Protein 7AM6 (pdb70)

GO terms:
  GO:0005515 protein binding (F, IPI)
  GO:0042730 fibrinolysis (P, IDA)
  GO:0004252 serine-type endopeptidase activity (F, IDA)
  GO:0006508 proteolysis (P, IDA)

B-factor: mean 39.97, std 13.69, range [7.18, 119.81]

Structure (mmCIF, N/CA/C/O backbone):
data_7AM6
#
_entry.id   7AM6
#
_cell.length_a   105.440
_cell.length_b   105.440
_cell.length_c   192.080
_cell.angle_alpha   90.000
_cell.angle_beta   90.000
_cell.angle_gamma   90.000
#
_symmetry.space_group_name_H-M   'P 41 2 2'
#
loop_
_entity.id
_entity.type
_entity.pdbx_description
1 polymer "Subtilisin BPN'"
2 polymer "Subtilisin BPN'"
3 polymer LEU-PRO-GLU-GLY-SER-PRO-VAL-THR-ASP-LEU-ARG-TYR
4 non-polymer GLYCEROL
5 non-polymer 'D(-)-TARTARIC ACID'
6 water water
#
loop_
_atom_site.group_PDB
_atom_site.id
_atom_site.type_symbol
_atom_site.label_atom_id
_atom_site.label_alt_id
_atom_site.label_comp_id
_atom_site.label_asym_id
_atom_site.label_entity_id
_atom_site.label_seq_id
_atom_site.pdbx_PDB_ins_code
_atom_site.Cartn_x
_atom_site.Cartn_y
_atom_site.Cartn_z
_atom_site.occupancy
_atom_site.B_iso_or_equiv
_atom_site.auth_seq_id
_atom_site.auth_comp_id
_atom_site.auth_asym_id
_atom_site.auth_atom_id
_atom_site.pdbx_PDB_model_num
ATOM 1 N N . ALA A 1 1 ? -31.917 23.827 -31.048 1.00 108.43 1 ALA A N 1
ATOM 2 C CA . ALA A 1 1 ? -31.320 24.286 -32.342 1.00 112.10 1 ALA A CA 1
ATOM 3 C C . ALA A 1 1 ? -31.117 25.809 -32.317 1.00 112.49 1 ALA A C 1
ATOM 4 O O . ALA A 1 1 ? -31.105 26.396 -33.416 1.00 118.54 1 ALA A O 1
ATOM 6 N N . LYS A 1 2 ? -30.992 26.400 -31.116 1.00 104.86 2 LYS A N 1
ATOM 7 C CA . LYS A 1 2 ? -30.560 27.796 -30.808 1.00 105.08 2 LYS A CA 1
ATOM 8 C C . LYS A 1 2 ? -31.630 28.453 -29.918 1.00 104.20 2 LYS A C 1
ATOM 9 O O . LYS A 1 2 ? -32.289 29.412 -30.336 1.00 108.32 2 LYS A O 1
ATOM 15 N N . CYS A 1 3 ? -31.737 27.955 -28.696 1.00 101.00 3 CYS A N 1
ATOM 16 C CA . CYS A 1 3 ? -32.693 28.369 -27.638 1.00 99.44 3 CYS A CA 1
ATOM 17 C C . CYS A 1 3 ? -32.123 29.530 -26.805 1.00 98.07 3 CYS A C 1
ATOM 18 O O . CYS A 1 3 ? -30.871 29.589 -26.676 1.00 96.47 3 CYS A O 1
ATOM 21 N N . VAL A 1 4 ? -33.009 30.307 -26.147 1.00 96.53 4 VAL A N 1
ATOM 22 C CA . VAL A 1 4 ? -32.747 31.138 -24.915 1.00 90.32 4 VAL A CA 1
ATOM 23 C C . VAL A 1 4 ? -33.559 30.549 -23.736 1.00 84.92 4 VAL A C 1
ATOM 24 O O . VAL A 1 4 ? -34.764 30.294 -23.932 1.00 85.67 4 VAL A O 1
ATOM 28 N N . SER A 1 5 ? -32.984 30.360 -22.539 1.00 78.56 5 SER A N 1
ATOM 29 C CA . SER A 1 5 ? -33.726 29.848 -21.345 1.00 72.29 5 SER A CA 1
ATOM 30 C C . SER A 1 5 ? -34.848 30.824 -20.941 1.00 67.01 5 SER A C 1
ATOM 31 O O . SER A 1 5 ? -34.608 32.084 -21.000 1.00 64.48 5 SER A O 1
ATOM 34 N N . TYR A 1 6 ? -36.006 30.265 -20.539 1.00 60.74 6 TYR A N 1
ATOM 35 C CA . TYR A 1 6 ? -37.162 30.988 -19.923 1.00 57.60 6 TYR A CA 1
ATOM 36 C C . TYR A 1 6 ? -36.694 31.810 -18.706 1.00 52.36 6 TYR A C 1
ATOM 37 O O . TYR A 1 6 ? -37.374 32.794 -18.319 1.00 51.01 6 TYR A O 1
ATOM 46 N N . GLY A 1 7 ? -35.550 31.424 -18.122 1.00 47.88 7 GLY A N 1
ATOM 47 C CA . GLY A 1 7 ? -35.009 31.988 -16.875 1.00 45.19 7 GLY A CA 1
ATOM 48 C C . GLY A 1 7 ? -34.576 33.426 -17.028 1.00 43.88 7 GLY A C 1
ATOM 49 O O . GLY A 1 7 ? -34.572 34.146 -16.027 1.00 42.55 7 GLY A O 1
ATOM 50 N N . VAL A 1 8 ? -34.178 33.801 -18.236 1.00 43.77 8 VAL A N 1
ATOM 51 C CA . VAL A 1 8 ? -33.738 35.174 -18.570 1.00 42.94 8 VAL A CA 1
ATOM 52 C C . VAL A 1 8 ? -34.921 36.115 -18.300 1.00 42.62 8 VAL A C 1
ATOM 53 O O . VAL A 1 8 ? -34.746 37.095 -17.537 1.00 40.99 8 VAL A O 1
ATOM 57 N N . SER A 1 9 ? -36.095 35.804 -18.847 1.00 42.97 9 SER A N 1
ATOM 58 C CA . SER A 1 9 ? -37.279 36.681 -18.636 1.00 44.06 9 SER A CA 1
ATOM 59 C C . SER A 1 9 ? -37.852 36.491 -17.221 1.00 42.37 9 SER A C 1
ATOM 60 O O . SER A 1 9 ? -38.478 37.431 -16.738 1.00 43.26 9 SER A O 1
ATOM 63 N N . GLN A 1 10 ? -37.605 35.368 -16.557 1.00 40.13 10 GLN A N 1
ATOM 64 C CA . GLN A 1 10 ? -38.167 35.096 -15.208 1.00 39.39 10 GLN A CA 1
ATOM 65 C C . GLN A 1 10 ? -37.476 35.975 -14.134 1.00 38.38 10 GLN A C 1
ATOM 66 O O . GLN A 1 10 ? -38.137 36.354 -13.135 1.00 37.93 10 GLN A O 1
ATOM 72 N N . ILE A 1 11 ? -36.182 36.273 -14.308 1.00 37.09 11 ILE A N 1
ATOM 73 C CA . ILE A 1 11 ? -35.408 37.132 -13.370 1.00 36.24 11 ILE A CA 1
ATOM 74 C C . ILE A 1 11 ? -35.538 38.600 -13.806 1.00 37.47 11 ILE A C 1
ATOM 75 O O . ILE A 1 11 ? -34.943 39.475 -13.116 1.00 36.98 11 ILE A O 1
ATOM 80 N N . LYS A 1 12 ? -36.299 38.854 -14.873 1.00 38.85 12 LYS A N 1
ATOM 81 C CA . LYS A 1 12 ? -36.569 40.213 -15.421 1.00 41.47 12 LYS A CA 1
ATOM 82 C C . LYS A 1 12 ? -35.292 40.874 -15.975 1.00 41.31 12 LYS A C 1
ATOM 83 O O . LYS A 1 12 ? -35.204 42.100 -15.938 1.00 41.78 12 LYS A O 1
ATOM 89 N N . ALA A 1 13 ? -34.358 40.106 -16.525 1.00 40.82 13 ALA A N 1
ATOM 90 C CA . ALA A 1 13 ? -33.177 40.644 -17.236 1.00 41.75 13 ALA A CA 1
ATOM 91 C C . ALA A 1 13 ? -33.597 41.470 -18.446 1.00 44.82 13 ALA A C 1
ATOM 92 O O . ALA A 1 13 ? -32.945 42.474 -18.734 1.00 46.67 13 ALA A O 1
ATOM 94 N N . PRO A 1 14 ? -34.614 41.087 -19.255 1.00 46.57 14 PRO A N 1
ATOM 95 C CA . PRO A 1 14 ? -34.981 41.886 -20.423 1.00 49.06 14 PRO A CA 1
ATOM 96 C C . PRO A 1 14 ? -35.115 43.384 -20.136 1.00 50.65 14 PRO A C 1
ATOM 97 O O . PRO A 1 14 ? -34.739 44.167 -20.974 1.00 51.66 14 PRO A O 1
ATOM 101 N N . ALA A 1 15 ? -35.630 43.739 -18.962 1.00 51.85 15 ALA A N 1
ATOM 102 C CA . ALA A 1 15 ? -35.889 45.138 -18.543 1.00 55.16 15 ALA A CA 1
ATOM 103 C C . ALA A 1 15 ? -34.583 45.954 -18.543 1.00 55.62 15 ALA A C 1
ATOM 104 O O . ALA A 1 15 ? -34.646 47.166 -18.881 1.00 58.47 15 ALA A O 1
ATOM 106 N N . LEU A 1 16 ? -33.457 45.322 -18.190 1.00 53.27 16 LEU A N 1
ATOM 107 C CA . LEU A 1 16 ? -32.091 45.916 -18.229 1.00 53.47 16 LEU A CA 1
ATOM 108 C C . LEU A 1 16 ? -31.574 45.984 -19.676 1.00 54.63 16 LEU A C 1
ATOM 109 O O . LEU A 1 16 ? -31.053 47.064 -20.059 1.00 55.14 16 LEU A O 1
ATOM 114 N N . HIS A 1 17 ? -31.710 44.885 -20.432 1.00 53.56 17 HIS A N 1
ATOM 115 C CA . HIS A 1 17 ? -31.321 44.780 -21.864 1.00 53.66 17 HIS A CA 1
ATOM 116 C C . HIS A 1 17 ? -31.916 45.960 -22.635 1.00 56.58 17 HIS A C 1
ATOM 117 O O . HIS A 1 17 ? -31.219 46.522 -23.516 1.00 57.92 17 HIS A O 1
ATOM 124 N N . SER A 1 18 ? -33.162 46.320 -22.331 1.00 56.96 18 SER A N 1
ATOM 125 C CA . SER A 1 18 ? -33.880 47.368 -23.090 1.00 59.72 18 SER A CA 1
ATOM 126 C C . SER A 1 18 ? -33.438 48.748 -22.591 1.00 60.00 18 SER A C 1
ATOM 127 O O . SER A 1 18 ? -33.506 49.689 -23.383 1.00 63.65 18 SER A O 1
ATOM 130 N N . GLN A 1 19 ? -32.924 48.857 -21.371 1.00 57.43 19 GLN A N 1
ATOM 131 C CA . GLN A 1 19 ? -32.224 50.087 -20.916 1.00 57.86 19 GLN A CA 1
ATOM 132 C C . GLN A 1 19 ? -30.802 50.140 -21.521 1.00 56.38 19 GLN A C 1
ATOM 133 O O . GLN A 1 19 ? -30.135 51.144 -21.278 1.00 56.14 19 GLN A O 1
ATOM 139 N N . GLY A 1 20 ? -30.347 49.114 -22.260 1.00 54.86 20 GLY A N 1
ATOM 140 C CA . GLY A 1 20 ? -29.006 49.040 -22.883 1.00 54.08 20 GLY A CA 1
ATOM 141 C C . GLY A 1 20 ? -27.915 48.516 -21.945 1.00 51.44 20 GLY A C 1
ATOM 142 O O . GLY A 1 20 ? -26.742 48.866 -22.172 1.00 51.08 20 GLY A O 1
ATOM 143 N N . TYR A 1 21 ? -28.272 47.764 -20.895 1.00 49.40 21 TYR A N 1
ATOM 144 C CA . TYR A 1 21 ? -27.318 47.215 -19.884 1.00 46.75 21 TYR A CA 1
ATOM 145 C C . TYR A 1 21 ? -27.196 45.692 -20.068 1.00 45.06 21 TYR A C 1
ATOM 146 O O . TYR A 1 21 ? -28.213 44.978 -19.823 1.00 44.63 21 TYR A O 1
ATOM 155 N N . THR A 1 22 ? -26.023 45.199 -20.495 1.00 43.94 22 THR A N 1
ATOM 156 C CA . THR A 1 22 ? -25.856 43.787 -20.934 1.00 42.94 22 THR A CA 1
ATOM 157 C C . THR A 1 22 ? -24.587 43.168 -20.338 1.00 41.86 22 THR A C 1
ATOM 158 O O . THR A 1 22 ? -24.197 42.072 -20.774 1.00 40.57 22 THR A O 1
ATOM 162 N N . GLY A 1 23 ? -23.997 43.793 -19.323 1.00 43.21 23 GLY A N 1
ATOM 163 C CA . GLY A 1 23 ? -22.826 43.242 -18.608 1.00 43.16 23 GLY A CA 1
ATOM 164 C C . GLY A 1 23 ? -21.501 43.683 -19.209 1.00 45.07 23 GLY A C 1
ATOM 165 O O . GLY A 1 23 ? -20.435 43.161 -18.801 1.00 45.88 23 GLY A O 1
ATOM 166 N N . SER A 1 24 ? -21.560 44.631 -20.149 1.00 47.00 24 SER A N 1
ATOM 167 C CA . SER A 1 24 ? -20.385 45.243 -20.814 1.00 47.90 24 SER A CA 1
ATOM 168 C C . SER A 1 24 ? -19.292 45.525 -19.767 1.00 47.14 24 SER A C 1
ATOM 169 O O . SER A 1 24 ? -19.615 46.180 -18.746 1.00 47.28 24 SER A O 1
ATOM 172 N N . ASN A 1 25 ? -18.064 45.034 -19.964 1.00 46.34 25 ASN A N 1
ATOM 173 C CA . ASN A 1 25 ? -16.881 45.490 -19.167 1.00 47.16 25 ASN A CA 1
ATOM 174 C C . ASN A 1 25 ? -16.759 44.683 -17.875 1.00 44.52 25 ASN A C 1
ATOM 175 O O . ASN A 1 25 ? -15.813 44.964 -17.123 1.00 46.32 25 ASN A O 1
ATOM 180 N N . VAL A 1 26 ? -17.688 43.784 -17.571 1.00 42.41 26 VAL A N 1
ATOM 181 C CA . VAL A 1 26 ? -17.675 43.033 -16.280 1.00 38.86 26 VAL A CA 1
ATOM 182 C C . VAL A 1 26 ? -16.937 41.703 -16.473 1.00 36.90 26 VAL A C 1
ATOM 183 O O . VAL A 1 26 ? -17.390 40.856 -17.239 1.00 35.56 26 VAL A O 1
ATOM 187 N N . LYS A 1 27 ? -15.807 41.566 -15.791 1.00 36.33 27 LYS A N 1
ATOM 188 C CA . LYS A 1 27 ? -14.975 40.339 -15.767 1.00 35.19 27 LYS A CA 1
ATOM 189 C C . LYS A 1 27 ? -15.619 39.320 -14.828 1.00 33.59 27 LYS A C 1
ATOM 190 O O . LYS A 1 27 ? -15.765 39.621 -13.641 1.00 33.51 27 LYS A O 1
ATOM 196 N N . VAL A 1 28 ? -16.036 38.185 -15.390 1.00 32.87 28 VAL A N 1
ATOM 197 C CA . VAL A 1 28 ? -16.694 37.044 -14.697 1.00 30.84 28 VAL A CA 1
ATOM 198 C C . VAL A 1 28 ? -15.831 35.795 -14.863 1.00 29.91 28 VAL A C 1
ATOM 199 O O . VAL A 1 28 ? -15.664 35.354 -15.991 1.00 29.15 28 VAL A O 1
ATOM 203 N N . ALA A 1 29 ? -15.271 35.293 -13.762 1.00 29.72 29 ALA A N 1
ATOM 204 C CA . ALA A 1 29 ? -14.522 34.014 -13.699 1.00 30.16 29 ALA A CA 1
ATOM 205 C C . ALA A 1 29 ? -15.506 32.863 -13.489 1.00 30.26 29 ALA A C 1
ATOM 206 O O . ALA A 1 29 ? -16.113 32.798 -12.409 1.00 30.73 29 ALA A O 1
ATOM 208 N N . VAL A 1 30 ? -15.677 32.022 -14.507 1.00 30.23 30 VAL A N 1
ATOM 209 C CA . VAL A 1 30 ? -16.442 30.753 -14.442 1.00 29.99 30 VAL A CA 1
ATOM 210 C C . VAL A 1 30 ? -15.462 29.689 -13.928 1.00 30.66 30 VAL A C 1
ATOM 211 O O . VAL A 1 30 ? -14.658 29.157 -14.725 1.00 33.03 30 VAL A O 1
ATOM 215 N N . ILE A 1 31 ? -15.484 29.420 -12.624 1.00 30.54 31 ILE A N 1
ATOM 216 C CA . ILE A 1 31 ? -14.647 28.375 -11.965 1.00 30.86 31 ILE A CA 1
ATOM 217 C C . ILE A 1 31 ? -15.387 27.031 -12.073 1.00 31.96 31 ILE A C 1
ATOM 218 O O . ILE A 1 31 ? -16.434 26.828 -11.418 1.00 31.66 31 ILE A O 1
ATOM 223 N N . ASP A 1 32 ? -14.898 26.155 -12.956 1.00 34.18 32 ASP A N 1
ATOM 224 C CA . ASP A 1 32 ? -15.667 25.002 -13.493 1.00 35.14 32 ASP A CA 1
ATOM 225 C C . ASP A 1 32 ? -14.725 24.071 -14.258 1.00 36.79 32 ASP A C 1
ATOM 226 O O . ASP A 1 32 ? -13.515 24.105 -13.981 1.00 37.00 32 ASP A O 1
ATOM 231 N N . SER A 1 33 ? -15.284 23.280 -15.181 1.00 38.56 33 SER A N 1
ATOM 232 C CA . SER A 1 33 ? -14.586 22.284 -16.039 1.00 39.85 33 SER A CA 1
ATOM 233 C C . SER A 1 33 ? -13.983 22.927 -17.303 1.00 40.44 33 SER A C 1
ATOM 234 O O . SER A 1 33 ? -13.491 22.152 -18.181 1.00 41.67 33 SER A O 1
ATOM 237 N N . GLY A 1 34 ? -14.008 24.266 -17.430 1.00 39.15 34 GLY A N 1
ATOM 238 C CA . GLY A 1 34 ? -13.612 24.940 -18.683 1.00 39.13 34 GLY A CA 1
ATOM 239 C C . GLY A 1 34 ? -14.789 25.275 -19.587 1.00 38.38 34 GLY A C 1
ATOM 240 O O . GLY A 1 34 ? -15.919 24.953 -19.246 1.00 37.35 34 GLY A O 1
ATOM 241 N N . ILE A 1 35 ? -14.516 25.914 -20.724 1.00 39.07 35 ILE A N 1
ATOM 242 C CA . ILE A 1 35 ? -15.552 26.463 -21.652 1.00 39.42 35 ILE A CA 1
ATOM 243 C C . ILE A 1 35 ? -15.112 26.175 -23.072 1.00 40.25 35 ILE A C 1
ATOM 244 O O . ILE A 1 35 ? -14.023 26.591 -23.387 1.00 40.06 35 ILE A O 1
ATOM 249 N N . ASP A 1 36 ? -15.938 25.526 -23.891 1.00 41.98 36 ASP A N 1
ATOM 250 C CA . ASP A 1 36 ? -15.619 25.312 -25.328 1.00 44.54 36 ASP A CA 1
ATOM 251 C C . ASP A 1 36 ? -15.728 26.656 -26.058 1.00 44.66 36 ASP A C 1
ATOM 252 O O . ASP A 1 36 ? -16.806 26.975 -26.559 1.00 45.66 36 ASP A O 1
ATOM 257 N N . SER A 1 37 ? -14.628 27.405 -26.097 1.00 44.19 37 SER A N 1
ATOM 258 C CA . SER A 1 37 ? -14.524 28.707 -26.778 1.00 44.69 37 SER A CA 1
ATOM 259 C C . SER A 1 37 ? -14.648 28.494 -28.289 1.00 47.74 37 SER A C 1
ATOM 260 O O . SER A 1 37 ? -14.665 29.489 -29.010 1.00 49.10 37 SER A O 1
ATOM 263 N N . SER A 1 38 ? -14.753 27.259 -28.784 1.00 50.17 38 SER A N 1
ATOM 264 C CA . SER A 1 38 ? -15.033 26.956 -30.216 1.00 53.16 38 SER A CA 1
ATOM 265 C C . SER A 1 38 ? -16.485 27.279 -30.586 1.00 54.11 38 SER A C 1
ATOM 266 O O . SER A 1 38 ? -16.753 27.504 -31.781 1.00 56.49 38 SER A O 1
ATOM 269 N N . HIS A 1 39 ? -17.389 27.306 -29.607 1.00 52.70 39 HIS A N 1
ATOM 270 C CA . HIS A 1 39 ? -18.832 27.567 -29.825 1.00 53.25 39 HIS A CA 1
ATOM 271 C C . HIS A 1 39 ? -18.997 28.959 -30.437 1.00 54.61 39 HIS A C 1
ATOM 272 O O . HIS A 1 39 ? -18.504 29.946 -29.895 1.00 53.33 39 HIS A O 1
ATOM 279 N N . PRO A 1 40 ? -19.674 29.105 -31.594 1.00 57.07 40 PRO A N 1
ATOM 280 C CA . PRO A 1 40 ? -19.771 30.417 -32.227 1.00 58.45 40 PRO A CA 1
ATOM 281 C C . PRO A 1 40 ? -20.685 31.392 -31.471 1.00 58.00 40 PRO A C 1
ATOM 282 O O . PRO A 1 40 ? -20.530 32.558 -31.710 1.00 58.12 40 PRO A O 1
ATOM 286 N N . ASP A 1 41 ? -21.542 30.934 -30.549 1.00 58.28 41 ASP A N 1
ATOM 287 C CA . ASP A 1 41 ? -22.463 31.826 -29.792 1.00 58.15 41 ASP A CA 1
ATOM 288 C C . ASP A 1 41 ? -21.901 32.164 -28.414 1.00 56.11 41 ASP A C 1
ATOM 289 O O . ASP A 1 41 ? -22.730 32.514 -27.579 1.00 58.64 41 ASP A O 1
ATOM 294 N N . LEU A 1 42 ? -20.577 32.087 -28.192 1.00 53.93 42 LEU A N 1
ATOM 295 C CA . LEU A 1 42 ? -19.919 32.325 -26.879 1.00 52.40 42 LEU A CA 1
ATOM 296 C C . LEU A 1 42 ? -18.737 33.246 -27.120 1.00 54.39 42 LEU A C 1
ATOM 297 O O . LEU A 1 42 ? -17.929 32.889 -27.977 1.00 55.03 42 LEU A O 1
ATOM 302 N N . ASN A 1 43 ? -18.558 34.314 -26.344 1.00 56.58 43 ASN A N 1
ATOM 303 C CA . ASN A 1 43 ? -17.236 35.002 -26.296 1.00 58.16 43 ASN A CA 1
ATOM 304 C C . ASN A 1 43 ? -16.550 34.613 -24.984 1.00 54.37 43 ASN A C 1
ATOM 305 O O . ASN A 1 43 ? -17.126 34.817 -23.883 1.00 56.14 43 ASN A O 1
ATOM 310 N N . VAL A 1 44 ? -15.357 34.062 -25.084 1.00 49.37 44 VAL A N 1
ATOM 311 C CA . VAL A 1 44 ? -14.492 33.832 -23.900 1.00 44.32 44 VAL A CA 1
ATOM 312 C C . VAL A 1 44 ? -13.406 34.894 -23.985 1.00 43.26 44 VAL A C 1
ATOM 313 O O . VAL A 1 44 ? -12.913 35.094 -25.079 1.00 44.65 44 VAL A O 1
ATOM 317 N N . ALA A 1 45 ? -13.105 35.569 -22.881 1.00 41.23 45 ALA A N 1
ATOM 318 C CA . ALA A 1 45 ? -12.140 36.690 -22.767 1.00 39.80 45 ALA A CA 1
ATOM 319 C C . ALA A 1 45 ? -10.761 36.216 -22.301 1.00 38.23 45 ALA A C 1
ATOM 320 O O . ALA A 1 45 ? -9.855 37.048 -22.333 1.00 39.32 45 ALA A O 1
ATOM 322 N N . GLY A 1 46 ? -10.621 34.959 -21.871 1.00 36.01 46 GLY A N 1
ATOM 323 C CA . GLY A 1 46 ? -9.340 34.343 -21.488 1.00 35.50 46 GLY A CA 1
ATOM 324 C C . GLY A 1 46 ? -9.536 33.287 -20.427 1.00 34.29 46 GLY A C 1
ATOM 325 O O . GLY A 1 46 ? -10.680 32.890 -20.194 1.00 33.49 46 GLY A O 1
ATOM 326 N N . GLY A 1 47 ? -8.467 32.855 -19.774 1.00 34.40 47 GLY A N 1
ATOM 327 C CA . GLY A 1 47 ? -8.573 31.798 -18.755 1.00 33.76 47 GLY A CA 1
ATOM 328 C C . GLY A 1 47 ? -7.254 31.136 -18.438 1.00 34.09 47 GLY A C 1
ATOM 329 O O . GLY A 1 47 ? -6.222 31.564 -18.939 1.00 34.72 47 GLY A O 1
ATOM 330 N N . ALA A 1 48 ? -7.324 30.101 -17.618 1.00 33.76 48 ALA A N 1
ATOM 331 C CA . ALA A 1 48 ? -6.194 29.401 -16.978 1.00 34.84 48 ALA A CA 1
ATOM 332 C C . ALA A 1 48 ? -6.738 28.069 -16.491 1.00 35.17 48 ALA A C 1
ATOM 333 O O . ALA A 1 48 ? -7.980 28.003 -16.229 1.00 35.26 48 ALA A O 1
ATOM 335 N N . SER A 1 49 ? -5.863 27.090 -16.285 1.00 36.68 49 SER A N 1
ATOM 336 C CA . SER A 1 49 ? -6.238 25.718 -15.850 1.00 37.41 49 SER A CA 1
ATOM 337 C C . SER A 1 49 ? -5.440 25.366 -14.604 1.00 37.85 49 SER A C 1
ATOM 338 O O . SER A 1 49 ? -4.233 25.506 -14.665 1.00 39.21 49 SER A O 1
ATOM 341 N N . PHE A 1 50 ? -6.093 24.943 -13.534 1.00 37.71 50 PHE A N 1
ATOM 342 C CA . PHE A 1 50 ? -5.427 24.504 -12.285 1.00 38.75 50 PHE A CA 1
ATOM 343 C C . PHE A 1 50 ? -5.633 22.993 -12.117 1.00 41.12 50 PHE A C 1
ATOM 344 O O . PHE A 1 50 ? -5.286 22.478 -11.024 1.00 41.92 50 PHE A O 1
ATOM 352 N N . VAL A 1 51 ? -6.136 22.325 -13.170 1.00 42.42 51 VAL A N 1
ATOM 353 C CA . VAL A 1 51 ? -6.143 20.840 -13.301 1.00 44.78 51 VAL A CA 1
ATOM 354 C C . VAL A 1 51 ? -4.809 20.418 -13.913 1.00 48.20 51 VAL A C 1
ATOM 355 O O . VAL A 1 51 ? -4.518 20.715 -15.076 1.00 48.42 51 VAL A O 1
ATOM 359 N N . PRO A 1 52 ? -3.944 19.730 -13.142 1.00 50.35 52 PRO A N 1
ATOM 360 C CA . PRO A 1 52 ? -2.585 19.443 -13.604 1.00 52.63 52 PRO A CA 1
ATOM 361 C C . PRO A 1 52 ? -2.496 18.589 -14.884 1.00 54.71 52 PRO A C 1
ATOM 362 O O . PRO A 1 52 ? -1.601 18.835 -15.664 1.00 56.96 52 PRO A O 1
ATOM 366 N N . SER A 1 53 ? -3.399 17.628 -15.093 1.00 55.11 53 SER A N 1
ATOM 367 C CA . SER A 1 53 ? -3.335 16.681 -16.242 1.00 56.96 53 SER A CA 1
ATOM 368 C C . SER A 1 53 ? -4.072 17.258 -17.464 1.00 55.76 53 SER A C 1
ATOM 369 O O . SER A 1 53 ? -3.946 16.676 -18.550 1.00 58.15 53 SER A O 1
ATOM 372 N N . GLU A 1 54 ? -4.793 18.367 -17.303 1.00 53.11 54 GLU A N 1
ATOM 373 C CA . GLU A 1 54 ? -5.570 19.034 -18.386 1.00 52.23 54 GLU A CA 1
ATOM 374 C C . GLU A 1 54 ? -5.158 20.518 -18.434 1.00 49.88 54 GLU A C 1
ATOM 375 O O . GLU A 1 54 ? -5.733 21.330 -17.688 1.00 46.64 54 GLU A O 1
ATOM 381 N N . THR A 1 55 ? -4.211 20.839 -19.317 1.00 49.25 55 THR A N 1
ATOM 382 C CA . THR A 1 55 ? -3.595 22.177 -19.460 1.00 47.98 55 THR A CA 1
ATOM 383 C C . THR A 1 55 ? -4.549 23.173 -20.138 1.00 46.04 55 THR A C 1
ATOM 384 O O . THR A 1 55 ? -4.213 24.369 -20.086 1.00 45.68 55 THR A O 1
ATOM 388 N N . ASN A 1 56 ? -5.616 22.719 -20.818 1.00 44.82 56 ASN A N 1
ATOM 389 C CA . ASN A 1 56 ? -6.430 23.564 -21.737 1.00 43.69 56 ASN A CA 1
ATOM 390 C C . ASN A 1 56 ? -7.759 23.910 -21.070 1.00 41.49 56 ASN A C 1
ATOM 391 O O . ASN A 1 56 ? -8.674 23.090 -21.040 1.00 41.61 56 ASN A O 1
ATOM 396 N N . PRO A 1 57 ? -7.933 25.153 -20.577 1.00 39.71 57 PRO A N 1
ATOM 397 C CA . PRO A 1 57 ? -9.200 25.578 -20.007 1.00 38.25 57 PRO A CA 1
ATOM 398 C C . PRO A 1 57 ? -10.289 25.807 -21.058 1.00 37.81 57 PRO A C 1
ATOM 399 O O . PRO A 1 57 ? -11.395 26.014 -20.663 1.00 36.63 57 PRO A O 1
ATOM 403 N N . PHE A 1 58 ? -9.942 25.791 -22.341 1.00 39.11 58 PHE A N 1
ATOM 404 C CA . PHE A 1 58 ? -10.904 26.021 -23.450 1.00 40.56 58 PHE A CA 1
ATOM 405 C C . PHE A 1 58 ? -11.373 24.688 -24.035 1.00 43.24 58 PHE A C 1
ATOM 406 O O . PHE A 1 58 ? -12.063 24.731 -25.064 1.00 42.88 58 PHE A O 1
ATOM 414 N N . GLN A 1 59 ? -11.035 23.563 -23.398 1.00 46.80 59 GLN A N 1
ATOM 415 C CA . GLN A 1 59 ? -11.599 22.246 -23.787 1.00 51.48 59 GLN A CA 1
ATOM 416 C C . GLN A 1 59 ? -12.475 21.674 -22.674 1.00 52.35 59 GLN A C 1
ATOM 417 O O . GLN A 1 59 ? -11.963 21.353 -21.575 1.00 50.52 59 GLN A O 1
ATOM 423 N N . ASP A 1 60 ? -13.761 21.538 -22.985 1.00 54.03 60 ASP A N 1
ATOM 424 C CA . ASP A 1 60 ? -14.790 21.143 -22.004 1.00 53.95 60 ASP A CA 1
ATOM 425 C C . ASP A 1 60 ? -15.171 19.699 -22.296 1.00 57.59 60 ASP A C 1
ATOM 426 O O . ASP A 1 60 ? -16.130 19.481 -23.089 1.00 59.87 60 ASP A O 1
ATOM 431 N N . ASN A 1 61 ? -14.480 18.746 -21.668 1.00 59.51 61 ASN A N 1
ATOM 432 C CA . ASN A 1 61 ? -14.708 17.301 -21.967 1.00 62.21 61 ASN A CA 1
ATOM 433 C C . ASN A 1 61 ? -16.037 16.838 -21.307 1.00 61.89 61 ASN A C 1
ATOM 434 O O . ASN A 1 61 ? -16.721 15.966 -21.896 1.00 61.37 61 ASN A O 1
ATOM 439 N N . ASN A 1 62 ? -16.453 17.473 -20.205 1.00 60.54 62 ASN A N 1
ATOM 440 C CA . ASN A 1 62 ? -17.620 17.086 -19.362 1.00 59.55 62 ASN A CA 1
ATOM 441 C C . ASN A 1 62 ? -18.897 17.856 -19.757 1.00 57.10 62 ASN A C 1
ATOM 442 O O . ASN A 1 62 ? -19.948 17.493 -19.255 1.00 55.70 62 ASN A O 1
ATOM 447 N N . SER A 1 63 ? -18.775 18.937 -20.535 1.00 56.86 63 SER A N 1
ATOM 448 C CA . SER A 1 63 ? -19.859 19.734 -21.166 1.00 56.56 63 SER A CA 1
ATOM 449 C C . SER A 1 63 ? -20.577 20.648 -20.134 1.00 51.76 63 SER A C 1
ATOM 450 O O . SER A 1 63 ? -21.508 21.384 -20.474 1.00 53.07 63 SER A O 1
ATOM 453 N N . HIS A 1 64 ? -20.119 20.691 -18.901 1.00 47.02 64 HIS A N 1
ATOM 454 C CA . HIS A 1 64 ? -20.742 21.487 -17.819 1.00 43.13 64 HIS A CA 1
ATOM 455 C C . HIS A 1 64 ? -20.433 22.980 -17.969 1.00 39.89 64 HIS A C 1
ATOM 456 O O . HIS A 1 64 ? -21.357 23.776 -18.006 1.00 38.53 64 HIS A O 1
ATOM 463 N N . GLY A 1 65 ? -19.160 23.349 -18.008 1.00 38.38 65 GLY A N 1
ATOM 464 C CA . GLY A 1 65 ? -18.712 24.754 -18.012 1.00 36.64 65 GLY A CA 1
ATOM 465 C C . GLY A 1 65 ? -19.200 25.520 -19.231 1.00 36.79 65 GLY A C 1
ATOM 466 O O . GLY A 1 65 ? -19.462 26.717 -19.087 1.00 35.95 65 GLY A O 1
ATOM 467 N N . THR A 1 66 ? -19.305 24.886 -20.398 1.00 37.93 66 THR A N 1
ATOM 468 C CA . THR A 1 66 ? -19.875 25.476 -21.645 1.00 38.27 66 THR A CA 1
ATOM 469 C C . THR A 1 66 ? -21.338 25.873 -21.398 1.00 37.34 66 THR A C 1
ATOM 470 O O . THR A 1 66 ? -21.739 26.947 -21.807 1.00 37.55 66 THR A O 1
ATOM 474 N N . HIS A 1 67 ? -22.130 25.013 -20.769 1.00 36.92 67 HIS A N 1
ATOM 475 C CA . HIS A 1 67 ? -23.541 25.282 -20.400 1.00 35.88 67 HIS A CA 1
ATOM 476 C C . HIS A 1 67 ? -23.561 26.486 -19.481 1.00 33.74 67 HIS A C 1
ATOM 477 O O . HIS A 1 67 ? -24.358 27.384 -19.744 1.00 33.88 67 HIS A O 1
ATOM 484 N N . VAL A 1 68 ? -22.699 26.493 -18.464 1.00 32.16 68 VAL A N 1
ATOM 485 C CA . VAL A 1 68 ? -22.565 27.620 -17.501 1.00 31.04 68 VAL A CA 1
ATOM 486 C C . VAL A 1 68 ? -22.350 28.922 -18.288 1.00 31.50 68 VAL A C 1
ATOM 487 O O . VAL A 1 68 ? -23.177 29.851 -18.134 1.00 32.54 68 VAL A O 1
ATOM 491 N N . ALA A 1 69 ? -21.286 29.004 -19.096 1.00 31.77 69 ALA A N 1
ATOM 492 C CA . ALA A 1 69 ? -20.940 30.199 -19.909 1.00 31.98 69 ALA A CA 1
ATOM 493 C C . ALA A 1 69 ? -22.190 30.710 -20.646 1.00 32.99 69 ALA A C 1
ATOM 494 O O . ALA A 1 69 ? -22.522 31.902 -20.524 1.00 33.10 69 ALA A O 1
ATOM 496 N N . GLY A 1 70 ? -22.882 29.829 -21.363 1.00 34.34 70 GLY A N 1
ATOM 497 C CA . GLY A 1 70 ? -24.110 30.156 -22.103 1.00 36.14 70 GLY A CA 1
ATOM 498 C C . GLY A 1 70 ? -25.131 30.844 -21.219 1.00 36.43 70 GLY A C 1
ATOM 499 O O . GLY A 1 70 ? -25.673 31.892 -21.651 1.00 36.81 70 GLY A O 1
ATOM 500 N N . THR A 1 71 ? -25.423 30.275 -20.041 1.00 35.57 71 THR A N 1
ATOM 501 C CA . THR A 1 71 ? -26.499 30.780 -19.156 1.00 35.61 71 THR A CA 1
ATOM 502 C C . THR A 1 71 ? -26.086 32.153 -18.609 1.00 35.35 71 THR A C 1
ATOM 503 O O . THR A 1 71 ? -26.961 33.042 -18.574 1.00 36.72 71 THR A O 1
ATOM 507 N N . VAL A 1 72 ? -24.815 32.341 -18.242 1.00 34.24 72 VAL A N 1
ATOM 508 C CA . VAL A 1 72 ? -24.282 33.659 -17.771 1.00 33.61 72 VAL A CA 1
ATOM 509 C C . VAL A 1 72 ? -24.457 34.691 -18.889 1.00 34.91 72 VAL A C 1
ATOM 510 O O . VAL A 1 72 ? -24.931 35.796 -18.595 1.00 34.45 72 VAL A O 1
ATOM 514 N N . LEU A 1 73 ? -24.097 34.334 -20.124 1.00 36.42 73 LEU A N 1
ATOM 515 C CA . LEU A 1 73 ? -24.186 35.240 -21.302 1.00 38.77 73 LEU A CA 1
ATOM 516 C C . LEU A 1 73 ? -25.638 35.465 -21.736 1.00 39.60 73 LEU A C 1
ATOM 517 O O . LEU A 1 73 ? -25.877 36.518 -22.299 1.00 41.18 73 LEU A O 1
ATOM 522 N N . ALA A 1 74 ? -26.572 34.529 -21.516 1.00 38.69 74 ALA A N 1
ATOM 523 C CA . ALA A 1 74 ? -28.001 34.718 -21.890 1.00 38.75 74 ALA A CA 1
ATOM 524 C C . ALA A 1 74 ? -28.574 35.850 -21.048 1.00 37.79 74 ALA A C 1
ATOM 525 O O . ALA A 1 74 ? -29.334 36.644 -21.602 1.00 38.61 74 ALA A O 1
ATOM 527 N N . VAL A 1 75 ? -28.165 35.933 -19.773 1.00 35.98 75 VAL A N 1
ATOM 528 C CA . VAL A 1 75 ? -28.546 37.019 -18.824 1.00 35.37 75 VAL A CA 1
ATOM 529 C C . VAL A 1 75 ? -27.731 38.280 -19.135 1.00 36.21 75 VAL A C 1
ATOM 530 O O . VAL A 1 75 ? -28.338 39.351 -19.222 1.00 37.44 75 VAL A O 1
ATOM 534 N N . ALA A 1 76 ? -26.405 38.160 -19.287 1.00 35.62 85 ALA A N 1
ATOM 535 C CA . ALA A 1 76 ? -25.467 39.290 -19.499 1.00 35.99 85 ALA A CA 1
ATOM 536 C C . ALA A 1 76 ? -24.661 39.080 -20.783 1.00 36.43 85 ALA A C 1
ATOM 537 O O . ALA A 1 76 ? -23.491 38.725 -20.737 1.00 35.29 85 ALA A O 1
ATOM 539 N N . PRO A 1 77 ? -25.260 39.317 -21.967 1.00 38.47 86 PRO A N 1
ATOM 540 C CA . PRO A 1 77 ? -24.617 39.025 -23.255 1.00 39.94 86 PRO A CA 1
ATOM 541 C C . PRO A 1 77 ? -23.236 39.636 -23.557 1.00 40.88 86 PRO A C 1
ATOM 542 O O . PRO A 1 77 ? -22.468 38.978 -24.218 1.00 40.90 86 PRO A O 1
ATOM 546 N N . SER A 1 78 ? -22.923 40.847 -23.092 1.00 42.23 87 SER A N 1
ATOM 547 C CA . SER A 1 78 ? -21.613 41.486 -23.385 1.00 43.55 87 SER A CA 1
ATOM 548 C C . SER A 1 78 ? -20.638 41.360 -22.204 1.00 41.84 87 SER A C 1
ATOM 549 O O . SER A 1 78 ? -19.667 42.116 -22.149 1.00 41.52 87 SER A O 1
ATOM 552 N N . ALA A 1 79 ? -20.858 40.416 -21.294 1.00 40.66 88 ALA A N 1
ATOM 553 C CA . ALA A 1 79 ? -19.919 40.143 -20.172 1.00 39.29 88 ALA A CA 1
ATOM 554 C C . ALA A 1 79 ? -18.639 39.473 -20.708 1.00 38.81 88 ALA A C 1
ATOM 555 O O . ALA A 1 79 ? -18.715 38.746 -21.666 1.00 39.13 88 ALA A O 1
ATOM 557 N N . SER A 1 80 ? -17.491 39.764 -20.118 1.00 38.59 89 SER A N 1
ATOM 558 C CA . SER A 1 80 ? -16.176 39.127 -20.415 1.00 38.57 89 SER A CA 1
ATOM 559 C C . SER A 1 80 ? -16.020 37.894 -19.516 1.00 37.33 89 SER A C 1
ATOM 560 O O . SER A 1 80 ? -15.723 38.083 -18.321 1.00 35.56 89 SER A O 1
ATOM 563 N N . LEU A 1 81 ? -16.253 36.694 -20.041 1.00 37.63 90 LEU A N 1
ATOM 564 C CA . LEU A 1 81 ? -16.150 35.427 -19.273 1.00 36.38 90 LEU A CA 1
ATOM 565 C C . LEU A 1 81 ? -14.746 34.875 -19.336 1.00 35.50 90 LEU A C 1
ATOM 566 O O . LEU A 1 81 ? -14.250 34.734 -20.451 1.00 37.06 90 LEU A O 1
ATOM 571 N N . TYR A 1 82 ? -14.192 34.469 -18.204 1.00 32.97 91 TYR A N 1
ATOM 572 C CA . TYR A 1 82 ? -12.868 33.810 -18.144 1.00 31.94 91 TYR A CA 1
ATOM 573 C C . TYR A 1 82 ? -13.085 32.356 -17.737 1.00 30.66 91 TYR A C 1
ATOM 574 O O . TYR A 1 82 ? -13.797 32.118 -16.763 1.00 29.89 91 TYR A O 1
ATOM 583 N N . ALA A 1 83 ? -12.522 31.424 -18.495 1.00 31.14 92 ALA A N 1
ATOM 584 C CA . ALA A 1 83 ? -12.618 29.969 -18.235 1.00 31.26 92 ALA A CA 1
ATOM 585 C C . ALA A 1 83 ? -11.553 29.603 -17.205 1.00 31.43 92 ALA A C 1
ATOM 586 O O . ALA A 1 83 ? -10.357 29.543 -17.600 1.00 32.96 92 ALA A O 1
ATOM 588 N N . VAL A 1 84 ? -11.936 29.400 -15.942 1.00 30.34 93 VAL A N 1
ATOM 589 C CA . VAL A 1 84 ? -10.952 29.024 -14.893 1.00 31.02 93 VAL A CA 1
ATOM 590 C C . VAL A 1 84 ? -11.182 27.557 -14.566 1.00 32.41 93 VAL A C 1
ATOM 591 O O . VAL A 1 84 ? -12.153 27.262 -13.889 1.00 34.13 93 VAL A O 1
ATOM 595 N N . LYS A 1 85 ? -10.334 26.657 -15.050 1.00 33.54 94 LYS A N 1
ATOM 596 C CA . LYS A 1 85 ? -10.635 25.210 -14.983 1.00 34.20 94 LYS A CA 1
ATOM 597 C C . LYS A 1 85 ? -10.070 24.639 -13.684 1.00 34.38 94 LYS A C 1
ATOM 598 O O . LYS A 1 85 ? -8.837 24.582 -13.595 1.00 34.99 94 LYS A O 1
ATOM 604 N N . VAL A 1 86 ? -10.933 24.248 -12.740 1.00 33.72 95 VAL A N 1
ATOM 605 C CA . VAL A 1 86 ? -10.479 23.569 -11.494 1.00 34.64 95 VAL A CA 1
ATOM 606 C C . VAL A 1 86 ? -11.086 22.159 -11.405 1.00 35.56 95 VAL A C 1
ATOM 607 O O . VAL A 1 86 ? -10.792 21.491 -10.407 1.00 36.12 95 VAL A O 1
ATOM 611 N N . LEU A 1 87 ? -11.839 21.691 -12.403 1.00 36.37 96 LEU A N 1
ATOM 612 C CA . LEU A 1 87 ? -12.471 20.328 -12.382 1.00 37.61 96 LEU A CA 1
ATOM 613 C C . LEU A 1 87 ? -11.947 19.432 -13.515 1.00 39.78 96 LEU A C 1
ATOM 614 O O . LEU A 1 87 ? -11.926 19.885 -14.687 1.00 40.78 96 LEU A O 1
ATOM 619 N N . GLY A 1 88 ? -11.568 18.201 -13.194 1.00 41.35 97 GLY A N 1
ATOM 620 C CA . GLY A 1 88 ? -10.992 17.248 -14.168 1.00 44.04 97 GLY A CA 1
ATOM 621 C C . GLY A 1 88 ? -12.070 16.499 -14.915 1.00 45.68 97 GLY A C 1
ATOM 622 O O . GLY A 1 88 ? -13.248 16.829 -14.711 1.00 44.93 97 GLY A O 1
ATOM 623 N N . ALA A 1 89 ? -11.687 15.508 -15.734 1.00 48.88 98 ALA A N 1
ATOM 624 C CA . ALA A 1 89 ? -12.619 14.642 -16.499 1.00 50.68 98 ALA A CA 1
ATOM 625 C C . ALA A 1 89 ? -13.612 13.942 -15.556 1.00 51.13 98 ALA A C 1
ATOM 626 O O . ALA A 1 89 ? -14.784 13.787 -15.958 1.00 53.54 98 ALA A O 1
ATOM 628 N N . ASP A 1 90 ? -13.194 13.570 -14.339 1.00 51.02 99 ASP A N 1
ATOM 629 C CA . ASP A 1 90 ? -14.045 12.826 -13.362 1.00 50.71 99 ASP A CA 1
ATOM 630 C C . ASP A 1 90 ? -15.128 13.734 -12.767 1.00 48.30 99 ASP A C 1
ATOM 631 O O . ASP A 1 90 ? -16.022 13.188 -12.088 1.00 46.92 99 ASP A O 1
ATOM 636 N N . GLY A 1 91 ? -15.012 15.051 -12.970 1.00 47.28 100 GLY A N 1
ATOM 637 C CA . GLY A 1 91 ? -16.017 16.050 -12.557 1.00 46.03 100 GLY A CA 1
ATOM 638 C C . GLY A 1 91 ? -15.756 16.635 -11.173 1.00 45.58 100 GLY A C 1
ATOM 639 O O . GLY A 1 91 ? -16.576 17.449 -10.724 1.00 43.12 100 GLY A O 1
ATOM 640 N N . SER A 1 92 ? -14.673 16.233 -10.504 1.00 48.24 101 SER A N 1
ATOM 641 C CA . SER A 1 92 ? -14.255 16.742 -9.172 1.00 48.36 101 SER A CA 1
ATOM 642 C C . SER A 1 92 ? -12.909 17.479 -9.282 1.00 48.30 101 SER A C 1
ATOM 643 O O . SER A 1 92 ? -12.211 17.314 -10.288 1.00 48.33 101 SER A O 1
ATOM 646 N N . GLY A 1 93 ? -12.555 18.266 -8.264 1.00 49.40 102 GLY A N 1
ATOM 647 C CA . GLY A 1 93 ? -11.266 18.981 -8.163 1.00 52.45 102 GLY A CA 1
ATOM 648 C C . GLY A 1 93 ? -10.748 19.081 -6.733 1.00 53.62 102 GLY A C 1
ATOM 649 O O . GLY A 1 93 ? -11.567 19.295 -5.866 1.00 56.12 102 GLY A O 1
ATOM 650 N N . GLN A 1 94 ? -9.440 18.967 -6.502 1.00 56.17 103 GLN A N 1
ATOM 651 C CA . GLN A 1 94 ? -8.818 19.118 -5.158 1.00 59.35 103 GLN A CA 1
ATOM 652 C C . GLN A 1 94 ? -9.076 20.543 -4.662 1.00 56.08 103 GLN A C 1
ATOM 653 O O . GLN A 1 94 ? -9.266 21.407 -5.503 1.00 56.11 103 GLN A O 1
ATOM 659 N N . TYR A 1 95 ? -9.141 20.760 -3.351 1.00 55.59 104 TYR A N 1
ATOM 660 C CA . TYR A 1 95 ? -9.299 22.105 -2.743 1.00 53.23 104 TYR A CA 1
ATOM 661 C C . TYR A 1 95 ? -8.153 22.986 -3.237 1.00 49.41 104 TYR A C 1
ATOM 662 O O . TYR A 1 95 ? -8.406 24.156 -3.553 1.00 46.89 104 TYR A O 1
ATOM 671 N N . SER A 1 96 ? -6.937 22.444 -3.337 1.00 48.73 105 SER A N 1
ATOM 672 C CA . SER A 1 96 ? -5.753 23.246 -3.749 1.00 47.97 105 SER A CA 1
ATOM 673 C C . SER A 1 96 ? -5.990 23.834 -5.147 1.00 44.94 105 SER A C 1
ATOM 674 O O . SER A 1 96 ? -5.613 25.000 -5.345 1.00 44.46 105 SER A O 1
ATOM 677 N N . TRP A 1 97 ? -6.621 23.080 -6.056 1.00 42.29 106 TRP A N 1
ATOM 678 C CA . TRP A 1 97 ? -6.918 23.530 -7.447 1.00 40.05 106 TRP A CA 1
ATOM 679 C C . TRP A 1 97 ? -7.977 24.631 -7.426 1.00 36.69 106 TRP A C 1
ATOM 680 O O . TRP A 1 97 ? -7.828 25.641 -8.143 1.00 36.64 106 TRP A O 1
ATOM 691 N N . ILE A 1 98 ? -9.044 24.420 -6.676 1.00 33.90 107 ILE A N 1
ATOM 692 C CA . ILE A 1 98 ? -10.174 25.382 -6.602 1.00 31.45 107 ILE A CA 1
ATOM 693 C C . ILE A 1 98 ? -9.638 26.684 -6.008 1.00 30.71 107 ILE A C 1
ATOM 694 O O . ILE A 1 98 ? -9.915 27.751 -6.591 1.00 30.25 107 ILE A O 1
ATOM 699 N N . ILE A 1 99 ? -8.863 26.585 -4.929 1.00 30.29 108 ILE A N 1
ATOM 700 C CA . ILE A 1 99 ? -8.206 27.745 -4.259 1.00 29.67 108 ILE A CA 1
ATOM 701 C C . ILE A 1 99 ? -7.291 28.435 -5.263 1.00 29.21 108 ILE A C 1
ATOM 702 O O . ILE A 1 99 ? -7.269 29.636 -5.285 1.00 28.81 108 ILE A O 1
ATOM 707 N N . ASN A 1 100 ? -6.546 27.703 -6.067 1.00 29.66 109 ASN A N 1
ATOM 708 C CA . ASN A 1 100 ? -5.708 28.310 -7.134 1.00 30.11 109 ASN A CA 1
ATOM 709 C C . ASN A 1 100 ? -6.598 29.159 -8.056 1.00 28.89 109 ASN A C 1
ATOM 710 O O . ASN A 1 100 ? -6.243 30.337 -8.266 1.00 28.51 109 ASN A O 1
ATOM 715 N N . GLY A 1 101 ? -7.724 28.609 -8.526 1.00 28.11 110 GLY A N 1
ATOM 716 C CA . GLY A 1 101 ? -8.752 29.353 -9.277 1.00 27.57 110 GLY A CA 1
ATOM 717 C C . GLY A 1 101 ? -9.177 30.645 -8.582 1.00 27.31 110 GLY A C 1
ATOM 718 O O . GLY A 1 101 ? -9.237 31.701 -9.235 1.00 27.20 110 GLY A O 1
ATOM 719 N N . ILE A 1 102 ? -9.511 30.572 -7.303 1.00 27.58 111 ILE A N 1
ATOM 720 C CA . ILE A 1 102 ? -10.011 31.755 -6.556 1.00 27.95 111 ILE A CA 1
ATOM 721 C C . ILE A 1 102 ? -8.875 32.780 -6.471 1.00 29.62 111 ILE A C 1
ATOM 722 O O . ILE A 1 102 ? -9.144 33.970 -6.721 1.00 29.71 111 ILE A O 1
ATOM 727 N N . GLU A 1 103 ? -7.642 32.345 -6.166 1.00 31.73 112 GLU A N 1
ATOM 728 C CA . GLU A 1 103 ? -6.455 33.238 -6.047 1.00 33.24 112 GLU A CA 1
ATOM 729 C C . GLU A 1 103 ? -6.214 33.909 -7.401 1.00 32.01 112 GLU A C 1
ATOM 730 O O . GLU A 1 103 ? -5.916 35.136 -7.427 1.00 32.84 112 GLU A O 1
ATOM 736 N N . TRP A 1 104 ? -6.355 33.140 -8.477 1.00 30.05 113 TRP A N 1
ATOM 737 C CA . TRP A 1 104 ? -6.223 33.646 -9.861 1.00 29.59 113 TRP A CA 1
ATOM 738 C C . TRP A 1 104 ? -7.250 34.760 -10.089 1.00 28.59 113 TRP A C 1
ATOM 739 O O . TRP A 1 104 ? -6.848 35.795 -10.671 1.00 29.05 113 TRP A O 1
ATOM 750 N N . ALA A 1 105 ? -8.522 34.541 -9.715 1.00 26.96 114 ALA A N 1
ATOM 751 C CA . ALA A 1 105 ? -9.611 35.506 -9.967 1.00 26.13 114 ALA A CA 1
ATOM 752 C C . ALA A 1 105 ? -9.293 36.827 -9.267 1.00 26.51 114 ALA A C 1
ATOM 753 O O . ALA A 1 105 ? -9.455 37.914 -9.880 1.00 26.53 114 ALA A O 1
ATOM 755 N N . ILE A 1 106 ? -8.778 36.745 -8.044 1.00 26.93 115 ILE A N 1
ATOM 756 C CA . ILE A 1 106 ? -8.360 37.943 -7.258 1.00 27.52 115 ILE A CA 1
ATOM 757 C C . ILE A 1 106 ? -7.212 38.657 -8.002 1.00 28.56 115 ILE A C 1
ATOM 758 O O . ILE A 1 106 ? -7.335 39.878 -8.193 1.00 29.24 115 ILE A O 1
ATOM 763 N N . ALA A 1 107 ? -6.164 37.943 -8.434 1.00 28.63 116 ALA A N 1
ATOM 764 C CA . ALA A 1 107 ? -4.960 38.537 -9.078 1.00 29.87 116 ALA A CA 1
ATOM 765 C C . ALA A 1 107 ? -5.280 39.164 -10.440 1.00 30.41 116 ALA A C 1
ATOM 766 O O . ALA A 1 107 ? -4.513 40.028 -10.850 1.00 31.43 116 ALA A O 1
ATOM 768 N N . ASN A 1 108 ? -6.335 38.722 -11.133 1.00 30.34 117 ASN A N 1
ATOM 769 C CA . ASN A 1 108 ? -6.663 39.161 -12.520 1.00 30.93 117 ASN A CA 1
ATOM 770 C C . ASN A 1 108 ? -7.927 40.021 -12.527 1.00 31.29 117 ASN A C 1
ATOM 771 O O . ASN A 1 108 ? -8.520 40.209 -13.588 1.00 30.82 117 ASN A O 1
ATOM 776 N N . ASN A 1 109 ? -8.297 40.514 -11.345 1.00 32.70 118 ASN A N 1
ATOM 777 C CA . ASN A 1 109 ? -9.295 41.592 -11.119 1.00 33.30 118 ASN A CA 1
ATOM 778 C C . ASN A 1 109 ? -10.641 41.220 -11.719 1.00 32.81 118 ASN A C 1
ATOM 779 O O . ASN A 1 109 ? -11.231 42.111 -12.363 1.00 34.06 118 ASN A O 1
ATOM 784 N N . MET A 1 110 ? -11.080 39.973 -11.503 1.00 31.11 119 MET A N 1
ATOM 785 C CA . MET A 1 110 ? -12.457 39.512 -11.783 1.00 29.62 119 MET A CA 1
ATOM 786 C C . MET A 1 110 ? -13.392 40.301 -10.867 1.00 29.29 119 MET A C 1
ATOM 787 O O . MET A 1 110 ? -13.075 40.451 -9.682 1.00 28.56 119 MET A O 1
ATOM 792 N N . ASP A 1 111 ? -14.501 40.769 -11.420 1.00 29.99 120 ASP A N 1
ATOM 793 C CA . ASP A 1 111 ? -15.588 41.490 -10.699 1.00 30.09 120 ASP A CA 1
ATOM 794 C C . ASP A 1 111 ? -16.552 40.471 -10.060 1.00 29.16 120 ASP A C 1
ATOM 795 O O . ASP A 1 111 ? -17.089 40.773 -8.971 1.00 28.21 120 ASP A O 1
ATOM 800 N N . VAL A 1 112 ? -16.757 39.327 -10.726 1.00 29.51 121 VAL A N 1
ATOM 801 C CA . VAL A 1 112 ? -17.701 38.231 -10.332 1.00 29.74 121 VAL A CA 1
ATOM 802 C C . VAL A 1 112 ? -17.011 36.862 -10.438 1.00 29.08 121 VAL A C 1
ATOM 803 O O . VAL A 1 112 ? -16.385 36.600 -11.459 1.00 30.88 121 VAL A O 1
ATOM 807 N N . ILE A 1 113 ? -17.148 36.020 -9.424 1.00 28.37 122 ILE A N 1
ATOM 808 C CA . ILE A 1 113 ? -16.716 34.599 -9.466 1.00 28.90 122 ILE A CA 1
ATOM 809 C C . ILE A 1 113 ? -17.994 33.773 -9.405 1.00 29.32 122 ILE A C 1
ATOM 810 O O . ILE A 1 113 ? -18.791 34.003 -8.501 1.00 28.86 122 ILE A O 1
ATOM 815 N N . ASN A 1 114 ? -18.165 32.857 -10.354 1.00 31.31 123 ASN A N 1
ATOM 816 C CA . ASN A 1 114 ? -19.304 31.911 -10.420 1.00 32.20 123 ASN A CA 1
ATOM 817 C C . ASN A 1 114 ? -18.728 30.535 -10.111 1.00 31.83 123 ASN A C 1
ATOM 818 O O . ASN A 1 114 ? -17.841 30.113 -10.826 1.00 30.83 123 ASN A O 1
ATOM 823 N N . MET A 1 115 ? -19.204 29.881 -9.064 1.00 32.73 124 MET A N 1
ATOM 824 C CA . MET A 1 115 ? -18.710 28.531 -8.717 1.00 35.55 124 MET A CA 1
ATOM 825 C C . MET A 1 115 ? -19.899 27.589 -8.762 1.00 37.71 124 MET A C 1
ATOM 826 O O . MET A 1 115 ? -20.593 27.426 -7.780 1.00 38.15 124 MET A O 1
ATOM 831 N N . SER A 1 116 ? -20.119 27.025 -9.934 1.00 41.68 125 SER A N 1
ATOM 832 C CA . SER A 1 116 ? -21.191 26.038 -10.171 1.00 45.22 125 SER A CA 1
ATOM 833 C C . SER A 1 116 ? -20.614 24.666 -9.824 1.00 46.92 125 SER A C 1
ATOM 834 O O . SER A 1 116 ? -20.661 23.752 -10.671 1.00 48.60 125 SER A O 1
ATOM 837 N N . LEU A 1 117 ? -20.133 24.555 -8.581 1.00 44.10 126 LEU A N 1
ATOM 838 C CA . LEU A 1 117 ? -19.473 23.355 -8.028 1.00 45.53 126 LEU A CA 1
ATOM 839 C C . LEU A 1 117 ? -19.719 23.344 -6.521 1.00 45.17 126 LEU A C 1
ATOM 840 O O . LEU A 1 117 ? -19.950 24.413 -5.955 1.00 46.38 126 LEU A O 1
ATOM 845 N N . GLY A 1 118 ? -19.661 22.164 -5.909 1.00 44.56 127 GLY A N 1
ATOM 846 C CA . GLY A 1 118 ? -19.851 21.964 -4.461 1.00 43.21 127 GLY A CA 1
ATOM 847 C C . GLY A 1 118 ? -19.105 20.722 -3.986 1.00 44.97 127 GLY A C 1
ATOM 848 O O . GLY A 1 118 ? -18.642 19.968 -4.844 1.00 49.29 127 GLY A O 1
ATOM 849 N N . GLY A 1 119 ? -18.907 20.553 -2.680 1.00 45.20 128 GLY A N 1
ATOM 850 C CA . GLY A 1 119 ? -18.678 19.275 -1.975 1.00 43.88 128 GLY A CA 1
ATOM 851 C C . GLY A 1 119 ? -19.260 19.363 -0.562 1.00 43.01 128 GLY A C 1
ATOM 852 O O . GLY A 1 119 ? -19.537 20.464 -0.051 1.00 40.15 128 GLY A O 1
ATOM 853 N N . PRO A 1 120 ? -19.420 18.213 0.122 1.00 43.77 129 PRO A N 1
ATOM 854 C CA . PRO A 1 120 ? -20.061 18.154 1.441 1.00 43.65 129 PRO A CA 1
ATOM 855 C C . PRO A 1 120 ? -19.209 18.664 2.619 1.00 43.65 129 PRO A C 1
ATOM 856 O O . PRO A 1 120 ? -19.774 18.904 3.668 1.00 41.34 129 PRO A O 1
ATOM 860 N N . SER A 1 121 ? -17.885 18.776 2.415 1.00 44.88 130 SER A N 1
ATOM 861 C CA . SER A 1 121 ? -16.880 19.302 3.369 1.00 45.60 130 SER A CA 1
ATOM 862 C C . SER A 1 121 ? -16.278 20.625 2.873 1.00 45.70 130 SER A C 1
ATOM 863 O O . SER A 1 121 ? -16.220 20.884 1.616 1.00 43.88 130 SER A O 1
ATOM 866 N N . GLY A 1 122 ? -15.823 21.426 3.847 1.00 44.77 131 GLY A N 1
ATOM 867 C CA . GLY A 1 122 ? -15.032 22.641 3.600 1.00 41.75 131 GLY A CA 1
ATOM 868 C C . GLY A 1 122 ? -13.568 22.398 3.906 1.00 40.51 131 GLY A C 1
ATOM 869 O O . GLY A 1 122 ? -13.166 21.246 4.072 1.00 41.48 131 GLY A O 1
ATOM 870 N N . SER A 1 123 ? -12.801 23.471 3.937 1.00 38.07 132 SER A N 1
ATOM 871 C CA . SER A 1 123 ? -11.424 23.513 4.455 1.00 38.20 132 SER A CA 1
ATOM 872 C C . SER A 1 123 ? -11.205 24.941 4.945 1.00 36.72 132 SER A C 1
ATOM 873 O O . SER A 1 123 ? -11.898 25.836 4.445 1.00 35.47 132 SER A O 1
ATOM 876 N N . ALA A 1 124 ? -10.361 25.140 5.942 1.00 37.40 133 ALA A N 1
ATOM 877 C CA . ALA A 1 124 ? -9.979 26.482 6.431 1.00 37.66 133 ALA A CA 1
ATOM 878 C C . ALA A 1 124 ? -9.418 27.314 5.250 1.00 36.23 133 ALA A C 1
ATOM 879 O O . ALA A 1 124 ? -9.775 28.501 5.129 1.00 33.74 133 ALA A O 1
ATOM 881 N N . ALA A 1 125 ? -8.582 26.682 4.410 1.00 37.06 134 ALA A N 1
ATOM 882 C CA . ALA A 1 125 ? -7.905 27.277 3.226 1.00 36.72 134 ALA A CA 1
ATOM 883 C C . ALA A 1 125 ? -8.937 27.667 2.152 1.00 34.94 134 ALA A C 1
ATOM 884 O O . ALA A 1 125 ? -8.735 28.727 1.504 1.00 35.13 134 ALA A O 1
ATOM 886 N N . LEU A 1 126 ? -9.992 26.861 1.963 1.00 33.68 135 LEU A N 1
ATOM 887 C CA . LEU A 1 126 ? -11.081 27.149 1.005 1.00 32.20 135 LEU A CA 1
ATOM 888 C C . LEU A 1 126 ? -11.829 28.399 1.470 1.00 31.67 135 LEU A C 1
ATOM 889 O O . LEU A 1 126 ? -12.009 29.329 0.640 1.00 32.04 135 LEU A O 1
ATOM 894 N N . LYS A 1 127 ? -12.294 28.390 2.723 1.00 31.75 136 LYS A N 1
ATOM 895 C CA . LYS A 1 127 ? -13.025 29.524 3.340 1.00 31.14 136 LYS A CA 1
ATOM 896 C C . LYS A 1 127 ? -12.148 30.772 3.317 1.00 30.75 136 LYS A C 1
ATOM 897 O O . LYS A 1 127 ? -12.653 31.832 2.929 1.00 30.17 136 LYS A O 1
ATOM 903 N N . ALA A 1 128 ? -10.872 30.637 3.674 1.00 31.18 137 ALA A N 1
ATOM 904 C CA . ALA A 1 128 ? -9.906 31.753 3.665 1.00 31.54 137 ALA A CA 1
ATOM 905 C C . ALA A 1 128 ? -9.906 32.409 2.270 1.00 30.77 137 ALA A C 1
ATOM 906 O O . ALA A 1 128 ? -9.964 33.649 2.195 1.00 30.70 137 ALA A O 1
ATOM 908 N N . ALA A 1 129 ? -9.858 31.617 1.199 1.00 30.16 138 ALA A N 1
ATOM 909 C CA . ALA A 1 129 ? -9.726 32.135 -0.179 1.00 30.10 138 ALA A CA 1
ATOM 910 C C . ALA A 1 129 ? -11.008 32.862 -0.589 1.00 28.96 138 ALA A C 1
ATOM 911 O O . ALA A 1 129 ? -10.943 33.964 -1.181 1.00 27.92 138 ALA A O 1
ATOM 913 N N . VAL A 1 130 ? -12.141 32.254 -0.295 1.00 28.99 139 VAL A N 1
ATOM 914 C CA . VAL A 1 130 ? -13.473 32.788 -0.699 1.00 28.73 139 VAL A CA 1
ATOM 915 C C . VAL A 1 130 ? -13.690 34.133 0.005 1.00 28.45 139 VAL A C 1
ATOM 916 O O . VAL A 1 130 ? -14.095 35.104 -0.690 1.00 27.75 139 VAL A O 1
ATOM 920 N N . ASP A 1 131 ? -13.390 34.182 1.314 1.00 28.60 140 ASP A N 1
ATOM 921 C CA . ASP A 1 131 ? -13.500 35.399 2.167 1.00 28.62 140 ASP A CA 1
ATOM 922 C C . ASP A 1 131 ? -12.543 36.470 1.624 1.00 29.10 140 ASP A C 1
ATOM 923 O O . ASP A 1 131 ? -12.967 37.634 1.456 1.00 28.89 140 ASP A O 1
ATOM 928 N N . LYS A 1 132 ? -11.299 36.091 1.344 1.00 30.23 141 LYS A N 1
ATOM 929 C CA . LYS A 1 132 ? -10.281 37.018 0.773 1.00 31.07 141 LYS A CA 1
ATOM 930 C C . LYS A 1 132 ? -10.801 37.627 -0.540 1.00 29.65 141 LYS A C 1
ATOM 931 O O . LYS A 1 132 ? -10.660 38.844 -0.711 1.00 29.34 141 LYS A O 1
ATOM 937 N N . ALA A 1 133 ? -11.401 36.823 -1.422 1.00 28.36 142 ALA A N 1
ATOM 938 C CA . ALA A 1 133 ? -12.016 37.323 -2.673 1.00 27.57 142 ALA A CA 1
ATOM 939 C C . ALA A 1 133 ? -13.068 38.368 -2.311 1.00 27.69 142 ALA A C 1
ATOM 940 O O . ALA A 1 133 ? -13.055 39.458 -2.928 1.00 28.51 142 ALA A O 1
ATOM 942 N N . VAL A 1 134 ? -13.960 38.082 -1.358 1.00 27.19 143 VAL A N 1
ATOM 943 C CA . VAL A 1 134 ? -15.094 39.009 -1.067 1.00 26.97 143 VAL A CA 1
ATOM 944 C C . VAL A 1 134 ? -14.568 40.260 -0.357 1.00 28.54 143 VAL A C 1
ATOM 945 O O . VAL A 1 134 ? -15.144 41.326 -0.528 1.00 28.58 143 VAL A O 1
ATOM 949 N N . ALA A 1 135 ? -13.489 40.145 0.398 1.00 30.14 144 ALA A N 1
ATOM 950 C CA . ALA A 1 135 ? -12.829 41.293 1.049 1.00 32.88 144 ALA A CA 1
ATOM 951 C C . ALA A 1 135 ? -12.245 42.196 -0.025 1.00 33.85 144 ALA A C 1
ATOM 952 O O . ALA A 1 135 ? -12.319 43.424 0.103 1.00 36.65 144 ALA A O 1
ATOM 954 N N . SER A 1 136 ? -11.681 41.609 -1.068 1.00 33.61 145 SER A N 1
ATOM 955 C CA . SER A 1 136 ? -11.006 42.376 -2.143 1.00 33.59 145 SER A CA 1
ATOM 956 C C . SER A 1 136 ? -12.047 42.988 -3.084 1.00 32.56 145 SER A C 1
ATOM 957 O O . SER A 1 136 ? -11.646 43.783 -3.918 1.00 34.53 145 SER A O 1
ATOM 960 N N . GLY A 1 137 ? -13.322 42.636 -2.966 1.00 30.97 146 GLY A N 1
ATOM 961 C CA . GLY A 1 137 ? -14.421 43.328 -3.673 1.00 31.31 146 GLY A CA 1
ATOM 962 C C . GLY A 1 137 ? -15.114 42.506 -4.762 1.00 30.15 146 GLY A C 1
ATOM 963 O O . GLY A 1 137 ? -15.982 43.064 -5.415 1.00 30.19 146 GLY A O 1
ATOM 964 N N . VAL A 1 138 ? -14.759 41.226 -4.924 1.00 29.76 147 VAL A N 1
ATOM 965 C CA . VAL A 1 138 ? -15.384 40.233 -5.844 1.00 28.94 147 VAL A CA 1
ATOM 966 C C . VAL A 1 138 ? -16.735 39.777 -5.273 1.00 28.66 147 VAL A C 1
ATOM 967 O O . VAL A 1 138 ? -16.792 39.396 -4.100 1.00 28.67 147 VAL A O 1
ATOM 971 N N . VAL A 1 139 ? -17.775 39.794 -6.107 1.00 28.58 148 VAL A N 1
ATOM 972 C CA . VAL A 1 139 ? -19.096 39.158 -5.856 1.00 27.00 148 VAL A CA 1
ATOM 973 C C . VAL A 1 139 ? -18.908 37.666 -6.086 1.00 25.89 148 VAL A C 1
ATOM 974 O O . VAL A 1 139 ? -18.724 37.308 -7.230 1.00 25.81 148 VAL A O 1
ATOM 978 N N . VAL A 1 140 ? -18.938 36.834 -5.051 1.00 25.58 149 VAL A N 1
ATOM 979 C CA . VAL A 1 140 ? -18.798 35.357 -5.199 1.00 24.64 149 VAL A CA 1
ATOM 980 C C . VAL A 1 140 ? -20.182 34.756 -5.067 1.00 24.22 149 VAL A C 1
ATOM 981 O O . VAL A 1 140 ? -20.850 35.016 -4.022 1.00 25.19 149 VAL A O 1
ATOM 985 N N . VAL A 1 141 ? -20.568 34.034 -6.121 1.00 23.30 150 VAL A N 1
ATOM 986 C CA . VAL A 1 141 ? -21.842 33.285 -6.280 1.00 22.82 150 VAL A CA 1
ATOM 987 C C . VAL A 1 141 ? -21.514 31.798 -6.385 1.00 22.75 150 VAL A C 1
ATOM 988 O O . VAL A 1 141 ? -20.572 31.429 -7.117 1.00 22.31 150 VAL A O 1
ATOM 992 N N . ALA A 1 142 ? -22.314 30.952 -5.760 1.00 23.17 151 ALA A N 1
ATOM 993 C CA . ALA A 1 142 ? -22.138 29.488 -5.869 1.00 23.70 151 ALA A CA 1
ATOM 994 C C . ALA A 1 142 ? -23.489 28.768 -5.778 1.00 23.71 151 ALA A C 1
ATOM 995 O O . ALA A 1 142 ? -24.382 29.218 -5.045 1.00 23.76 151 ALA A O 1
ATOM 997 N N . ALA A 1 143 ? -23.602 27.677 -6.529 1.00 23.50 152 ALA A N 1
ATOM 998 C CA . ALA A 1 143 ? -24.691 26.695 -6.451 1.00 23.68 152 ALA A CA 1
ATOM 999 C C . ALA A 1 143 ? -24.833 26.196 -5.008 1.00 23.01 152 ALA A C 1
ATOM 1000 O O . ALA A 1 143 ? -23.848 25.839 -4.403 1.00 22.69 152 ALA A O 1
ATOM 1002 N N . ALA A 1 144 ? -26.048 26.187 -4.489 1.00 22.99 153 ALA A N 1
ATOM 1003 C CA . ALA A 1 144 ? -26.371 25.772 -3.110 1.00 23.14 153 ALA A CA 1
ATOM 1004 C C . ALA A 1 144 ? -26.108 24.274 -2.972 1.00 23.59 153 ALA A C 1
ATOM 1005 O O . ALA A 1 144 ? -25.860 23.807 -1.850 1.00 23.80 153 ALA A O 1
ATOM 1007 N N . GLY A 1 145 ? -26.140 23.549 -4.084 1.00 23.77 154 GLY A N 1
ATOM 1008 C CA . GLY A 1 145 ? -25.978 22.090 -4.092 1.00 24.76 154 GLY A CA 1
ATOM 1009 C C . GLY A 1 145 ? -27.245 21.388 -4.555 1.00 25.89 154 GLY A C 1
ATOM 1010 O O . GLY A 1 145 ? -28.303 22.021 -4.558 1.00 25.45 154 GLY A O 1
ATOM 1011 N N . ASN A 1 146 ? -27.119 20.104 -4.909 1.00 27.60 155 ASN A N 1
ATOM 1012 C CA . ASN A 1 146 ? -28.176 19.239 -5.494 1.00 28.49 155 ASN A CA 1
ATOM 1013 C C . ASN A 1 146 ? -28.442 18.056 -4.549 1.00 28.83 155 ASN A C 1
ATOM 1014 O O . ASN A 1 146 ? -28.692 16.961 -5.037 1.00 29.75 155 ASN A O 1
ATOM 1019 N N . SER A 1 147 ? -28.437 18.286 -3.238 1.00 28.71 156 SER A N 1
ATOM 1020 C CA . SER A 1 147 ? -28.558 17.237 -2.178 1.00 29.87 156 SER A CA 1
ATOM 1021 C C . SER A 1 147 ? -29.986 17.139 -1.632 1.00 29.73 156 SER A C 1
ATOM 1022 O O . SER A 1 147 ? -30.218 16.323 -0.752 1.00 31.10 156 SER A O 1
ATOM 1025 N N . GLY A 1 148 ? -30.907 17.950 -2.118 1.00 28.68 157 GLY A N 1
ATOM 1026 C CA . GLY A 1 148 ? -32.289 17.940 -1.622 1.00 29.07 157 GLY A CA 1
ATOM 1027 C C . GLY A 1 148 ? -32.367 18.252 -0.134 1.00 28.85 157 GLY A C 1
ATOM 1028 O O . GLY A 1 148 ? -31.349 18.699 0.456 1.00 28.17 157 GLY A O 1
ATOM 1029 N N . THR A 1 149 ? -33.538 17.991 0.463 1.00 29.45 158 THR A N 1
ATOM 1030 C CA . THR A 1 149 ? -33.822 18.154 1.906 1.00 29.48 158 THR A CA 1
ATOM 1031 C C . THR A 1 149 ? -33.307 16.933 2.642 1.00 30.70 158 THR A C 1
ATOM 1032 O O . THR A 1 149 ? -33.285 15.863 2.035 1.00 31.64 158 THR A O 1
ATOM 1036 N N . SER A 1 150 ? -32.951 17.095 3.904 1.00 30.95 159 SER A N 1
ATOM 1037 C CA . SER A 1 150 ? -32.530 15.970 4.766 1.00 32.48 159 SER A CA 1
ATOM 1038 C C . SER A 1 150 ? -32.912 16.313 6.203 1.00 32.82 159 SER A C 1
ATOM 1039 O O . SER A 1 150 ? -32.041 16.755 6.977 1.00 32.20 159 SER A O 1
ATOM 1042 N N . GLY A 1 151 ? -34.214 16.175 6.484 1.00 33.41 160 GLY A N 1
ATOM 1043 C CA . GLY A 1 151 ? -34.844 16.517 7.767 1.00 33.35 160 GLY A CA 1
ATOM 1044 C C . GLY A 1 151 ? -34.514 17.949 8.082 1.00 32.07 160 GLY A C 1
ATOM 1045 O O . GLY A 1 151 ? -34.706 18.785 7.179 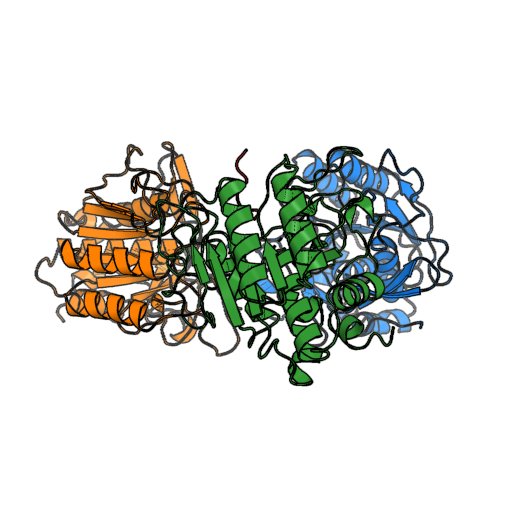1.00 30.95 160 GLY A O 1
ATOM 1046 N N . SER A 1 152 ? -33.927 18.170 9.261 1.00 32.48 161 SER A N 1
ATOM 1047 C CA . SER A 1 152 ? -33.600 19.474 9.870 1.00 31.61 161 SER A CA 1
ATOM 1048 C C . SER A 1 152 ? -32.194 19.951 9.500 1.00 31.17 161 SER A C 1
ATOM 1049 O O . SER A 1 152 ? -31.922 21.119 9.801 1.00 30.48 161 SER A O 1
ATOM 1052 N N . SER A 1 153 ? -31.397 19.150 8.787 1.00 32.01 162 SER A N 1
ATOM 1053 C CA . SER A 1 153 ? -30.005 19.511 8.411 1.00 32.13 162 SER A CA 1
ATOM 1054 C C . SER A 1 153 ? -29.993 20.489 7.249 1.00 31.25 162 SER A C 1
ATOM 1055 O O . SER A 1 153 ? -30.773 20.314 6.292 1.00 31.42 162 SER A O 1
ATOM 1058 N N . SER A 1 154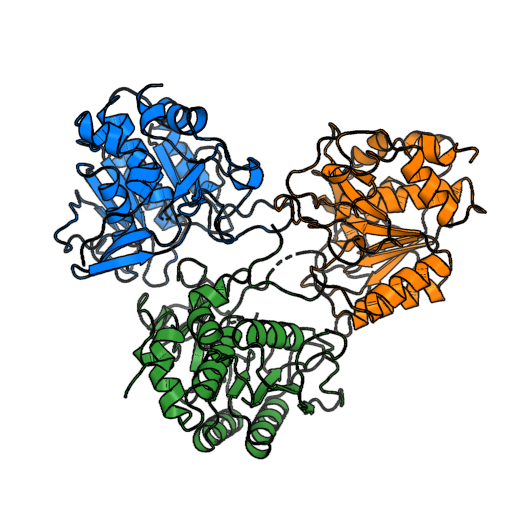 ? -29.039 21.412 7.287 1.00 31.32 163 SER A N 1
ATOM 1059 C CA . SER A 1 154 ? -28.502 22.109 6.094 1.00 30.11 163 SER A CA 1
ATOM 1060 C C . SER A 1 154 ? -27.866 21.059 5.174 1.00 29.82 163 SER A C 1
ATOM 1061 O O . SER A 1 154 ? -27.115 20.239 5.664 1.00 29.62 163 SER A O 1
ATOM 1064 N N . THR A 1 155 ? -28.216 21.067 3.891 1.00 30.40 164 THR A N 1
ATOM 1065 C CA . THR A 1 155 ? -27.629 20.210 2.820 1.00 30.73 164 THR A CA 1
ATOM 1066 C C . THR A 1 155 ? -26.872 21.084 1.819 1.00 29.98 164 THR A C 1
ATOM 1067 O O . THR A 1 155 ? -26.461 20.554 0.812 1.00 30.49 164 THR A O 1
ATOM 1071 N N . VAL A 1 156 ? -26.731 22.379 2.102 1.00 30.05 165 VAL A N 1
ATOM 1072 C CA . VAL A 1 156 ? -25.947 23.344 1.293 1.00 29.92 165 VAL A CA 1
ATOM 1073 C C . VAL A 1 156 ? -24.490 22.886 1.285 1.00 31.05 165 VAL A C 1
ATOM 1074 O O . VAL A 1 156 ? -23.940 22.567 2.347 1.00 32.42 165 VAL A O 1
ATOM 1078 N N . SER A 1 157 ? -23.888 22.890 0.106 1.00 32.75 166 SER A N 1
ATOM 1079 C CA . SER A 1 157 ? -22.473 22.506 -0.106 1.00 35.18 166 SER A CA 1
ATOM 1080 C C . SER A 1 157 ? -21.566 23.711 0.116 1.00 35.72 166 SER A C 1
ATOM 1081 O O . SER A 1 157 ? -22.043 24.874 0.137 1.00 36.09 166 SER A O 1
ATOM 1084 N N . TYR A 1 158 ? -20.293 23.400 0.330 1.00 35.43 167 TYR A N 1
ATOM 1085 C CA . TYR A 1 158 ? -19.176 24.363 0.395 1.00 33.83 167 TYR A CA 1
ATOM 1086 C C . TYR A 1 158 ? -18.763 24.575 -1.050 1.00 31.23 167 TYR A C 1
ATOM 1087 O O . TYR A 1 158 ? -18.757 23.613 -1.790 1.00 31.53 167 TYR A O 1
ATOM 1096 N N . PRO A 1 159 ? -18.369 25.774 -1.512 1.00 30.13 168 PRO A N 1
ATOM 1097 C CA . PRO A 1 159 ? -18.294 26.963 -0.670 1.00 29.51 168 PRO A CA 1
ATOM 1098 C C . PRO A 1 159 ? -19.575 27.790 -0.487 1.00 27.83 168 PRO A C 1
ATOM 1099 O O . PRO A 1 159 ? -19.485 28.788 0.168 1.00 28.11 168 PRO A O 1
ATOM 1103 N N . ALA A 1 160 ? -20.716 27.386 -1.029 1.00 27.10 169 ALA A N 1
ATOM 1104 C CA . ALA A 1 160 ? -21.979 28.173 -0.965 1.00 26.31 169 ALA A CA 1
ATOM 1105 C C . ALA A 1 160 ? -22.398 28.370 0.498 1.00 26.42 169 ALA A C 1
ATOM 1106 O O . ALA A 1 160 ? -23.030 29.373 0.844 1.00 26.59 169 ALA A O 1
ATOM 1108 N N . LYS A 1 161 ? -22.041 27.416 1.340 1.00 26.50 170 LYS A N 1
ATOM 1109 C CA . LYS A 1 161 ? -22.389 27.405 2.771 1.00 26.83 170 LYS A CA 1
ATOM 1110 C C . LYS A 1 161 ? -21.700 28.542 3.520 1.00 26.36 170 LYS A C 1
ATOM 1111 O O . LYS A 1 161 ? -22.247 28.947 4.557 1.00 27.32 170 LYS A O 1
ATOM 1117 N N . TYR A 1 162 ? -20.587 29.070 3.034 1.00 25.49 171 TYR A N 1
ATOM 1118 C CA . TYR A 1 162 ? -19.888 30.189 3.711 1.00 26.41 171 TYR A CA 1
ATOM 1119 C C . TYR A 1 162 ? -20.756 31.451 3.632 1.00 26.33 171 TYR A C 1
ATOM 1120 O O . TYR A 1 162 ? -21.336 31.756 2.593 1.00 25.00 171 TYR A O 1
ATOM 1129 N N . PRO A 1 163 ? -20.891 32.225 4.739 1.00 27.36 172 PRO A N 1
ATOM 1130 C CA . PRO A 1 163 ? -21.679 33.461 4.722 1.00 27.52 172 PRO A CA 1
ATOM 1131 C C . PRO A 1 163 ? -21.138 34.540 3.753 1.00 27.18 172 PRO A C 1
ATOM 1132 O O . PRO A 1 163 ? -21.925 35.365 3.329 1.00 27.17 172 PRO A O 1
ATOM 1136 N N . SER A 1 164 ? -19.849 34.515 3.398 1.00 26.82 173 SER A N 1
ATOM 1137 C CA . SER A 1 164 ? -19.239 35.483 2.438 1.00 26.55 173 SER A CA 1
ATOM 1138 C C . SER A 1 164 ? -19.700 35.221 0.993 1.00 25.95 173 SER A C 1
ATOM 1139 O O . SER A 1 164 ? -19.434 36.063 0.144 1.00 25.77 173 SER A O 1
ATOM 1142 N N . VAL A 1 165 ? -20.403 34.121 0.736 1.00 26.00 174 VAL A N 1
ATOM 1143 C CA . VAL A 1 165 ? -20.857 33.677 -0.613 1.00 25.90 174 VAL A CA 1
ATOM 1144 C C . VAL A 1 165 ? -22.377 33.791 -0.752 1.00 26.53 174 VAL A C 1
ATOM 1145 O O . VAL A 1 165 ? -23.084 33.481 0.225 1.00 27.41 174 VAL A O 1
ATOM 1149 N N . ILE A 1 166 ? -22.843 34.089 -1.971 1.00 27.20 175 ILE A N 1
ATOM 1150 C CA . ILE A 1 166 ? -24.285 34.073 -2.371 1.00 27.20 175 ILE A CA 1
ATOM 1151 C C . ILE A 1 166 ? -24.680 32.650 -2.795 1.00 26.73 175 ILE A C 1
ATOM 1152 O O . ILE A 1 166 ? -24.384 32.237 -3.923 1.00 27.50 175 ILE A O 1
ATOM 1157 N N . ALA A 1 167 ? -25.300 31.903 -1.903 1.00 26.19 176 ALA A N 1
ATOM 1158 C CA . ALA A 1 167 ? -25.734 30.521 -2.162 1.00 26.07 176 ALA A CA 1
ATOM 1159 C C . ALA A 1 167 ? -27.062 30.572 -2.911 1.00 26.17 176 ALA A C 1
ATOM 1160 O O . ALA A 1 167 ? -27.966 31.236 -2.412 1.00 26.39 176 ALA A O 1
ATOM 1162 N N . VAL A 1 168 ? -27.155 29.879 -4.048 1.00 26.20 177 VAL A N 1
ATOM 1163 C CA . VAL A 1 168 ? -28.282 29.984 -5.024 1.00 26.25 177 VAL A CA 1
ATOM 1164 C C . VAL A 1 168 ? -28.928 28.607 -5.154 1.00 26.11 177 VAL A C 1
ATOM 1165 O O . VAL A 1 168 ? -28.229 27.646 -5.543 1.00 26.22 177 VAL A O 1
ATOM 1169 N N . GLY A 1 169 ? -30.215 28.521 -4.826 1.00 26.09 178 GLY A N 1
ATOM 1170 C CA . GLY A 1 169 ? -31.019 27.306 -5.044 1.00 26.68 178 GLY A CA 1
ATOM 1171 C C . GLY A 1 169 ? -31.891 27.463 -6.274 1.00 27.02 178 GLY A C 1
ATOM 1172 O O . GLY A 1 169 ? -31.976 28.578 -6.784 1.00 26.04 178 GLY A O 1
ATOM 1173 N N . ALA A 1 170 ? -32.509 26.369 -6.718 1.00 27.80 179 ALA A N 1
ATOM 1174 C CA . ALA A 1 170 ? -33.152 26.243 -8.044 1.00 29.15 179 ALA A CA 1
ATOM 1175 C C . ALA A 1 170 ? -34.666 26.130 -7.890 1.00 30.17 179 ALA A C 1
ATOM 1176 O O . ALA A 1 170 ? -35.123 25.257 -7.133 1.00 31.16 179 ALA A O 1
ATOM 1178 N N . VAL A 1 171 ? -35.401 26.986 -8.604 1.00 30.89 180 VAL A N 1
ATOM 1179 C CA . VAL A 1 171 ? -36.869 26.847 -8.862 1.00 32.01 180 VAL A CA 1
ATOM 1180 C C . VAL A 1 171 ? -37.102 26.485 -10.341 1.00 32.94 180 VAL A C 1
ATOM 1181 O O . VAL A 1 171 ? -36.150 26.609 -11.165 1.00 32.95 180 VAL A O 1
ATOM 1185 N N . ASP A 1 172 ? -38.329 26.076 -10.662 1.00 33.66 181 ASP A N 1
ATOM 1186 C CA . ASP A 1 172 ? -38.815 25.822 -12.042 1.00 35.10 181 ASP A CA 1
ATOM 1187 C C . ASP A 1 172 ? -39.535 27.080 -12.569 1.00 36.49 181 ASP A C 1
ATOM 1188 O O . ASP A 1 172 ? -39.415 28.152 -11.921 1.00 35.40 181 ASP A O 1
ATOM 1193 N N . SER A 1 173 ? -40.271 26.975 -13.690 1.00 39.39 182 SER A N 1
ATOM 1194 C CA . SER A 1 173 ? -41.007 28.117 -14.329 1.00 40.95 182 SER A CA 1
ATOM 1195 C C . SER A 1 173 ? -42.162 28.607 -13.444 1.00 42.00 182 SER A C 1
ATOM 1196 O O . SER A 1 173 ? -42.665 29.693 -13.732 1.00 42.35 182 SER A O 1
ATOM 1199 N N . SER A 1 174 ? -42.565 27.841 -12.421 1.00 42.30 183 SER A N 1
ATOM 1200 C CA . SER A 1 174 ? -43.652 28.188 -11.464 1.00 43.10 183 SER A CA 1
ATOM 1201 C C . SER A 1 174 ? -43.094 28.750 -10.144 1.00 42.09 183 SER A C 1
ATOM 1202 O O . SER A 1 174 ? -43.908 28.987 -9.251 1.00 43.00 183 SER A O 1
ATOM 1205 N N . ASN A 1 175 ? -41.777 28.927 -10.016 1.00 41.01 184 ASN A N 1
ATOM 1206 C CA . ASN A 1 175 ? -41.088 29.387 -8.773 1.00 40.25 184 ASN A CA 1
ATOM 1207 C C . ASN A 1 175 ? -41.250 28.351 -7.651 1.00 39.60 184 ASN A C 1
ATOM 1208 O O . ASN A 1 175 ? -41.146 28.742 -6.494 1.00 40.43 184 ASN A O 1
ATOM 1213 N N . GLN A 1 176 ? -41.503 27.087 -7.992 1.00 39.81 185 GLN A N 1
ATOM 1214 C CA . GLN A 1 176 ? -41.500 25.923 -7.069 1.00 39.36 185 GLN A CA 1
ATOM 1215 C C . GLN A 1 176 ? -40.064 25.417 -6.908 1.00 36.10 185 GLN A C 1
ATOM 1216 O O . GLN A 1 176 ? -39.428 25.192 -7.908 1.00 36.12 185 GLN A O 1
ATOM 1222 N N . ARG A 1 177 ? -39.590 25.229 -5.685 1.00 34.48 186 ARG A N 1
ATOM 1223 C CA . ARG A 1 177 ? -38.260 24.618 -5.386 1.00 32.54 186 ARG A CA 1
ATOM 1224 C C . ARG A 1 177 ? -38.214 23.265 -6.094 1.00 31.70 186 ARG A C 1
ATOM 1225 O O . ARG A 1 177 ? -39.195 22.503 -5.974 1.00 31.48 186 ARG A O 1
ATOM 1233 N N . ALA A 1 178 ? -37.136 23.016 -6.840 1.00 30.31 187 ALA A N 1
ATOM 1234 C CA . ALA A 1 178 ? -36.797 21.701 -7.428 1.00 30.06 187 ALA A CA 1
ATOM 1235 C C . ALA A 1 178 ? -36.548 20.742 -6.272 1.00 29.37 187 ALA A C 1
ATOM 1236 O O . ALA A 1 178 ? -35.965 21.127 -5.248 1.00 27.76 187 ALA A O 1
ATOM 1238 N N . PRO A 1 179 ? -36.983 19.470 -6.357 1.00 30.21 188 PRO A N 1
ATOM 1239 C CA . PRO A 1 179 ? -36.913 18.614 -5.169 1.00 30.31 188 PRO A CA 1
ATOM 1240 C C . PRO A 1 179 ? -35.450 18.366 -4.721 1.00 29.44 188 PRO A C 1
ATOM 1241 O O . PRO A 1 179 ? -35.223 18.110 -3.514 1.00 29.33 188 PRO A O 1
ATOM 1245 N N . TRP A 1 180 ? -34.489 18.475 -5.657 1.00 28.29 189 TRP A N 1
ATOM 1246 C CA . TRP A 1 180 ? -33.056 18.149 -5.435 1.00 27.34 189 TRP A CA 1
ATOM 1247 C C . TRP A 1 180 ? -32.255 19.388 -4.996 1.00 26.42 189 TRP A C 1
ATOM 1248 O O . TRP A 1 180 ? -31.084 19.214 -4.596 1.00 26.91 189 TRP A O 1
ATOM 1259 N N . SER A 1 181 ? -32.844 20.592 -5.055 1.00 25.44 190 SER A N 1
ATOM 1260 C CA . SER A 1 181 ? -32.235 21.889 -4.645 1.00 23.58 190 SER A CA 1
ATOM 1261 C C . SER A 1 181 ? -31.936 21.857 -3.143 1.00 23.46 190 SER A C 1
ATOM 1262 O O . SER A 1 181 ? -32.861 21.654 -2.339 1.00 23.92 190 SER A O 1
ATOM 1265 N N . SER A 1 182 ? -30.684 22.078 -2.769 1.00 22.93 191 SER A N 1
ATOM 1266 C CA . SER A 1 182 ? -30.203 22.031 -1.369 1.00 22.71 191 SER A CA 1
ATOM 1267 C C . SER A 1 182 ? -30.889 23.118 -0.533 1.00 22.73 191 SER A C 1
ATOM 1268 O O . SER A 1 182 ? -31.451 24.078 -1.096 1.00 21.65 191 SER A O 1
ATOM 1271 N N . VAL A 1 183 ? -30.869 22.930 0.788 1.00 23.87 192 VAL A N 1
ATOM 1272 C CA . VAL A 1 183 ? -31.678 23.744 1.738 1.00 24.45 192 VAL A CA 1
ATOM 1273 C C . VAL A 1 183 ? -30.876 23.988 3.007 1.00 24.36 192 VAL A C 1
ATOM 1274 O O . VAL A 1 183 ? -29.906 23.273 3.243 1.00 24.44 192 VAL A O 1
ATOM 1278 N N . GLY A 1 184 ? -31.267 24.994 3.775 1.00 24.70 193 GLY A N 1
ATOM 1279 C CA . GLY A 1 184 ? -30.549 25.382 5.003 1.00 25.82 193 GLY A CA 1
ATOM 1280 C C . GLY A 1 184 ? -30.576 26.884 5.247 1.00 26.02 193 GLY A C 1
ATOM 1281 O O . GLY A 1 184 ? -30.997 27.664 4.385 1.00 25.49 193 GLY A O 1
ATOM 1282 N N . PRO A 1 185 ? -30.116 27.325 6.440 1.00 26.80 194 PRO A N 1
ATOM 1283 C CA . PRO A 1 185 ? -30.060 28.752 6.748 1.00 26.82 194 PRO A CA 1
ATOM 1284 C C . PRO A 1 185 ? -29.066 29.501 5.849 1.00 26.04 194 PRO A C 1
ATOM 1285 O O . PRO A 1 185 ? -29.242 30.707 5.712 1.00 27.17 194 PRO A O 1
ATOM 1289 N N . GLU A 1 186 ? -28.113 28.801 5.209 1.00 25.06 195 GLU A N 1
ATOM 1290 C CA . GLU A 1 186 ? -27.056 29.435 4.353 1.00 23.94 195 GLU A CA 1
ATOM 1291 C C . GLU A 1 186 ? -27.582 29.697 2.933 1.00 23.29 195 GLU A C 1
ATOM 1292 O O . GLU A 1 186 ? -26.930 30.393 2.140 1.00 22.59 195 GLU A O 1
ATOM 1298 N N . LEU A 1 187 ? -28.755 29.184 2.610 1.00 23.82 196 LEU A N 1
ATOM 1299 C CA . LEU A 1 187 ? -29.386 29.440 1.301 1.00 23.96 196 LEU A CA 1
ATOM 1300 C C . LEU A 1 187 ? -29.778 30.919 1.255 1.00 23.93 196 LEU A C 1
ATOM 1301 O O . LEU A 1 187 ? -30.411 31.373 2.194 1.00 24.43 196 LEU A O 1
ATOM 1306 N N . ASP A 1 188 ? -29.399 31.641 0.209 1.00 23.81 197 ASP A N 1
ATOM 1307 C CA . ASP A 1 188 ? -29.573 33.108 0.108 1.00 24.27 197 ASP A CA 1
ATOM 1308 C C . ASP A 1 188 ? -30.719 33.471 -0.853 1.00 24.46 197 ASP A C 1
ATOM 1309 O O . ASP A 1 188 ? -31.648 34.212 -0.427 1.00 25.05 197 ASP A O 1
ATOM 1314 N N . VAL A 1 189 ? -30.688 33.008 -2.106 1.00 23.75 198 VAL A N 1
ATOM 1315 C CA . VAL A 1 189 ? -31.721 33.347 -3.137 1.00 23.70 198 VAL A CA 1
ATOM 1316 C C . VAL A 1 189 ? -31.926 32.161 -4.062 1.00 23.77 198 VAL A C 1
ATOM 1317 O O . VAL A 1 189 ? -31.140 31.221 -3.986 1.00 23.45 198 VAL A O 1
ATOM 1321 N N . MET A 1 190 ? -32.954 32.236 -4.901 1.00 24.63 199 MET A N 1
ATOM 1322 C CA . MET A 1 190 ? -33.325 31.183 -5.876 1.00 25.10 199 MET A CA 1
ATOM 1323 C C . MET A 1 190 ? -33.251 31.792 -7.276 1.00 25.63 199 MET A C 1
ATOM 1324 O O . MET A 1 190 ? -33.467 33.001 -7.402 1.00 26.42 199 MET A O 1
ATOM 1329 N N . ALA A 1 191 ? -32.970 30.982 -8.295 1.00 25.57 200 ALA A N 1
ATOM 1330 C CA . ALA A 1 191 ? -33.099 31.381 -9.714 1.00 26.41 200 ALA A CA 1
ATOM 1331 C C . ALA A 1 191 ? -33.434 30.134 -10.520 1.00 26.71 200 ALA A C 1
ATOM 1332 O O . ALA A 1 191 ? -33.332 29.038 -10.007 1.00 25.72 200 ALA A O 1
ATOM 1334 N N . PRO A 1 192 ? -33.899 30.275 -11.783 1.00 27.76 201 PRO A N 1
ATOM 1335 C CA . PRO A 1 192 ? -34.298 29.121 -12.586 1.00 28.49 201 PRO A CA 1
ATOM 1336 C C . PRO A 1 192 ? -33.155 28.107 -12.722 1.00 28.22 201 PRO A C 1
ATOM 1337 O O . PRO A 1 192 ? -32.057 28.523 -13.006 1.00 27.72 201 PRO A O 1
ATOM 1341 N N . GLY A 1 193 ? -33.441 26.822 -12.464 1.00 28.72 202 GLY A N 1
ATOM 1342 C CA . GLY A 1 193 ? -32.459 25.723 -12.577 1.00 28.79 202 GLY A CA 1
ATOM 1343 C C . GLY A 1 193 ? -33.042 24.412 -13.068 1.00 30.24 202 GLY A C 1
ATOM 1344 O O . GLY A 1 193 ? -32.306 23.416 -13.114 1.00 29.96 202 GLY A O 1
ATOM 1345 N N . VAL A 1 194 ? -34.291 24.425 -13.516 1.00 32.70 203 VAL A N 1
ATOM 1346 C CA . VAL A 1 194 ? -34.978 23.227 -14.074 1.00 34.52 203 VAL A CA 1
ATOM 1347 C C . VAL A 1 194 ? -35.003 23.392 -15.586 1.00 36.04 203 VAL A C 1
ATOM 1348 O O . VAL A 1 194 ? -35.495 24.430 -16.039 1.00 37.35 203 VAL A O 1
ATOM 1352 N N . SER A 1 195 ? -34.461 22.390 -16.296 1.00 37.33 204 SER A N 1
ATOM 1353 C CA . SER A 1 195 ? -34.422 22.265 -17.769 1.00 39.18 204 SER A CA 1
ATOM 1354 C C . SER A 1 195 ? -34.079 23.622 -18.375 1.00 39.70 204 SER A C 1
ATOM 1355 O O . SER A 1 195 ? -34.875 24.185 -19.121 1.00 39.94 204 SER A O 1
ATOM 1358 N N . ILE A 1 196 ? -32.911 24.131 -17.976 1.00 40.16 205 ILE A N 1
ATOM 1359 C CA . ILE A 1 196 ? -32.316 25.380 -18.517 1.00 42.18 205 ILE A CA 1
ATOM 1360 C C . ILE A 1 196 ? -31.541 25.016 -19.786 1.00 45.71 205 ILE A C 1
ATOM 1361 O O . ILE A 1 196 ? -30.610 24.207 -19.712 1.00 44.96 205 ILE A O 1
ATOM 1366 N N . CYS A 1 197 ? -31.978 25.572 -20.912 1.00 51.19 206 CYS A N 1
ATOM 1367 C CA . CYS A 1 197 ? -31.391 25.345 -22.246 1.00 55.47 206 CYS A CA 1
ATOM 1368 C C . CYS A 1 197 ? -30.205 26.281 -22.427 1.00 51.39 206 CYS A C 1
ATOM 1369 O O . CYS A 1 197 ? -30.369 27.489 -22.234 1.00 49.73 206 CYS A O 1
ATOM 1372 N N . SER A 1 198 ? -29.064 25.761 -22.852 1.00 49.06 207 SER A N 1
ATOM 1373 C CA . SER A 1 198 ? -27.907 26.638 -23.119 1.00 47.93 207 SER A CA 1
ATOM 1374 C C . SER A 1 198 ? -26.921 25.962 -24.069 1.00 47.45 207 SER A C 1
ATOM 1375 O O . SER A 1 198 ? -27.253 24.900 -24.613 1.00 48.26 207 SER A O 1
ATOM 1378 N N . THR A 1 199 ? -25.756 26.582 -24.245 1.00 45.65 208 THR A N 1
ATOM 1379 C CA . THR A 1 199 ? -24.694 26.170 -25.186 1.00 45.63 208 THR A CA 1
ATOM 1380 C C . THR A 1 199 ? -24.053 24.880 -24.682 1.00 44.89 208 THR A C 1
ATOM 1381 O O . THR A 1 199 ? -23.809 24.810 -23.490 1.00 43.77 208 THR A O 1
ATOM 1385 N N . LEU A 1 200 ? -23.766 23.932 -25.571 1.00 46.35 209 LEU A N 1
ATOM 1386 C CA . LEU A 1 200 ? -22.982 22.708 -25.275 1.00 46.92 209 LEU A CA 1
ATOM 1387 C C . LEU A 1 200 ? -21.859 22.580 -26.298 1.00 48.97 209 LEU A C 1
ATOM 1388 O O . LEU A 1 200 ? -21.931 23.181 -27.364 1.00 50.23 209 LEU A O 1
ATOM 1393 N N . PRO A 1 201 ? -20.772 21.827 -26.005 1.00 50.20 210 PRO A N 1
ATOM 1394 C CA . PRO A 1 201 ? -19.623 21.746 -26.905 1.00 51.70 210 PRO A CA 1
ATOM 1395 C C . PRO A 1 201 ? -20.096 21.306 -28.296 1.00 54.70 210 PRO A C 1
ATOM 1396 O O . PRO A 1 201 ? -21.148 20.661 -28.339 1.00 54.52 210 PRO A O 1
ATOM 1400 N N . GLY A 1 202 ? -19.325 21.644 -29.348 1.00 56.25 211 GLY A N 1
ATOM 1401 C CA . GLY A 1 202 ? -19.599 21.284 -30.750 1.00 58.34 211 GLY A CA 1
ATOM 1402 C C . GLY A 1 202 ? -20.793 22.031 -31.327 1.00 59.35 211 GLY A C 1
ATOM 1403 O O . GLY A 1 202 ? -21.601 21.380 -32.008 1.00 60.77 211 GLY A O 1
ATOM 1404 N N . ASN A 1 203 ? -20.917 23.339 -31.055 1.00 58.40 212 ASN A N 1
ATOM 1405 C CA . ASN A 1 203 ? -21.949 24.2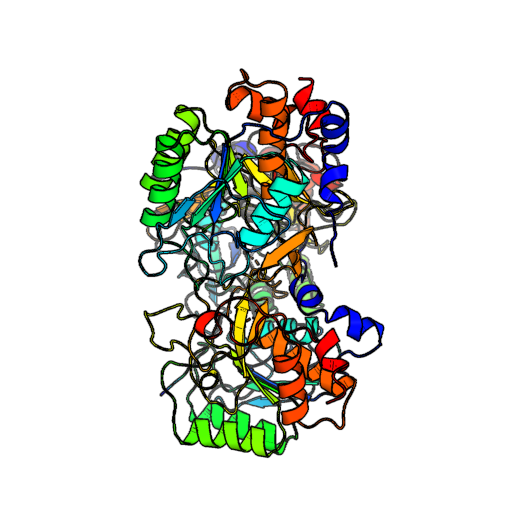28 -31.652 1.00 59.28 212 ASN A CA 1
ATOM 1406 C C . ASN A 1 203 ? -23.351 23.664 -31.412 1.00 60.17 212 ASN A C 1
ATOM 1407 O O . ASN A 1 203 ? -24.222 23.923 -32.246 1.00 62.00 212 ASN A O 1
ATOM 1412 N N . LYS A 1 204 ? -23.556 22.953 -30.299 1.00 59.53 213 LYS A N 1
ATOM 1413 C CA . LYS A 1 204 ? -24.839 22.318 -29.888 1.00 59.62 213 LYS A CA 1
ATOM 1414 C C . LYS A 1 204 ? -25.519 23.174 -28.812 1.00 56.09 213 LYS A C 1
ATOM 1415 O O . LYS A 1 204 ? -24.902 24.133 -28.316 1.00 53.07 213 LYS A O 1
ATOM 1421 N N . TYR A 1 205 ? -26.764 22.850 -28.510 1.00 56.06 214 TYR A N 1
ATOM 1422 C CA . TYR A 1 205 ? -27.561 23.423 -27.398 1.00 55.26 214 TYR A CA 1
ATOM 1423 C C . TYR A 1 205 ? -28.314 22.271 -26.698 1.00 55.33 214 TYR A C 1
ATOM 1424 O O . TYR A 1 205 ? -28.540 21.203 -27.331 1.00 57.38 214 TYR A O 1
ATOM 1433 N N . GLY A 1 206 ? -28.696 22.451 -25.430 1.00 52.41 215 GLY A N 1
ATOM 1434 C CA . GLY A 1 206 ? -29.528 21.472 -24.713 1.00 51.26 215 GLY A CA 1
ATOM 1435 C C . GLY A 1 206 ? -29.792 21.902 -23.290 1.00 48.79 215 GLY A C 1
ATOM 1436 O O . GLY A 1 206 ? -29.205 22.910 -22.825 1.00 47.18 215 GLY A O 1
ATOM 1437 N N . ALA A 1 207 ? -30.626 21.145 -22.597 1.00 48.67 216 ALA A N 1
ATOM 1438 C CA . ALA A 1 207 ? -31.083 21.461 -21.227 1.00 47.00 216 ALA A CA 1
ATOM 1439 C C . ALA A 1 207 ? -30.241 20.691 -20.212 1.00 45.08 216 ALA A C 1
ATOM 1440 O O . ALA A 1 207 ? -30.036 19.491 -20.447 1.00 45.23 216 ALA A O 1
ATOM 1442 N N . HIS A 1 208 ? -29.723 21.378 -19.189 1.00 43.56 217 HIS A N 1
ATOM 1443 C CA . HIS A 1 208 ? -29.187 20.796 -17.925 1.00 43.69 217 HIS A CA 1
ATOM 1444 C C . HIS A 1 208 ? -30.177 21.173 -16.822 1.00 42.37 217 HIS A C 1
ATOM 1445 O O . HIS A 1 208 ? -30.794 22.276 -16.926 1.00 43.81 217 HIS A O 1
ATOM 1452 N N . SER A 1 209 ? -30.305 20.353 -15.768 1.00 40.68 218 SER A N 1
ATOM 1453 C CA . SER A 1 209 ? -31.003 20.775 -14.513 1.00 38.16 218 SER A CA 1
ATOM 1454 C C . SER A 1 209 ? -30.004 20.840 -13.355 1.00 35.81 218 SER A C 1
ATOM 1455 O O . SER A 1 209 ? -29.034 20.092 -13.394 1.00 36.55 218 SER A O 1
ATOM 1458 N N . GLY A 1 210 ? -30.190 21.761 -12.421 1.00 33.63 219 GLY A N 1
ATOM 1459 C CA . GLY A 1 210 ? -29.353 21.816 -11.206 1.00 32.66 219 GLY A CA 1
ATOM 1460 C C . GLY A 1 210 ? -29.235 23.208 -10.603 1.00 31.00 219 GLY A C 1
ATOM 1461 O O . GLY A 1 210 ? -29.691 24.192 -11.223 1.00 31.74 219 GLY A O 1
ATOM 1462 N N . THR A 1 211 ? -28.617 23.313 -9.434 1.00 29.44 220 THR A N 1
ATOM 1463 C CA . THR A 1 211 ? -28.320 24.635 -8.837 1.00 29.01 220 THR A CA 1
ATOM 1464 C C . THR A 1 211 ? -27.170 25.311 -9.585 1.00 29.37 220 THR A C 1
ATOM 1465 O O . THR A 1 211 ? -27.028 26.513 -9.447 1.00 28.29 220 THR A O 1
ATOM 1476 N N . PRO A 1 213 ? -26.989 25.805 -13.086 1.00 33.16 222 PRO A N 1
ATOM 1477 C CA . PRO A 1 213 ? -27.694 26.802 -13.898 1.00 32.66 222 PRO A CA 1
ATOM 1478 C C . PRO A 1 213 ? -28.432 27.885 -13.107 1.00 30.76 222 PRO A C 1
ATOM 1479 O O . PRO A 1 213 ? -28.460 28.989 -13.553 1.00 30.18 222 PRO A O 1
ATOM 1483 N N . ALA A 1 214 ? -28.978 27.570 -11.942 1.00 29.62 223 ALA A N 1
ATOM 1484 C CA . ALA A 1 214 ? -29.580 28.600 -11.058 1.00 29.09 223 ALA A CA 1
ATOM 1485 C C . ALA A 1 214 ? -28.543 29.691 -10.760 1.00 27.57 223 ALA A C 1
ATOM 1486 O O . ALA A 1 214 ? -28.861 30.884 -10.909 1.00 26.53 223 ALA A O 1
ATOM 1488 N N . SER A 1 215 ? -27.339 29.283 -10.349 1.00 26.54 224 SER A N 1
ATOM 1489 C CA . SER A 1 215 ? -26.274 30.206 -9.904 1.00 26.10 224 SER A CA 1
ATOM 1490 C C . SER A 1 215 ? -25.757 30.983 -11.105 1.00 26.48 224 SER A C 1
ATOM 1491 O O . SER A 1 215 ? -25.413 32.159 -10.922 1.00 27.35 224 SER A O 1
ATOM 1494 N N . ASN A 1 216 ? -25.703 30.338 -12.272 1.00 26.55 225 ASN A N 1
ATOM 1495 C CA . ASN A 1 216 ? -25.315 30.981 -13.554 1.00 26.70 225 ASN A CA 1
ATOM 1496 C C . ASN A 1 216 ? -26.159 32.244 -13.757 1.00 27.25 225 ASN A C 1
ATOM 1497 O O . ASN A 1 216 ? -25.581 33.270 -14.080 1.00 27.05 225 ASN A O 1
ATOM 1502 N N . HIS A 1 217 ? -27.473 32.179 -13.534 1.00 28.14 226 HIS A N 1
ATOM 1503 C CA . HIS A 1 217 ? -28.410 33.322 -13.695 1.00 29.81 226 HIS A CA 1
ATOM 1504 C C . HIS A 1 217 ? -28.004 34.450 -12.751 1.00 29.90 226 HIS A C 1
ATOM 1505 O O . HIS A 1 217 ? -28.031 35.635 -13.172 1.00 31.64 226 HIS A O 1
ATOM 1512 N N . VAL A 1 218 ? -27.648 34.112 -11.517 1.00 29.32 227 VAL A N 1
ATOM 1513 C CA . VAL A 1 218 ? -27.357 35.152 -10.483 1.00 29.54 227 VAL A CA 1
ATOM 1514 C C . VAL A 1 218 ? -26.040 35.858 -10.838 1.00 29.54 227 VAL A C 1
ATOM 1515 O O . VAL A 1 218 ? -25.994 37.104 -10.675 1.00 30.95 227 VAL A O 1
ATOM 1519 N N . ALA A 1 219 ? -25.016 35.114 -11.283 1.00 27.81 228 ALA A N 1
ATOM 1520 C CA . ALA A 1 219 ? -23.709 35.682 -11.687 1.00 27.36 228 ALA A CA 1
ATOM 1521 C C . ALA A 1 219 ? -23.935 36.655 -12.838 1.00 28.21 228 ALA A C 1
ATOM 1522 O O . ALA A 1 219 ? -23.426 37.791 -12.756 1.00 28.88 228 ALA A O 1
ATOM 1524 N N . GLY A 1 220 ? -24.687 36.219 -13.855 1.00 28.12 229 GLY A N 1
ATOM 1525 C CA . GLY A 1 220 ? -25.190 37.079 -14.936 1.00 29.26 229 GLY A CA 1
ATOM 1526 C C . GLY A 1 220 ? -25.840 38.336 -14.382 1.00 29.83 229 GLY A C 1
ATOM 1527 O O . GLY A 1 220 ? -25.534 39.432 -14.878 1.00 30.90 229 GLY A O 1
ATOM 1528 N N . ALA A 1 221 ? -26.757 38.200 -13.423 1.00 29.35 230 ALA A N 1
ATOM 1529 C CA . ALA A 1 221 ? -27.519 39.336 -12.861 1.00 30.23 230 ALA A CA 1
ATOM 1530 C C . ALA A 1 221 ? -26.556 40.337 -12.195 1.00 30.71 230 ALA A C 1
ATOM 1531 O O . ALA A 1 221 ? -26.796 41.551 -12.299 1.00 31.88 230 ALA A O 1
ATOM 1533 N N . ALA A 1 222 ? -25.502 39.854 -11.529 1.00 30.33 231 ALA A N 1
ATOM 1534 C CA . ALA A 1 222 ? -24.468 40.688 -10.876 1.00 30.74 231 ALA A CA 1
ATOM 1535 C C . ALA A 1 222 ? -23.764 41.529 -11.946 1.00 32.28 231 ALA A C 1
ATOM 1536 O O . ALA A 1 222 ? -23.578 42.745 -11.743 1.00 34.74 231 ALA A O 1
ATOM 1538 N N . ALA A 1 223 ? -23.428 40.916 -13.082 1.00 32.25 232 ALA A N 1
ATOM 1539 C CA . ALA A 1 223 ? -22.768 41.589 -14.227 1.00 32.96 232 ALA A CA 1
ATOM 1540 C C . ALA A 1 223 ? -23.716 42.642 -14.814 1.00 35.04 232 ALA A C 1
ATOM 1541 O O . ALA A 1 223 ? -23.232 43.707 -15.233 1.00 37.02 232 ALA A O 1
ATOM 1543 N N . LEU A 1 224 ? -25.024 42.366 -14.862 1.00 36.07 233 LEU A N 1
ATOM 1544 C CA . LEU A 1 224 ? -26.035 43.346 -15.322 1.00 38.03 233 LEU A CA 1
ATOM 1545 C C . LEU A 1 224 ? -26.114 44.510 -14.339 1.00 38.93 233 LEU A C 1
ATOM 1546 O O . LEU A 1 224 ? -26.243 45.627 -14.804 1.00 41.79 233 LEU A O 1
ATOM 1551 N N . ILE A 1 225 ? -26.045 44.261 -13.030 1.00 37.72 234 ILE A N 1
ATOM 1552 C CA . ILE A 1 225 ? -26.164 45.343 -12.014 1.00 38.34 234 ILE A CA 1
ATOM 1553 C C . ILE A 1 225 ? -24.919 46.230 -12.094 1.00 39.97 234 ILE A C 1
ATOM 1554 O O . ILE A 1 225 ? -25.099 47.452 -11.997 1.00 42.61 234 ILE A O 1
ATOM 1559 N N . LEU A 1 226 ? -23.716 45.660 -12.277 1.00 39.60 235 LEU A N 1
ATOM 1560 C CA . LEU A 1 226 ? -22.442 46.433 -12.341 1.00 40.06 235 LEU A CA 1
ATOM 1561 C C . LEU A 1 226 ? -22.310 47.159 -13.690 1.00 42.25 235 LEU A C 1
ATOM 1562 O O . LEU A 1 226 ? -21.551 48.135 -13.745 1.00 44.05 235 LEU A O 1
ATOM 1567 N N . SER A 1 227 ? -22.978 46.685 -14.751 1.00 43.27 236 SER A N 1
ATOM 1568 C CA . SER A 1 227 ? -23.126 47.407 -16.047 1.00 45.20 236 SER A CA 1
ATOM 1569 C C . SER A 1 227 ? -23.665 48.802 -15.793 1.00 46.26 236 SER A C 1
ATOM 1570 O O . SER A 1 227 ? -23.193 49.750 -16.422 1.00 47.22 236 SER A O 1
ATOM 1573 N N . LYS A 1 228 ? -24.692 48.845 -14.953 1.00 45.87 237 LYS A N 1
ATOM 1574 C CA . LYS A 1 228 ? -25.560 50.018 -14.714 1.00 48.22 237 LYS A CA 1
ATOM 1575 C C . LYS A 1 228 ? -24.977 50.856 -13.588 1.00 48.82 237 LYS A C 1
ATOM 1576 O O . LYS A 1 228 ? -24.990 52.067 -13.715 1.00 52.14 237 LYS A O 1
ATOM 1582 N N . HIS A 1 229 ? -24.522 50.216 -12.521 1.00 48.15 238 HIS A N 1
ATOM 1583 C CA . HIS A 1 229 ? -23.873 50.848 -11.349 1.00 49.17 238 HIS A CA 1
ATOM 1584 C C . HIS A 1 229 ? -22.438 50.352 -11.254 1.00 48.95 238 HIS A C 1
ATOM 1585 O O . HIS A 1 229 ? -22.119 49.503 -10.425 1.00 48.74 238 HIS A O 1
ATOM 1592 N N . PRO A 1 230 ? -21.531 50.842 -12.118 1.00 51.03 239 PRO A N 1
ATOM 1593 C CA . PRO A 1 230 ? -20.170 50.323 -12.149 1.00 50.57 239 PRO A CA 1
ATOM 1594 C C . PRO A 1 230 ? -19.422 50.668 -10.853 1.00 50.25 239 PRO A C 1
ATOM 1595 O O . PRO A 1 230 ? -18.495 49.950 -10.576 1.00 50.96 239 PRO A O 1
ATOM 1599 N N . ASN A 1 231 ? -19.874 51.664 -10.074 1.00 50.44 240 ASN A N 1
ATOM 1600 C CA . ASN A 1 231 ? -19.166 52.097 -8.838 1.00 50.73 240 ASN A CA 1
ATOM 1601 C C . ASN A 1 231 ? -19.782 51.431 -7.591 1.00 47.53 240 ASN A C 1
ATOM 1602 O O . ASN A 1 231 ? -19.299 51.713 -6.485 1.00 46.65 240 ASN A O 1
ATOM 1607 N N . TRP A 1 232 ? -20.781 50.560 -7.748 1.00 44.58 241 TRP A N 1
ATOM 1608 C CA . TRP A 1 232 ? -21.366 49.768 -6.628 1.00 42.72 241 TRP A CA 1
ATOM 1609 C C . TRP A 1 232 ? -20.340 48.717 -6.178 1.00 40.55 241 TRP A C 1
ATOM 1610 O O . TRP A 1 232 ? -19.664 48.101 -7.051 1.00 39.10 241 TRP A O 1
ATOM 1621 N N . THR A 1 233 ? -20.248 48.487 -4.866 1.00 39.02 242 THR A N 1
ATOM 1622 C CA . THR A 1 233 ? -19.347 47.470 -4.267 1.00 37.23 242 THR A CA 1
ATOM 1623 C C . THR A 1 233 ? -20.040 46.107 -4.306 1.00 34.27 242 THR A C 1
ATOM 1624 O O . THR A 1 233 ? -21.231 46.068 -4.591 1.00 33.89 242 THR A O 1
ATOM 1628 N N . ASN A 1 234 ? -19.316 45.027 -4.048 1.00 32.16 243 ASN A N 1
ATOM 1629 C CA . ASN A 1 234 ? -19.921 43.677 -3.998 1.00 30.88 243 ASN A CA 1
ATOM 1630 C C . ASN A 1 234 ? -21.015 43.674 -2.920 1.00 31.05 243 ASN A C 1
ATOM 1631 O O . ASN A 1 234 ? -22.054 43.026 -3.110 1.00 30.56 243 ASN A O 1
ATOM 1636 N N . THR A 1 235 ? -20.797 44.373 -1.810 1.00 32.02 244 THR A N 1
ATOM 1637 C CA . THR A 1 235 ? -21.807 44.449 -0.727 1.00 32.12 244 THR A CA 1
ATOM 1638 C C . THR A 1 235 ? -23.117 44.959 -1.335 1.00 32.16 244 THR A C 1
ATOM 1639 O O . THR A 1 235 ? -24.156 44.257 -1.190 1.00 31.93 244 THR A O 1
ATOM 1643 N N . GLN A 1 236 ? -23.061 46.091 -2.038 1.00 32.67 245 GLN A N 1
ATOM 1644 C CA . GLN A 1 236 ? -24.260 46.746 -2.638 1.00 33.02 245 GLN A CA 1
ATOM 1645 C C . GLN A 1 236 ? -24.907 45.824 -3.685 1.00 31.98 245 GLN A C 1
ATOM 1646 O O . GLN A 1 236 ? -26.132 45.610 -3.599 1.00 31.89 245 GLN A O 1
ATOM 1652 N N . VAL A 1 237 ? -24.127 45.244 -4.603 1.00 31.52 246 VAL A N 1
ATOM 1653 C CA . VAL A 1 237 ? -24.651 44.260 -5.601 1.00 31.14 246 VAL A CA 1
ATOM 1654 C C . VAL A 1 237 ? -25.381 43.149 -4.830 1.00 31.02 246 VAL A C 1
ATOM 1655 O O . VAL A 1 237 ? -26.513 42.789 -5.217 1.00 31.41 246 VAL A O 1
ATOM 1659 N N . ARG A 1 238 ? -24.777 42.621 -3.757 1.00 30.84 247 ARG A N 1
ATOM 1660 C CA . ARG A 1 238 ? -25.379 41.489 -3.018 1.00 30.08 247 ARG A CA 1
ATOM 1661 C C . ARG A 1 238 ? -26.650 41.950 -2.303 1.00 30.82 247 ARG A C 1
ATOM 1662 O O . ARG A 1 238 ? -27.621 41.238 -2.426 1.00 30.11 247 ARG A O 1
ATOM 1670 N N . SER A 1 239 ? -26.647 43.079 -1.586 1.00 32.72 248 SER A N 1
ATOM 1671 C CA . SER A 1 239 ? -27.873 43.611 -0.915 1.00 35.00 248 SER A CA 1
ATOM 1672 C C . SER A 1 239 ? -28.986 43.799 -1.950 1.00 35.85 248 SER A C 1
ATOM 1673 O O . SER A 1 239 ? -30.132 43.428 -1.659 1.00 36.07 248 SER A O 1
ATOM 1676 N N . SER A 1 240 ? -28.661 44.371 -3.108 1.00 36.60 249 SER A N 1
ATOM 1677 C CA . SER A 1 240 ? -29.662 44.708 -4.140 1.00 38.42 249 SER A CA 1
ATOM 1678 C C . SER A 1 240 ? -30.402 43.429 -4.519 1.00 37.82 249 SER A C 1
ATOM 1679 O O . SER A 1 240 ? -31.644 43.445 -4.598 1.00 38.79 249 SER A O 1
ATOM 1682 N N . LEU A 1 241 ? -29.663 42.345 -4.703 1.00 36.73 250 LEU A N 1
ATOM 1683 C CA . LEU A 1 241 ? -30.246 41.059 -5.147 1.00 36.60 250 LEU A CA 1
ATOM 1684 C C . LEU A 1 241 ? -31.107 40.462 -4.031 1.00 36.52 250 LEU A C 1
ATOM 1685 O O . LEU A 1 241 ? -32.221 40.041 -4.327 1.00 37.18 250 LEU A O 1
ATOM 1690 N N . GLU A 1 242 ? -30.624 40.475 -2.790 1.00 36.61 251 GLU A N 1
ATOM 1691 C CA . GLU A 1 242 ? -31.294 39.826 -1.633 1.00 36.42 251 GLU A CA 1
ATOM 1692 C C . GLU A 1 242 ? -32.517 40.640 -1.183 1.00 38.33 251 GLU A C 1
ATOM 1693 O O . GLU A 1 242 ? -33.563 40.031 -0.866 1.00 38.42 251 GLU A O 1
ATOM 1699 N N . ASN A 1 243 ? -32.421 41.971 -1.175 1.00 39.98 252 ASN A N 1
ATOM 1700 C CA . ASN A 1 243 ? -33.463 42.826 -0.538 1.00 41.04 252 ASN A CA 1
ATOM 1701 C C . ASN A 1 243 ? -34.632 43.027 -1.505 1.00 41.86 252 ASN A C 1
ATOM 1702 O O . ASN A 1 243 ? -35.732 43.382 -1.003 1.00 43.62 252 ASN A O 1
ATOM 1707 N N . THR A 1 244 ? -34.446 42.758 -2.807 1.00 40.09 253 THR A N 1
ATOM 1708 C CA . THR A 1 244 ? -35.494 43.007 -3.836 1.00 40.23 253 THR A CA 1
ATOM 1709 C C . THR A 1 244 ? -36.032 41.695 -4.404 1.00 38.23 253 THR A C 1
ATOM 1710 O O . THR A 1 244 ? -36.913 41.757 -5.298 1.00 38.27 253 THR A O 1
ATOM 1714 N N . ALA A 1 245 ? -35.534 40.565 -3.899 1.00 35.99 254 ALA A N 1
ATOM 1715 C CA . ALA A 1 245 ? -35.994 39.224 -4.325 1.00 35.00 254 ALA A CA 1
ATOM 1716 C C . ALA A 1 245 ? -37.497 39.125 -4.106 1.00 35.25 254 ALA A C 1
ATOM 1717 O O . ALA A 1 245 ? -37.989 39.741 -3.181 1.00 35.39 254 ALA A O 1
ATOM 1719 N N . THR A 1 246 ? -38.187 38.396 -4.964 1.00 35.35 255 THR A N 1
ATOM 1720 C CA . THR A 1 246 ? -39.618 38.072 -4.799 1.00 36.65 255 THR A CA 1
ATOM 1721 C C . THR A 1 246 ? -39.718 36.936 -3.783 1.00 36.72 255 THR A C 1
ATOM 1722 O O . THR A 1 246 ? -39.168 35.842 -4.060 1.00 37.14 255 THR A O 1
ATOM 1726 N N . LYS A 1 247 ? -40.350 37.193 -2.631 1.00 37.53 256 LYS A N 1
ATOM 1727 C CA . LYS A 1 247 ? -40.550 36.194 -1.541 1.00 36.38 256 LYS A CA 1
ATOM 1728 C C . LYS A 1 247 ? -41.311 35.000 -2.107 1.00 34.80 256 LYS A C 1
ATOM 1729 O O . LYS A 1 247 ? -42.297 35.216 -2.820 1.00 35.73 256 LYS A O 1
ATOM 1735 N N . LEU A 1 248 ? -40.854 33.798 -1.808 1.00 33.08 257 LEU A N 1
ATOM 1736 C CA . LEU A 1 248 ? -41.582 32.540 -2.139 1.00 33.08 257 LEU A CA 1
ATOM 1737 C C . LEU A 1 248 ? -41.968 31.858 -0.831 1.00 31.90 257 LEU A C 1
ATOM 1738 O O . LEU A 1 248 ? -42.526 32.583 0.028 1.00 32.61 257 LEU A O 1
ATOM 1743 N N . GLY A 1 249 ? -41.570 30.592 -0.650 1.00 30.22 258 GLY A N 1
ATOM 1744 C CA . GLY A 1 249 ? -41.747 29.833 0.604 1.00 29.98 258 GLY A CA 1
ATOM 1745 C C . GLY A 1 249 ? -40.809 30.250 1.732 1.00 28.52 258 GLY A C 1
ATOM 1746 O O . GLY A 1 249 ? -40.215 31.311 1.641 1.00 28.10 258 GLY A O 1
ATOM 1747 N N . ASP A 1 250 ? -40.714 29.409 2.767 1.00 27.83 259 ASP A N 1
ATOM 1748 C CA . ASP A 1 250 ? -39.861 29.616 3.962 1.00 26.70 259 ASP A CA 1
ATOM 1749 C C . ASP A 1 250 ? -38.429 29.848 3.506 1.00 25.57 259 ASP A C 1
ATOM 1750 O O . ASP A 1 250 ? -38.073 29.291 2.478 1.00 24.88 259 ASP A O 1
ATOM 1755 N N . SER A 1 251 ? -37.625 30.579 4.277 1.00 25.36 260 SER A N 1
ATOM 1756 C CA . SER A 1 251 ? -36.222 30.920 3.933 1.00 24.44 260 SER A CA 1
ATOM 1757 C C . SER A 1 251 ? -35.287 29.711 4.061 1.00 23.91 260 SER A C 1
ATOM 1758 O O . SER A 1 251 ? -34.230 29.717 3.399 1.00 23.44 260 SER A O 1
ATOM 1761 N N . PHE A 1 252 ? -35.642 28.707 4.864 1.00 24.49 261 PHE A N 1
ATOM 1762 C CA . PHE A 1 252 ? -34.878 27.431 4.967 1.00 24.13 261 PHE A CA 1
ATOM 1763 C C . PHE A 1 252 ? -34.816 26.805 3.570 1.00 24.46 261 PHE A C 1
ATOM 1764 O O . PHE A 1 252 ? -33.786 26.287 3.223 1.00 24.41 261 PHE A O 1
ATOM 1772 N N . TYR A 1 253 ? -35.896 26.884 2.787 1.00 25.58 262 TYR A N 1
ATOM 1773 C CA . TYR A 1 253 ? -36.106 26.141 1.516 1.00 26.04 262 TYR A CA 1
ATOM 1774 C C . TYR A 1 253 ? -35.868 27.051 0.294 1.00 26.58 262 TYR A C 1
ATOM 1775 O O . TYR A 1 253 ? -35.413 26.551 -0.754 1.00 26.69 262 TYR A O 1
ATOM 1784 N N . TYR A 1 254 ? -36.147 28.355 0.405 1.00 28.13 263 TYR A N 1
ATOM 1785 C CA . TYR A 1 254 ? -36.157 29.342 -0.724 1.00 28.53 263 TYR A CA 1
ATOM 1786 C C . TYR A 1 254 ? -35.258 30.560 -0.448 1.00 28.28 263 TYR A C 1
ATOM 1787 O O . TYR A 1 254 ? -35.097 31.369 -1.353 1.00 27.32 263 TYR A O 1
ATOM 1796 N N . GLY A 1 255 ? -34.689 30.707 0.750 1.00 29.01 264 GLY A N 1
ATOM 1797 C CA . GLY A 1 255 ? -34.032 31.959 1.170 1.00 30.08 264 GLY A CA 1
ATOM 1798 C C . GLY A 1 255 ? -34.928 33.145 0.877 1.00 31.92 264 GLY A C 1
ATOM 1799 O O . GLY A 1 255 ? -36.145 33.005 1.031 1.00 32.67 264 GLY A O 1
ATOM 1800 N N . LYS A 1 256 ? -34.366 34.241 0.359 1.00 33.93 265 LYS A N 1
ATOM 1801 C CA . LYS A 1 256 ? -35.088 35.522 0.118 1.00 35.79 265 LYS A CA 1
ATOM 1802 C C . LYS A 1 256 ? -36.125 35.371 -0.983 1.00 34.55 265 LYS A C 1
ATOM 1803 O O . LYS A 1 256 ? -37.044 36.180 -1.006 1.00 35.44 265 LYS A O 1
ATOM 1809 N N . GLY A 1 257 ? -35.943 34.398 -1.873 1.00 33.14 266 GLY A N 1
ATOM 1810 C CA . GLY A 1 257 ? -36.871 34.079 -2.972 1.00 33.62 266 GLY A CA 1
ATOM 1811 C C . GLY A 1 257 ? -36.235 34.250 -4.346 1.00 33.56 266 GLY A C 1
ATOM 1812 O O . GLY A 1 257 ? -35.000 34.151 -4.491 1.00 32.68 266 GLY A O 1
ATOM 1813 N N . LEU A 1 258 ? -37.060 34.459 -5.359 1.00 34.65 267 LEU A N 1
ATOM 1814 C CA . LEU A 1 258 ? -36.584 34.569 -6.755 1.00 35.11 267 LEU A CA 1
ATOM 1815 C C . LEU A 1 258 ? -35.921 35.934 -6.972 1.00 34.86 267 LEU A C 1
ATOM 1816 O O . LEU A 1 258 ? -36.583 36.956 -6.684 1.00 35.70 267 LEU A O 1
ATOM 1821 N N . ILE A 1 259 ? -34.693 35.960 -7.498 1.00 33.37 268 ILE A N 1
ATOM 1822 C CA . ILE A 1 259 ? -34.016 37.242 -7.819 1.00 33.60 268 ILE A CA 1
ATOM 1823 C C . ILE A 1 259 ? -34.829 37.973 -8.888 1.00 34.79 268 ILE A C 1
ATOM 1824 O O . ILE A 1 259 ? -35.427 37.319 -9.766 1.00 35.86 268 ILE A O 1
ATOM 1829 N N . ASN A 1 260 ? -34.824 39.296 -8.787 1.00 35.65 269 ASN A N 1
ATOM 1830 C CA . ASN A 1 260 ? -35.469 40.231 -9.721 1.00 37.65 269 ASN A CA 1
ATOM 1831 C C . ASN A 1 260 ? -34.430 41.311 -10.048 1.00 38.42 269 ASN A C 1
ATOM 1832 O O . ASN A 1 260 ? -34.350 42.320 -9.313 1.00 38.65 269 ASN A O 1
ATOM 1837 N N . VAL A 1 261 ? -33.612 41.074 -11.076 1.00 38.85 270 VAL A N 1
ATOM 1838 C CA . VAL A 1 261 ? -32.473 41.976 -11.438 1.00 39.11 270 VAL A CA 1
ATOM 1839 C C . VAL A 1 261 ? -33.029 43.354 -11.824 1.00 41.27 270 VAL A C 1
ATOM 1840 O O . VAL A 1 261 ? -32.281 44.343 -11.713 1.00 42.32 270 VAL A O 1
ATOM 1844 N N . GLU A 1 262 ? -34.298 43.438 -12.232 1.00 43.14 271 GLU A N 1
ATOM 1845 C CA . GLU A 1 262 ? -34.938 44.742 -12.584 1.00 46.09 271 GLU A CA 1
ATOM 1846 C C . GLU A 1 262 ? -35.043 45.586 -11.314 1.00 45.84 271 GLU A C 1
ATOM 1847 O O . GLU A 1 262 ? -34.548 46.716 -11.339 1.00 48.04 271 GLU A O 1
ATOM 1853 N N . ALA A 1 263 ? -35.682 45.048 -10.277 1.00 43.82 272 ALA A N 1
ATOM 1854 C CA . ALA A 1 263 ? -35.889 45.720 -8.980 1.00 44.11 272 ALA A CA 1
ATOM 1855 C C . ALA A 1 263 ? -34.531 45.968 -8.324 1.00 43.19 272 ALA A C 1
ATOM 1856 O O . ALA A 1 263 ? -34.397 46.984 -7.635 1.00 44.72 272 ALA A O 1
ATOM 1858 N N . ALA A 1 264 ? -33.576 45.059 -8.524 1.00 42.00 273 ALA A N 1
ATOM 1859 C CA . ALA A 1 264 ? -32.237 45.071 -7.895 1.00 41.32 273 ALA A CA 1
ATOM 1860 C C . ALA A 1 264 ? -31.426 46.257 -8.418 1.00 43.59 273 ALA A C 1
ATOM 1861 O O . ALA A 1 264 ? -30.763 46.913 -7.605 1.00 43.77 273 ALA A O 1
ATOM 1863 N N . ALA A 1 265 ? -31.489 46.525 -9.723 1.00 46.49 274 ALA A N 1
ATOM 1864 C CA . ALA A 1 265 ? -30.696 47.566 -10.418 1.00 50.46 274 ALA A CA 1
ATOM 1865 C C . ALA A 1 265 ? -31.318 48.974 -10.226 1.00 56.28 274 ALA A C 1
ATOM 1866 O O . ALA A 1 265 ? -30.737 49.941 -10.723 1.00 58.20 274 ALA A O 1
ATOM 1868 N N . GLN A 1 266 ? -32.440 49.095 -9.503 1.00 60.15 275 GLN A N 1
ATOM 1869 C CA . GLN A 1 266 ? -33.077 50.387 -9.139 1.00 65.92 275 GLN A CA 1
ATOM 1870 C C . GLN A 1 266 ? -32.745 50.783 -7.693 1.00 68.65 275 GLN A C 1
ATOM 1871 O O . GLN A 1 266 ? -32.718 52.001 -7.438 1.00 70.59 275 GLN A O 1
ATOM 1877 N N . HIS A 1 267 ? -32.515 49.794 -6.812 1.00 69.69 276 HIS A N 1
ATOM 1878 C CA . HIS A 1 267 ? -32.247 49.881 -5.338 1.00 69.96 276 HIS A CA 1
ATOM 1879 C C . HIS A 1 267 ? -31.238 50.987 -4.996 1.00 69.38 276 HIS A C 1
ATOM 1880 O O . HIS A 1 267 ? -31.358 51.631 -3.958 1.00 66.99 276 HIS A O 1
ATOM 1887 N N . ALA B 2 1 ? -19.116 19.527 27.138 1.00 75.92 1 ALA B N 1
ATOM 1888 C CA . ALA B 2 1 ? -18.447 19.112 28.427 1.00 79.30 1 ALA B CA 1
ATOM 1889 C C . ALA B 2 1 ? -19.433 18.300 29.279 1.00 80.16 1 ALA B C 1
ATOM 1890 O O . ALA B 2 1 ? -18.999 17.258 29.846 1.00 87.69 1 ALA B O 1
ATOM 1892 N N . LYS B 2 2 ? -20.692 18.761 29.387 1.00 76.08 2 LYS B N 1
ATOM 1893 C CA . LYS B 2 2 ? -21.752 18.186 30.273 1.00 70.73 2 LYS B CA 1
ATOM 1894 C C . LYS B 2 2 ? -22.893 19.201 30.392 1.00 67.59 2 LYS B C 1
ATOM 1895 O O . LYS B 2 2 ? -23.176 19.656 31.503 1.00 69.03 2 LYS B O 1
ATOM 1901 N N . CYS B 2 3 ? -23.525 19.514 29.259 1.00 63.55 3 CYS B N 1
ATOM 1902 C CA . CYS B 2 3 ? -24.629 20.490 29.055 1.00 60.37 3 CYS B CA 1
ATOM 1903 C C . CYS B 2 3 ? -25.992 19.887 29.448 1.00 57.54 3 CYS B C 1
ATOM 1904 O O . CYS B 2 3 ? -26.161 18.649 29.256 1.00 53.83 3 CYS B O 1
ATOM 1907 N N . VAL B 2 4 ? -26.945 20.736 29.868 1.00 58.11 4 VAL B N 1
ATOM 1908 C CA . VAL B 2 4 ? -28.419 20.439 29.986 1.00 55.23 4 VAL B CA 1
ATOM 1909 C C . VAL B 2 4 ? -29.182 21.320 28.973 1.00 52.49 4 VAL B C 1
ATOM 1910 O O . VAL B 2 4 ? -28.981 22.569 29.009 1.00 49.02 4 VAL B O 1
ATOM 1914 N N . SER B 2 5 ? -30.043 20.729 28.128 1.00 50.89 5 SER B N 1
ATOM 1915 C CA . SER B 2 5 ? -30.853 21.484 27.120 1.00 49.26 5 SER B CA 1
ATOM 1916 C C . SER B 2 5 ? -31.769 22.481 27.836 1.00 47.50 5 SER B C 1
ATOM 1917 O O . SER B 2 5 ? -32.350 22.127 28.887 1.00 48.01 5 SER B O 1
ATOM 1920 N N . TYR B 2 6 ? -31.876 23.688 27.266 1.00 45.95 6 TYR B N 1
ATOM 1921 C CA . TYR B 2 6 ? -32.820 24.787 27.623 1.00 42.56 6 TYR B CA 1
ATOM 1922 C C . TYR B 2 6 ? -34.261 24.254 27.655 1.00 39.46 6 TYR B C 1
ATOM 1923 O O . TYR B 2 6 ? -35.106 24.877 28.317 1.00 38.91 6 TYR B O 1
ATOM 1932 N N . GLY B 2 7 ? -34.519 23.124 26.977 1.00 36.61 7 GLY B N 1
ATOM 1933 C CA . GLY B 2 7 ? -35.861 22.555 26.783 1.00 34.16 7 GLY B CA 1
ATOM 1934 C C . GLY B 2 7 ? -36.427 22.007 28.069 1.00 32.68 7 GLY B C 1
ATOM 1935 O O . GLY B 2 7 ? -37.654 21.943 28.203 1.00 31.16 7 GLY B O 1
ATOM 1936 N N . VAL B 2 8 ? -35.554 21.595 28.977 1.00 32.53 8 VAL B N 1
ATOM 1937 C CA . VAL B 2 8 ? -35.933 21.062 30.312 1.00 32.43 8 VAL B CA 1
ATOM 1938 C C . VAL B 2 8 ? -36.683 22.173 31.046 1.00 32.30 8 VAL B C 1
ATOM 1939 O O . VAL B 2 8 ? -37.796 21.961 31.474 1.00 31.46 8 VAL B O 1
ATOM 1943 N N . SER B 2 9 ? -36.089 23.352 31.111 1.00 33.63 9 SER B N 1
ATOM 1944 C CA . SER B 2 9 ? -36.656 24.546 31.771 1.00 35.09 9 SER B CA 1
ATOM 1945 C C . SER B 2 9 ? -37.881 25.066 31.009 1.00 34.66 9 SER B C 1
ATOM 1946 O O . SER B 2 9 ? -38.758 25.631 31.636 1.00 36.20 9 SER B O 1
ATOM 1949 N N . GLN B 2 10 ? -37.910 24.901 29.699 1.00 34.23 10 GLN B N 1
ATOM 1950 C CA . GLN B 2 10 ? -38.954 25.465 28.802 1.00 34.78 10 GLN B CA 1
ATOM 1951 C C . GLN B 2 10 ? -40.293 24.734 28.992 1.00 34.05 10 GLN B C 1
ATOM 1952 O O . GLN B 2 10 ? -41.366 25.405 28.895 1.00 33.44 10 GLN B O 1
ATOM 1958 N N . ILE B 2 11 ? -40.251 23.414 29.240 1.00 33.30 11 ILE B N 1
ATOM 1959 C CA . ILE B 2 11 ? -41.482 22.586 29.460 1.00 32.55 11 ILE B CA 1
ATOM 1960 C C . ILE B 2 11 ? -41.831 22.614 30.954 1.00 33.31 11 ILE B C 1
ATOM 1961 O O . ILE B 2 11 ? -42.810 21.956 31.320 1.00 32.66 11 ILE B O 1
ATOM 1966 N N . LYS B 2 12 ? -41.064 23.371 31.754 1.00 34.56 12 LYS B N 1
ATOM 1967 C CA . LYS B 2 12 ? -41.248 23.565 33.217 1.00 36.17 12 LYS B CA 1
ATOM 1968 C C . LYS B 2 12 ? -41.033 22.253 33.993 1.00 35.03 12 LYS B C 1
ATOM 1969 O O . LYS B 2 12 ? -41.679 22.092 35.053 1.00 35.46 12 LYS B O 1
ATOM 1975 N N . ALA B 2 13 ? -40.136 21.378 33.542 1.00 33.00 13 ALA B N 1
ATOM 1976 C CA . ALA B 2 13 ? -39.728 20.175 34.303 1.00 33.06 13 ALA B CA 1
ATOM 1977 C C . ALA B 2 13 ? -39.121 20.544 35.670 1.00 34.12 13 ALA B C 1
ATOM 1978 O O . ALA B 2 13 ? -39.352 19.833 36.643 1.00 34.14 13 ALA B O 1
ATOM 1980 N N . PRO B 2 14 ? -38.268 21.588 35.811 1.00 34.65 14 PRO B N 1
ATOM 1981 C CA . PRO B 2 14 ? -37.676 21.911 37.112 1.00 35.34 14 PRO B CA 1
ATOM 1982 C C . PRO B 2 14 ? -38.675 21.921 38.277 1.00 36.46 14 PRO B C 1
ATOM 1983 O O . PRO B 2 14 ? -38.293 21.472 39.359 1.00 37.72 14 PRO B O 1
ATOM 1987 N N . ALA B 2 15 ? -39.904 22.397 38.042 1.00 35.68 15 ALA B N 1
ATOM 1988 C CA . ALA B 2 15 ? -40.966 22.516 39.074 1.00 36.11 15 ALA B CA 1
ATOM 1989 C C . ALA B 2 15 ? -41.270 21.145 39.712 1.00 35.90 15 ALA B C 1
ATOM 1990 O O . ALA B 2 15 ? -41.557 21.109 40.933 1.00 37.26 15 ALA B O 1
ATOM 1992 N N . LEU B 2 16 ? -41.230 20.071 38.915 1.00 34.52 16 LEU B N 1
ATOM 1993 C CA . LEU B 2 16 ? -41.424 18.653 39.336 1.00 34.27 16 LEU B CA 1
ATOM 1994 C C . LEU B 2 16 ? -40.151 18.159 40.055 1.00 34.27 16 LEU B C 1
ATOM 1995 O O . LEU B 2 16 ? -40.281 17.548 41.118 1.00 35.19 16 LEU B O 1
ATOM 2000 N N . HIS B 2 17 ? -38.967 18.406 39.493 1.00 33.45 17 HIS B N 1
ATOM 2001 C CA . HIS B 2 17 ? -37.650 18.023 40.057 1.00 34.08 17 HIS B CA 1
ATOM 2002 C C . HIS B 2 17 ? -37.563 18.510 41.505 1.00 35.92 17 HIS B C 1
ATOM 2003 O O . HIS B 2 17 ? -37.010 17.800 42.371 1.00 36.44 17 HIS B O 1
ATOM 2010 N N . SER B 2 18 ? -38.068 19.710 41.772 1.00 36.96 18 SER B N 1
ATOM 2011 C CA . SER B 2 18 ? -37.961 20.327 43.116 1.00 38.87 18 SER B CA 1
ATOM 2012 C C . SER B 2 18 ? -39.047 19.743 44.023 1.00 39.42 18 SER B C 1
ATOM 2013 O O . SER B 2 18 ? -38.859 19.738 45.230 1.00 41.50 18 SER B O 1
ATOM 2016 N N . GLN B 2 19 ? -40.112 19.182 43.463 1.00 38.61 19 GLN B N 1
ATOM 2017 C CA . GLN B 2 19 ? -41.066 18.351 44.242 1.00 39.29 19 GLN B CA 1
ATOM 2018 C C . GLN B 2 19 ? -40.490 16.942 44.469 1.00 38.93 19 GLN B C 1
ATOM 2019 O O . GLN B 2 19 ? -41.159 16.162 45.159 1.00 39.64 19 GLN B O 1
ATOM 2025 N N . GLY B 2 20 ? -39.305 16.619 43.926 1.00 38.11 20 GLY B N 1
ATOM 2026 C CA . GLY B 2 20 ? -38.661 15.296 44.055 1.00 37.75 20 GLY B CA 1
ATOM 2027 C C . GLY B 2 20 ? -39.096 14.290 42.995 1.00 36.36 20 GLY B C 1
ATOM 2028 O O . GLY B 2 20 ? -38.593 13.186 43.013 1.00 36.29 20 GLY B O 1
ATOM 2029 N N . TYR B 2 21 ? -39.872 14.683 41.993 1.00 35.42 21 TYR B N 1
ATOM 2030 C CA . TYR B 2 21 ? -40.442 13.781 40.970 1.00 34.78 21 TYR B CA 1
ATOM 2031 C C . TYR B 2 21 ? -39.527 13.811 39.738 1.00 34.12 21 TYR B C 1
ATOM 2032 O O . TYR B 2 21 ? -39.414 14.878 39.050 1.00 34.35 21 TYR B O 1
ATOM 2041 N N . THR B 2 22 ? -38.843 12.697 39.473 1.00 33.57 22 THR B N 1
ATOM 2042 C CA . THR B 2 22 ? -37.767 12.617 38.453 1.00 32.28 22 THR B CA 1
ATOM 2043 C C . THR B 2 22 ? -37.949 11.354 37.595 1.00 31.36 22 THR B C 1
ATOM 2044 O O . THR B 2 22 ? -37.030 11.031 36.865 1.00 30.82 22 THR B O 1
ATOM 2048 N N . GLY B 2 23 ? -39.118 10.717 37.589 1.00 30.83 23 GLY B N 1
ATOM 2049 C CA . GLY B 2 23 ? -39.430 9.560 36.719 1.00 30.10 23 GLY B CA 1
ATOM 2050 C C . GLY B 2 23 ? -39.067 8.223 37.364 1.00 30.94 23 GLY B C 1
ATOM 2051 O O . GLY B 2 23 ? -39.094 7.196 36.657 1.00 29.84 23 GLY B O 1
ATOM 2052 N N . SER B 2 24 ? -38.743 8.213 38.658 1.00 32.61 24 SER B N 1
ATOM 2053 C CA . SER B 2 24 ? -38.384 6.982 39.415 1.00 33.60 24 SER B CA 1
ATOM 2054 C C . SER B 2 24 ? -39.348 5.838 39.081 1.00 33.30 24 SER B C 1
ATOM 2055 O O . SER B 2 24 ? -40.520 6.032 39.222 1.00 32.49 24 SER B O 1
ATOM 2058 N N . ASN B 2 25 ? -38.835 4.708 38.586 1.00 34.51 25 ASN B N 1
ATOM 2059 C CA . ASN B 2 25 ? -39.565 3.421 38.408 1.00 35.50 25 ASN B CA 1
ATOM 2060 C C . ASN B 2 25 ? -40.486 3.420 37.194 1.00 34.39 25 ASN B C 1
ATOM 2061 O O . ASN B 2 25 ? -41.217 2.422 37.021 1.00 35.13 25 ASN B O 1
ATOM 2066 N N . VAL B 2 26 ? -40.418 4.458 36.365 1.00 33.09 26 VAL B N 1
ATOM 2067 C CA . VAL B 2 26 ? -41.228 4.554 35.115 1.00 31.81 26 VAL B CA 1
ATOM 2068 C C . VAL B 2 26 ? -40.420 3.949 33.965 1.00 31.02 26 VAL B C 1
ATOM 2069 O O . VAL B 2 26 ? -39.349 4.488 33.628 1.00 31.04 26 VAL B O 1
ATOM 2073 N N . LYS B 2 27 ? -40.922 2.844 33.430 1.00 30.59 27 LYS B N 1
ATOM 2074 C CA . LYS B 2 27 ? -40.290 2.075 32.343 1.00 30.16 27 LYS B CA 1
ATOM 2075 C C . LYS B 2 27 ? -40.584 2.790 31.019 1.00 28.84 27 LYS B C 1
ATOM 2076 O O . LYS B 2 27 ? -41.765 2.886 30.670 1.00 28.15 27 LYS B O 1
ATOM 2082 N N . VAL B 2 28 ? -39.536 3.295 30.353 1.00 28.46 28 VAL B N 1
ATOM 2083 C CA . VAL B 2 28 ? -39.592 4.053 29.075 1.00 27.34 28 VAL B CA 1
ATOM 2084 C C . VAL B 2 28 ? -38.753 3.308 28.034 1.00 27.73 28 VAL B C 1
ATOM 2085 O O . VAL B 2 28 ? -37.515 3.239 28.220 1.00 27.13 28 VAL B O 1
ATOM 2089 N N . ALA B 2 29 ? -39.417 2.756 27.002 1.00 27.84 29 ALA B N 1
ATOM 2090 C CA . ALA B 2 29 ? -38.788 2.063 25.854 1.00 27.48 29 ALA B CA 1
ATOM 2091 C C . ALA B 2 29 ? -38.372 3.104 24.816 1.00 26.59 29 ALA B C 1
ATOM 2092 O O . ALA B 2 29 ? -39.275 3.728 24.238 1.00 26.25 29 ALA B O 1
ATOM 2094 N N . VAL B 2 30 ? -37.068 3.280 24.620 1.00 26.58 30 VAL B N 1
ATOM 2095 C CA . VAL B 2 30 ? -36.493 4.063 23.488 1.00 26.48 30 VAL B CA 1
ATOM 2096 C C . VAL B 2 30 ? -36.397 3.125 22.284 1.00 27.33 30 VAL B C 1
ATOM 2097 O O . VAL B 2 30 ? -35.427 2.361 22.206 1.00 28.63 30 VAL B O 1
ATOM 2101 N N . ILE B 2 31 ? -37.386 3.166 21.387 1.00 27.40 31 ILE B N 1
ATOM 2102 C CA . ILE B 2 31 ? -37.381 2.414 20.099 1.00 27.55 31 ILE B CA 1
ATOM 2103 C C . ILE B 2 31 ? -36.592 3.228 19.052 1.00 28.06 31 ILE B C 1
ATOM 2104 O O . ILE B 2 31 ? -37.050 4.302 18.631 1.00 27.90 31 ILE B O 1
ATOM 2109 N N . ASP B 2 32 ? -35.399 2.753 18.700 1.00 29.54 32 ASP B N 1
ATOM 2110 C CA . ASP B 2 32 ? -34.387 3.553 17.966 1.00 31.52 32 ASP B CA 1
ATOM 2111 C C . ASP B 2 32 ? -33.232 2.646 17.521 1.00 32.40 32 ASP B C 1
ATOM 2112 O O . ASP B 2 32 ? -33.444 1.405 17.437 1.00 32.94 32 ASP B O 1
ATOM 2117 N N . SER B 2 33 ? -32.059 3.245 17.278 1.00 32.20 33 SER B N 1
ATOM 2118 C CA . SER B 2 33 ? -30.793 2.579 16.901 1.00 33.64 33 SER B CA 1
ATOM 2119 C C . SER B 2 33 ? -30.029 2.037 18.140 1.00 34.39 33 SER B C 1
ATOM 2120 O O . SER B 2 33 ? -28.847 1.572 17.969 1.00 36.81 33 SER B O 1
ATOM 2123 N N . GLY B 2 34 ? -30.579 2.126 19.355 1.00 33.19 34 GLY B N 1
ATOM 2124 C CA . GLY B 2 34 ? -29.852 1.652 20.555 1.00 34.19 34 GLY B CA 1
ATOM 2125 C C . GLY B 2 34 ? -29.103 2.762 21.302 1.00 34.26 34 GLY B C 1
ATOM 2126 O O . GLY B 2 34 ? -29.113 3.923 20.845 1.00 35.76 34 GLY B O 1
ATOM 2127 N N . ILE B 2 35 ? -28.532 2.465 22.471 1.00 33.40 35 ILE B N 1
ATOM 2128 C CA . ILE B 2 35 ? -28.064 3.509 23.434 1.00 32.34 35 ILE B CA 1
ATOM 2129 C C . ILE B 2 35 ? -26.683 3.131 23.944 1.00 32.56 35 ILE B C 1
ATOM 2130 O O . ILE B 2 35 ? -26.568 2.034 24.379 1.00 33.70 35 ILE B O 1
ATOM 2135 N N . ASP B 2 36 ? -25.689 4.003 23.890 1.00 32.37 36 ASP B N 1
ATOM 2136 C CA . ASP B 2 36 ? -24.365 3.752 24.528 1.00 33.55 36 ASP B CA 1
ATOM 2137 C C . ASP B 2 36 ? -24.533 3.762 26.062 1.00 33.64 36 ASP B C 1
ATOM 2138 O O . ASP B 2 36 ? -24.332 4.818 26.688 1.00 33.68 36 ASP B O 1
ATOM 2143 N N . SER B 2 37 ? -24.882 2.612 26.633 1.00 33.33 37 SER B N 1
ATOM 2144 C CA . SER B 2 37 ? -25.099 2.431 28.082 1.00 33.74 37 SER B CA 1
ATOM 2145 C C . SER B 2 37 ? -23.782 2.684 28.817 1.00 35.06 37 SER B C 1
ATOM 2146 O O . SER B 2 37 ? -23.816 2.874 30.043 1.00 34.90 37 SER B O 1
ATOM 2149 N N . SER B 2 38 ? -22.659 2.697 28.084 1.00 36.06 38 SER B N 1
ATOM 2150 C CA . SER B 2 38 ? -21.301 2.854 28.668 1.00 37.36 38 SER B CA 1
ATOM 2151 C C . SER B 2 38 ? -21.039 4.323 29.039 1.00 37.37 38 SER B C 1
ATOM 2152 O O . SER B 2 38 ? -20.148 4.556 29.856 1.00 38.27 38 SER B O 1
ATOM 2155 N N . HIS B 2 39 ? -21.783 5.276 28.468 1.00 36.48 39 HIS B N 1
ATOM 2156 C CA . HIS B 2 39 ? -21.717 6.717 28.807 1.00 36.73 39 HIS B CA 1
ATOM 2157 C C . HIS B 2 39 ? -21.870 6.890 30.320 1.00 37.66 39 HIS B C 1
ATOM 2158 O O . HIS B 2 39 ? -22.799 6.347 30.908 1.00 37.46 39 HIS B O 1
ATOM 2165 N N . PRO B 2 40 ? -20.947 7.591 31.018 1.00 39.45 40 PRO B N 1
ATOM 2166 C CA . PRO B 2 40 ? -21.035 7.753 32.467 1.00 39.94 40 PRO B CA 1
ATOM 2167 C C . PRO B 2 40 ? -22.260 8.548 32.948 1.00 39.05 40 PRO B C 1
ATOM 2168 O O . PRO B 2 40 ? -22.592 8.362 34.079 1.00 39.48 40 PRO B O 1
ATOM 2172 N N . ASP B 2 41 ? -22.936 9.340 32.103 1.00 38.12 41 ASP B N 1
ATOM 2173 C CA . ASP B 2 41 ? -24.106 10.166 32.516 1.00 37.92 41 ASP B CA 1
ATOM 2174 C C . ASP B 2 41 ? -25.445 9.521 32.128 1.00 36.49 41 ASP B C 1
ATOM 2175 O O . ASP B 2 41 ? -26.412 10.271 32.074 1.00 35.59 41 ASP B O 1
ATOM 2180 N N . LEU B 2 42 ? -25.507 8.210 31.859 1.00 36.13 42 LEU B N 1
ATOM 2181 C CA . LEU B 2 42 ? -26.691 7.505 31.298 1.00 34.83 42 LEU B CA 1
ATOM 2182 C C . LEU B 2 42 ? -26.904 6.239 32.117 1.00 36.19 42 LEU B C 1
ATOM 2183 O O . LEU B 2 42 ? -25.953 5.468 32.249 1.00 36.60 42 LEU B O 1
ATOM 2188 N N . ASN B 2 43 ? -28.117 6.004 32.597 1.00 36.66 43 ASN B N 1
ATOM 2189 C CA . ASN B 2 43 ? -28.471 4.742 33.282 1.00 38.14 43 ASN B CA 1
ATOM 2190 C C . ASN B 2 43 ? -29.441 4.030 32.354 1.00 36.94 43 ASN B C 1
ATOM 2191 O O . ASN B 2 43 ? -30.520 4.604 32.077 1.00 37.17 43 ASN B O 1
ATOM 2196 N N . VAL B 2 44 ? -29.081 2.866 31.829 1.00 36.33 44 VAL B N 1
ATOM 2197 C CA . VAL B 2 44 ? -30.014 2.079 30.984 1.00 35.22 44 VAL B CA 1
ATOM 2198 C C . VAL B 2 44 ? -30.416 0.890 31.829 1.00 34.55 44 VAL B C 1
ATOM 2199 O O . VAL B 2 44 ? -29.539 0.364 32.415 1.00 35.58 44 VAL B O 1
ATOM 2203 N N . ALA B 2 45 ? -31.698 0.555 31.899 1.00 33.42 45 ALA B N 1
ATOM 2204 C CA . ALA B 2 45 ? -32.306 -0.487 32.749 1.00 33.62 45 ALA B CA 1
ATOM 2205 C C . ALA B 2 45 ? -32.481 -1.829 32.020 1.00 33.96 45 ALA B C 1
ATOM 2206 O O . ALA B 2 45 ? -32.872 -2.804 32.683 1.00 34.52 45 ALA B O 1
ATOM 2208 N N . GLY B 2 46 ? -32.214 -1.906 30.712 1.00 33.22 46 GLY B N 1
ATOM 2209 C CA . GLY B 2 46 ? -32.240 -3.171 29.957 1.00 33.30 46 GLY B CA 1
ATOM 2210 C C . GLY B 2 46 ? -32.675 -2.927 28.529 1.00 32.25 46 GLY B C 1
ATOM 2211 O O . GLY B 2 46 ? -32.671 -1.750 28.086 1.00 31.74 46 GLY B O 1
ATOM 2212 N N . GLY B 2 47 ? -33.030 -3.980 27.801 1.00 31.63 47 GLY B N 1
ATOM 2213 C CA . GLY B 2 47 ? -33.311 -3.796 26.370 1.00 30.55 47 GLY B CA 1
ATOM 2214 C C . GLY B 2 47 ? -33.165 -5.068 25.586 1.00 30.69 47 GLY B C 1
ATOM 2215 O O . GLY B 2 47 ? -32.938 -6.120 26.193 1.00 31.40 47 GLY B O 1
ATOM 2216 N N . ALA B 2 48 ? -33.329 -4.943 24.279 1.00 29.91 48 ALA B N 1
ATOM 2217 C CA . ALA B 2 48 ? -33.385 -6.049 23.307 1.00 30.40 48 ALA B CA 1
ATOM 2218 C C . ALA B 2 48 ? -33.111 -5.442 21.939 1.00 30.00 48 ALA B C 1
ATOM 2219 O O . ALA B 2 48 ? -33.320 -4.212 21.787 1.00 28.82 48 ALA B O 1
ATOM 2221 N N . SER B 2 49 ? -32.700 -6.280 20.991 1.00 30.94 49 SER B N 1
ATOM 2222 C CA . SER B 2 49 ? -32.318 -5.888 19.614 1.00 30.75 49 SER B CA 1
ATOM 2223 C C . SER B 2 49 ? -33.140 -6.724 18.656 1.00 31.18 49 SER B C 1
ATOM 2224 O O . SER B 2 49 ? -33.086 -7.955 18.782 1.00 32.03 49 SER B O 1
ATOM 2227 N N . PHE B 2 50 ? -33.861 -6.070 17.754 1.00 30.52 50 PHE B N 1
ATOM 2228 C CA . PHE B 2 50 ? -34.664 -6.747 16.719 1.00 31.23 50 PHE B CA 1
ATOM 2229 C C . PHE B 2 50 ? -34.005 -6.510 15.370 1.00 32.85 50 PHE B C 1
ATOM 2230 O O . PHE B 2 50 ? -34.628 -6.920 14.379 1.00 34.13 50 PHE B O 1
ATOM 2238 N N . VAL B 2 51 ? -32.803 -5.917 15.367 1.00 33.96 51 VAL B N 1
ATOM 2239 C CA . VAL B 2 51 ? -31.904 -5.859 14.175 1.00 35.76 51 VAL B CA 1
ATOM 2240 C C . VAL B 2 51 ? -31.057 -7.126 14.176 1.00 37.86 51 VAL B C 1
ATOM 2241 O O . VAL B 2 51 ? -30.210 -7.323 15.045 1.00 38.68 51 VAL B O 1
ATOM 2245 N N . PRO B 2 52 ? -31.276 -8.035 13.209 1.00 39.24 52 PRO B N 1
ATOM 2246 C CA . PRO B 2 52 ? -30.603 -9.335 13.223 1.00 41.35 52 PRO B CA 1
ATOM 2247 C C . PRO B 2 52 ? -29.060 -9.286 13.184 1.00 42.76 52 PRO B C 1
ATOM 2248 O O . PRO B 2 52 ? -28.436 -10.099 13.836 1.00 44.44 52 PRO B O 1
ATOM 2252 N N . SER B 2 53 ? -28.464 -8.346 12.455 1.00 43.34 53 SER B N 1
ATOM 2253 C CA . SER B 2 53 ? -26.999 -8.259 12.203 1.00 45.03 53 SER B CA 1
ATOM 2254 C C . SER B 2 53 ? -26.316 -7.436 13.298 1.00 44.72 53 SER B C 1
ATOM 2255 O O . SER B 2 53 ? -25.074 -7.381 13.316 1.00 45.67 53 SER B O 1
ATOM 2258 N N . GLU B 2 54 ? -27.097 -6.799 14.176 1.00 44.53 54 GLU B N 1
ATOM 2259 C CA . GLU B 2 54 ? -26.602 -5.977 15.324 1.00 44.66 54 GLU B CA 1
ATOM 2260 C C . GLU B 2 54 ? -27.290 -6.482 16.597 1.00 43.31 54 GLU B C 1
ATOM 2261 O O . GLU B 2 54 ? -28.391 -5.985 16.914 1.00 42.46 54 GLU B O 1
ATOM 2267 N N . THR B 2 55 ? -26.690 -7.462 17.272 1.00 42.87 55 THR B N 1
ATOM 2268 C CA . THR B 2 55 ? -27.325 -8.198 18.390 1.00 42.81 55 THR B CA 1
ATOM 2269 C C . THR B 2 55 ? -27.283 -7.371 19.682 1.00 42.01 55 THR B C 1
ATOM 2270 O O . THR B 2 55 ? -27.964 -7.787 20.639 1.00 42.01 55 THR B O 1
ATOM 2274 N N . ASN B 2 56 ? -26.473 -6.300 19.746 1.00 41.72 56 ASN B N 1
ATOM 2275 C CA . ASN B 2 56 ? -26.194 -5.520 20.993 1.00 40.71 56 ASN B CA 1
ATOM 2276 C C . ASN B 2 56 ? -26.988 -4.216 20.934 1.00 38.08 56 ASN B C 1
ATOM 2277 O O . ASN B 2 56 ? -26.600 -3.297 20.219 1.00 36.77 56 ASN B O 1
ATOM 2282 N N . PRO B 2 57 ? -28.091 -4.098 21.714 1.00 36.36 57 PRO B N 1
ATOM 2283 C CA . PRO B 2 57 ? -28.864 -2.865 21.778 1.00 35.10 57 PRO B CA 1
ATOM 2284 C C . PRO B 2 57 ? -28.154 -1.758 22.564 1.00 35.63 57 PRO B C 1
ATOM 2285 O O . PRO B 2 57 ? -28.629 -0.667 22.567 1.00 33.96 57 PRO B O 1
ATOM 2289 N N . PHE B 2 58 ? -27.047 -2.070 23.233 1.00 38.59 58 PHE B N 1
ATOM 2290 C CA . PHE B 2 58 ? -26.273 -1.092 24.039 1.00 40.97 58 PHE B CA 1
ATOM 2291 C C . PHE B 2 58 ? -25.073 -0.562 23.235 1.00 44.17 58 PHE B C 1
ATOM 2292 O O . PHE B 2 58 ? -24.253 0.145 23.816 1.00 43.42 58 PHE B O 1
ATOM 2300 N N . GLN B 2 59 ? -24.994 -0.859 21.935 1.00 49.06 59 GLN B N 1
ATOM 2301 C CA . GLN B 2 59 ? -24.006 -0.226 21.024 1.00 53.54 59 GLN B CA 1
ATOM 2302 C C . GLN B 2 59 ? -24.714 0.637 19.970 1.00 53.93 59 GLN B C 1
ATOM 2303 O O . GLN B 2 59 ? -25.433 0.093 19.086 1.00 55.36 59 GLN B O 1
ATOM 2309 N N . ASP B 2 60 ? -24.486 1.943 20.051 1.00 52.00 60 ASP B N 1
ATOM 2310 C CA . ASP B 2 60 ? -25.148 2.948 19.202 1.00 50.18 60 ASP B CA 1
ATOM 2311 C C . ASP B 2 60 ? -24.146 3.424 18.156 1.00 53.02 60 ASP B C 1
ATOM 2312 O O . ASP B 2 60 ? -23.416 4.397 18.415 1.00 54.66 60 ASP B O 1
ATOM 2317 N N . ASN B 2 61 ? -24.150 2.784 16.996 1.00 54.27 61 ASN B N 1
ATOM 2318 C CA . ASN B 2 61 ? -23.207 3.058 15.880 1.00 55.97 61 ASN B CA 1
ATOM 2319 C C . ASN B 2 61 ? -23.487 4.449 15.265 1.00 54.69 61 ASN B C 1
ATOM 2320 O O . ASN B 2 61 ? -22.512 5.150 14.882 1.00 56.27 61 ASN B O 1
ATOM 2325 N N . ASN B 2 62 ? -24.752 4.881 15.207 1.00 50.77 62 ASN B N 1
ATOM 2326 C CA . ASN B 2 62 ? -25.125 6.118 14.470 1.00 48.52 62 ASN B CA 1
ATOM 2327 C C . ASN B 2 62 ? -25.501 7.258 15.416 1.00 45.37 62 ASN B C 1
ATOM 2328 O O . ASN B 2 62 ? -25.881 8.313 14.910 1.00 42.64 62 ASN B O 1
ATOM 2333 N N . SER B 2 63 ? -25.446 7.047 16.732 1.00 43.92 63 SER B N 1
ATOM 2334 C CA . SER B 2 63 ? -25.365 8.094 17.794 1.00 41.92 63 SER B CA 1
ATOM 2335 C C . SER B 2 63 ? -26.742 8.730 18.099 1.00 38.56 63 SER B C 1
ATOM 2336 O O . SER B 2 63 ? -26.870 9.547 19.010 1.00 39.21 63 SER B O 1
ATOM 2339 N N . HIS B 2 64 ? -27.795 8.280 17.454 1.00 36.16 64 HIS B N 1
ATOM 2340 C CA . HIS B 2 64 ? -29.137 8.885 17.564 1.00 33.94 64 HIS B CA 1
ATOM 2341 C C . HIS B 2 64 ? -29.808 8.489 18.884 1.00 31.51 64 HIS B C 1
ATOM 2342 O O . HIS B 2 64 ? -30.214 9.394 19.628 1.00 30.27 64 HIS B O 1
ATOM 2349 N N . GLY B 2 65 ? -29.941 7.187 19.151 1.00 29.76 65 GLY B N 1
ATOM 2350 C CA . GLY B 2 65 ? -30.557 6.676 20.395 1.00 28.91 65 GLY B CA 1
ATOM 2351 C C . GLY B 2 65 ? -29.876 7.173 21.679 1.00 28.22 65 GLY B C 1
ATOM 2352 O O . GLY B 2 65 ? -30.558 7.377 22.660 1.00 26.32 65 GLY B O 1
ATOM 2353 N N . THR B 2 66 ? -28.561 7.361 21.675 1.00 29.05 66 THR B N 1
ATOM 2354 C CA . THR B 2 66 ? -27.790 7.920 22.810 1.00 30.29 66 THR B CA 1
ATOM 2355 C C . THR B 2 66 ? -28.236 9.366 23.063 1.00 31.30 66 THR B C 1
ATOM 2356 O O . THR B 2 66 ? -28.450 9.716 24.234 1.00 31.44 66 THR B O 1
ATOM 2360 N N . HIS B 2 67 ? -28.361 10.190 22.018 1.00 32.58 67 HIS B N 1
ATOM 2361 C CA . HIS B 2 67 ? -28.895 11.572 22.150 1.00 33.46 67 HIS B CA 1
ATOM 2362 C C . HIS B 2 67 ? -30.308 11.508 22.753 1.00 33.90 67 HIS B C 1
ATOM 2363 O O . HIS B 2 67 ? -30.569 12.271 23.718 1.00 36.43 67 HIS B O 1
ATOM 2370 N N . VAL B 2 68 ? -31.166 10.625 22.227 1.00 32.46 68 VAL B N 1
ATOM 2371 C CA . VAL B 2 68 ? -32.550 10.431 22.740 1.00 31.54 68 VAL B CA 1
ATOM 2372 C C . VAL B 2 68 ? -32.495 10.153 24.246 1.00 32.13 68 VAL B C 1
ATOM 2373 O O . VAL B 2 68 ? -33.128 10.926 25.000 1.00 33.20 68 VAL B O 1
ATOM 2377 N N . ALA B 2 69 ? -31.775 9.104 24.674 1.00 31.78 69 ALA B N 1
ATOM 2378 C CA . ALA B 2 69 ? -31.651 8.692 26.088 1.00 31.53 69 ALA B CA 1
ATOM 2379 C C . ALA B 2 69 ? -31.320 9.908 26.950 1.00 31.93 69 ALA B C 1
ATOM 2380 O O . ALA B 2 69 ? -32.032 10.150 27.935 1.00 32.00 69 ALA B O 1
ATOM 2382 N N . GLY B 2 70 ? -30.292 10.666 26.571 1.00 32.23 70 GLY B N 1
ATOM 2383 C CA . GLY B 2 70 ? -29.878 11.889 27.277 1.00 32.93 70 GLY B CA 1
ATOM 2384 C C . GLY B 2 70 ? -31.047 12.841 27.494 1.00 32.55 70 GLY B C 1
ATOM 2385 O O . GLY B 2 70 ? -31.233 13.312 28.639 1.00 33.69 70 GLY B O 1
ATOM 2386 N N . THR B 2 71 ? -31.805 13.157 26.438 1.00 30.79 71 THR B N 1
ATOM 2387 C CA . THR B 2 71 ? -32.863 14.190 26.494 1.00 29.73 71 THR B CA 1
ATOM 2388 C C . THR B 2 71 ? -34.020 13.653 27.335 1.00 29.55 71 THR B C 1
ATOM 2389 O O . THR B 2 71 ? -34.560 14.429 28.121 1.00 30.20 71 THR B O 1
ATOM 2393 N N . VAL B 2 72 ? -34.361 12.369 27.223 1.00 28.94 72 VAL B N 1
ATOM 2394 C CA . VAL B 2 72 ? -35.401 11.722 28.086 1.00 28.63 72 VAL B CA 1
ATOM 2395 C C . VAL B 2 72 ? -34.973 11.828 29.563 1.00 29.11 72 VAL B C 1
ATOM 2396 O O . VAL B 2 72 ? -35.810 12.187 30.403 1.00 29.74 72 VAL B O 1
ATOM 2400 N N . LEU B 2 73 ? -33.711 11.541 29.878 1.00 29.15 73 LEU B N 1
ATOM 2401 C CA . LEU B 2 73 ? -33.183 11.576 31.273 1.00 29.25 73 LEU B CA 1
ATOM 2402 C C . LEU B 2 73 ? -32.980 13.005 31.755 1.00 29.03 73 LEU B C 1
ATOM 2403 O O . LEU B 2 73 ? -33.043 13.181 32.928 1.00 29.63 73 LEU B O 1
ATOM 2408 N N . ALA B 2 74 ? -32.728 13.989 30.898 1.00 29.41 74 ALA B N 1
ATOM 2409 C CA . ALA B 2 74 ? -32.586 15.416 31.317 1.00 30.09 74 ALA B CA 1
ATOM 2410 C C . ALA B 2 74 ? -33.942 15.901 31.856 1.00 29.91 74 ALA B C 1
ATOM 2411 O O . ALA B 2 74 ? -33.963 16.661 32.826 1.00 31.40 74 ALA B O 1
ATOM 2413 N N . VAL B 2 75 ? -35.039 15.443 31.259 1.00 28.59 75 VAL B N 1
ATOM 2414 C CA . VAL B 2 75 ? -36.422 15.729 31.717 1.00 28.47 75 VAL B CA 1
ATOM 2415 C C . VAL B 2 75 ? -36.764 14.849 32.932 1.00 28.84 75 VAL B C 1
ATOM 2416 O O . VAL B 2 75 ? -37.249 15.388 33.913 1.00 28.29 75 VAL B O 1
ATOM 2420 N N . ALA B 2 76 ? -36.517 13.542 32.853 1.00 29.31 85 ALA B N 1
ATOM 2421 C CA . ALA B 2 76 ? -36.849 12.541 33.901 1.00 29.94 85 ALA B CA 1
ATOM 2422 C C . ALA B 2 76 ? -35.598 11.767 34.322 1.00 30.33 85 ALA B C 1
ATOM 2423 O O . ALA B 2 76 ? -35.414 10.617 33.942 1.00 30.27 85 ALA B O 1
ATOM 2425 N N . PRO B 2 77 ? -34.712 12.369 35.148 1.00 30.64 86 PRO B N 1
ATOM 2426 C CA . PRO B 2 77 ? -33.417 11.763 35.477 1.00 31.21 86 PRO B CA 1
ATOM 2427 C C . PRO B 2 77 ? -33.388 10.337 36.054 1.00 31.95 86 PRO B C 1
ATOM 2428 O O . PRO B 2 77 ? -32.436 9.649 35.794 1.00 32.38 86 PRO B O 1
ATOM 2432 N N . SER B 2 78 ? -34.380 9.920 36.849 1.00 32.24 87 SER B N 1
ATOM 2433 C CA . SER B 2 78 ? -34.346 8.599 37.534 1.00 32.99 87 SER B CA 1
ATOM 2434 C C . SER B 2 78 ? -35.263 7.617 36.804 1.00 32.35 87 SER B C 1
ATOM 2435 O O . SER B 2 78 ? -35.615 6.600 37.394 1.00 32.27 87 SER B O 1
ATOM 2438 N N . ALA B 2 79 ? -35.594 7.884 35.543 1.00 32.09 88 ALA B N 1
ATOM 2439 C CA . ALA B 2 79 ? -36.427 6.988 34.701 1.00 32.03 88 ALA B CA 1
ATOM 2440 C C . ALA B 2 79 ? -35.622 5.736 34.371 1.00 32.77 88 ALA B C 1
ATOM 2441 O O . ALA B 2 79 ? -34.377 5.830 34.225 1.00 34.44 88 ALA B O 1
ATOM 2443 N N . SER B 2 80 ? -36.299 4.602 34.258 1.00 32.82 89 SER B N 1
ATOM 2444 C CA . SER B 2 80 ? -35.712 3.327 33.788 1.00 33.26 89 SER B CA 1
ATOM 2445 C C . SER B 2 80 ? -35.839 3.306 32.262 1.00 32.30 89 SER B C 1
ATOM 2446 O O . SER B 2 80 ? -36.962 3.101 31.774 1.00 31.33 89 SER B O 1
ATOM 2449 N N . LEU B 2 81 ? -34.754 3.571 31.531 1.00 32.51 90 LEU B N 1
ATOM 2450 C CA . LEU B 2 81 ? -34.751 3.595 30.042 1.00 31.40 90 LEU B CA 1
ATOM 2451 C C . LEU B 2 81 ? -34.460 2.195 29.534 1.00 30.83 90 LEU B C 1
ATOM 2452 O O . LEU B 2 81 ? -33.466 1.661 29.986 1.00 30.78 90 LEU B O 1
ATOM 2457 N N . TYR B 2 82 ? -35.216 1.699 28.561 1.00 29.71 91 TYR B N 1
ATOM 2458 C CA . TYR B 2 82 ? -34.939 0.402 27.907 1.00 30.23 91 TYR B CA 1
ATOM 2459 C C . TYR B 2 82 ? -34.468 0.691 26.483 1.00 30.63 91 TYR B C 1
ATOM 2460 O O . TYR B 2 82 ? -35.198 1.426 25.775 1.00 31.00 91 TYR B O 1
ATOM 2469 N N . ALA B 2 83 ? -33.301 0.178 26.078 1.00 31.21 92 ALA B N 1
ATOM 2470 C CA . ALA B 2 83 ? -32.789 0.369 24.695 1.00 31.40 92 ALA B CA 1
ATOM 2471 C C . ALA B 2 83 ? -33.427 -0.713 23.807 1.00 31.53 92 ALA B C 1
ATOM 2472 O O . ALA B 2 83 ? -33.017 -1.890 23.923 1.00 32.93 92 ALA B O 1
ATOM 2474 N N . VAL B 2 84 ? -34.433 -0.364 23.006 1.00 30.52 93 VAL B N 1
ATOM 2475 C CA . VAL B 2 84 ? -35.089 -1.332 22.076 1.00 30.52 93 VAL B CA 1
ATOM 2476 C C . VAL B 2 84 ? -34.626 -1.031 20.654 1.00 29.77 93 VAL B C 1
ATOM 2477 O O . VAL B 2 84 ? -35.073 -0.058 20.086 1.00 28.63 93 VAL B O 1
ATOM 2481 N N . LYS B 2 85 ? -33.709 -1.817 20.124 1.00 30.87 94 LYS B N 1
ATOM 2482 C CA . LYS B 2 85 ? -33.009 -1.482 18.860 1.00 31.72 94 LYS B CA 1
ATOM 2483 C C . LYS B 2 85 ? -33.794 -2.085 17.709 1.00 31.60 94 LYS B C 1
ATOM 2484 O O . LYS B 2 85 ? -33.775 -3.307 17.583 1.00 32.43 94 LYS B O 1
ATOM 2490 N N . VAL B 2 86 ? -34.445 -1.250 16.907 1.00 30.91 95 VAL B N 1
ATOM 2491 C CA . VAL B 2 86 ? -35.229 -1.709 15.726 1.00 31.20 95 VAL B CA 1
ATOM 2492 C C . VAL B 2 86 ? -34.655 -1.106 14.446 1.00 30.97 95 VAL B C 1
ATOM 2493 O O . VAL B 2 86 ? -35.164 -1.447 13.382 1.00 31.58 95 VAL B O 1
ATOM 2497 N N . LEU B 2 87 ? -33.609 -0.287 14.554 1.00 30.64 96 LEU B N 1
ATOM 2498 C CA . LEU B 2 87 ? -32.940 0.421 13.440 1.00 30.69 96 LEU B CA 1
ATOM 2499 C C . LEU B 2 87 ? -31.465 0.020 13.458 1.00 32.41 96 LEU B C 1
ATOM 2500 O O . LEU B 2 87 ? -30.839 0.017 14.578 1.00 32.49 96 LEU B O 1
ATOM 2505 N N . GLY B 2 88 ? -30.904 -0.249 12.266 1.00 33.99 97 GLY B N 1
ATOM 2506 C CA . GLY B 2 88 ? -29.469 -0.537 12.070 1.00 35.52 97 GLY B CA 1
ATOM 2507 C C . GLY B 2 88 ? -28.639 0.735 12.094 1.00 36.31 97 GLY B C 1
ATOM 2508 O O . GLY B 2 88 ? -29.226 1.824 12.294 1.00 36.23 97 GLY B O 1
ATOM 2509 N N . ALA B 2 89 ? -27.325 0.624 11.908 1.00 38.04 98 ALA B N 1
ATOM 2510 C CA . ALA B 2 89 ? -26.368 1.761 11.883 1.00 38.84 98 ALA B CA 1
ATOM 2511 C C . ALA B 2 89 ? -26.778 2.793 10.812 1.00 38.17 98 ALA B C 1
ATOM 2512 O O . ALA B 2 89 ? -26.629 3.980 11.047 1.00 37.25 98 ALA B O 1
ATOM 2514 N N . ASP B 2 90 ? -27.296 2.336 9.675 1.00 39.26 99 ASP B N 1
ATOM 2515 C CA . ASP B 2 90 ? -27.693 3.166 8.507 1.00 40.52 99 ASP B CA 1
ATOM 2516 C C . ASP B 2 90 ? -28.955 3.979 8.840 1.00 39.61 99 ASP B C 1
ATOM 2517 O O . ASP B 2 90 ? -29.258 4.908 8.056 1.00 41.23 99 ASP B O 1
ATOM 2522 N N . GLY B 2 91 ? -29.648 3.674 9.946 1.00 37.63 100 GLY B N 1
ATOM 2523 C CA . GLY B 2 91 ? -30.734 4.505 10.495 1.00 35.19 100 GLY B CA 1
ATOM 2524 C C . GLY B 2 91 ? -32.105 3.997 10.099 1.00 33.77 100 GLY B C 1
ATOM 2525 O O . GLY B 2 91 ? -33.080 4.496 10.671 1.00 32.60 100 GLY B O 1
ATOM 2526 N N . SER B 2 92 ? -32.212 3.009 9.204 1.00 33.82 101 SER B N 1
ATOM 2527 C CA . SER B 2 92 ? -33.517 2.435 8.769 1.00 33.33 101 SER B CA 1
ATOM 2528 C C . SER B 2 92 ? -33.731 1.028 9.361 1.00 33.25 101 SER B C 1
ATOM 2529 O O . SER B 2 92 ? -32.748 0.422 9.831 1.00 34.87 101 SER B O 1
ATOM 2532 N N . GLY B 2 93 ? -34.971 0.532 9.354 1.00 31.81 102 GLY B N 1
ATOM 2533 C CA . GLY B 2 93 ? -35.323 -0.828 9.808 1.00 31.74 102 GLY B CA 1
ATOM 2534 C C . GLY B 2 93 ? -36.570 -1.370 9.115 1.00 31.47 102 GLY B C 1
ATOM 2535 O O . GLY B 2 93 ? -37.403 -0.599 8.631 1.00 30.55 102 GLY B O 1
ATOM 2536 N N . GLN B 2 94 ? -36.695 -2.684 9.033 1.00 32.42 103 GLN B N 1
ATOM 2537 C CA . GLN B 2 94 ? -37.878 -3.354 8.432 1.00 33.02 103 GLN B CA 1
ATOM 2538 C C . GLN B 2 94 ? -39.067 -3.076 9.355 1.00 32.11 103 GLN B C 1
ATOM 2539 O O . GLN B 2 94 ? -38.809 -2.865 10.556 1.00 31.48 103 GLN B O 1
ATOM 2545 N N . TYR B 2 95 ? -40.303 -3.048 8.822 1.00 32.12 104 TYR B N 1
ATOM 2546 C CA . TYR B 2 95 ? -41.554 -2.928 9.616 1.00 31.33 104 TYR B CA 1
ATOM 2547 C C . TYR B 2 95 ? -41.553 -4.068 10.655 1.00 31.61 104 TYR B C 1
ATOM 2548 O O . TYR B 2 95 ? -41.910 -3.862 11.831 1.00 30.44 104 TYR B O 1
ATOM 2557 N N . SER B 2 96 ? -41.131 -5.262 10.244 1.00 32.42 105 SER B N 1
ATOM 2558 C CA . SER B 2 96 ? -41.146 -6.465 11.114 1.00 33.05 105 SER B CA 1
ATOM 2559 C C . SER B 2 96 ? -40.300 -6.212 12.363 1.00 32.45 105 SER B C 1
ATOM 2560 O O . SER B 2 96 ? -40.758 -6.609 13.449 1.00 33.09 105 SER B O 1
ATOM 2563 N N . TRP B 2 97 ? -39.135 -5.564 12.231 1.00 31.49 106 TRP B N 1
ATOM 2564 C CA . TRP B 2 97 ? -38.225 -5.264 13.376 1.00 30.34 106 TRP B CA 1
ATOM 2565 C C . TRP B 2 97 ? -38.883 -4.232 14.304 1.00 29.08 106 TRP B C 1
ATOM 2566 O O . TRP B 2 97 ? -38.832 -4.391 15.526 1.00 30.46 106 TRP B O 1
ATOM 2577 N N . ILE B 2 98 ? -39.458 -3.181 13.747 1.00 27.94 107 ILE B N 1
ATOM 2578 C CA . ILE B 2 98 ? -40.083 -2.082 14.535 1.00 26.71 107 ILE B CA 1
ATOM 2579 C C . ILE B 2 98 ? -41.261 -2.666 15.320 1.00 26.92 107 ILE B C 1
ATOM 2580 O O . ILE B 2 98 ? -41.355 -2.432 16.529 1.00 26.05 107 ILE B O 1
ATOM 2585 N N . ILE B 2 99 ? -42.081 -3.456 14.635 1.00 28.09 108 ILE B N 1
ATOM 2586 C CA . ILE B 2 99 ? -43.256 -4.144 15.235 1.00 28.90 108 ILE B CA 1
ATOM 2587 C C . ILE B 2 99 ? -42.763 -5.079 16.339 1.00 30.01 108 ILE B C 1
ATOM 2588 O O . ILE B 2 99 ? -43.401 -5.128 17.383 1.00 30.01 108 ILE B O 1
ATOM 2593 N N . ASN B 2 100 ? -41.664 -5.796 16.122 1.00 31.26 109 ASN B N 1
ATOM 2594 C CA . ASN B 2 100 ? -41.061 -6.644 17.183 1.00 32.07 109 ASN B CA 1
ATOM 2595 C C . ASN B 2 100 ? -40.764 -5.791 18.419 1.00 31.63 109 ASN B C 1
ATOM 2596 O O . ASN B 2 100 ? -41.194 -6.207 19.512 1.00 32.66 109 ASN B O 1
ATOM 2601 N N . GLY B 2 101 ? -40.110 -4.642 18.245 1.00 30.73 110 GLY B N 1
ATOM 2602 C CA . GLY B 2 101 ? -39.874 -3.653 19.323 1.00 30.02 110 GLY B CA 1
ATOM 2603 C C . GLY B 2 101 ? -41.143 -3.255 20.063 1.00 29.01 110 GLY B C 1
ATOM 2604 O O . GLY B 2 101 ? -41.145 -3.223 21.289 1.00 28.73 110 GLY B O 1
ATOM 2605 N N . ILE B 2 102 ? -42.207 -2.961 19.343 1.00 28.41 111 ILE B N 1
ATOM 2606 C CA . ILE B 2 102 ? -43.464 -2.506 19.974 1.00 28.38 111 ILE B CA 1
ATOM 2607 C C . ILE B 2 102 ? -44.049 -3.692 20.750 1.00 29.25 111 ILE B C 1
ATOM 2608 O O . ILE B 2 102 ? -44.462 -3.482 21.893 1.00 29.57 111 ILE B O 1
ATOM 2613 N N . GLU B 2 103 ? -44.063 -4.900 20.179 1.00 30.26 112 GLU B N 1
ATOM 2614 C CA . GLU B 2 103 ? -44.617 -6.123 20.846 1.00 31.30 112 GLU B CA 1
ATOM 2615 C C . GLU B 2 103 ? -43.772 -6.380 22.105 1.00 31.22 112 GLU B C 1
ATOM 2616 O O . GLU B 2 103 ? -44.347 -6.777 23.130 1.00 32.29 112 GLU B O 1
ATOM 2622 N N . TRP B 2 104 ? -42.456 -6.159 22.026 1.00 29.80 113 TRP B N 1
ATOM 2623 C CA . TRP B 2 104 ? -41.524 -6.289 23.170 1.00 29.42 113 TRP B CA 1
ATOM 2624 C C . TRP B 2 104 ? -41.944 -5.325 24.277 1.00 28.72 113 TRP B C 1
ATOM 2625 O O . TRP B 2 104 ? -41.997 -5.789 25.453 1.00 29.55 113 TRP B O 1
ATOM 2636 N N . ALA B 2 105 ? -42.176 -4.047 23.941 1.00 27.02 114 ALA B N 1
ATOM 2637 C CA . ALA B 2 105 ? -42.543 -3.013 24.930 1.00 26.68 114 ALA B CA 1
ATOM 2638 C C . ALA B 2 105 ? -43.825 -3.438 25.666 1.00 27.43 114 ALA B C 1
ATOM 2639 O O . ALA B 2 105 ? -43.894 -3.318 26.917 1.00 27.18 114 ALA B O 1
ATOM 2641 N N . ILE B 2 106 ? -44.787 -3.975 24.928 1.00 28.33 115 ILE B N 1
ATOM 2642 C CA . ILE B 2 106 ? -46.074 -4.483 25.493 1.00 30.07 115 ILE B CA 1
ATOM 2643 C C . ILE B 2 106 ? -45.806 -5.652 26.466 1.00 30.87 115 ILE B C 1
ATOM 2644 O O . ILE B 2 106 ? -46.298 -5.594 27.571 1.00 30.89 115 ILE B O 1
ATOM 2649 N N . ALA B 2 107 ? -45.013 -6.648 26.074 1.00 31.44 116 ALA B N 1
ATOM 2650 C CA . ALA B 2 107 ? -44.727 -7.873 26.861 1.00 32.71 116 ALA B CA 1
ATOM 2651 C C . ALA B 2 107 ? -43.916 -7.554 28.127 1.00 33.12 116 ALA B C 1
ATOM 2652 O O . ALA B 2 107 ? -43.977 -8.363 29.039 1.00 34.33 116 ALA B O 1
ATOM 2654 N N . ASN B 2 108 ? -43.154 -6.455 28.165 1.00 32.45 117 ASN B N 1
ATOM 2655 C CA . ASN B 2 108 ? -42.222 -6.127 29.278 1.00 32.80 117 ASN B CA 1
ATOM 2656 C C . ASN B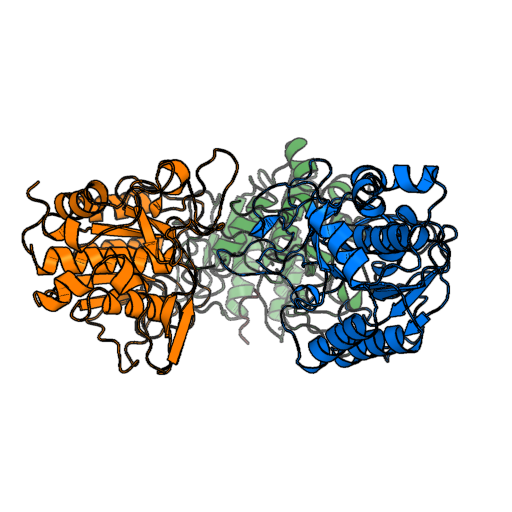 2 108 ? -42.748 -4.914 30.053 1.00 32.33 117 ASN B C 1
ATOM 2657 O O . ASN B 2 108 ? -41.963 -4.289 30.780 1.00 31.23 117 ASN B O 1
ATOM 2662 N N . ASN B 2 109 ? -44.030 -4.599 29.846 1.00 32.90 118 ASN B N 1
ATOM 2663 C CA . ASN B 2 109 ? -44.850 -3.666 30.661 1.00 33.13 118 ASN B CA 1
ATOM 2664 C C . ASN B 2 109 ? -44.211 -2.288 30.732 1.00 33.20 118 ASN B C 1
ATOM 2665 O O . ASN B 2 109 ? -44.133 -1.741 31.863 1.00 34.46 118 ASN B O 1
ATOM 2670 N N . MET B 2 110 ? -43.797 -1.768 29.576 1.00 32.72 119 MET B N 1
ATOM 2671 C CA . MET B 2 110 ? -43.338 -0.367 29.424 1.00 32.05 119 MET B CA 1
ATOM 2672 C C . MET B 2 110 ? -44.509 0.546 29.752 1.00 31.23 119 MET B C 1
ATOM 2673 O O . MET B 2 110 ? -45.635 0.226 29.356 1.00 31.93 119 MET B O 1
ATOM 2678 N N . ASP B 2 111 ? -44.239 1.628 30.467 1.00 30.25 120 ASP B N 1
ATOM 2679 C CA . ASP B 2 111 ? -45.222 2.692 30.782 1.00 29.96 120 ASP B CA 1
ATOM 2680 C C . ASP B 2 111 ? -45.298 3.676 29.622 1.00 29.91 120 ASP B C 1
ATOM 2681 O O . ASP B 2 111 ? -46.446 4.174 29.366 1.00 31.47 120 ASP B O 1
ATOM 2686 N N . VAL B 2 112 ? -44.141 3.947 28.990 1.00 28.68 121 VAL B N 1
ATOM 2687 C CA . VAL B 2 112 ? -43.961 4.960 27.919 1.00 27.44 121 VAL B CA 1
ATOM 2688 C C . VAL B 2 112 ? -43.128 4.372 26.774 1.00 27.45 121 VAL B C 1
ATOM 2689 O O . VAL B 2 112 ? -42.105 3.752 27.034 1.00 27.41 121 VAL B O 1
ATOM 2693 N N . ILE B 2 113 ? -43.564 4.568 25.524 1.00 27.32 122 ILE B N 1
ATOM 2694 C CA . ILE B 2 113 ? -42.787 4.205 24.306 1.00 27.08 122 ILE B CA 1
ATOM 2695 C C . ILE B 2 113 ? -42.433 5.518 23.637 1.00 27.06 122 ILE B C 1
ATOM 2696 O O . ILE B 2 113 ? -43.364 6.271 23.390 1.00 26.49 122 ILE B O 1
ATOM 2701 N N . ASN B 2 114 ? -41.151 5.747 23.361 1.00 28.51 123 ASN B N 1
ATOM 2702 C CA . ASN B 2 114 ? -40.667 6.898 22.560 1.00 29.65 123 ASN B CA 1
ATOM 2703 C C . ASN B 2 114 ? -40.210 6.358 21.214 1.00 30.77 123 ASN B C 1
ATOM 2704 O O . ASN B 2 114 ? -39.321 5.514 21.201 1.00 31.73 123 ASN B O 1
ATOM 2709 N N . MET B 2 115 ? -40.809 6.805 20.122 1.00 32.02 124 MET B N 1
ATOM 2710 C CA . MET B 2 115 ? -40.398 6.347 18.773 1.00 33.02 124 MET B CA 1
ATOM 2711 C C . MET B 2 115 ? -39.882 7.543 18.002 1.00 34.34 124 MET B C 1
ATOM 2712 O O . MET B 2 115 ? -40.687 8.294 17.403 1.00 33.79 124 MET B O 1
ATOM 2717 N N . SER B 2 116 ? -38.588 7.793 18.167 1.00 38.05 125 SER B N 1
ATOM 2718 C CA . SER B 2 116 ? -37.895 8.887 17.461 1.00 40.31 125 SER B CA 1
ATOM 2719 C C . SER B 2 116 ? -37.440 8.316 16.114 1.00 39.53 125 SER B C 1
ATOM 2720 O O . SER B 2 116 ? -36.209 8.153 15.890 1.00 39.16 125 SER B O 1
ATOM 2723 N N . LEU B 2 117 ? -38.445 7.928 15.323 1.00 37.19 126 LEU B N 1
ATOM 2724 C CA . LEU B 2 117 ? -38.332 7.340 13.973 1.00 35.42 126 LEU B CA 1
ATOM 2725 C C . LEU B 2 117 ? -39.639 7.646 13.228 1.00 34.50 126 LEU B C 1
ATOM 2726 O O . LEU B 2 117 ? -40.672 7.826 13.874 1.00 34.64 126 LEU B O 1
ATOM 2731 N N . GLY B 2 118 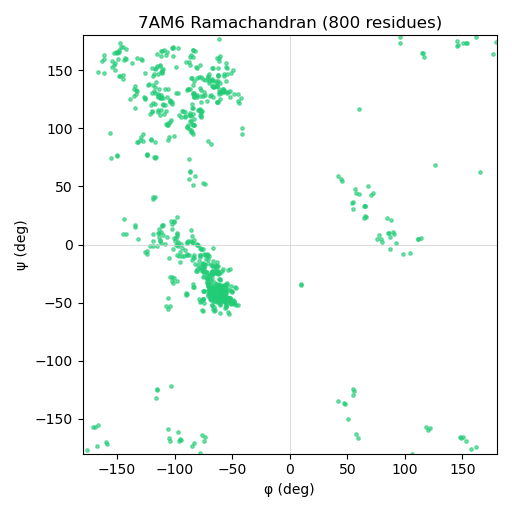? -39.620 7.633 11.905 1.00 32.96 127 GLY B N 1
ATOM 2732 C CA . GLY B 2 118 ? -40.830 7.357 11.117 1.00 32.53 127 GLY B CA 1
ATOM 2733 C C . GLY B 2 118 ? -40.504 7.099 9.664 1.00 32.03 127 GLY B C 1
ATOM 2734 O O . GLY B 2 118 ? -39.337 7.025 9.348 1.00 32.00 127 GLY B O 1
ATOM 2735 N N . GLY B 2 119 ? -41.541 6.976 8.846 1.00 31.39 128 GLY B N 1
ATOM 2736 C CA . GLY B 2 119 ? -41.465 6.762 7.397 1.00 32.60 128 GLY B CA 1
ATOM 2737 C C . GLY B 2 119 ? -42.690 7.356 6.729 1.00 32.80 128 GLY B C 1
ATOM 2738 O O . GLY B 2 119 ? -43.668 7.675 7.398 1.00 32.36 128 GLY B O 1
ATOM 2739 N N . PRO B 2 120 ? -42.653 7.508 5.393 1.00 33.55 129 PRO B N 1
ATOM 2740 C CA . PRO B 2 120 ? -43.751 8.117 4.634 1.00 33.26 129 PRO B CA 1
ATOM 2741 C C . PRO B 2 120 ? -44.996 7.232 4.448 1.00 32.65 129 PRO B C 1
ATOM 2742 O O . PRO B 2 120 ? -46.017 7.780 4.149 1.00 32.66 129 PRO B O 1
ATOM 2746 N N . SER B 2 121 ? -44.856 5.912 4.608 1.00 32.38 130 SER B N 1
ATOM 2747 C CA . SER B 2 121 ? -45.926 4.885 4.527 1.00 32.90 130 SER B CA 1
ATOM 2748 C C . SER B 2 121 ? -46.118 4.203 5.885 1.00 32.44 130 SER B C 1
ATOM 2749 O O . SER B 2 121 ? -45.140 4.107 6.696 1.00 31.72 130 SER B O 1
ATOM 2752 N N . GLY B 2 122 ? -47.334 3.699 6.106 1.00 32.35 131 GLY B N 1
ATOM 2753 C CA . GLY B 2 122 ? -47.650 2.833 7.250 1.00 31.41 131 GLY B CA 1
ATOM 2754 C C . GLY B 2 122 ? -47.790 1.396 6.785 1.00 32.61 131 GLY B C 1
ATOM 2755 O O . GLY B 2 122 ? -47.390 1.061 5.645 1.00 34.46 131 GLY B O 1
ATOM 2756 N N . SER B 2 123 ? -48.348 0.563 7.645 1.00 31.90 132 SER B N 1
ATOM 2757 C CA . SER B 2 123 ? -48.729 -0.828 7.350 1.00 32.03 132 SER B CA 1
ATOM 2758 C C . SER B 2 123 ? -49.856 -1.167 8.318 1.00 32.05 132 SER B C 1
ATOM 2759 O O . SER B 2 123 ? -49.910 -0.515 9.358 1.00 31.76 132 SER B O 1
ATOM 2762 N N . ALA B 2 124 ? -50.748 -2.093 7.960 1.00 32.89 133 ALA B N 1
ATOM 2763 C CA . ALA B 2 124 ? -51.831 -2.599 8.834 1.00 32.79 133 ALA B CA 1
ATOM 2764 C C . ALA B 2 124 ? -51.205 -3.150 10.131 1.00 32.24 133 ALA B C 1
ATOM 2765 O O . ALA B 2 124 ? -51.724 -2.853 11.217 1.00 31.40 133 ALA B O 1
ATOM 2767 N N . ALA B 2 125 ? -50.089 -3.882 9.997 1.00 32.43 134 ALA B N 1
ATOM 2768 C CA . ALA B 2 125 ? -49.321 -4.554 11.078 1.00 31.60 134 ALA B CA 1
ATOM 2769 C C . ALA B 2 125 ? -48.663 -3.503 11.986 1.00 30.13 134 ALA B C 1
ATOM 2770 O O . ALA B 2 125 ? -48.613 -3.737 13.220 1.00 29.67 134 ALA B O 1
ATOM 2772 N N . LEU B 2 126 ? -48.173 -2.392 11.422 1.00 29.29 135 LEU B N 1
ATOM 2773 C CA . LEU B 2 126 ? -47.542 -1.287 12.207 1.00 28.32 135 LEU B CA 1
ATOM 2774 C C . LEU B 2 126 ? -48.628 -0.613 13.057 1.00 28.11 135 LEU B C 1
ATOM 2775 O O . LEU B 2 126 ? -48.427 -0.468 14.269 1.00 27.00 135 LEU B O 1
ATOM 2780 N N . LYS B 2 127 ? -49.734 -0.221 12.413 1.00 28.78 136 LYS B N 1
ATOM 2781 C CA . LYS B 2 127 ? -50.892 0.420 13.077 1.00 28.68 136 LYS B CA 1
ATOM 2782 C C . LYS B 2 127 ? -51.438 -0.528 14.136 1.00 29.24 136 LYS B C 1
ATOM 2783 O O . LYS B 2 127 ? -51.674 -0.065 15.268 1.00 30.30 136 LYS B O 1
ATOM 2789 N N . ALA B 2 128 ? -51.595 -1.803 13.805 1.00 29.45 137 ALA B N 1
ATOM 2790 C CA . ALA B 2 128 ? -52.107 -2.826 14.740 1.00 30.18 137 ALA B CA 1
ATOM 2791 C C . ALA B 2 128 ? -51.264 -2.801 16.010 1.00 29.57 137 ALA B C 1
ATOM 2792 O O . ALA B 2 128 ? -51.858 -2.773 17.100 1.00 30.11 137 ALA B O 1
ATOM 2794 N N . ALA B 2 129 ? -49.936 -2.789 15.886 1.00 28.96 138 ALA B N 1
ATOM 2795 C CA . ALA B 2 129 ? -49.007 -2.891 17.041 1.00 28.48 138 ALA B CA 1
ATOM 2796 C C . ALA B 2 129 ? -49.093 -1.631 17.897 1.00 27.40 138 ALA B C 1
ATOM 2797 O O . ALA B 2 129 ? -49.153 -1.737 19.122 1.00 27.84 138 ALA B O 1
ATOM 2799 N N . VAL B 2 130 ? -49.083 -0.467 17.266 1.00 26.69 139 VAL B N 1
ATOM 2800 C CA . VAL B 2 130 ? -49.061 0.845 17.966 1.00 25.64 139 VAL B CA 1
ATOM 2801 C C . VAL B 2 130 ? -50.359 0.973 18.776 1.00 25.92 139 VAL B C 1
ATOM 2802 O O . VAL B 2 130 ? -50.275 1.323 19.995 1.00 25.11 139 VAL B O 1
ATOM 2806 N N . ASP B 2 131 ? -51.499 0.665 18.126 1.00 26.55 140 ASP B N 1
ATOM 2807 C CA . ASP B 2 131 ? -52.859 0.713 18.731 1.00 27.19 140 ASP B CA 1
ATOM 2808 C C . ASP B 2 131 ? -52.918 -0.317 19.879 1.00 28.07 140 ASP B C 1
ATOM 2809 O O . ASP B 2 131 ? -53.378 0.038 20.976 1.00 28.32 140 ASP B O 1
ATOM 2814 N N . LYS B 2 132 ? -52.442 -1.541 19.652 1.00 28.50 141 LYS B N 1
ATOM 2815 C CA . LYS B 2 132 ? -52.391 -2.591 20.687 1.00 29.92 141 LYS B CA 1
ATOM 2816 C C . LYS B 2 132 ? -51.608 -2.090 21.902 1.00 29.55 141 LYS B C 1
ATOM 2817 O O . LYS B 2 132 ? -52.098 -2.301 23.017 1.00 31.53 141 LYS B O 1
ATOM 2823 N N . ALA B 2 133 ? -50.450 -1.449 21.719 1.00 28.28 142 ALA B N 1
ATOM 2824 C CA . ALA B 2 133 ? -49.675 -0.861 22.831 1.00 27.14 142 ALA B CA 1
ATOM 2825 C C . ALA B 2 133 ? -50.572 0.134 23.580 1.00 26.59 142 ALA B C 1
ATOM 2826 O O . ALA B 2 133 ? -50.624 0.052 24.819 1.00 26.99 142 ALA B O 1
ATOM 2828 N N . VAL B 2 134 ? -51.271 1.027 22.883 1.00 25.87 143 VAL B N 1
ATOM 2829 C CA . VAL B 2 134 ? -52.062 2.090 23.567 1.00 26.00 143 VAL B CA 1
ATOM 2830 C C . VAL B 2 134 ? -53.283 1.477 24.269 1.00 27.05 143 VAL B C 1
ATOM 2831 O O . VAL B 2 134 ? -53.699 1.996 25.327 1.00 26.90 143 VAL B O 1
ATOM 2835 N N . ALA B 2 135 ? -53.851 0.421 23.698 1.00 28.05 144 ALA B N 1
ATOM 2836 C CA . ALA B 2 135 ? -54.990 -0.295 24.301 1.00 29.82 144 ALA B CA 1
ATOM 2837 C C . ALA B 2 135 ? -54.513 -0.953 25.604 1.00 31.33 144 ALA B C 1
ATOM 2838 O O . ALA B 2 135 ? -55.270 -0.959 26.590 1.00 32.22 144 ALA B O 1
ATOM 2840 N N . SER B 2 136 ? -53.284 -1.478 25.609 1.00 31.72 145 SER B N 1
ATOM 2841 C CA . SER B 2 136 ? -52.721 -2.229 26.754 1.00 32.65 145 SER B CA 1
ATOM 2842 C C . SER B 2 136 ? -52.257 -1.268 27.852 1.00 31.02 145 SER B C 1
ATOM 2843 O O . SER B 2 136 ? -51.938 -1.751 28.930 1.00 31.04 145 SER B O 1
ATOM 2846 N N . GLY B 2 137 ? -52.243 0.031 27.586 1.00 29.81 146 GLY B N 1
ATOM 2847 C CA . GLY B 2 137 ? -52.073 1.076 28.617 1.00 29.88 146 GLY B CA 1
ATOM 2848 C C . GLY B 2 137 ? -50.777 1.864 28.485 1.00 29.28 146 GLY B C 1
ATOM 2849 O O . GLY B 2 137 ? -50.538 2.683 29.390 1.00 29.70 146 GLY B O 1
ATOM 2850 N N . VAL B 2 138 ? -49.971 1.647 27.424 1.00 28.36 147 VAL B N 1
ATOM 2851 C CA . VAL B 2 138 ? -48.702 2.393 27.142 1.00 27.47 147 VAL B CA 1
ATOM 2852 C C . VAL B 2 138 ? -49.016 3.775 26.538 1.00 26.53 147 VAL B C 1
ATOM 2853 O O . VAL B 2 138 ? -49.858 3.840 25.625 1.00 26.47 147 VAL B O 1
ATOM 2857 N N . VAL B 2 139 ? -48.351 4.824 27.033 1.00 25.50 148 VAL B N 1
ATOM 2858 C CA . VAL B 2 139 ? -48.340 6.184 26.444 1.00 24.88 148 VAL B CA 1
ATOM 2859 C C . VAL B 2 139 ? -47.374 6.137 25.266 1.00 24.42 148 VAL B C 1
ATOM 2860 O O . VAL B 2 139 ? -46.177 5.987 25.529 1.00 23.80 148 VAL B O 1
ATOM 2864 N N . VAL B 2 140 ? -47.853 6.242 24.024 1.00 24.61 149 VAL B N 1
ATOM 2865 C CA . VAL B 2 140 ? -46.949 6.157 22.838 1.00 24.18 149 VAL B CA 1
ATOM 2866 C C . VAL B 2 140 ? -46.752 7.568 22.295 1.00 23.67 149 VAL B C 1
ATOM 2867 O O . VAL B 2 140 ? -47.747 8.244 22.012 1.00 24.14 149 VAL B O 1
ATOM 2871 N N . VAL B 2 141 ? -45.491 7.976 22.230 1.00 23.28 150 VAL B N 1
ATOM 2872 C CA . VAL B 2 141 ? -44.997 9.305 21.763 1.00 22.84 150 VAL B CA 1
ATOM 2873 C C . VAL B 2 141 ? -44.129 9.085 20.523 1.00 22.30 150 VAL B C 1
ATOM 2874 O O . VAL B 2 141 ? -43.254 8.199 20.560 1.00 22.40 150 VAL B O 1
ATOM 2878 N N . ALA B 2 142 ? -44.307 9.890 19.490 1.00 21.77 151 ALA B N 1
ATOM 2879 C CA . ALA B 2 142 ? -43.452 9.790 18.283 1.00 22.07 151 ALA B CA 1
ATOM 2880 C C . ALA B 2 142 ? -43.193 11.169 17.682 1.00 22.17 151 ALA B C 1
ATOM 2881 O O . ALA B 2 142 ? -44.101 12.063 17.743 1.00 22.12 151 ALA B O 1
ATOM 2883 N N . ALA B 2 143 ? -41.991 11.343 17.128 1.00 22.12 152 ALA B N 1
ATOM 2884 C CA . ALA B 2 143 ? -41.630 12.533 16.322 1.00 22.08 152 ALA B CA 1
ATOM 2885 C C . ALA B 2 143 ? -42.618 12.678 15.164 1.00 21.62 152 ALA B C 1
ATOM 2886 O O . ALA B 2 143 ? -42.879 11.692 14.486 1.00 21.16 152 ALA B O 1
ATOM 2888 N N . ALA B 2 144 ? -43.143 13.873 14.945 1.00 21.41 153 ALA B N 1
ATOM 2889 C CA . ALA B 2 144 ? -44.136 14.141 13.895 1.00 21.74 153 ALA B CA 1
ATOM 2890 C C . ALA B 2 144 ? -43.457 13.981 12.525 1.00 22.72 153 ALA B C 1
ATOM 2891 O O . ALA B 2 144 ? -44.150 13.723 11.532 1.00 22.79 153 ALA B O 1
ATOM 2893 N N . GLY B 2 145 ? -42.139 14.128 12.482 1.00 23.36 154 GLY B N 1
ATOM 2894 C CA . GLY B 2 145 ? -41.381 14.087 11.221 1.00 24.22 154 GLY B CA 1
ATOM 2895 C C . GLY B 2 145 ? -40.695 15.420 10.935 1.00 24.99 154 GLY B C 1
ATOM 2896 O O . GLY B 2 145 ? -41.125 16.458 11.523 1.00 24.11 154 GLY B O 1
ATOM 2897 N N . ASN B 2 146 ? -39.682 15.388 10.047 1.00 25.78 155 ASN B N 1
ATOM 2898 C CA . ASN B 2 146 ? -38.863 16.568 9.663 1.00 26.58 155 ASN B CA 1
ATOM 2899 C C . ASN B 2 146 ? -39.061 16.869 8.161 1.00 26.88 155 ASN B C 1
ATOM 2900 O O . ASN B 2 146 ? -38.057 17.260 7.518 1.00 27.13 155 ASN B O 1
ATOM 2905 N N . SER B 2 147 ? -40.307 16.759 7.659 1.00 26.16 156 SER B N 1
ATOM 2906 C CA . SER B 2 147 ? -40.690 16.892 6.232 1.00 26.66 156 SER B CA 1
ATOM 2907 C C . SER B 2 147 ? -41.248 18.271 5.907 1.00 26.81 156 SER B C 1
ATOM 2908 O O . SER B 2 147 ? -41.715 18.454 4.779 1.00 27.03 156 SER B O 1
ATOM 2911 N N . GLY B 2 148 ? -41.226 19.205 6.849 1.00 27.08 157 GLY B N 1
ATOM 2912 C CA . GLY B 2 148 ? -41.732 20.578 6.654 1.00 27.70 157 GLY B CA 1
ATOM 2913 C C . GLY B 2 148 ? -43.135 20.627 6.074 1.00 27.75 157 GLY B C 1
ATOM 2914 O O . GLY B 2 148 ? -43.886 19.736 6.313 1.00 28.29 157 GLY B O 1
ATOM 2915 N N . THR B 2 149 ? -43.428 21.677 5.326 1.00 28.65 158 THR B N 1
ATOM 2916 C CA . THR B 2 149 ? -44.732 22.079 4.764 1.00 28.85 158 THR B CA 1
ATOM 2917 C C . THR B 2 149 ? -44.866 21.435 3.402 1.00 29.64 158 THR B C 1
ATOM 2918 O O . THR B 2 149 ? -43.834 21.113 2.801 1.00 30.38 158 THR B O 1
ATOM 2922 N N . SER B 2 150 ? -46.099 21.268 2.940 1.00 29.52 159 SER B N 1
ATOM 2923 C CA . SER B 2 150 ? -46.432 20.898 1.549 1.00 29.55 159 SER B CA 1
ATOM 2924 C C . SER B 2 150 ? -47.838 21.415 1.297 1.00 29.70 159 SER B C 1
ATOM 2925 O O . SER B 2 150 ? -48.755 20.603 1.327 1.00 30.21 159 SER B O 1
ATOM 2928 N N . GLY B 2 151 ? -47.986 22.724 1.127 1.00 29.65 160 GLY B N 1
ATOM 2929 C CA . GLY B 2 151 ? -49.289 23.379 0.959 1.00 29.71 160 GLY B CA 1
ATOM 2930 C C . GLY B 2 151 ? -50.171 23.034 2.128 1.00 28.52 160 GLY B C 1
ATOM 2931 O O . GLY B 2 151 ? -49.684 23.184 3.254 1.00 27.72 160 GLY B O 1
ATOM 2932 N N . SER B 2 152 ? -51.366 22.513 1.859 1.00 28.48 161 SER B N 1
ATOM 2933 C CA . SER B 2 152 ? -52.417 22.192 2.857 1.00 28.01 161 SER B CA 1
ATOM 2934 C C . SER B 2 152 ? -52.325 20.714 3.303 1.00 27.20 161 SER B C 1
ATOM 2935 O O . SER B 2 152 ? -53.105 20.316 4.181 1.00 27.06 161 SER B O 1
ATOM 2938 N N . SER B 2 153 ? -51.415 19.923 2.731 1.00 26.76 162 SER B N 1
ATOM 2939 C CA . SER B 2 153 ? -51.287 18.477 3.014 1.00 26.39 162 SER B CA 1
ATOM 2940 C C . SER B 2 153 ? -50.559 18.235 4.330 1.00 25.95 162 SER B C 1
ATOM 2941 O O . SER B 2 153 ? -49.581 18.946 4.637 1.00 25.67 162 SER B O 1
ATOM 2944 N N . SER B 2 154 ? -50.996 17.200 5.036 1.00 26.41 163 SER B N 1
ATOM 2945 C CA . SER B 2 154 ? -50.281 16.588 6.184 1.00 25.78 163 SER B CA 1
ATOM 2946 C C . SER B 2 154 ? -48.921 16.061 5.695 1.00 25.87 163 SER B C 1
ATOM 2947 O O . SER B 2 154 ? -48.902 15.400 4.644 1.00 27.19 163 SER B O 1
ATOM 2950 N N . THR B 2 155 ? -47.828 16.388 6.402 1.00 24.98 164 THR B N 1
ATOM 2951 C CA . THR B 2 155 ? -46.464 15.863 6.165 1.00 24.36 164 THR B CA 1
ATOM 2952 C C . THR B 2 155 ? -46.022 15.028 7.361 1.00 23.71 164 THR B C 1
ATOM 2953 O O . THR B 2 155 ? -44.831 14.645 7.414 1.00 23.36 164 THR B O 1
ATOM 2957 N N . VAL B 2 156 ? -46.937 14.739 8.280 1.00 23.65 165 VAL B N 1
ATOM 2958 C CA . VAL B 2 156 ? -46.655 13.897 9.479 1.00 23.27 165 VAL B CA 1
ATOM 2959 C C . VAL B 2 156 ? -46.331 12.472 9.010 1.00 23.25 165 VAL B C 1
ATOM 2960 O O . VAL B 2 156 ? -47.048 11.940 8.162 1.00 23.54 165 VAL B O 1
ATOM 2964 N N . SER B 2 157 ? -45.300 11.872 9.583 1.00 23.36 166 SER B N 1
ATOM 2965 C CA . SER B 2 157 ? -44.873 10.487 9.287 1.00 24.29 166 SER B CA 1
ATOM 2966 C C . SER B 2 157 ? -45.646 9.480 10.147 1.00 24.51 166 SER B C 1
ATOM 2967 O O . SER B 2 157 ? -46.273 9.869 11.147 1.00 23.86 166 SER B O 1
ATOM 2970 N N . TYR B 2 158 ? -45.590 8.224 9.711 1.00 25.61 167 TYR B N 1
ATOM 2971 C CA . TYR B 2 158 ? -46.024 7.017 10.446 1.00 25.80 167 TYR B CA 1
ATOM 2972 C C . TYR B 2 158 ? -44.860 6.628 11.352 1.00 25.91 167 TYR B C 1
ATOM 2973 O O . TYR B 2 158 ? -43.727 6.723 10.929 1.00 26.80 167 TYR B O 1
ATOM 2982 N N . PRO B 2 159 ? -45.055 6.173 12.602 1.00 25.44 168 PRO B N 1
ATOM 2983 C CA . PRO B 2 159 ? -46.380 6.014 13.187 1.00 25.60 168 PRO B CA 1
ATOM 2984 C C . PRO B 2 159 ? -47.032 7.245 13.843 1.00 25.17 168 PRO B C 1
ATOM 2985 O O . PRO B 2 159 ? -48.113 7.078 14.390 1.00 26.65 168 PRO B O 1
ATOM 2989 N N . ALA B 2 160 ? -46.415 8.425 13.834 1.00 24.32 169 ALA B N 1
ATOM 2990 C CA . ALA B 2 160 ? -46.947 9.603 14.567 1.00 24.36 169 ALA B CA 1
ATOM 2991 C C . ALA B 2 160 ? -48.334 10.003 14.051 1.00 24.24 169 ALA B C 1
ATOM 2992 O O . ALA B 2 160 ? -49.163 10.525 14.769 1.00 23.99 169 ALA B O 1
ATOM 2994 N N . LYS B 2 161 ? -48.565 9.736 12.800 1.00 25.04 170 LYS B N 1
ATOM 2995 C CA . LYS B 2 161 ? -49.815 10.087 12.095 1.00 26.19 170 LYS B CA 1
ATOM 2996 C C . LYS B 2 161 ? -50.995 9.275 12.631 1.00 26.47 170 LYS B C 1
ATOM 2997 O O . LYS B 2 161 ? -52.126 9.753 12.446 1.00 27.90 170 LYS B O 1
ATOM 3003 N N . TYR B 2 162 ? -50.781 8.108 13.248 1.00 25.91 171 TYR B N 1
ATOM 3004 C CA . TYR B 2 162 ? -51.898 7.309 13.818 1.00 26.45 171 TYR B CA 1
ATOM 3005 C C . TYR B 2 162 ? -52.513 8.080 15.004 1.00 26.28 171 TYR B C 1
ATOM 3006 O O . TYR B 2 162 ? -51.810 8.679 15.829 1.00 25.53 171 TYR B O 1
ATOM 3015 N N . PRO B 2 163 ? -53.858 8.147 15.109 1.00 26.66 172 PRO B N 1
ATOM 3016 C CA . PRO B 2 163 ? -54.515 8.890 16.187 1.00 26.83 172 PRO B CA 1
ATOM 3017 C C . PRO B 2 163 ? -54.219 8.365 17.610 1.00 26.83 172 PRO B C 1
ATOM 3018 O O . PRO B 2 163 ? -54.325 9.120 18.567 1.00 26.66 172 PRO B O 1
ATOM 3022 N N . SER B 2 164 ? -53.854 7.088 17.738 1.00 27.24 173 SER B N 1
ATOM 3023 C CA . SER B 2 164 ? -53.509 6.435 19.024 1.00 27.45 173 SER B CA 1
ATOM 3024 C C . SER B 2 164 ? -52.180 6.958 19.578 1.00 27.15 173 SER B C 1
ATOM 3025 O O . SER B 2 164 ? -51.896 6.637 20.716 1.00 28.64 173 SER B O 1
ATOM 3028 N N . VAL B 2 165 ? -51.411 7.734 18.808 1.00 26.80 174 VAL B N 1
ATOM 3029 C CA . VAL B 2 165 ? -50.032 8.199 19.130 1.00 26.04 174 VAL B CA 1
ATOM 3030 C C . VAL B 2 165 ? -50.049 9.710 19.361 1.00 26.61 174 VAL B C 1
ATOM 3031 O O . VAL B 2 165 ? -50.771 10.426 18.616 1.00 27.08 174 VAL B O 1
ATOM 3035 N N . ILE B 2 166 ? -49.161 10.176 20.249 1.00 26.51 175 ILE B N 1
ATOM 3036 C CA . ILE B 2 166 ? -48.915 11.616 20.522 1.00 27.01 175 ILE B CA 1
ATOM 3037 C C . ILE B 2 166 ? -47.825 12.092 19.552 1.00 26.57 175 ILE B C 1
ATOM 3038 O O . ILE B 2 166 ? -46.633 11.837 19.765 1.00 27.43 175 ILE B O 1
ATOM 3043 N N . ALA B 2 167 ? -48.231 12.765 18.492 1.00 26.27 176 ALA B N 1
ATOM 3044 C CA . ALA B 2 167 ? -47.326 13.265 17.442 1.00 25.28 176 ALA B CA 1
ATOM 3045 C C . ALA B 2 167 ? -46.766 14.586 17.946 1.00 24.44 176 ALA B C 1
ATOM 3046 O O . ALA B 2 167 ? -47.572 15.447 18.271 1.00 24.93 176 ALA B O 1
ATOM 3048 N N . VAL B 2 168 ? -45.441 14.728 17.956 1.00 23.87 177 VAL B N 1
ATOM 3049 C CA . VAL B 2 168 ? -44.717 15.888 18.563 1.00 24.08 177 VAL B CA 1
ATOM 3050 C C . VAL B 2 168 ? -43.952 16.628 17.450 1.00 24.41 177 VAL B C 1
ATOM 3051 O O . VAL B 2 168 ? -43.108 16.006 16.783 1.00 24.67 177 VAL B O 1
ATOM 3055 N N . GLY B 2 169 ? -44.264 17.912 17.260 1.00 24.39 178 GLY B N 1
ATOM 3056 C CA . GLY B 2 169 ? -43.501 18.854 16.431 1.00 24.48 178 GLY B CA 1
ATOM 3057 C C . GLY B 2 169 ? -42.546 19.701 17.264 1.00 23.98 178 GLY B C 1
ATOM 3058 O O . GLY B 2 169 ? -42.651 19.690 18.467 1.00 24.13 178 GLY B O 1
ATOM 3059 N N . ALA B 2 170 ? -41.655 20.421 16.602 1.00 23.87 179 ALA B N 1
ATOM 3060 C CA . ALA B 2 170 ? -40.478 21.061 17.201 1.00 24.39 179 ALA B CA 1
ATOM 3061 C C . ALA B 2 170 ? -40.604 22.593 17.131 1.00 24.71 179 ALA B C 1
ATOM 3062 O O . ALA B 2 170 ? -40.824 23.120 16.006 1.00 24.39 179 ALA B O 1
ATOM 3064 N N . VAL B 2 171 ? -40.416 23.240 18.286 1.00 24.44 180 VAL B N 1
ATOM 3065 C CA . VAL B 2 171 ? -40.182 24.705 18.430 1.00 25.09 180 VAL B CA 1
ATOM 3066 C C . VAL B 2 171 ? -38.744 24.973 18.911 1.00 25.32 180 VAL B C 1
ATOM 3067 O O . VAL B 2 171 ? -38.069 24.055 19.344 1.00 24.14 180 VAL B O 1
ATOM 3071 N N . ASP B 2 172 ? -38.312 26.230 18.808 1.00 26.59 181 ASP B N 1
ATOM 3072 C CA . ASP B 2 172 ? -37.006 26.745 19.297 1.00 27.85 181 ASP B CA 1
ATOM 3073 C C . ASP B 2 172 ? -37.221 27.372 20.688 1.00 28.55 181 ASP B C 1
ATOM 3074 O O . ASP B 2 172 ? -38.331 27.195 21.240 1.00 27.92 181 ASP B O 1
ATOM 3079 N N . SER B 2 173 ? -36.212 28.086 21.210 1.00 29.91 182 SER B N 1
ATOM 3080 C CA . SER B 2 173 ? -36.225 28.778 22.529 1.00 30.84 182 SER B CA 1
ATOM 3081 C C . SER B 2 173 ? -37.304 29.863 22.590 1.00 31.81 182 SER B C 1
ATOM 3082 O O . SER B 2 173 ? -37.629 30.244 23.699 1.00 33.31 182 SER B O 1
ATOM 3085 N N . SER B 2 174 ? -37.834 30.348 21.462 1.00 32.20 183 SER B N 1
ATOM 3086 C CA . SER B 2 174 ? -38.909 31.385 21.391 1.00 32.44 183 SER B CA 1
ATOM 3087 C C . SER B 2 174 ? -40.291 30.774 21.126 1.00 31.40 183 SER B C 1
ATOM 3088 O O . SER B 2 174 ? -41.190 31.555 20.908 1.00 32.18 183 SER B O 1
ATOM 3091 N N . ASN B 2 175 ? -40.441 29.441 21.101 1.00 29.78 184 ASN B N 1
ATOM 3092 C CA . ASN B 2 175 ? -41.718 28.728 20.802 1.00 28.56 184 ASN B CA 1
ATOM 3093 C C . ASN B 2 175 ? -42.150 28.964 19.353 1.00 28.85 184 ASN B C 1
ATOM 3094 O O . ASN B 2 175 ? -43.352 28.841 19.096 1.00 28.44 184 ASN B O 1
ATOM 3099 N N . GLN B 2 176 ? -41.208 29.288 18.457 1.00 30.09 185 GLN B N 1
ATOM 3100 C CA . GLN B 2 176 ? -41.400 29.356 16.986 1.00 30.58 185 GLN B CA 1
ATOM 3101 C C . GLN B 2 176 ? -41.265 27.943 16.413 1.00 29.21 185 GLN B C 1
ATOM 3102 O O . GLN B 2 176 ? -40.231 27.336 16.693 1.00 28.56 185 GLN B O 1
ATOM 3108 N N . ARG B 2 177 ? -42.253 27.456 15.628 1.00 28.33 186 ARG B N 1
ATOM 3109 C CA . ARG B 2 177 ? -42.162 26.229 14.785 1.00 26.89 186 ARG B CA 1
ATOM 3110 C C . ARG B 2 177 ? -40.853 26.319 13.991 1.00 27.23 186 ARG B C 1
ATOM 3111 O O . ARG B 2 177 ? -40.574 27.387 13.403 1.00 28.26 186 ARG B O 1
ATOM 3119 N N . ALA B 2 178 ? -40.045 25.267 14.021 1.00 26.67 187 ALA B N 1
ATOM 3120 C CA . ALA B 2 178 ? -38.879 25.103 13.126 1.00 27.18 187 ALA B CA 1
ATOM 3121 C C . ALA B 2 178 ? -39.419 24.911 11.706 1.00 27.39 187 ALA B C 1
ATOM 3122 O O . ALA B 2 178 ? -40.438 24.257 11.518 1.00 27.01 187 ALA B O 1
ATOM 3124 N N . PRO B 2 179 ? -38.785 25.465 10.649 1.00 27.86 188 PRO B N 1
ATOM 3125 C CA . PRO B 2 179 ? -39.354 25.365 9.304 1.00 28.07 188 PRO B CA 1
ATOM 3126 C C . PRO B 2 179 ? -39.555 23.914 8.803 1.00 27.82 188 PRO B C 1
ATOM 3127 O O . PRO B 2 179 ? -40.429 23.676 7.983 1.00 29.23 188 PRO B O 1
ATOM 3131 N N . TRP B 2 180 ? -38.811 22.951 9.354 1.00 27.09 189 TRP B N 1
ATOM 3132 C CA . TRP B 2 180 ? -38.690 21.558 8.858 1.00 26.15 189 TRP B CA 1
ATOM 3133 C C . TRP B 2 180 ? -39.623 20.647 9.655 1.00 25.27 189 TRP B C 1
ATOM 3134 O O . TRP B 2 180 ? -39.778 19.452 9.254 1.00 24.61 189 TRP B O 1
ATOM 3145 N N . SER B 2 181 ? -40.222 21.177 10.733 1.00 25.22 190 SER B N 1
ATOM 3146 C CA . SER B 2 181 ? -41.176 20.457 11.629 1.00 24.82 190 SER B CA 1
ATOM 3147 C C . SER B 2 181 ? -42.416 20.074 10.830 1.00 24.94 190 SER B C 1
ATOM 3148 O O . SER B 2 181 ? -43.038 20.964 10.302 1.00 26.44 190 SER B O 1
ATOM 3151 N N . SER B 2 182 ? -42.756 18.790 10.767 1.00 24.74 191 SER B N 1
ATOM 3152 C CA . SER B 2 182 ? -43.920 18.268 10.005 1.00 24.94 191 SER B CA 1
ATOM 3153 C C . SER B 2 182 ? -45.227 18.860 10.562 1.00 25.27 191 SER B C 1
ATOM 3154 O O . SER B 2 182 ? -45.247 19.345 11.721 1.00 24.89 191 SER B O 1
ATOM 3157 N N . VAL B 2 183 ? -46.278 18.862 9.737 1.00 25.63 192 VAL B N 1
ATOM 3158 C CA . VAL B 2 183 ? -47.520 19.628 9.993 1.00 25.60 192 VAL B CA 1
ATOM 3159 C C . VAL B 2 183 ? -48.700 18.822 9.491 1.00 26.13 192 VAL B C 1
ATOM 3160 O O . VAL B 2 183 ? -48.509 17.930 8.662 1.00 25.85 192 VAL B O 1
ATOM 3164 N N . GLY B 2 184 ? -49.885 19.133 10.009 1.00 27.32 193 GLY B N 1
ATOM 3165 C CA . GLY B 2 184 ? -51.134 18.449 9.624 1.00 27.73 193 GLY B CA 1
ATOM 3166 C C . GLY B 2 184 ? -52.076 18.324 10.811 1.00 28.01 193 GLY B C 1
ATOM 3167 O O . GLY B 2 184 ? -51.745 18.704 11.937 1.00 27.33 193 GLY B O 1
ATOM 3168 N N . PRO B 2 185 ? -53.296 17.799 10.573 1.00 29.68 194 PRO B N 1
ATOM 3169 C CA . PRO B 2 185 ? -54.285 17.671 11.641 1.00 30.82 194 PRO B CA 1
ATOM 3170 C C . PRO B 2 185 ? -53.837 16.636 12.697 1.00 31.53 194 PRO B C 1
ATOM 3171 O O . PRO B 2 185 ? -54.388 16.692 13.798 1.00 32.80 194 PRO B O 1
ATOM 3175 N N . GLU B 2 186 ? -52.870 15.750 12.377 1.00 30.50 195 GLU B N 1
ATOM 3176 C CA . GLU B 2 186 ? -52.415 14.658 13.289 1.00 29.36 195 GLU B CA 1
ATOM 3177 C C . GLU B 2 186 ? -51.391 15.200 14.289 1.00 27.99 195 GLU B C 1
ATOM 3178 O O . GLU B 2 186 ? -51.082 14.505 15.275 1.00 26.91 195 GLU B O 1
ATOM 3184 N N . LEU B 2 187 ? -50.896 16.412 14.056 1.00 27.95 196 LEU B N 1
ATOM 3185 C CA . LEU B 2 187 ? -49.910 17.042 14.955 1.00 27.62 196 LEU B CA 1
ATOM 3186 C C . LEU B 2 187 ? -50.621 17.304 16.280 1.00 27.83 196 LEU B C 1
ATOM 3187 O O . LEU B 2 187 ? -51.675 17.918 16.234 1.00 29.19 196 LEU B O 1
ATOM 3192 N N . ASP B 2 188 ? -50.072 16.847 17.404 1.00 27.06 197 ASP B N 1
ATOM 3193 C CA . ASP B 2 188 ? -50.763 16.922 18.716 1.00 26.92 197 ASP B CA 1
ATOM 3194 C C . ASP B 2 188 ? -50.174 18.047 19.594 1.00 26.87 197 ASP B C 1
ATOM 3195 O O . ASP B 2 188 ? -50.971 18.897 20.099 1.00 26.51 197 ASP B O 1
ATOM 3200 N N . VAL B 2 189 ? -48.850 18.058 19.805 1.00 26.07 198 VAL B N 1
ATOM 3201 C CA . VAL B 2 189 ? -48.181 19.059 20.682 1.00 25.89 198 VAL B CA 1
ATOM 3202 C C . VAL B 2 189 ? -46.825 19.401 20.101 1.00 25.72 198 VAL B C 1
ATOM 3203 O O . VAL B 2 189 ? -46.380 18.682 19.215 1.00 25.27 198 VAL B O 1
ATOM 3207 N N . MET B 2 190 ? -46.204 20.435 20.655 1.00 26.41 199 MET B N 1
ATOM 3208 C CA . MET B 2 190 ? -44.837 20.885 20.320 1.00 26.96 199 MET B CA 1
ATOM 3209 C C . MET B 2 190 ? -43.956 20.748 21.558 1.00 27.03 199 MET B C 1
ATOM 3210 O O . MET B 2 190 ? -44.486 20.844 22.688 1.00 28.55 199 MET B O 1
ATOM 3215 N N . ALA B 2 191 ? -42.661 20.518 21.380 1.00 26.65 200 ALA B N 1
ATOM 3216 C CA . ALA B 2 191 ? -41.667 20.623 22.480 1.00 26.91 200 ALA B CA 1
ATOM 3217 C C . ALA B 2 191 ? -40.346 21.076 21.877 1.00 26.69 200 ALA B C 1
ATOM 3218 O O . ALA B 2 191 ? -40.213 21.106 20.645 1.00 26.86 200 ALA B O 1
ATOM 3220 N N . PRO B 2 192 ? -39.361 21.487 22.694 1.00 25.76 201 PRO B N 1
ATOM 3221 C CA . PRO B 2 192 ? -38.119 22.020 22.145 1.00 26.33 201 PRO B CA 1
ATOM 3222 C C . PRO B 2 192 ? -37.409 20.994 21.257 1.00 25.78 201 PRO B C 1
ATOM 3223 O O . PRO B 2 192 ? -37.305 19.870 21.690 1.00 25.76 201 PRO B O 1
ATOM 3227 N N . GLY B 2 193 ? -37.006 21.394 20.044 1.00 25.84 202 GLY B N 1
ATOM 3228 C CA . GLY B 2 193 ? -36.321 20.510 19.085 1.00 26.30 202 GLY B CA 1
ATOM 3229 C C . GLY B 2 193 ? -35.226 21.198 18.279 1.00 27.70 202 GLY B C 1
ATOM 3230 O O . GLY B 2 193 ? -34.710 20.572 17.346 1.00 27.60 202 GLY B O 1
ATOM 3231 N N . VAL B 2 194 ? -34.852 22.429 18.612 1.00 29.14 203 VAL B N 1
ATOM 3232 C CA . VAL B 2 194 ? -33.809 23.181 17.869 1.00 31.02 203 VAL B CA 1
ATOM 3233 C C . VAL B 2 194 ? -32.589 23.195 18.762 1.00 32.41 203 VAL B C 1
ATOM 3234 O O . VAL B 2 194 ? -32.741 23.581 19.917 1.00 33.79 203 VAL B O 1
ATOM 3238 N N . SER B 2 195 ? -31.453 22.758 18.214 1.00 34.01 204 SER B N 1
ATOM 3239 C CA . SER B 2 195 ? -30.094 22.753 18.836 1.00 35.73 204 SER B CA 1
ATOM 3240 C C . SER B 2 195 ? -30.196 22.243 20.278 1.00 35.73 204 SER B C 1
ATOM 3241 O O . SER B 2 195 ? -29.804 22.995 21.183 1.00 36.01 204 SER B O 1
ATOM 3244 N N . ILE B 2 196 ? -30.754 21.040 20.456 1.00 35.05 205 ILE B N 1
ATOM 3245 C CA . ILE B 2 196 ? -30.906 20.366 21.775 1.00 35.88 205 ILE B CA 1
ATOM 3246 C C . ILE B 2 196 ? -29.596 19.639 22.095 1.00 37.44 205 ILE B C 1
ATOM 3247 O O . ILE B 2 196 ? -29.215 18.740 21.312 1.00 37.17 205 ILE B O 1
ATOM 3252 N N . CYS B 2 197 ? -28.935 20.049 23.180 1.00 39.70 206 CYS B N 1
ATOM 3253 C CA . CYS B 2 197 ? -27.639 19.477 23.621 1.00 42.47 206 CYS B CA 1
ATOM 3254 C C . CYS B 2 197 ? -27.874 18.203 24.428 1.00 39.84 206 CYS B C 1
ATOM 3255 O O . CYS B 2 197 ? -28.667 18.259 25.390 1.00 40.35 206 CYS B O 1
ATOM 3258 N N . SER B 2 198 ? -27.188 17.110 24.119 1.00 37.47 207 SER B N 1
ATOM 3259 C CA . SER B 2 198 ? -27.367 15.878 24.923 1.00 36.38 207 SER B CA 1
ATOM 3260 C C . SER B 2 198 ? -26.177 14.927 24.759 1.00 35.02 207 SER B C 1
ATOM 3261 O O . SER B 2 198 ? -25.171 15.344 24.188 1.00 35.47 207 SER B O 1
ATOM 3264 N N . THR B 2 199 ? -26.305 13.705 25.267 1.00 32.56 208 THR B N 1
ATOM 3265 C CA . THR B 2 199 ? -25.215 12.706 25.345 1.00 32.06 208 THR B CA 1
ATOM 3266 C C . THR B 2 199 ? -24.995 12.140 23.952 1.00 31.06 208 THR B C 1
ATOM 3267 O O . THR B 2 199 ? -25.979 11.909 23.292 1.00 29.74 208 THR B O 1
ATOM 3271 N N . LEU B 2 200 ? -23.753 11.879 23.577 1.00 32.12 209 LEU B N 1
ATOM 3272 C CA . LEU B 2 200 ? -23.366 11.098 22.372 1.00 32.27 209 LEU B CA 1
ATOM 3273 C C . LEU B 2 200 ? -22.367 10.018 22.767 1.00 33.29 209 LEU B C 1
ATOM 3274 O O . LEU B 2 200 ? -21.708 10.117 23.802 1.00 33.99 209 LEU B O 1
ATOM 3279 N N . PRO B 2 201 ? -22.203 8.953 21.952 1.00 33.63 210 PRO B N 1
ATOM 3280 C CA . PRO B 2 201 ? -21.345 7.822 22.309 1.00 34.95 210 PRO B CA 1
ATOM 3281 C C . PRO B 2 201 ? -19.937 8.309 22.630 1.00 36.85 210 PRO B C 1
ATOM 3282 O O . PRO B 2 201 ? -19.604 9.340 22.071 1.00 37.86 210 PRO B O 1
ATOM 3286 N N . GLY B 2 202 ? -19.191 7.574 23.477 1.00 38.04 211 GLY B N 1
ATOM 3287 C CA . GLY B 2 202 ? -17.789 7.865 23.850 1.00 39.65 211 GLY B CA 1
ATOM 3288 C C . GLY B 2 202 ? -17.667 9.069 24.765 1.00 40.08 211 GLY B C 1
ATOM 3289 O O . GLY B 2 202 ? -16.833 9.901 24.522 1.00 41.33 211 GLY B O 1
ATOM 3290 N N . ASN B 2 203 ? -18.518 9.185 25.773 1.00 40.16 212 ASN B N 1
ATOM 3291 C CA . ASN B 2 203 ? -18.438 10.196 26.862 1.00 40.98 212 ASN B CA 1
ATOM 3292 C C . ASN B 2 203 ? -18.376 11.607 26.283 1.00 42.19 212 ASN B C 1
ATOM 3293 O O . ASN B 2 203 ? -17.643 12.455 26.839 1.00 43.22 212 ASN B O 1
ATOM 3298 N N . LYS B 2 204 ? -19.103 11.819 25.183 1.00 43.39 213 LYS B N 1
ATOM 3299 C CA . LYS B 2 204 ? -19.232 13.119 24.457 1.00 44.25 213 LYS B CA 1
ATOM 3300 C C . LYS B 2 204 ? -20.622 13.714 24.732 1.00 42.59 213 LYS B C 1
ATOM 3301 O O . LYS B 2 204 ? -21.520 12.990 25.254 1.00 41.03 213 LYS B O 1
ATOM 3307 N N . TYR B 2 205 ? -20.762 14.999 24.394 1.00 42.37 214 TYR B N 1
ATOM 3308 C CA . TYR B 2 205 ? -22.039 15.759 24.343 1.00 41.33 214 TYR B CA 1
ATOM 3309 C C . TYR B 2 205 ? -22.109 16.554 23.016 1.00 40.19 214 TYR B C 1
ATOM 3310 O O . TYR B 2 205 ? -21.080 16.759 22.367 1.00 40.83 214 TYR B O 1
ATOM 3319 N N . GLY B 2 206 ? -23.293 16.978 22.579 1.00 38.81 215 GLY B N 1
ATOM 3320 C CA . GLY B 2 206 ? -23.461 17.689 21.294 1.00 38.78 215 GLY B CA 1
ATOM 3321 C C . GLY B 2 206 ? -24.906 17.980 20.986 1.00 37.93 215 GLY B C 1
ATOM 3322 O O . GLY B 2 206 ? -25.787 17.391 21.635 1.00 37.22 215 GLY B O 1
ATOM 3323 N N . ALA B 2 207 ? -25.157 18.887 20.049 1.00 39.30 216 ALA B N 1
ATOM 3324 C CA . ALA B 2 207 ? -26.527 19.348 19.729 1.00 40.09 216 ALA B CA 1
ATOM 3325 C C . ALA B 2 207 ? -27.041 18.598 18.497 1.00 41.85 216 ALA B C 1
ATOM 3326 O O . ALA B 2 207 ? -26.266 18.510 17.549 1.00 43.34 216 ALA B O 1
ATOM 3328 N N . HIS B 2 208 ? -28.252 18.019 18.550 1.00 43.80 217 HIS B N 1
ATOM 3329 C CA . HIS B 2 208 ? -29.058 17.526 17.386 1.00 43.72 217 HIS B CA 1
ATOM 3330 C C . HIS B 2 208 ? -30.274 18.452 17.257 1.00 38.72 217 HIS B C 1
ATOM 3331 O O . HIS B 2 208 ? -30.662 19.013 18.261 1.00 37.49 217 HIS B O 1
ATOM 3338 N N . SER B 2 209 ? -30.825 18.660 16.063 1.00 35.87 218 SER B N 1
ATOM 3339 C CA . SER B 2 209 ? -32.099 19.394 15.827 1.00 33.19 218 SER B CA 1
ATOM 3340 C C . SER B 2 209 ? -33.096 18.449 15.187 1.00 31.48 218 SER B C 1
ATOM 3341 O O . SER B 2 209 ? -32.669 17.616 14.401 1.00 31.82 218 SER B O 1
ATOM 3344 N N . GLY B 2 210 ? -34.377 18.579 15.511 1.00 30.28 219 GLY B N 1
ATOM 3345 C CA . GLY B 2 210 ? -35.422 17.736 14.898 1.00 29.99 219 GLY B CA 1
ATOM 3346 C C . GLY B 2 210 ? -36.624 17.488 15.794 1.00 28.61 219 GLY B C 1
ATOM 3347 O O . GLY B 2 210 ? -36.596 17.842 16.941 1.00 26.97 219 GLY B O 1
ATOM 3348 N N . THR B 2 211 ? -37.655 16.855 15.256 1.00 28.19 220 THR B N 1
ATOM 3349 C CA . THR B 2 211 ? -38.835 16.442 16.023 1.00 27.66 220 THR B CA 1
ATOM 3350 C C . THR B 2 211 ? -38.470 15.242 16.884 1.00 28.80 220 THR B C 1
ATOM 3351 O O . THR B 2 211 ? -39.216 14.995 17.828 1.00 28.81 220 THR B O 1
ATOM 3355 N N . CYS B 2 212 ? -37.375 14.533 16.612 1.00 31.60 221 CYS B N 1
ATOM 3356 C CA . CYS B 2 212 ? -36.904 13.450 17.513 1.00 34.07 221 CYS B CA 1
ATOM 3357 C C . CYS B 2 212 ? -36.595 14.045 18.879 1.00 33.30 221 CYS B C 1
ATOM 3358 O O . CYS B 2 212 ? -37.225 13.654 19.853 1.00 34.37 221 CYS B O 1
ATOM 3361 N N . PRO B 2 213 ? -35.678 15.032 19.043 1.00 32.70 222 PRO B N 1
ATOM 3362 C CA . PRO B 2 213 ? -35.483 15.682 20.339 1.00 31.73 222 PRO B CA 1
ATOM 3363 C C . PRO B 2 213 ? -36.744 16.316 20.926 1.00 29.78 222 PRO B C 1
ATOM 3364 O O . PRO B 2 213 ? -36.913 16.242 22.117 1.00 31.74 222 PRO B O 1
ATOM 3368 N N . ALA B 2 214 ? -37.619 16.876 20.121 1.00 27.54 223 ALA B N 1
ATOM 3369 C CA . ALA B 2 214 ? -38.922 17.375 20.615 1.00 26.61 223 ALA B CA 1
ATOM 3370 C C . ALA B 2 214 ? -39.668 16.240 21.320 1.00 25.57 223 ALA B C 1
ATOM 3371 O O . ALA B 2 214 ? -40.163 16.465 22.421 1.00 25.95 223 ALA B O 1
ATOM 3373 N N . SER B 2 215 ? -39.759 15.063 20.703 1.00 24.64 224 SER B N 1
ATOM 3374 C CA . SER B 2 215 ? -40.567 13.927 21.207 1.00 24.35 224 SER B CA 1
ATOM 3375 C C . SER B 2 215 ? -39.880 13.355 22.441 1.00 24.94 224 SER B C 1
ATOM 3376 O O . SER B 2 215 ? -40.602 12.930 23.358 1.00 25.01 224 SER B O 1
ATOM 3379 N N . ASN B 2 216 ? -38.546 13.352 22.455 1.00 25.59 225 ASN B N 1
ATOM 3380 C CA . ASN B 2 216 ? -37.741 12.940 23.633 1.00 26.50 225 ASN B CA 1
ATOM 3381 C C . ASN B 2 216 ? -38.266 13.679 24.875 1.00 27.57 225 ASN B C 1
ATOM 3382 O O . ASN B 2 216 ? -38.484 13.006 25.891 1.00 28.34 225 ASN B O 1
ATOM 3387 N N . HIS B 2 217 ? -38.473 15.007 24.797 1.00 27.99 226 HIS B N 1
ATOM 3388 C CA . HIS B 2 217 ? -38.960 15.862 25.912 1.00 28.05 226 HIS B CA 1
ATOM 3389 C C . HIS B 2 217 ? -40.326 15.379 26.373 1.00 28.14 226 HIS B C 1
ATOM 3390 O O . HIS B 2 217 ? -40.557 15.340 27.591 1.00 30.41 226 HIS B O 1
ATOM 3397 N N . VAL B 2 218 ? -41.207 15.028 25.444 1.00 27.61 227 VAL B N 1
ATOM 3398 C CA . VAL B 2 218 ? -42.611 14.649 25.791 1.00 27.37 227 VAL B CA 1
ATOM 3399 C C . VAL B 2 218 ? -42.590 13.291 26.513 1.00 27.16 227 VAL B C 1
ATOM 3400 O O . VAL B 2 218 ? -43.328 13.159 27.500 1.00 27.73 227 VAL B O 1
ATOM 3404 N N . ALA B 2 219 ? -41.784 12.330 26.053 1.00 26.63 228 ALA B N 1
ATOM 3405 C CA . ALA B 2 219 ? -41.656 10.997 26.677 1.00 27.27 228 ALA B CA 1
ATOM 3406 C C . ALA B 2 219 ? -41.144 11.173 28.114 1.00 27.90 228 ALA B C 1
ATOM 3407 O O . ALA B 2 219 ? -41.754 10.595 29.045 1.00 27.66 228 ALA B O 1
ATOM 3409 N N . GLY B 2 220 ? -40.079 11.965 28.274 1.00 27.33 229 GLY B N 1
ATOM 3410 C CA . GLY B 2 220 ? -39.608 12.422 29.588 1.00 27.62 229 GLY B CA 1
ATOM 3411 C C . GLY B 2 220 ? -40.745 12.980 30.438 1.00 27.69 229 GLY B C 1
ATOM 3412 O O . GLY B 2 220 ? -40.853 12.609 31.638 1.00 28.93 229 GLY B O 1
ATOM 3413 N N . ALA B 2 221 ? -41.551 13.878 29.880 1.00 26.59 230 ALA B N 1
ATOM 3414 C CA . ALA B 2 221 ? -42.642 14.554 30.606 1.00 26.81 230 ALA B CA 1
ATOM 3415 C C . ALA B 2 221 ? -43.676 13.519 31.097 1.00 27.17 230 ALA B C 1
ATOM 3416 O O . ALA B 2 221 ? -44.209 13.677 32.216 1.00 27.46 230 ALA B O 1
ATOM 3418 N N . ALA B 2 222 ? -43.961 12.489 30.295 1.00 26.65 231 ALA B N 1
ATOM 3419 C CA . ALA B 2 222 ? -44.919 11.418 30.639 1.00 26.41 231 ALA B CA 1
ATOM 3420 C C . ALA B 2 222 ? -44.385 10.658 31.860 1.00 26.96 231 ALA B C 1
ATOM 3421 O O . ALA B 2 222 ? -45.165 10.366 32.789 1.00 27.68 231 ALA B O 1
ATOM 3423 N N . ALA B 2 223 ? -43.078 10.399 31.894 1.00 26.92 232 ALA B N 1
ATOM 3424 C CA . ALA B 2 223 ? -42.392 9.698 33.007 1.00 27.71 232 ALA B CA 1
ATOM 3425 C C . ALA B 2 223 ? -42.441 10.570 34.266 1.00 29.04 232 ALA B C 1
ATOM 3426 O O . ALA B 2 223 ? -42.589 10.006 35.380 1.00 29.41 232 ALA B O 1
ATOM 3428 N N . LEU B 2 224 ? -42.348 11.895 34.102 1.00 29.04 233 LEU B N 1
ATOM 3429 C CA . LEU B 2 224 ? -42.495 12.839 35.236 1.00 29.88 233 LEU B CA 1
ATOM 3430 C C . LEU B 2 224 ? -43.919 12.825 35.750 1.00 29.64 233 LEU B C 1
ATOM 3431 O O . LEU B 2 224 ? -44.078 12.885 36.938 1.00 30.73 233 LEU B O 1
ATOM 3436 N N . ILE B 2 225 ? -44.908 12.741 34.877 1.00 28.69 234 ILE B N 1
ATOM 3437 C CA . ILE B 2 225 ? -46.335 12.773 35.303 1.00 28.93 234 ILE B CA 1
ATOM 3438 C C . ILE B 2 225 ? -46.650 11.469 36.042 1.00 29.34 234 ILE B C 1
ATOM 3439 O O . ILE B 2 225 ? -47.345 11.568 37.067 1.00 30.24 234 ILE B O 1
ATOM 3444 N N . LEU B 2 226 ? -46.133 10.321 35.586 1.00 28.68 235 LEU B N 1
ATOM 3445 C CA . LEU B 2 226 ? -46.399 8.995 36.230 1.00 29.24 235 LEU B CA 1
ATOM 3446 C C . LEU B 2 226 ? -45.566 8.819 37.513 1.00 30.00 235 LEU B C 1
ATOM 3447 O O . LEU B 2 226 ? -45.951 8.009 38.349 1.00 30.51 235 LEU B O 1
ATOM 3452 N N . SER B 2 227 ? -44.458 9.544 37.671 1.00 30.24 236 SER B N 1
ATOM 3453 C CA . SER B 2 227 ? -43.708 9.674 38.950 1.00 31.51 236 SER B CA 1
ATOM 3454 C C . SER B 2 227 ? -44.653 10.102 40.053 1.00 32.81 236 SER B C 1
ATOM 3455 O O . SER B 2 227 ? -44.567 9.561 41.169 1.00 34.19 236 SER B O 1
ATOM 3458 N N . LYS B 2 228 ? -45.439 11.124 39.724 1.00 32.88 237 LYS B N 1
ATOM 3459 C CA . LYS B 2 228 ? -46.253 11.926 40.669 1.00 34.14 237 LYS B CA 1
ATOM 3460 C C . LYS B 2 228 ? -47.635 11.287 40.789 1.00 34.54 237 LYS B C 1
ATOM 3461 O O . LYS B 2 228 ? -48.119 11.237 41.883 1.00 36.34 237 LYS B O 1
ATOM 3467 N N . HIS B 2 229 ? -48.221 10.831 39.693 1.00 33.91 238 HIS B N 1
ATOM 3468 C CA . HIS B 2 229 ? -49.519 10.122 39.640 1.00 34.78 238 HIS B CA 1
ATOM 3469 C C . HIS B 2 229 ? -49.273 8.730 39.092 1.00 34.66 238 HIS B C 1
ATOM 3470 O O . HIS B 2 229 ? -49.561 8.466 37.923 1.00 34.72 238 HIS B O 1
ATOM 3477 N N . PRO B 2 230 ? -48.703 7.806 39.899 1.00 35.12 239 PRO B N 1
ATOM 3478 C CA . PRO B 2 230 ? -48.326 6.486 39.394 1.00 34.48 239 PRO B CA 1
ATOM 3479 C C . PRO B 2 230 ? -49.546 5.681 38.933 1.00 34.80 239 PRO B C 1
ATOM 3480 O O . PRO B 2 230 ? -49.367 4.839 38.137 1.00 34.25 239 PRO B O 1
ATOM 3484 N N . ASN B 2 231 ? -50.752 6.005 39.406 1.00 36.45 240 ASN B N 1
ATOM 3485 C CA . ASN B 2 231 ? -51.996 5.232 39.128 1.00 37.03 240 ASN B CA 1
ATOM 3486 C C . ASN B 2 231 ? -52.775 5.865 37.961 1.00 35.76 240 ASN B C 1
ATOM 3487 O O . ASN B 2 231 ? -53.828 5.300 37.613 1.00 36.63 240 ASN B O 1
ATOM 3492 N N . TRP B 2 232 ? -52.289 6.962 37.351 1.00 34.03 241 TRP B N 1
ATOM 3493 C CA . TRP B 2 232 ? -52.920 7.587 36.155 1.00 33.02 241 TRP B CA 1
ATOM 3494 C C . TRP B 2 232 ? -52.803 6.645 34.940 1.00 32.29 241 TRP B C 1
ATOM 3495 O O . TRP B 2 232 ? -51.738 6.006 34.767 1.00 31.47 241 TRP B O 1
ATOM 3506 N N . THR B 2 233 ? -53.832 6.591 34.099 1.00 32.59 242 THR B N 1
ATOM 3507 C CA . THR B 2 233 ? -53.850 5.758 32.861 1.00 32.74 242 THR B CA 1
ATOM 3508 C C . THR B 2 233 ? -53.161 6.520 31.720 1.00 31.54 242 THR B C 1
ATOM 3509 O O . THR B 2 233 ? -52.901 7.726 31.893 1.00 32.14 242 THR B O 1
ATOM 3513 N N . ASN B 2 234 ? -52.845 5.858 30.609 1.00 30.85 243 ASN B N 1
ATOM 3514 C CA . ASN B 2 234 ? -52.212 6.548 29.447 1.00 29.36 243 ASN B CA 1
ATOM 3515 C C . ASN B 2 234 ? -53.172 7.635 28.956 1.00 29.45 243 ASN B C 1
ATOM 3516 O O . ASN B 2 234 ? -52.681 8.724 28.560 1.00 28.36 243 ASN B O 1
ATOM 3521 N N . THR B 2 235 ? -54.482 7.369 28.997 1.00 30.23 244 THR B N 1
ATOM 3522 C CA . THR B 2 235 ? -55.469 8.387 28.576 1.00 30.86 244 THR B CA 1
ATOM 3523 C C . THR B 2 235 ? -55.219 9.658 29.402 1.00 30.88 244 THR B C 1
ATOM 3524 O O . THR B 2 235 ? -55.036 10.735 28.759 1.00 30.67 244 THR B O 1
ATOM 3528 N N . GLN B 2 236 ? -55.170 9.538 30.739 1.00 30.71 245 GLN B N 1
ATOM 3529 C CA . GLN B 2 236 ? -55.021 10.697 31.660 1.00 31.21 245 GLN B CA 1
ATOM 3530 C C . GLN B 2 236 ? -53.685 11.412 31.391 1.00 30.49 245 GLN B C 1
ATOM 3531 O O . GLN B 2 236 ? -53.697 12.644 31.243 1.00 31.65 245 GLN B O 1
ATOM 3537 N N . VAL B 2 237 ? -52.576 10.691 31.279 1.00 29.50 246 VAL B N 1
ATOM 3538 C CA . VAL B 2 237 ? -51.259 11.295 30.958 1.00 28.84 246 VAL B CA 1
ATOM 3539 C C . VAL B 2 237 ? -51.397 12.066 29.639 1.00 29.36 246 VAL B C 1
ATOM 3540 O O . VAL B 2 237 ? -50.939 13.227 29.560 1.00 29.57 246 VAL B O 1
ATOM 3544 N N . ARG B 2 238 ? -52.022 11.471 28.626 1.00 30.35 247 ARG B N 1
ATOM 3545 C CA . ARG B 2 238 ? -52.179 12.143 27.312 1.00 30.77 247 ARG B CA 1
ATOM 3546 C C . ARG B 2 238 ? -53.088 13.382 27.434 1.00 31.83 247 ARG B C 1
ATOM 3547 O O . ARG B 2 238 ? -52.659 14.439 26.930 1.00 32.11 247 ARG B O 1
ATOM 3555 N N . SER B 2 239 ? -54.265 13.296 28.065 1.00 32.59 248 SER B N 1
ATOM 3556 C CA . SER B 2 239 ? -55.135 14.481 28.281 1.00 34.39 248 SER B CA 1
ATOM 3557 C C . SER B 2 239 ? -54.353 15.585 28.999 1.00 34.00 248 SER B C 1
ATOM 3558 O O . SER B 2 239 ? -54.455 16.754 28.573 1.00 35.00 248 SER B O 1
ATOM 3561 N N . SER B 2 240 ? -53.630 15.233 30.061 1.00 32.93 249 SER B N 1
ATOM 3562 C CA . SER B 2 240 ? -52.933 16.215 30.918 1.00 33.28 249 SER B CA 1
ATOM 3563 C C . SER B 2 240 ? -51.994 17.035 30.039 1.00 31.54 249 SER B C 1
ATOM 3564 O O . SER B 2 240 ? -51.966 18.270 30.174 1.00 32.34 249 SER B O 1
ATOM 3567 N N . LEU B 2 241 ? -51.281 16.376 29.141 1.00 30.26 250 LEU B N 1
ATOM 3568 C CA . LEU B 2 241 ? -50.261 17.060 28.308 1.00 29.95 250 LEU B CA 1
ATOM 3569 C C . LEU B 2 241 ? -50.942 17.974 27.292 1.00 30.11 250 LEU B C 1
ATOM 3570 O O . LEU B 2 241 ? -50.510 19.155 27.175 1.00 29.87 250 LEU B O 1
ATOM 3575 N N . GLU B 2 242 ? -51.996 17.479 26.639 1.00 30.11 251 GLU B N 1
ATOM 3576 C CA . GLU B 2 242 ? -52.666 18.201 25.532 1.00 30.17 251 GLU B CA 1
ATOM 3577 C C . GLU B 2 242 ? -53.512 19.359 26.070 1.00 30.97 251 GLU B C 1
ATOM 3578 O O . GLU B 2 242 ? -53.520 20.451 25.447 1.00 30.90 251 GLU B O 1
ATOM 3584 N N . ASN B 2 243 ? -54.203 19.154 27.190 1.00 32.09 252 ASN B N 1
ATOM 3585 C CA . ASN B 2 243 ? -55.240 20.109 27.653 1.00 33.41 252 ASN B CA 1
ATOM 3586 C C . ASN B 2 243 ? -54.597 21.231 28.455 1.00 32.94 252 ASN B C 1
ATOM 3587 O O . ASN B 2 243 ? -55.326 22.199 28.693 1.00 34.36 252 ASN B O 1
ATOM 3592 N N . THR B 2 244 ? -53.328 21.105 28.865 1.00 31.28 253 THR B N 1
ATOM 3593 C CA . THR B 2 244 ? -52.626 22.129 29.694 1.00 31.48 253 THR B CA 1
ATOM 3594 C C . THR B 2 244 ? -51.502 22.781 28.888 1.00 30.73 253 THR B C 1
ATOM 3595 O O . THR B 2 244 ? -50.763 23.619 29.452 1.00 31.13 253 THR B O 1
ATOM 3599 N N . ALA B 2 245 ? -51.375 22.411 27.618 1.00 29.71 254 ALA B N 1
ATOM 3600 C CA . ALA B 2 245 ? -50.364 22.966 26.685 1.00 28.70 254 ALA B CA 1
ATOM 3601 C C . ALA B 2 245 ? -50.495 24.475 26.663 1.00 28.94 254 ALA B C 1
ATOM 3602 O O . ALA B 2 245 ? -51.582 24.943 26.797 1.00 28.84 254 ALA B O 1
ATOM 3604 N N . THR B 2 246 ? -49.396 25.175 26.488 1.00 29.63 255 THR B N 1
ATOM 3605 C CA . THR B 2 246 ? -49.396 26.621 26.163 1.00 31.87 255 THR B CA 1
ATOM 3606 C C . THR B 2 246 ? -49.755 26.770 24.675 1.00 33.27 255 THR B C 1
ATOM 3607 O O . THR B 2 246 ? -48.986 26.280 23.829 1.00 32.97 255 THR B O 1
ATOM 3611 N N . LYS B 2 247 ? -50.906 27.379 24.377 1.00 35.60 256 LYS B N 1
ATOM 3612 C CA . LYS B 2 247 ? -51.384 27.650 22.998 1.00 36.71 256 LYS B CA 1
ATOM 3613 C C . LYS B 2 247 ? -50.338 28.505 22.285 1.00 36.53 256 LYS B C 1
ATOM 3614 O O . LYS B 2 247 ? -49.860 29.475 22.887 1.00 36.95 256 LYS B O 1
ATOM 3620 N N . LEU B 2 248 ? -49.963 28.122 21.065 1.00 35.52 257 LEU B N 1
ATOM 3621 C CA . LEU B 2 248 ? -49.104 28.940 20.185 1.00 35.47 257 LEU B CA 1
ATOM 3622 C C . LEU B 2 248 ? -49.965 29.305 18.976 1.00 37.20 257 LEU B C 1
ATOM 3623 O O . LEU B 2 248 ? -51.113 29.809 19.210 1.00 37.29 257 LEU B O 1
ATOM 3628 N N . GLY B 2 249 ? -49.487 29.002 17.763 1.00 38.03 258 GLY B N 1
ATOM 3629 C CA . GLY B 2 249 ? -50.217 29.252 16.510 1.00 38.78 258 GLY B CA 1
ATOM 3630 C C . GLY B 2 249 ? -51.365 28.279 16.254 1.00 38.92 258 GLY B C 1
ATOM 3631 O O . GLY B 2 249 ? -51.750 27.558 17.146 1.00 38.50 258 GLY B O 1
ATOM 3632 N N . ASP B 2 250 ? -51.901 28.324 15.031 1.00 40.85 259 ASP B N 1
ATOM 3633 C CA . ASP B 2 250 ? -52.937 27.438 14.460 1.00 41.24 259 ASP B CA 1
ATOM 3634 C C . ASP B 2 250 ? -52.519 25.989 14.712 1.00 38.69 259 ASP B C 1
ATOM 3635 O O . ASP B 2 250 ? -51.292 25.709 14.733 1.00 37.93 259 ASP B O 1
ATOM 3640 N N . SER B 2 251 ? -53.496 25.090 14.844 1.00 37.61 260 SER B N 1
ATOM 3641 C CA . SER B 2 251 ? -53.252 23.672 15.245 1.00 35.84 260 SER B CA 1
ATOM 3642 C C . SER B 2 251 ? -52.666 22.849 14.087 1.00 33.56 260 SER B C 1
ATOM 3643 O O . SER B 2 251 ? -52.041 21.810 14.388 1.00 31.94 260 SER B O 1
ATOM 3646 N N . PHE B 2 252 ? -52.835 23.279 12.832 1.00 32.28 261 PHE B N 1
ATOM 3647 C CA . PHE B 2 252 ? -52.211 22.597 11.673 1.00 31.68 261 PHE B CA 1
ATOM 3648 C C . PHE B 2 252 ? -50.697 22.629 11.871 1.00 30.82 261 PHE B C 1
ATOM 3649 O O . PHE B 2 252 ? -50.060 21.592 11.592 1.00 31.28 261 PHE B O 1
ATOM 3657 N N . TYR B 2 253 ? -50.161 23.740 12.387 1.00 30.88 262 TYR B N 1
ATOM 3658 C CA . TYR B 2 253 ? -48.696 24.013 12.469 1.00 30.71 262 TYR B CA 1
ATOM 3659 C C . TYR B 2 253 ? -48.117 23.686 13.861 1.00 29.81 262 TYR B C 1
ATOM 3660 O O . TYR B 2 253 ? -46.942 23.252 13.929 1.00 28.11 262 TYR B O 1
ATOM 3669 N N . TYR B 2 254 ? -48.922 23.849 14.925 1.00 29.73 263 TYR B N 1
ATOM 3670 C CA . TYR B 2 254 ? -48.479 23.752 16.343 1.00 28.72 263 TYR B CA 1
ATOM 3671 C C . TYR B 2 254 ? -49.276 22.728 17.154 1.00 27.72 263 TYR B C 1
ATOM 3672 O O . TYR B 2 254 ? -48.911 22.506 18.298 1.00 27.35 263 TYR B O 1
ATOM 3681 N N . GLY B 2 255 ? -50.346 22.149 16.624 1.00 27.97 264 GLY B N 1
ATOM 3682 C CA . GLY B 2 255 ? -51.324 21.412 17.455 1.00 28.15 264 GLY B CA 1
ATOM 3683 C C . GLY B 2 255 ? -51.705 22.226 18.686 1.00 28.62 264 GLY B C 1
ATOM 3684 O O . GLY B 2 255 ? -51.856 23.412 18.550 1.00 28.68 264 GLY B O 1
ATOM 3685 N N . LYS B 2 256 ? -51.782 21.611 19.867 1.00 29.14 265 LYS B N 1
ATOM 3686 C CA . LYS B 2 256 ? -52.275 22.246 21.111 1.00 30.81 265 LYS B CA 1
ATOM 3687 C C . LYS B 2 256 ? -51.299 23.323 21.589 1.00 29.64 265 LYS B C 1
ATOM 3688 O O . LYS B 2 256 ? -51.726 24.219 22.351 1.00 30.10 265 LYS B O 1
ATOM 3694 N N . GLY B 2 257 ? -50.032 23.194 21.220 1.00 27.73 266 GLY B N 1
ATOM 3695 C CA . GLY B 2 257 ? -48.972 24.130 21.617 1.00 27.84 266 GLY B CA 1
ATOM 3696 C C . GLY B 2 257 ? -47.849 23.470 22.409 1.00 26.74 266 GLY B C 1
ATOM 3697 O O . GLY B 2 257 ? -47.638 22.248 22.302 1.00 24.99 266 GLY B O 1
ATOM 3698 N N . LEU B 2 258 ? -47.097 24.282 23.144 1.00 26.86 267 LEU B N 1
ATOM 3699 C CA . LEU B 2 258 ? -45.935 23.802 23.924 1.00 26.79 267 LEU B CA 1
ATOM 3700 C C . LEU B 2 258 ? -46.435 23.034 25.162 1.00 26.68 267 LEU B C 1
ATOM 3701 O O . LEU B 2 258 ? -47.229 23.599 25.904 1.00 26.69 267 LEU B O 1
ATOM 3706 N N . ILE B 2 259 ? -45.948 21.818 25.393 1.00 25.97 268 ILE B N 1
ATOM 3707 C CA . ILE B 2 259 ? -46.287 21.067 26.632 1.00 26.42 268 ILE B CA 1
ATOM 3708 C C . ILE B 2 259 ? -45.768 21.859 27.848 1.00 27.47 268 ILE B C 1
ATOM 3709 O O . ILE B 2 259 ? -44.682 22.524 27.779 1.00 28.69 268 ILE B O 1
ATOM 3714 N N . ASN B 2 260 ? -46.519 21.775 28.938 1.00 27.33 269 ASN B N 1
ATOM 3715 C CA . ASN B 2 260 ? -46.160 22.333 30.261 1.00 27.74 269 ASN B CA 1
ATOM 3716 C C . ASN B 2 260 ? -46.354 21.229 31.301 1.00 27.58 269 ASN B C 1
ATOM 3717 O O . ASN B 2 260 ? -47.470 21.055 31.778 1.00 26.99 269 ASN B O 1
ATOM 3722 N N . VAL B 2 261 ? -45.312 20.446 31.560 1.00 27.95 270 VAL B N 1
ATOM 3723 C CA . VAL B 2 261 ? -45.382 19.253 32.460 1.00 28.88 270 VAL B CA 1
ATOM 3724 C C . VAL B 2 261 ? -45.758 19.714 33.884 1.00 30.94 270 VAL B C 1
ATOM 3725 O O . VAL B 2 261 ? -46.332 18.901 34.620 1.00 31.54 270 VAL B O 1
ATOM 3729 N N . GLU B 2 262 ? -45.499 20.977 34.238 1.00 32.90 271 GLU B N 1
ATOM 3730 C CA . GLU B 2 262 ? -45.881 21.534 35.556 1.00 35.61 271 GLU B CA 1
ATOM 3731 C C . GLU B 2 262 ? -47.398 21.560 35.628 1.00 37.11 271 GLU B C 1
ATOM 3732 O O . GLU B 2 262 ? -47.934 20.985 36.575 1.00 39.42 271 GLU B O 1
ATOM 3738 N N . ALA B 2 263 ? -48.046 22.241 34.687 1.00 38.04 272 ALA B N 1
ATOM 3739 C CA . ALA B 2 263 ? -49.519 22.385 34.603 1.00 38.97 272 ALA B CA 1
ATOM 3740 C C . ALA B 2 263 ? -50.157 21.007 34.428 1.00 39.59 272 ALA B C 1
ATOM 3741 O O . ALA B 2 263 ? -51.255 20.804 34.980 1.00 41.96 272 ALA B O 1
ATOM 3743 N N . ALA B 2 264 ? -49.487 20.118 33.691 1.00 39.45 273 ALA B N 1
ATOM 3744 C CA . ALA B 2 264 ? -49.979 18.776 33.313 1.00 39.96 273 ALA B CA 1
ATOM 3745 C C . ALA B 2 264 ? -50.111 17.887 34.555 1.00 40.45 273 ALA B C 1
ATOM 3746 O O . ALA B 2 264 ? -51.119 17.189 34.661 1.00 40.08 273 ALA B O 1
ATOM 3748 N N . ALA B 2 265 ? -49.127 17.932 35.446 1.00 41.60 274 ALA B N 1
ATOM 3749 C CA . ALA B 2 265 ? -49.026 17.080 36.655 1.00 43.88 274 ALA B CA 1
ATOM 3750 C C . ALA B 2 265 ? -49.907 17.610 37.804 1.00 47.03 274 ALA B C 1
ATOM 3751 O O . ALA B 2 265 ? -49.912 16.994 38.871 1.00 46.12 274 ALA B O 1
ATOM 3753 N N . GLN B 2 266 ? -50.634 18.707 37.603 1.00 51.58 275 GLN B N 1
ATOM 3754 C CA . GLN B 2 266 ? -51.565 19.298 38.601 1.00 57.48 275 GLN B CA 1
ATOM 3755 C C . GLN B 2 266 ? -53.016 18.981 38.213 1.00 66.36 275 GLN B C 1
ATOM 3756 O O . GLN B 2 266 ? -53.839 18.929 39.164 1.00 75.77 275 GLN B O 1
ATOM 3762 N N . HIS B 2 267 ? -53.293 18.796 36.898 1.00 71.04 276 HIS B N 1
ATOM 3763 C CA . HIS B 2 267 ? -54.619 18.682 36.204 1.00 76.21 276 HIS B CA 1
ATOM 3764 C C . HIS B 2 267 ? -55.626 17.818 37.000 1.00 85.61 276 HIS B C 1
ATOM 3765 O O . HIS B 2 267 ? -55.551 16.548 36.888 1.00 86.66 276 HIS B O 1
ATOM 3772 N N . HIS B 2 268 ? -56.561 18.461 37.733 1.00 95.20 277 HIS B N 1
ATOM 3773 C CA . HIS B 2 268 ? -57.662 17.801 38.505 1.00 100.44 277 HIS B CA 1
ATOM 3774 C C . HIS B 2 268 ? -58.834 17.474 37.541 1.00 107.89 277 HIS B C 1
ATOM 3775 O O . HIS B 2 268 ? -59.979 17.941 37.797 1.00 113.68 277 HIS B O 1
ATOM 3782 N N . HIS B 2 269 ? -58.557 16.664 36.496 1.00 106.45 278 HIS B N 1
ATOM 3783 C CA . HIS B 2 269 ? -59.431 16.274 35.347 1.00 106.55 278 HIS B CA 1
ATOM 3784 C C . HIS B 2 269 ? -60.859 16.794 35.554 1.00 105.91 278 HIS B C 1
ATOM 3785 O O . HIS B 2 269 ? -61.812 16.121 35.218 1.00 102.28 278 HIS B O 1
ATOM 3792 N N . ALA C 1 1 ? -41.204 19.503 1.813 1.00 68.01 1 ALA C N 1
ATOM 3793 C CA . ALA C 1 1 ? -42.036 18.434 1.148 1.00 65.73 1 ALA C CA 1
ATOM 3794 C C . ALA C 1 1 ? -41.594 17.062 1.685 1.00 61.55 1 ALA C C 1
ATOM 3795 O O . ALA C 1 1 ? -40.456 16.960 2.181 1.00 57.53 1 ALA C O 1
ATOM 3797 N N . LYS C 1 2 ? -42.452 16.045 1.580 1.00 60.87 2 LYS C N 1
ATOM 3798 C CA . LYS C 1 2 ? -42.013 14.620 1.639 1.00 63.39 2 LYS C CA 1
ATOM 3799 C C . LYS C 1 2 ? -41.038 14.377 0.456 1.00 60.27 2 LYS C C 1
ATOM 3800 O O . LYS C 1 2 ? -40.787 15.330 -0.366 1.00 59.49 2 LYS C O 1
ATOM 3806 N N . CYS C 1 3 ? -40.477 13.164 0.381 1.00 55.89 3 CYS C N 1
ATOM 3807 C CA . CYS C 1 3 ? -39.392 12.779 -0.556 1.00 51.62 3 CYS C CA 1
ATOM 3808 C C . CYS C 1 3 ? -39.974 12.393 -1.920 1.00 48.89 3 CYS C C 1
ATOM 3809 O O . CYS C 1 3 ? -41.024 11.760 -1.952 1.00 43.73 3 CYS C O 1
ATOM 3812 N N . VAL C 1 4 ? -39.298 12.867 -2.978 1.00 48.45 4 VAL C N 1
ATOM 3813 C CA . VAL C 1 4 ? -39.684 12.872 -4.422 1.00 46.66 4 VAL C CA 1
ATOM 3814 C C . VAL C 1 4 ? -38.662 12.005 -5.183 1.00 45.09 4 VAL C C 1
ATOM 3815 O O . VAL C 1 4 ? -37.448 12.192 -4.977 1.00 43.59 4 VAL C O 1
ATOM 3819 N N . SER C 1 5 ? -39.129 11.063 -6.012 1.00 43.55 5 SER C N 1
ATOM 3820 C CA . SER C 1 5 ? -38.262 10.136 -6.782 1.00 42.38 5 SER C CA 1
ATOM 3821 C C . SER C 1 5 ? -37.896 10.815 -8.108 1.00 42.86 5 SER C C 1
ATOM 3822 O O . SER C 1 5 ? -38.468 10.395 -9.155 1.00 44.32 5 SER C O 1
ATOM 3825 N N . TYR C 1 6 ? -36.999 11.817 -8.071 1.00 41.99 6 TYR C N 1
ATOM 3826 C CA . TYR C 1 6 ? -36.608 12.632 -9.255 1.00 42.64 6 TYR C CA 1
ATOM 3827 C C . TYR C 1 6 ? -35.949 11.723 -10.300 1.00 37.65 6 TYR C C 1
ATOM 3828 O O . TYR C 1 6 ? -36.003 12.065 -11.444 1.00 36.19 6 TYR C O 1
ATOM 3837 N N . GLY C 1 7 ? -35.376 10.597 -9.894 1.00 34.77 7 GLY C N 1
ATOM 3838 C CA . GLY C 1 7 ? -34.579 9.702 -10.756 1.00 33.84 7 GLY C CA 1
ATOM 3839 C C . GLY C 1 7 ? -35.431 8.983 -11.787 1.00 32.21 7 GLY C C 1
ATOM 3840 O O . GLY C 1 7 ? -34.943 8.656 -12.915 1.00 31.96 7 GLY C O 1
ATOM 3841 N N . VAL C 1 8 ? -36.679 8.760 -11.425 1.00 30.79 8 VAL C N 1
ATOM 3842 C CA . VAL C 1 8 ? -37.677 8.096 -12.298 1.00 30.46 8 VAL C CA 1
ATOM 3843 C C . VAL C 1 8 ? -37.903 9.038 -13.482 1.00 31.66 8 VAL C C 1
ATOM 3844 O O . VAL C 1 8 ? -37.810 8.578 -14.619 1.00 31.83 8 VAL C O 1
ATOM 3848 N N . SER C 1 9 ? -38.137 10.325 -13.226 1.00 32.84 9 SER C N 1
ATOM 3849 C CA . SER C 1 9 ? -38.337 11.389 -14.259 1.00 33.84 9 SER C CA 1
ATOM 3850 C C . SER C 1 9 ? -37.068 11.621 -15.077 1.00 32.87 9 SER C C 1
ATOM 3851 O O . SER C 1 9 ? -37.186 12.027 -16.221 1.00 34.04 9 SER C O 1
ATOM 3854 N N . GLN C 1 10 ? -35.900 11.442 -14.458 1.00 31.51 10 GLN C N 1
ATOM 3855 C CA . GLN C 1 10 ? -34.574 11.768 -15.035 1.00 31.44 10 GLN C CA 1
ATOM 3856 C C . GLN C 1 10 ? -34.224 10.791 -16.160 1.00 31.56 10 GLN C C 1
ATOM 3857 O O . GLN C 1 10 ? -33.584 11.226 -17.152 1.00 31.43 10 GLN C O 1
ATOM 3863 N N . ILE C 1 11 ? -34.597 9.519 -16.005 1.00 31.60 11 ILE C N 1
ATOM 3864 C CA . ILE C 1 11 ? -34.340 8.443 -17.006 1.00 31.85 11 ILE C CA 1
ATOM 3865 C C . ILE C 1 11 ? -35.515 8.407 -17.993 1.00 33.40 11 ILE C C 1
ATOM 3866 O O . ILE C 1 11 ? -35.491 7.572 -18.893 1.00 36.37 11 ILE C O 1
ATOM 3871 N N . LYS C 1 12 ? -36.485 9.302 -17.831 1.00 33.52 12 LYS C N 1
ATOM 3872 C CA . LYS C 1 12 ? -37.683 9.479 -18.685 1.00 34.55 12 LYS C CA 1
ATOM 3873 C C . LYS C 1 12 ? -38.594 8.247 -18.634 1.00 34.25 12 LYS C C 1
ATOM 3874 O O . LYS C 1 12 ? -39.284 8.001 -19.640 1.00 36.72 12 LYS C O 1
ATOM 3880 N N . ALA C 1 13 ? -38.675 7.540 -17.503 1.00 32.29 13 ALA C N 1
ATOM 3881 C CA . ALA C 1 13 ? -39.652 6.452 -17.297 1.00 31.07 13 ALA C CA 1
ATOM 3882 C C . ALA C 1 13 ? -41.095 6.962 -17.427 1.00 31.20 13 ALA C C 1
ATOM 3883 O O . ALA C 1 13 ? -41.938 6.262 -17.967 1.00 32.52 13 ALA C O 1
ATOM 3885 N N . PRO C 1 14 ? -41.487 8.148 -16.916 1.00 30.50 14 PRO C N 1
ATOM 3886 C CA . PRO C 1 14 ? -42.885 8.564 -16.978 1.00 30.72 14 PRO C CA 1
ATOM 3887 C C . PRO C 1 14 ? -43.498 8.475 -18.370 1.00 31.58 14 PRO C C 1
ATOM 3888 O O . PRO C 1 14 ? -44.657 8.127 -18.457 1.00 32.91 14 PRO C O 1
ATOM 3892 N N . ALA C 1 15 ? -42.706 8.767 -19.401 1.00 32.01 15 ALA C N 1
ATOM 3893 C CA . ALA C 1 15 ? -43.138 8.778 -20.818 1.00 33.00 15 ALA C CA 1
ATOM 3894 C C . ALA C 1 15 ? -43.676 7.393 -21.219 1.00 33.78 15 ALA C C 1
ATOM 3895 O O . ALA C 1 15 ? -44.636 7.352 -22.046 1.00 34.95 15 ALA C O 1
ATOM 3897 N N . LEU C 1 16 ? -43.079 6.314 -20.675 1.00 33.14 16 LEU C N 1
ATOM 3898 C CA . LEU C 1 16 ? -43.500 4.897 -20.864 1.00 33.47 16 LEU C CA 1
ATOM 3899 C C . LEU C 1 16 ? -44.749 4.591 -20.037 1.00 32.97 16 LEU C C 1
ATOM 3900 O O . LEU C 1 16 ? -45.707 3.996 -20.614 1.00 33.63 16 LEU C O 1
ATOM 3905 N N . HIS C 1 17 ? -44.760 4.995 -18.758 1.00 30.79 17 HIS C N 1
ATOM 3906 C CA . HIS C 1 17 ? -45.909 4.824 -17.820 1.00 29.61 17 HIS C CA 1
ATOM 3907 C C . HIS C 1 17 ? -47.175 5.348 -18.491 1.00 30.33 17 HIS C C 1
ATOM 3908 O O . HIS C 1 17 ? -48.245 4.728 -18.332 1.00 30.74 17 HIS C O 1
ATOM 3915 N N . SER C 1 18 ? -47.062 6.468 -19.200 1.00 30.53 18 SER C N 1
ATOM 3916 C CA . SER C 1 18 ? -48.241 7.144 -19.783 1.00 32.08 18 SER C CA 1
ATOM 3917 C C . SER C 1 18 ? -48.627 6.449 -21.089 1.00 33.46 18 SER C C 1
ATOM 3918 O O . SER C 1 18 ? -49.806 6.492 -21.443 1.00 34.45 18 SER C O 1
ATOM 3921 N N . GLN C 1 19 ? -47.692 5.752 -21.736 1.00 34.34 19 GLN C N 1
ATOM 3922 C CA . GLN C 1 19 ? -48.037 4.821 -22.849 1.00 35.70 19 GLN C CA 1
ATOM 3923 C C . GLN C 1 19 ? -48.618 3.501 -22.294 1.00 35.47 19 GLN C C 1
ATOM 3924 O O . GLN C 1 19 ? -49.005 2.678 -23.109 1.00 36.46 19 GLN C O 1
ATOM 3930 N N . GLY C 1 20 ? -48.667 3.305 -20.968 1.00 34.06 20 GLY C N 1
ATOM 3931 C CA . GLY C 1 20 ? -49.265 2.122 -20.318 1.00 33.60 20 GLY C CA 1
ATOM 3932 C C . GLY C 1 20 ? -48.276 0.985 -20.155 1.00 33.01 20 GLY C C 1
ATOM 3933 O O . GLY C 1 20 ? -48.734 -0.178 -20.049 1.00 33.28 20 GLY C O 1
ATOM 3934 N N . TYR C 1 21 ? -46.975 1.287 -20.176 1.00 32.30 21 TYR C N 1
ATOM 3935 C CA . TYR C 1 21 ? -45.877 0.289 -20.074 1.00 32.56 21 TYR C CA 1
ATOM 3936 C C . TYR C 1 21 ? -45.232 0.421 -18.684 1.00 31.56 21 TYR C C 1
ATOM 3937 O O . TYR C 1 21 ? -44.629 1.468 -18.380 1.00 30.48 21 TYR C O 1
ATOM 3946 N N . THR C 1 22 ? -45.357 -0.617 -17.849 1.00 31.65 22 THR C N 1
ATOM 3947 C CA . THR C 1 22 ? -45.069 -0.525 -16.395 1.00 30.53 22 THR C CA 1
ATOM 3948 C C . THR C 1 22 ? -44.185 -1.675 -15.915 1.00 30.60 22 THR C C 1
ATOM 3949 O O . THR C 1 22 ? -43.961 -1.757 -14.692 1.00 31.76 22 THR C O 1
ATOM 3953 N N . GLY C 1 23 ? -43.732 -2.520 -16.842 1.00 31.09 23 GLY C N 1
ATOM 3954 C CA . GLY C 1 23 ? -43.029 -3.771 -16.535 1.00 31.48 23 GLY C CA 1
ATOM 3955 C C . GLY C 1 23 ? -43.997 -4.913 -16.292 1.00 32.90 23 GLY C C 1
ATOM 3956 O O . GLY C 1 23 ? -43.541 -5.956 -15.859 1.00 33.89 23 GLY C O 1
ATOM 3957 N N . SER C 1 24 ? -45.288 -4.751 -16.569 1.00 33.97 24 SER C N 1
ATOM 3958 C CA . SER C 1 24 ? -46.321 -5.809 -16.423 1.00 35.32 24 SER C CA 1
ATOM 3959 C C . SER C 1 24 ? -45.781 -7.127 -17.003 1.00 37.29 24 SER C C 1
ATOM 3960 O O . SER C 1 24 ? -45.336 -7.107 -18.175 1.00 37.67 24 SER C O 1
ATOM 3963 N N . ASN C 1 25 ? -45.747 -8.212 -16.217 1.00 38.59 25 ASN C N 1
ATOM 3964 C CA . ASN C 1 25 ? -45.464 -9.593 -16.711 1.00 40.81 25 ASN C CA 1
ATOM 3965 C C . ASN C 1 25 ? -43.964 -9.834 -16.930 1.00 40.76 25 ASN C C 1
ATOM 3966 O O . ASN C 1 25 ? -43.586 -10.907 -17.446 1.00 42.21 25 ASN C O 1
ATOM 3971 N N . VAL C 1 26 ? -43.112 -8.874 -16.580 1.00 39.91 26 VAL C N 1
ATOM 3972 C CA . VAL C 1 26 ? -41.632 -9.002 -16.720 1.00 39.79 26 VAL C CA 1
ATOM 3973 C C . VAL C 1 26 ? -41.063 -9.528 -15.405 1.00 39.25 26 VAL C C 1
ATOM 3974 O O . VAL C 1 26 ? -41.158 -8.837 -14.398 1.00 37.08 26 VAL C O 1
ATOM 3978 N N . LYS C 1 27 ? -40.501 -10.728 -15.472 1.00 41.62 27 LYS C N 1
ATOM 3979 C CA . LYS C 1 27 ? -39.895 -11.440 -14.338 1.00 43.80 27 LYS C CA 1
ATOM 3980 C C . LYS C 1 27 ? -38.506 -10.842 -14.088 1.00 42.81 27 LYS C C 1
ATOM 3981 O O . LYS C 1 27 ? -37.638 -10.956 -14.983 1.00 44.22 27 LYS C O 1
ATOM 3987 N N . VAL C 1 28 ? -38.320 -10.223 -12.922 1.00 40.77 28 VAL C N 1
ATOM 3988 C CA . VAL C 1 28 ? -37.052 -9.572 -12.480 1.00 40.22 28 VAL C CA 1
ATOM 3989 C C . VAL C 1 28 ? -36.587 -10.267 -11.198 1.00 41.31 28 VAL C C 1
ATOM 3990 O O . VAL C 1 28 ? -37.311 -10.165 -10.183 1.00 44.18 28 VAL C O 1
ATOM 3994 N N . ALA C 1 29 ? -35.441 -10.947 -11.253 1.00 41.23 29 ALA C N 1
ATOM 3995 C CA . ALA C 1 29 ? -34.718 -11.487 -10.086 1.00 42.07 29 ALA C CA 1
ATOM 3996 C C . ALA C 1 29 ? -33.978 -10.343 -9.379 1.00 41.00 29 ALA C C 1
ATOM 3997 O O . ALA C 1 29 ? -33.042 -9.785 -9.961 1.00 41.72 29 ALA C O 1
ATOM 3999 N N . VAL C 1 30 ? -34.391 -10.010 -8.157 1.00 39.55 30 VAL C N 1
ATOM 4000 C CA . VAL C 1 30 ? -33.564 -9.225 -7.196 1.00 37.87 30 VAL C CA 1
ATOM 4001 C C . VAL C 1 30 ? -32.635 -10.226 -6.492 1.00 39.20 30 VAL C C 1
ATOM 4002 O O . VAL C 1 30 ? -33.091 -10.880 -5.518 1.00 39.91 30 VAL C O 1
ATOM 4006 N N . ILE C 1 31 ? -31.406 -10.378 -6.992 1.00 39.41 31 ILE C N 1
ATOM 4007 C CA . ILE C 1 31 ? -30.367 -11.248 -6.363 1.00 41.02 31 ILE C CA 1
ATOM 4008 C C . ILE C 1 31 ? -29.655 -10.418 -5.274 1.00 41.05 31 ILE C C 1
ATOM 4009 O O . ILE C 1 31 ? -28.870 -9.500 -5.598 1.00 41.84 31 ILE C O 1
ATOM 4014 N N . ASP C 1 32 ? -29.989 -10.675 -4.012 1.00 41.42 32 ASP C N 1
ATOM 4015 C CA . ASP C 1 32 ? -29.676 -9.763 -2.891 1.00 41.98 32 ASP C CA 1
ATOM 4016 C C . ASP C 1 32 ? -29.895 -10.477 -1.559 1.00 41.84 32 ASP C C 1
ATOM 4017 O O . ASP C 1 32 ? -29.820 -11.704 -1.534 1.00 43.40 32 ASP C O 1
ATOM 4022 N N . SER C 1 33 ? -30.146 -9.723 -0.493 1.00 40.22 33 SER C N 1
ATOM 4023 C CA . SER C 1 33 ? -30.403 -10.237 0.875 1.00 40.76 33 SER C CA 1
ATOM 4024 C C . SER C 1 33 ? -31.875 -10.604 1.114 1.00 40.68 33 SER C C 1
ATOM 4025 O O . SER C 1 33 ? -32.241 -10.883 2.273 1.00 41.17 33 SER C O 1
ATOM 4028 N N . GLY C 1 34 ? -32.692 -10.672 0.065 1.00 40.53 34 GLY C N 1
ATOM 4029 C CA . GLY C 1 34 ? -34.102 -11.113 0.159 1.00 40.53 34 GLY C CA 1
ATOM 4030 C C . GLY C 1 34 ? -35.030 -9.930 0.014 1.00 39.54 34 GLY C C 1
ATOM 4031 O O . GLY C 1 34 ? -34.496 -8.814 -0.166 1.00 39.49 34 GLY C O 1
ATOM 4032 N N . ILE C 1 35 ? -36.351 -10.137 0.077 1.00 39.35 35 ILE C N 1
ATOM 4033 C CA . ILE C 1 35 ? -37.359 -9.038 0.054 1.00 38.03 35 ILE C CA 1
ATOM 4034 C C . ILE C 1 35 ? -38.414 -9.285 1.133 1.00 38.40 35 ILE C C 1
ATOM 4035 O O . ILE C 1 35 ? -39.183 -10.284 1.012 1.00 40.38 35 ILE C O 1
ATOM 4040 N N . ASP C 1 36 ? -38.518 -8.372 2.104 1.00 36.99 36 ASP C N 1
ATOM 4041 C CA . ASP C 1 36 ? -39.251 -8.697 3.355 1.00 38.00 36 ASP C CA 1
ATOM 4042 C C . ASP C 1 36 ? -40.761 -8.551 3.122 1.00 37.92 36 ASP C C 1
ATOM 4043 O O . ASP C 1 36 ? -41.190 -7.485 2.640 1.00 37.32 36 ASP C O 1
ATOM 4048 N N . SER C 1 37 ? -41.541 -9.573 3.466 1.00 38.93 37 SER C N 1
ATOM 4049 C CA . SER C 1 37 ? -43.011 -9.595 3.293 1.00 39.89 37 SER C CA 1
ATOM 4050 C C . SER C 1 37 ? -43.642 -8.502 4.154 1.00 40.58 37 SER C C 1
ATOM 4051 O O . SER C 1 37 ? -44.808 -8.146 3.889 1.00 41.27 37 SER C O 1
ATOM 4054 N N . SER C 1 38 ? -42.913 -7.996 5.146 1.00 41.27 38 SER C N 1
ATOM 4055 C CA . SER C 1 38 ? -43.458 -6.989 6.092 1.00 42.21 38 SER C CA 1
ATOM 4056 C C . SER C 1 38 ? -43.476 -5.606 5.433 1.00 42.38 38 SER C C 1
ATOM 4057 O O . SER C 1 38 ? -44.195 -4.756 5.950 1.00 43.84 38 SER C O 1
ATOM 4060 N N . HIS C 1 39 ? -42.710 -5.364 4.374 1.00 43.43 39 HIS C N 1
ATOM 4061 C CA . HIS C 1 39 ? -42.928 -4.173 3.503 1.00 45.81 39 HIS C CA 1
ATOM 4062 C C . HIS C 1 39 ? -44.210 -4.415 2.708 1.00 47.65 39 HIS C C 1
ATOM 4063 O O . HIS C 1 39 ? -44.318 -5.406 1.989 1.00 50.40 39 HIS C O 1
ATOM 4070 N N . PRO C 1 40 ? -45.231 -3.532 2.761 1.00 47.82 40 PRO C N 1
ATOM 4071 C CA . PRO C 1 40 ? -46.424 -3.745 1.952 1.00 49.59 40 PRO C CA 1
ATOM 4072 C C . PRO C 1 40 ? -46.086 -3.328 0.502 1.00 52.25 40 PRO C C 1
ATOM 4073 O O . PRO C 1 40 ? -45.183 -2.504 0.326 1.00 50.43 40 PRO C O 1
ATOM 4077 N N . ASP C 1 41 ? -46.777 -3.882 -0.507 1.00 55.21 41 ASP C N 1
ATOM 4078 C CA . ASP C 1 41 ? -46.805 -3.303 -1.881 1.00 54.41 41 ASP C CA 1
ATOM 4079 C C . ASP C 1 41 ? -45.426 -3.426 -2.531 1.00 52.16 41 ASP C C 1
ATOM 4080 O O . ASP C 1 41 ? -44.942 -2.405 -3.082 1.00 51.68 41 ASP C O 1
ATOM 4085 N N . LEU C 1 42 ? -44.863 -4.633 -2.498 1.00 51.98 42 LEU C N 1
ATOM 4086 C CA . LEU C 1 42 ? -43.599 -4.959 -3.217 1.00 53.01 42 LEU C CA 1
ATOM 4087 C C . LEU C 1 42 ? -43.809 -6.059 -4.271 1.00 52.69 42 LEU C C 1
ATOM 4088 O O . LEU C 1 42 ? -42.803 -6.452 -4.911 1.00 52.72 42 LEU C O 1
ATOM 4093 N N . ASN C 1 43 ? -45.050 -6.455 -4.555 1.00 52.81 43 ASN C N 1
ATOM 4094 C CA . ASN C 1 43 ? -45.335 -7.203 -5.810 1.00 53.97 43 ASN C CA 1
ATOM 4095 C C . ASN C 1 43 ? -44.429 -8.432 -5.908 1.00 50.81 43 ASN C C 1
ATOM 4096 O O . ASN C 1 43 ? -44.006 -8.783 -7.051 1.00 50.51 43 ASN C O 1
ATOM 4101 N N . VAL C 1 44 ? -44.138 -9.074 -4.781 1.00 47.58 44 VAL C N 1
ATOM 4102 C CA . VAL C 1 44 ? -43.214 -10.235 -4.820 1.00 45.90 44 VAL C CA 1
ATOM 4103 C C . VAL C 1 44 ? -44.023 -11.410 -5.360 1.00 45.52 44 VAL C C 1
ATOM 4104 O O . VAL C 1 44 ? -45.050 -11.740 -4.773 1.00 45.47 44 VAL C O 1
ATOM 4108 N N . ALA C 1 45 ? -43.543 -11.987 -6.457 1.00 44.80 45 ALA C N 1
ATOM 4109 C CA . ALA C 1 45 ? -44.217 -13.067 -7.213 1.00 46.24 45 ALA C CA 1
ATOM 4110 C C . ALA C 1 45 ? -43.603 -14.437 -6.887 1.00 46.29 45 ALA C C 1
ATOM 4111 O O . ALA C 1 45 ? -44.096 -15.423 -7.447 1.00 48.16 45 ALA C O 1
ATOM 4113 N N . GLY C 1 46 ? -42.547 -14.504 -6.068 1.00 44.63 46 GLY C N 1
ATOM 4114 C CA . GLY C 1 46 ? -41.883 -15.766 -5.673 1.00 44.54 46 GLY C CA 1
ATOM 4115 C C . GLY C 1 46 ? -40.399 -15.561 -5.415 1.00 43.03 46 GLY C C 1
ATOM 4116 O O . GLY C 1 46 ? -39.960 -14.406 -5.307 1.00 41.68 46 GLY C O 1
ATOM 4117 N N . GLY C 1 47 ? -39.629 -16.640 -5.314 1.00 43.31 47 GLY C N 1
ATOM 4118 C CA . GLY C 1 47 ? -38.173 -16.599 -5.112 1.00 42.43 47 GLY C CA 1
ATOM 4119 C C . GLY C 1 47 ? -37.673 -17.838 -4.397 1.00 44.65 47 GLY C C 1
ATOM 4120 O O . GLY C 1 47 ? -38.449 -18.783 -4.208 1.00 46.41 47 GLY C O 1
ATOM 4121 N N . ALA C 1 48 ? -36.419 -17.806 -3.969 1.00 45.64 48 ALA C N 1
ATOM 4122 C CA . ALA C 1 48 ? -35.693 -18.927 -3.328 1.00 48.49 48 ALA C CA 1
ATOM 4123 C C . ALA C 1 48 ? -34.491 -18.359 -2.582 1.00 48.82 48 ALA C C 1
ATOM 4124 O O . ALA C 1 48 ? -34.143 -17.190 -2.874 1.00 46.31 48 ALA C O 1
ATOM 4126 N N . SER C 1 49 ? -33.909 -19.148 -1.668 1.00 50.50 49 SER C N 1
ATOM 4127 C CA . SER C 1 49 ? -32.813 -18.736 -0.762 1.00 50.48 49 SER C CA 1
ATOM 4128 C C . SER C 1 49 ? -31.668 -19.712 -0.916 1.00 52.70 49 SER C C 1
ATOM 4129 O O . SER C 1 49 ? -31.915 -20.898 -0.792 1.00 55.59 49 SER C O 1
ATOM 4132 N N . PHE C 1 50 ? -30.471 -19.209 -1.191 1.00 52.91 50 PHE C N 1
ATOM 4133 C CA . PHE C 1 50 ? -29.241 -20.016 -1.335 1.00 55.18 50 PHE C CA 1
ATOM 4134 C C . PHE C 1 50 ? -28.289 -19.674 -0.190 1.00 56.03 50 PHE C C 1
ATOM 4135 O O . PHE C 1 50 ? -27.066 -20.083 -0.242 1.00 57.55 50 PHE C O 1
ATOM 4143 N N . VAL C 1 51 ? -28.822 -18.970 0.823 1.00 55.17 51 VAL C N 1
ATOM 4144 C CA . VAL C 1 51 ? -28.157 -18.767 2.143 1.00 56.25 51 VAL C CA 1
ATOM 4145 C C . VAL C 1 51 ? -28.531 -19.960 3.003 1.00 58.58 51 VAL C C 1
ATOM 4146 O O . VAL C 1 51 ? -29.699 -20.141 3.349 1.00 58.36 51 VAL C O 1
ATOM 4150 N N . PRO C 1 52 ? -27.545 -20.814 3.353 1.00 61.21 52 PRO C N 1
ATOM 4151 C CA . PRO C 1 52 ? -27.857 -22.066 4.046 1.00 64.08 52 PRO C CA 1
ATOM 4152 C C . PRO C 1 52 ? -28.533 -21.902 5.423 1.00 64.23 52 PRO C C 1
ATOM 4153 O O . PRO C 1 52 ? -29.377 -22.722 5.740 1.00 64.78 52 PRO C O 1
ATOM 4157 N N . SER C 1 53 ? -28.184 -20.866 6.196 1.00 63.46 53 SER C N 1
ATOM 4158 C CA . SER C 1 53 ? -28.692 -20.657 7.583 1.00 64.44 53 SER C CA 1
ATOM 4159 C C . SER C 1 53 ? -30.018 -19.865 7.568 1.00 62.98 53 SER C C 1
ATOM 4160 O O . SER C 1 53 ? -30.647 -19.725 8.636 1.00 63.94 53 SER C O 1
ATOM 4163 N N . GLU C 1 54 ? -30.420 -19.334 6.410 1.00 60.86 54 GLU C N 1
ATOM 4164 C CA . GLU C 1 54 ? -31.637 -18.489 6.251 1.00 58.33 54 GLU C CA 1
ATOM 4165 C C . GLU C 1 54 ? -32.463 -19.050 5.083 1.00 56.75 54 GLU C C 1
ATOM 4166 O O . GLU C 1 54 ? -32.193 -18.650 3.931 1.00 55.04 54 GLU C O 1
ATOM 4172 N N . THR C 1 55 ? -33.421 -19.933 5.372 1.00 56.80 55 THR C N 1
ATOM 4173 C CA . THR C 1 55 ? -34.194 -20.689 4.351 1.00 56.60 55 THR C CA 1
ATOM 4174 C C . THR C 1 55 ? -35.258 -19.817 3.662 1.00 53.72 55 THR C C 1
ATOM 4175 O O . THR C 1 55 ? -35.775 -20.279 2.618 1.00 53.12 55 THR C O 1
ATOM 4179 N N . ASN C 1 56 ? -35.622 -18.655 4.237 1.00 51.25 56 ASN C N 1
ATOM 4180 C CA . ASN C 1 56 ? -36.816 -17.849 3.839 1.00 48.31 56 ASN C CA 1
ATOM 4181 C C . ASN C 1 56 ? -36.331 -16.662 3.024 1.00 44.81 56 ASN C C 1
ATOM 4182 O O . ASN C 1 56 ? -35.763 -15.742 3.572 1.00 44.08 56 ASN C O 1
ATOM 4187 N N . PRO C 1 57 ? -36.543 -16.635 1.697 1.00 43.13 57 PRO C N 1
ATOM 4188 C CA . PRO C 1 57 ? -36.148 -15.498 0.884 1.00 41.31 57 PRO C CA 1
ATOM 4189 C C . PRO C 1 57 ? -37.066 -14.282 1.069 1.00 39.80 57 PRO C C 1
ATOM 4190 O O . PRO C 1 57 ? -36.736 -13.226 0.543 1.00 38.14 57 PRO C O 1
ATOM 4194 N N . PHE C 1 58 ? -38.181 -14.442 1.787 1.00 40.33 58 PHE C N 1
ATOM 4195 C CA . PHE C 1 58 ? -39.144 -13.341 2.038 1.00 39.17 58 PHE C CA 1
ATOM 4196 C C . PHE C 1 58 ? -38.881 -12.734 3.413 1.00 39.32 58 PHE C C 1
ATOM 4197 O O . PHE C 1 58 ? -39.668 -11.882 3.808 1.00 39.51 58 PHE C O 1
ATOM 4205 N N . GLN C 1 59 ? -37.805 -13.131 4.104 1.00 39.80 59 GLN C N 1
ATOM 4206 C CA . GLN C 1 59 ? -37.287 -12.440 5.316 1.00 39.62 59 GLN C CA 1
ATOM 4207 C C . GLN C 1 59 ? -35.926 -11.826 4.979 1.00 38.72 59 GLN C C 1
ATOM 4208 O O . GLN C 1 59 ? -34.928 -12.590 4.837 1.00 39.62 59 GLN C O 1
ATOM 4214 N N . ASP C 1 60 ? -35.873 -10.495 4.927 1.00 36.76 60 ASP C N 1
ATOM 4215 C CA . ASP C 1 60 ? -34.645 -9.722 4.628 1.00 36.00 60 ASP C CA 1
ATOM 4216 C C . ASP C 1 60 ? -34.085 -9.218 5.952 1.00 36.39 60 ASP C C 1
ATOM 4217 O O . ASP C 1 60 ? -34.507 -8.149 6.417 1.00 35.55 60 ASP C O 1
ATOM 4222 N N . ASN C 1 61 ? -33.174 -9.997 6.524 1.00 37.86 61 ASN C N 1
ATOM 4223 C CA . ASN C 1 61 ? -32.606 -9.742 7.862 1.00 39.26 61 ASN C CA 1
ATOM 4224 C C . ASN C 1 61 ? -31.607 -8.581 7.751 1.00 38.70 61 ASN C C 1
ATOM 4225 O O . ASN C 1 61 ? -31.031 -8.181 8.818 1.00 40.73 61 ASN C O 1
ATOM 4230 N N . ASN C 1 62 ? -31.344 -8.066 6.539 1.00 36.50 62 ASN C N 1
ATOM 4231 C CA . ASN C 1 62 ? -30.299 -7.027 6.337 1.00 35.47 62 ASN C CA 1
ATOM 4232 C C . ASN C 1 62 ? -30.938 -5.660 6.106 1.00 34.06 62 ASN C C 1
ATOM 4233 O O . ASN C 1 62 ? -30.462 -4.657 6.651 1.00 33.38 62 ASN C O 1
ATOM 4238 N N . SER C 1 63 ? -31.949 -5.687 5.240 1.00 33.54 63 SER C N 1
ATOM 4239 C CA . SER C 1 63 ? -32.828 -4.581 4.767 1.00 32.20 63 SER C CA 1
ATOM 4240 C C . SER C 1 63 ? -32.457 -4.122 3.340 1.00 31.83 63 SER C C 1
ATOM 4241 O O . SER C 1 63 ? -33.272 -3.372 2.731 1.00 30.01 63 SER C O 1
ATOM 4244 N N . HIS C 1 64 ? -31.358 -4.624 2.761 1.00 33.36 64 HIS C N 1
ATOM 4245 C CA . HIS C 1 64 ? -30.802 -4.055 1.503 1.00 33.60 64 HIS C CA 1
ATOM 4246 C C . HIS C 1 64 ? -31.661 -4.455 0.296 1.00 32.65 64 HIS C C 1
ATOM 4247 O O . HIS C 1 64 ? -32.045 -3.538 -0.455 1.00 30.73 64 HIS C O 1
ATOM 4254 N N . GLY C 1 65 ? -31.961 -5.753 0.144 1.00 33.44 65 GLY C N 1
ATOM 4255 C CA . GLY C 1 65 ? -32.827 -6.282 -0.925 1.00 34.10 65 GLY C CA 1
ATOM 4256 C C . GLY C 1 65 ? -34.192 -5.609 -0.966 1.00 33.56 65 GLY C C 1
ATOM 4257 O O . GLY C 1 65 ? -34.731 -5.385 -2.090 1.00 33.30 65 GLY C O 1
ATOM 4258 N N . THR C 1 66 ? -34.746 -5.319 0.223 1.00 33.45 66 THR C N 1
ATOM 4259 C CA . THR C 1 66 ? -36.062 -4.653 0.367 1.00 32.83 66 THR C CA 1
ATOM 4260 C C . THR C 1 66 ? -35.990 -3.253 -0.269 1.00 32.07 66 THR C C 1
ATOM 4261 O O . THR C 1 66 ? -36.921 -2.883 -1.001 1.00 31.57 66 THR C O 1
ATOM 4265 N N . HIS C 1 67 ? -34.945 -2.487 0.032 1.00 32.26 67 HIS C N 1
ATOM 4266 C CA . HIS C 1 67 ? -34.746 -1.123 -0.515 1.00 31.95 67 HIS C CA 1
ATOM 4267 C C . HIS C 1 67 ? -34.639 -1.234 -2.043 1.00 31.38 67 HIS C C 1
ATOM 4268 O O . HIS C 1 67 ? -35.293 -0.400 -2.784 1.00 30.58 67 HIS C O 1
ATOM 4275 N N . VAL C 1 68 ? -33.854 -2.206 -2.517 1.00 31.13 68 VAL C N 1
ATOM 4276 C CA . VAL C 1 68 ? -33.666 -2.429 -3.975 1.00 31.17 68 VAL C CA 1
ATOM 4277 C C . VAL C 1 68 ? -35.038 -2.652 -4.637 1.00 32.09 68 VAL C C 1
ATOM 4278 O O . VAL C 1 68 ? -35.336 -1.933 -5.609 1.00 32.59 68 VAL C O 1
ATOM 4282 N N . ALA C 1 69 ? -35.832 -3.604 -4.158 1.00 32.86 69 ALA C N 1
ATOM 4283 C CA . ALA C 1 69 ? -37.188 -3.892 -4.680 1.00 33.35 69 ALA C CA 1
ATOM 4284 C C . ALA C 1 69 ? -37.978 -2.584 -4.886 1.00 33.02 69 ALA C C 1
ATOM 4285 O O . ALA C 1 69 ? -38.498 -2.375 -6.010 1.00 33.58 69 ALA C O 1
ATOM 4287 N N . GLY C 1 70 ? -38.058 -1.728 -3.859 1.00 32.29 70 GLY C N 1
ATOM 4288 C CA . GLY C 1 70 ? -38.737 -0.419 -3.941 1.00 31.57 70 GLY C CA 1
ATOM 4289 C C . GLY C 1 70 ? -38.254 0.417 -5.129 1.00 31.08 70 GLY C C 1
ATOM 4290 O O . GLY C 1 70 ? -39.098 0.949 -5.880 1.00 30.71 70 GLY C O 1
ATOM 4291 N N . THR C 1 71 ? -36.943 0.539 -5.310 1.00 31.52 71 THR C N 1
ATOM 4292 C CA . THR C 1 71 ? -36.354 1.406 -6.363 1.00 31.33 71 THR C CA 1
ATOM 4293 C C . THR C 1 71 ? -36.639 0.802 -7.743 1.00 31.36 71 THR C C 1
ATOM 4294 O O . THR C 1 71 ? -36.952 1.578 -8.662 1.00 32.99 71 THR C O 1
ATOM 4298 N N . VAL C 1 72 ? -36.579 -0.524 -7.887 1.00 31.03 72 VAL C N 1
ATOM 4299 C CA . VAL C 1 72 ? -36.927 -1.232 -9.160 1.00 30.61 72 VAL C CA 1
ATOM 4300 C C . VAL C 1 72 ? -38.396 -0.943 -9.495 1.00 31.12 72 VAL C C 1
ATOM 4301 O O . VAL C 1 72 ? -38.676 -0.640 -10.696 1.00 31.55 72 VAL C O 1
ATOM 4305 N N . LEU C 1 73 ? -39.293 -1.017 -8.491 1.00 30.84 73 LEU C N 1
ATOM 4306 C CA . LEU C 1 73 ? -40.747 -0.796 -8.683 1.00 30.21 73 LEU C CA 1
ATOM 4307 C C . LEU C 1 73 ? -41.060 0.673 -8.939 1.00 29.61 73 LEU C C 1
ATOM 4308 O O . LEU C 1 73 ? -42.072 0.901 -9.606 1.00 31.24 73 LEU C O 1
ATOM 4313 N N . ALA C 1 74 ? -40.276 1.633 -8.426 1.00 28.64 74 ALA C N 1
ATOM 4314 C CA . ALA C 1 74 ? -40.491 3.072 -8.723 1.00 27.78 74 ALA C CA 1
ATOM 4315 C C . ALA C 1 74 ? -40.358 3.313 -10.239 1.00 27.65 74 ALA C C 1
ATOM 4316 O O . ALA C 1 74 ? -41.178 4.087 -10.767 1.00 27.69 74 ALA C O 1
ATOM 4318 N N . VAL C 1 75 ? -39.398 2.656 -10.905 1.00 27.39 75 VAL C N 1
ATOM 4319 C CA . VAL C 1 75 ? -39.191 2.747 -12.382 1.00 27.83 75 VAL C CA 1
ATOM 4320 C C . VAL C 1 75 ? -40.203 1.863 -13.111 1.00 29.01 75 VAL C C 1
ATOM 4321 O O . VAL C 1 75 ? -40.792 2.335 -14.086 1.00 29.22 75 VAL C O 1
ATOM 4325 N N . ALA C 1 76 ? -40.386 0.614 -12.656 1.00 30.33 85 ALA C N 1
ATOM 4326 C CA . ALA C 1 76 ? -41.281 -0.390 -13.293 1.00 31.33 85 ALA C CA 1
ATOM 4327 C C . ALA C 1 76 ? -42.301 -0.902 -12.274 1.00 30.67 85 ALA C C 1
ATOM 4328 O O . ALA C 1 76 ? -42.173 -2.005 -11.745 1.00 31.07 85 ALA C O 1
ATOM 4330 N N . PRO C 1 77 ? -43.362 -0.122 -11.987 1.00 30.01 86 PRO C N 1
ATOM 4331 C CA . PRO C 1 77 ? -44.334 -0.448 -10.943 1.00 29.74 86 PRO C CA 1
ATOM 4332 C C . PRO C 1 77 ? -45.030 -1.812 -10.998 1.00 30.75 86 PRO C C 1
ATOM 4333 O O . PRO C 1 77 ? -45.290 -2.345 -9.949 1.00 32.31 86 PRO C O 1
ATOM 4337 N N . SER C 1 78 ? -45.328 -2.351 -12.176 1.00 30.88 87 SER C N 1
ATOM 4338 C CA . SER C 1 78 ? -46.123 -3.599 -12.289 1.00 31.99 87 SER C CA 1
ATOM 4339 C C . SER C 1 78 ? -45.198 -4.778 -12.592 1.00 31.72 87 SER C C 1
ATOM 4340 O O . SER C 1 78 ? -45.710 -5.815 -13.023 1.00 33.21 87 SER C O 1
ATOM 4343 N N . ALA C 1 79 ? -43.892 -4.650 -12.358 1.00 30.65 88 ALA C N 1
ATOM 4344 C CA . ALA C 1 79 ? -42.921 -5.741 -12.597 1.00 31.13 88 ALA C CA 1
ATOM 4345 C C . ALA C 1 79 ? -43.125 -6.840 -11.543 1.00 31.81 88 ALA C C 1
ATOM 4346 O O . ALA C 1 79 ? -43.483 -6.505 -10.396 1.00 32.17 88 ALA C O 1
ATOM 4348 N N . SER C 1 80 ? -42.948 -8.102 -11.939 1.00 32.47 89 SER C N 1
ATOM 4349 C CA . SER C 1 80 ? -42.992 -9.292 -11.063 1.00 32.86 89 SER C CA 1
ATOM 4350 C C . SER C 1 80 ? -41.591 -9.459 -10.495 1.00 33.36 89 SER C C 1
ATOM 4351 O O . SER C 1 80 ? -40.697 -9.890 -11.255 1.00 34.31 89 SER C O 1
ATOM 4354 N N . LEU C 1 81 ? -41.415 -9.124 -9.210 1.00 33.06 90 LEU C N 1
ATOM 4355 C CA . LEU C 1 81 ? -40.124 -9.254 -8.497 1.00 32.71 90 LEU C CA 1
ATOM 4356 C C . LEU C 1 81 ? -40.022 -10.672 -7.927 1.00 33.83 90 LEU C C 1
ATOM 4357 O O . LEU C 1 81 ? -40.999 -11.159 -7.319 1.00 35.07 90 LEU C O 1
ATOM 4362 N N . TYR C 1 82 ? -38.875 -11.315 -8.110 1.00 33.70 91 TYR C N 1
ATOM 4363 C CA . TYR C 1 82 ? -38.548 -12.590 -7.451 1.00 34.93 91 TYR C CA 1
ATOM 4364 C C . TYR C 1 82 ? -37.418 -12.303 -6.470 1.00 34.62 91 TYR C C 1
ATOM 4365 O O . TYR C 1 82 ? -36.397 -11.702 -6.866 1.00 32.91 91 TYR C O 1
ATOM 4374 N N . ALA C 1 83 ? -37.619 -12.676 -5.204 1.00 35.63 92 ALA C N 1
ATOM 4375 C CA . ALA C 1 83 ? -36.627 -12.494 -4.125 1.00 35.77 92 ALA C CA 1
ATOM 4376 C C . ALA C 1 83 ? -35.645 -13.661 -4.178 1.00 37.11 92 ALA C C 1
ATOM 4377 O O . ALA C 1 83 ? -36.022 -14.772 -3.759 1.00 38.12 92 ALA C O 1
ATOM 4379 N N . VAL C 1 84 ? -34.447 -13.432 -4.711 1.00 37.10 93 VAL C N 1
ATOM 4380 C CA . VAL C 1 84 ? -33.415 -14.502 -4.792 1.00 39.33 93 VAL C CA 1
ATOM 4381 C C . VAL C 1 84 ? -32.346 -14.193 -3.750 1.00 39.52 93 VAL C C 1
ATOM 4382 O O . VAL C 1 84 ? -31.563 -13.314 -3.978 1.00 38.81 93 VAL C O 1
ATOM 4386 N N . LYS C 1 85 ? -32.353 -14.884 -2.625 1.00 41.07 94 LYS C N 1
ATOM 4387 C CA . LYS C 1 85 ? -31.563 -14.472 -1.446 1.00 41.46 94 LYS C CA 1
ATOM 4388 C C . LYS C 1 85 ? -30.239 -15.213 -1.503 1.00 42.70 94 LYS C C 1
ATOM 4389 O O . LYS C 1 85 ? -30.232 -16.449 -1.309 1.00 44.90 94 LYS C O 1
ATOM 4395 N N . VAL C 1 86 ? -29.161 -14.490 -1.775 1.00 41.75 95 VAL C N 1
ATOM 4396 C CA . VAL C 1 86 ? -27.796 -15.075 -1.868 1.00 43.10 95 VAL C CA 1
ATOM 4397 C C . VAL C 1 86 ? -26.886 -14.386 -0.850 1.00 43.73 95 VAL C C 1
ATOM 4398 O O . VAL C 1 86 ? -25.719 -14.801 -0.762 1.00 46.06 95 VAL C O 1
ATOM 4402 N N . LEU C 1 87 ? -27.406 -13.407 -0.094 1.00 42.31 96 LEU C N 1
ATOM 4403 C CA . LEU C 1 87 ? -26.677 -12.635 0.949 1.00 42.23 96 LEU C CA 1
ATOM 4404 C C . LEU C 1 87 ? -27.417 -12.810 2.287 1.00 42.99 96 LEU C C 1
ATOM 4405 O O . LEU C 1 87 ? -28.665 -12.788 2.313 1.00 41.75 96 LEU C O 1
ATOM 4410 N N . GLY C 1 88 ? -26.665 -13.001 3.370 1.00 44.99 97 GLY C N 1
ATOM 4411 C CA . GLY C 1 88 ? -27.205 -13.201 4.727 1.00 46.25 97 GLY C CA 1
ATOM 4412 C C . GLY C 1 88 ? -27.538 -11.878 5.407 1.00 45.40 97 GLY C C 1
ATOM 4413 O O . GLY C 1 88 ? -27.464 -10.821 4.741 1.00 44.21 97 GLY C O 1
ATOM 4414 N N . ALA C 1 89 ? -27.851 -11.937 6.706 1.00 46.41 98 ALA C N 1
ATOM 4415 C CA . ALA C 1 89 ? -28.159 -10.787 7.586 1.00 45.63 98 ALA C CA 1
ATOM 4416 C C . ALA C 1 89 ? -27.042 -9.734 7.522 1.00 45.04 98 ALA C C 1
ATOM 4417 O O . ALA C 1 89 ? -27.348 -8.544 7.541 1.00 43.44 98 ALA C O 1
ATOM 4419 N N . ASP C 1 90 ? -25.780 -10.149 7.467 1.00 46.64 99 ASP C N 1
ATOM 4420 C CA . ASP C 1 90 ? -24.616 -9.217 7.561 1.00 47.21 99 ASP C CA 1
ATOM 4421 C C . ASP C 1 90 ? -24.424 -8.507 6.218 1.00 45.75 99 ASP C C 1
ATOM 4422 O O . ASP C 1 90 ? -23.597 -7.593 6.174 1.00 46.23 99 ASP C O 1
ATOM 4427 N N . GLY C 1 91 ? -25.117 -8.939 5.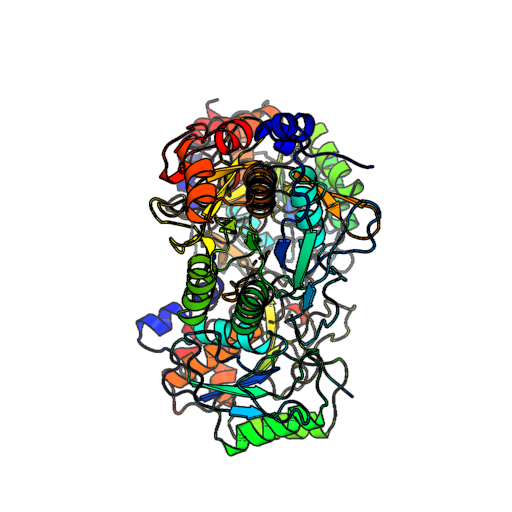161 1.00 44.46 100 GLY C N 1
ATOM 4428 C CA . GLY C 1 91 ? -25.032 -8.331 3.817 1.00 43.22 100 GLY C CA 1
ATOM 4429 C C . GLY C 1 91 ? -23.890 -8.872 2.953 1.00 44.22 100 GLY C C 1
ATOM 4430 O O . GLY C 1 91 ? -23.631 -8.287 1.901 1.00 43.13 100 GLY C O 1
ATOM 4431 N N . SER C 1 92 ? -23.218 -9.940 3.383 1.00 46.71 101 SER C N 1
ATOM 4432 C CA . SER C 1 92 ? -22.183 -10.655 2.589 1.00 48.71 101 SER C CA 1
ATOM 4433 C C . SER C 1 92 ? -22.688 -12.045 2.200 1.00 49.82 101 SER C C 1
ATOM 4434 O O . SER C 1 92 ? -23.631 -12.517 2.840 1.00 49.90 101 SER C O 1
ATOM 4437 N N . GLY C 1 93 ? -22.058 -12.674 1.205 1.00 51.91 102 GLY C N 1
ATOM 4438 C CA . GLY C 1 93 ? -22.422 -14.021 0.715 1.00 53.83 102 GLY C CA 1
ATOM 4439 C C . GLY C 1 93 ? -21.304 -14.657 -0.085 1.00 55.90 102 GLY C C 1
ATOM 4440 O O . GLY C 1 93 ? -20.585 -13.930 -0.768 1.00 54.05 102 GLY C O 1
ATOM 4441 N N . GLN C 1 94 ? -21.178 -15.983 -0.025 1.00 60.42 103 GLN C N 1
ATOM 4442 C CA . GLN C 1 94 ? -20.162 -16.730 -0.803 1.00 64.49 103 GLN C CA 1
ATOM 4443 C C . GLN C 1 94 ? -20.508 -16.619 -2.291 1.00 63.99 103 GLN C C 1
ATOM 4444 O O . GLN C 1 94 ? -21.680 -16.454 -2.601 1.00 63.44 103 GLN C O 1
ATOM 4450 N N . TYR C 1 95 ? -19.499 -16.690 -3.160 1.00 65.23 104 TYR C N 1
ATOM 4451 C CA . TYR C 1 95 ? -19.678 -16.755 -4.626 1.00 65.05 104 TYR C CA 1
ATOM 4452 C C . TYR C 1 95 ? -20.577 -17.952 -4.942 1.00 63.16 104 TYR C C 1
ATOM 4453 O O . TYR C 1 95 ? -21.442 -17.841 -5.836 1.00 62.43 104 TYR C O 1
ATOM 4462 N N . SER C 1 96 ? -20.404 -19.071 -4.231 1.00 61.91 105 SER C N 1
ATOM 4463 C CA . SER C 1 96 ? -21.159 -20.313 -4.529 1.00 61.63 105 SER C CA 1
ATOM 4464 C C . SER C 1 96 ? -22.662 -20.048 -4.357 1.00 58.50 105 SER C C 1
ATOM 4465 O O . SER C 1 96 ? -23.465 -20.565 -5.183 1.00 57.87 105 SER C O 1
ATOM 4468 N N . TRP C 1 97 ? -23.040 -19.259 -3.342 1.00 55.71 106 TRP C N 1
ATOM 4469 C CA . TRP C 1 97 ? -24.460 -18.909 -3.073 1.00 53.44 106 TRP C CA 1
ATOM 4470 C C . TRP C 1 97 ? -25.005 -18.008 -4.196 1.00 51.07 106 TRP C C 1
ATOM 4471 O O . TRP C 1 97 ? -26.153 -18.210 -4.663 1.00 49.69 106 TRP C O 1
ATOM 4482 N N . ILE C 1 98 ? -24.228 -17.004 -4.586 1.00 49.62 107 ILE C N 1
ATOM 4483 C CA . ILE C 1 98 ? -24.641 -16.021 -5.617 1.00 47.64 107 ILE C CA 1
ATOM 4484 C C . ILE C 1 98 ? -24.830 -16.772 -6.932 1.00 47.85 107 ILE C C 1
ATOM 4485 O O . ILE C 1 98 ? -25.864 -16.572 -7.587 1.00 46.85 107 ILE C O 1
ATOM 4490 N N . ILE C 1 99 ? -23.873 -17.628 -7.282 1.00 49.24 108 ILE C N 1
ATOM 4491 C CA . ILE C 1 99 ? -23.936 -18.496 -8.491 1.00 50.36 108 ILE C CA 1
ATOM 4492 C C . ILE C 1 99 ? -25.193 -19.381 -8.410 1.00 50.50 108 ILE C C 1
ATOM 4493 O O . ILE C 1 99 ? -25.858 -19.559 -9.435 1.00 50.84 108 ILE C O 1
ATOM 4498 N N . ASN C 1 100 ? -25.520 -19.933 -7.245 1.00 50.77 109 ASN C N 1
ATOM 4499 C CA . ASN C 1 100 ? -26.763 -20.732 -7.098 1.00 51.13 109 ASN C CA 1
ATOM 4500 C C . ASN C 1 100 ? -27.974 -19.858 -7.474 1.00 48.98 109 ASN C C 1
ATOM 4501 O O . ASN C 1 100 ? -28.821 -20.318 -8.274 1.00 49.55 109 ASN C O 1
ATOM 4506 N N . GLY C 1 101 ? -28.042 -18.633 -6.947 1.00 47.33 110 GLY C N 1
ATOM 4507 C CA . GLY C 1 101 ? -29.050 -17.623 -7.331 1.00 45.75 110 GLY C CA 1
ATOM 4508 C C . GLY C 1 101 ? -29.139 -17.408 -8.836 1.00 45.88 110 GLY C C 1
ATOM 4509 O O . GLY C 1 101 ? -30.251 -17.391 -9.382 1.00 46.14 110 GLY C O 1
ATOM 4510 N N . ILE C 1 102 ? -28.011 -17.227 -9.507 1.00 46.60 111 ILE C N 1
ATOM 4511 C CA . ILE C 1 102 ? -28.000 -16.969 -10.971 1.00 46.80 111 ILE C CA 1
ATOM 4512 C C . ILE C 1 102 ? -28.542 -18.219 -11.671 1.00 48.65 111 ILE C C 1
ATOM 4513 O O . ILE C 1 102 ? -29.369 -18.041 -12.549 1.00 47.80 111 ILE C O 1
ATOM 4518 N N . GLU C 1 103 ? -28.114 -19.429 -11.281 1.00 51.89 112 GLU C N 1
ATOM 4519 C CA . GLU C 1 103 ? -28.564 -20.707 -11.908 1.00 54.24 112 GLU C CA 1
ATOM 4520 C C . GLU C 1 103 ? -30.091 -20.808 -11.719 1.00 53.95 112 GLU C C 1
ATOM 4521 O O . GLU C 1 103 ? -30.797 -21.229 -12.676 1.00 54.70 112 GLU C O 1
ATOM 4527 N N . TRP C 1 104 ? -30.592 -20.417 -10.537 1.00 52.79 113 TRP C N 1
ATOM 4528 C CA . TRP C 1 104 ? -32.054 -20.403 -10.247 1.00 51.41 113 TRP C CA 1
ATOM 4529 C C . TRP C 1 104 ? -32.776 -19.462 -11.219 1.00 49.93 113 TRP C C 1
ATOM 4530 O O . TRP C 1 104 ? -33.829 -19.871 -11.757 1.00 51.06 113 TRP C O 1
ATOM 4541 N N . ALA C 1 105 ? -32.258 -18.245 -11.402 1.00 47.46 114 ALA C N 1
ATOM 4542 C CA . ALA C 1 105 ? -32.880 -17.226 -12.276 1.00 45.91 114 ALA C CA 1
ATOM 4543 C C . ALA C 1 105 ? -32.984 -17.776 -13.711 1.00 46.56 114 ALA C C 1
ATOM 4544 O O . ALA C 1 105 ? -34.040 -17.607 -14.368 1.00 46.11 114 ALA C O 1
ATOM 4546 N N . ILE C 1 106 ? -31.944 -18.460 -14.174 1.00 47.83 115 ILE C N 1
ATOM 4547 C CA . ILE C 1 106 ? -31.910 -19.091 -15.526 1.00 49.87 115 ILE C CA 1
ATOM 4548 C C . ILE C 1 106 ? -33.004 -20.167 -15.601 1.00 50.98 115 ILE C C 1
ATOM 4549 O O . ILE C 1 106 ? -33.764 -20.128 -16.566 1.00 51.48 115 ILE C O 1
ATOM 4554 N N . ALA C 1 107 ? -33.117 -21.055 -14.609 1.00 51.66 116 ALA C N 1
ATOM 4555 C CA . ALA C 1 107 ? -34.077 -22.182 -14.606 1.00 53.33 116 ALA C CA 1
ATOM 4556 C C . ALA C 1 107 ? -35.530 -21.694 -14.513 1.00 52.43 116 ALA C C 1
ATOM 4557 O O . ALA C 1 107 ? -36.403 -22.462 -14.924 1.00 54.67 116 ALA C O 1
ATOM 4559 N N . ASN C 1 108 ? -35.800 -20.507 -13.959 1.00 49.66 117 ASN C N 1
ATOM 4560 C CA . ASN C 1 108 ? -37.179 -20.022 -13.683 1.00 48.46 117 ASN C CA 1
ATOM 4561 C C . ASN C 1 108 ? -37.510 -18.863 -14.626 1.00 47.54 117 ASN C C 1
ATOM 4562 O O . ASN C 1 108 ? -38.493 -18.108 -14.352 1.00 46.79 117 ASN C O 1
ATOM 4567 N N . ASN C 1 109 ? -36.717 -18.743 -15.698 1.00 47.74 118 ASN C N 1
ATOM 4568 C CA . ASN C 1 109 ? -37.017 -17.932 -16.904 1.00 47.36 118 ASN C CA 1
ATOM 4569 C C . ASN C 1 109 ? -37.195 -16.475 -16.524 1.00 44.86 118 ASN C C 1
ATOM 4570 O O . ASN C 1 109 ? -38.150 -15.880 -17.046 1.00 45.36 118 ASN C O 1
ATOM 4575 N N . MET C 1 110 ? -36.323 -15.951 -15.659 1.00 43.79 119 MET C N 1
ATOM 4576 C CA . MET C 1 110 ? -36.230 -14.506 -15.337 1.00 42.13 119 MET C CA 1
ATOM 4577 C C . MET C 1 110 ? -35.841 -13.773 -16.612 1.00 41.49 119 MET C C 1
ATOM 4578 O O . MET C 1 110 ? -34.947 -14.288 -17.326 1.00 42.68 119 MET C O 1
ATOM 4583 N N . ASP C 1 111 ? -36.490 -12.638 -16.875 1.00 39.97 120 ASP C N 1
ATOM 4584 C CA . ASP C 1 111 ? -36.211 -11.753 -18.037 1.00 39.78 120 ASP C CA 1
ATOM 4585 C C . ASP C 1 111 ? -35.037 -10.821 -17.710 1.00 39.29 120 ASP C C 1
ATOM 4586 O O . ASP C 1 111 ? -34.2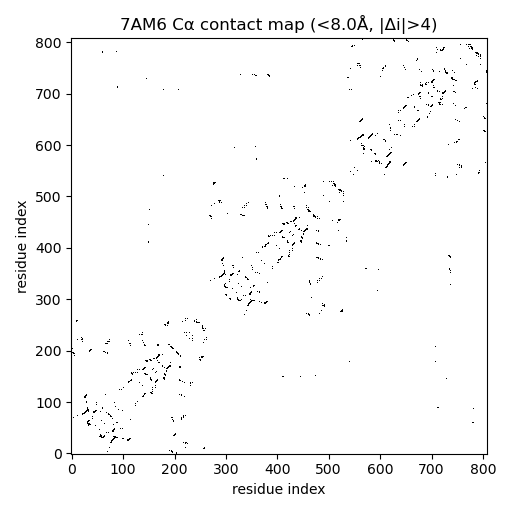25 -10.548 -18.624 1.00 39.73 120 ASP C O 1
ATOM 4591 N N . VAL C 1 112 ? -34.953 -10.376 -16.447 1.00 38.92 121 VAL C N 1
ATOM 4592 C CA . VAL C 1 112 ? -33.943 -9.405 -15.916 1.00 38.25 121 VAL C CA 1
ATOM 4593 C C . VAL C 1 112 ? -33.374 -9.896 -14.569 1.00 39.03 121 VAL C C 1
ATOM 4594 O O . VAL C 1 112 ? -34.139 -10.355 -13.746 1.00 40.97 121 VAL C O 1
ATOM 4598 N N . ILE C 1 113 ? -32.064 -9.805 -14.355 1.00 39.70 122 ILE C N 1
ATOM 4599 C CA . ILE C 1 113 ? -31.385 -10.048 -13.049 1.00 39.55 122 ILE C CA 1
ATOM 4600 C C . ILE C 1 113 ? -30.802 -8.698 -12.617 1.00 38.92 122 ILE C C 1
ATOM 4601 O O . ILE C 1 113 ? -30.085 -8.084 -13.446 1.00 39.48 122 ILE C O 1
ATOM 4606 N N . ASN C 1 114 ? -31.071 -8.271 -11.382 1.00 37.62 123 ASN C N 1
ATOM 4607 C CA . ASN C 1 114 ? -30.443 -7.083 -10.747 1.00 36.78 123 ASN C CA 1
ATOM 4608 C C . ASN C 1 114 ? -29.518 -7.602 -9.654 1.00 36.40 123 ASN C C 1
ATOM 4609 O O . ASN C 1 114 ? -29.996 -8.313 -8.772 1.00 36.53 123 ASN C O 1
ATOM 4614 N N . MET C 1 115 ? -28.239 -7.289 -9.736 1.00 36.60 124 MET C N 1
ATOM 4615 C CA . MET C 1 115 ? -27.272 -7.656 -8.686 1.00 37.57 124 MET C CA 1
ATOM 4616 C C . MET C 1 115 ? -26.666 -6.354 -8.175 1.00 37.09 124 MET C C 1
ATOM 4617 O O . MET C 1 115 ? -25.663 -5.886 -8.726 1.00 36.09 124 MET C O 1
ATOM 4622 N N . SER C 1 116 ? -27.271 -5.770 -7.151 1.00 37.65 125 SER C N 1
ATOM 4623 C CA . SER C 1 116 ? -26.720 -4.556 -6.492 1.00 37.59 125 SER C CA 1
ATOM 4624 C C . SER C 1 116 ? -25.678 -4.996 -5.454 1.00 38.79 125 SER C C 1
ATOM 4625 O O . SER C 1 116 ? -25.722 -4.559 -4.323 1.00 39.86 125 SER C O 1
ATOM 4628 N N . LEU C 1 117 ? -24.731 -5.824 -5.871 1.00 40.37 126 LEU C N 1
ATOM 4629 C CA . LEU C 1 117 ? -23.759 -6.503 -4.982 1.00 41.89 126 LEU C CA 1
ATOM 4630 C C . LEU C 1 117 ? -22.454 -6.706 -5.746 1.00 43.24 126 LEU C C 1
ATOM 4631 O O . LEU C 1 117 ? -22.494 -6.684 -6.995 1.00 42.75 126 LEU C O 1
ATOM 4636 N N . GLY C 1 118 ? -21.363 -6.911 -5.015 1.00 45.20 127 GLY C N 1
ATOM 4637 C CA . GLY C 1 118 ? -20.101 -7.389 -5.592 1.00 47.21 127 GLY C CA 1
ATOM 4638 C C . GLY C 1 118 ? -18.933 -7.123 -4.660 1.00 49.06 127 GLY C C 1
ATOM 4639 O O . GLY C 1 118 ? -19.141 -6.517 -3.580 1.00 49.32 127 GLY C O 1
ATOM 4640 N N . GLY C 1 119 ? -17.749 -7.553 -5.098 1.00 51.04 128 GLY C N 1
ATOM 4641 C CA . GLY C 1 119 ? -16.479 -7.520 -4.358 1.00 52.02 128 GLY C CA 1
ATOM 4642 C C . GLY C 1 119 ? -15.325 -7.312 -5.337 1.00 53.05 128 GLY C C 1
ATOM 4643 O O . GLY C 1 119 ? -15.513 -7.294 -6.565 1.00 50.96 128 GLY C O 1
ATOM 4644 N N . PRO C 1 120 ? -14.103 -7.113 -4.798 1.00 54.62 129 PRO C N 1
ATOM 4645 C CA . PRO C 1 120 ? -12.942 -6.703 -5.600 1.00 55.76 129 PRO C CA 1
ATOM 4646 C C . PRO C 1 120 ? -12.306 -7.800 -6.473 1.00 57.34 129 PRO C C 1
ATOM 4647 O O . PRO C 1 120 ? -11.550 -7.448 -7.347 1.00 57.67 129 PRO C O 1
ATOM 4651 N N . SER C 1 121 ? -12.619 -9.077 -6.202 1.00 58.50 130 SER C N 1
ATOM 4652 C CA . SER C 1 121 ? -12.177 -10.284 -6.963 1.00 59.76 130 SER C CA 1
ATOM 4653 C C . SER C 1 121 ? -13.350 -10.960 -7.678 1.00 58.79 130 SER C C 1
ATOM 4654 O O . SER C 1 121 ? -14.505 -10.825 -7.227 1.00 56.38 130 SER C O 1
ATOM 4657 N N . GLY C 1 122 ? -13.036 -11.672 -8.758 1.00 60.67 131 GLY C N 1
ATOM 4658 C CA . GLY C 1 122 ? -13.972 -12.543 -9.495 1.00 60.79 131 GLY C CA 1
ATOM 4659 C C . GLY C 1 122 ? -13.694 -14.000 -9.222 1.00 62.65 131 GLY C C 1
ATOM 4660 O O . GLY C 1 122 ? -13.110 -14.292 -8.168 1.00 64.13 131 GLY C O 1
ATOM 4661 N N . SER C 1 123 ? -14.154 -14.870 -10.118 1.00 62.37 132 SER C N 1
ATOM 4662 C CA . SER C 1 123 ? -13.925 -16.334 -10.126 1.00 63.92 132 SER C CA 1
ATOM 4663 C C . SER C 1 123 ? -14.365 -16.805 -11.508 1.00 63.90 132 SER C C 1
ATOM 4664 O O . SER C 1 123 ? -15.263 -16.136 -12.081 1.00 61.79 132 SER C O 1
ATOM 4667 N N . ALA C 1 124 ? -13.733 -17.850 -12.048 1.00 65.49 133 ALA C N 1
ATOM 4668 C CA . ALA C 1 124 ? -14.125 -18.461 -13.338 1.00 66.08 133 ALA C CA 1
ATOM 4669 C C . ALA C 1 124 ? -15.584 -18.916 -13.241 1.00 65.11 133 ALA C C 1
ATOM 4670 O O . ALA C 1 124 ? -16.312 -18.701 -14.228 1.00 64.53 133 ALA C O 1
ATOM 4672 N N . ALA C 1 125 ? -15.987 -19.467 -12.084 1.00 65.69 134 ALA C N 1
ATOM 4673 C CA . ALA C 1 125 ? -17.346 -19.985 -11.772 1.00 65.39 134 ALA C CA 1
ATOM 4674 C C . ALA C 1 125 ? -18.389 -18.853 -11.807 1.00 63.25 134 ALA C C 1
ATOM 4675 O O . ALA C 1 125 ? -19.522 -19.092 -12.321 1.00 62.47 134 ALA C O 1
ATOM 4677 N N . LEU C 1 126 ? -18.033 -17.674 -11.270 1.00 62.47 135 LEU C N 1
ATOM 4678 C CA . LEU C 1 126 ? -18.934 -16.488 -11.238 1.00 59.57 135 LEU C CA 1
ATOM 4679 C C . LEU C 1 126 ? -19.150 -16.004 -12.667 1.00 58.97 135 LEU C C 1
ATOM 4680 O O . LEU C 1 126 ? -20.313 -15.821 -13.058 1.00 58.39 135 LEU C O 1
ATOM 4685 N N . LYS C 1 127 ? -18.056 -15.788 -13.397 1.00 59.61 136 LYS C N 1
ATOM 4686 C CA . LYS C 1 127 ? -18.087 -15.319 -14.803 1.00 58.73 136 LYS C CA 1
ATOM 4687 C C . LYS C 1 127 ? -18.866 -16.337 -15.646 1.00 59.55 136 LYS C C 1
ATOM 4688 O O . LYS C 1 127 ? -19.722 -15.927 -16.424 1.00 58.33 136 LYS C O 1
ATOM 4694 N N . ALA C 1 128 ? -18.599 -17.624 -15.474 1.00 62.30 137 ALA C N 1
ATOM 4695 C CA . ALA C 1 128 ? -19.294 -18.704 -16.207 1.00 64.04 137 ALA C CA 1
ATOM 4696 C C . ALA C 1 128 ? -20.805 -18.568 -16.009 1.00 63.15 137 ALA C C 1
ATOM 4697 O O . ALA C 1 128 ? -21.527 -18.654 -17.007 1.00 62.27 137 ALA C O 1
ATOM 4699 N N . ALA C 1 129 ? -21.273 -18.341 -14.775 1.00 63.23 138 ALA C N 1
ATOM 4700 C CA . ALA C 1 129 ? -22.723 -18.272 -14.449 1.00 61.96 138 ALA C CA 1
ATOM 4701 C C . ALA C 1 129 ? -23.355 -17.027 -15.086 1.00 59.86 138 ALA C C 1
ATOM 4702 O O . ALA C 1 129 ? -24.449 -17.128 -15.686 1.00 61.16 138 ALA C O 1
ATOM 4704 N N . VAL C 1 130 ? -22.688 -15.888 -14.966 1.00 56.91 139 VAL C N 1
ATOM 4705 C CA . VAL C 1 130 ? -23.218 -14.596 -15.475 1.00 54.02 139 VAL C CA 1
ATOM 4706 C C . VAL C 1 130 ? -23.324 -14.679 -17.008 1.00 53.34 139 VAL C C 1
ATOM 4707 O O . VAL C 1 130 ? -24.382 -14.287 -17.555 1.00 50.79 139 VAL C O 1
ATOM 4711 N N . ASP C 1 131 ? -22.280 -15.203 -17.668 1.00 54.46 140 ASP C N 1
ATOM 4712 C CA . ASP C 1 131 ? -22.210 -15.397 -19.149 1.00 55.11 140 ASP C CA 1
ATOM 4713 C C . ASP C 1 131 ? -23.300 -16.401 -19.576 1.00 56.78 140 ASP C C 1
ATOM 4714 O O . ASP C 1 131 ? -24.035 -16.135 -20.558 1.00 56.38 140 ASP C O 1
ATOM 4719 N N . LYS C 1 132 ? -23.430 -17.512 -18.850 1.00 58.61 141 LYS C N 1
ATOM 4720 C CA . LYS C 1 132 ? -24.496 -18.510 -19.096 1.00 60.44 141 LYS C CA 1
ATOM 4721 C C . LYS C 1 132 ? -25.870 -17.826 -19.041 1.00 59.01 141 LYS C C 1
ATOM 4722 O O . LYS C 1 132 ? -26.674 -18.094 -19.912 1.00 62.78 141 LYS C O 1
ATOM 4728 N N . ALA C 1 133 ? -26.143 -16.985 -18.052 1.00 56.29 142 ALA C N 1
ATOM 4729 C CA . ALA C 1 133 ? -27.412 -16.223 -17.969 1.00 54.17 142 ALA C CA 1
ATOM 4730 C C . ALA C 1 133 ? -27.570 -15.371 -19.234 1.00 52.37 142 ALA C C 1
ATOM 4731 O O . ALA C 1 133 ? -28.668 -15.364 -19.766 1.00 51.62 142 ALA C O 1
ATOM 4733 N N . VAL C 1 134 ? -26.525 -14.690 -19.706 1.00 50.77 143 VAL C N 1
ATOM 4734 C CA . VAL C 1 134 ? -26.668 -13.774 -20.872 1.00 50.25 143 VAL C CA 1
ATOM 4735 C C . VAL C 1 134 ? -26.866 -14.596 -22.153 1.00 53.04 143 VAL C C 1
ATOM 4736 O O . VAL C 1 134 ? -27.595 -14.149 -23.060 1.00 52.29 143 VAL C O 1
ATOM 4740 N N . ALA C 1 135 ? -26.265 -15.774 -22.224 1.00 56.33 144 ALA C N 1
ATOM 4741 C CA . ALA C 1 135 ? -26.476 -16.714 -23.350 1.00 59.08 144 ALA C CA 1
ATOM 4742 C C . ALA C 1 135 ? -27.942 -17.176 -23.344 1.00 59.00 144 ALA C C 1
ATOM 4743 O O . ALA C 1 135 ? -28.523 -17.311 -24.425 1.00 60.73 144 ALA C O 1
ATOM 4745 N N . SER C 1 136 ? -28.494 -17.397 -22.151 1.00 56.89 145 SER C N 1
ATOM 4746 C CA . SER C 1 136 ? -29.858 -17.893 -21.857 1.00 56.03 145 SER C CA 1
ATOM 4747 C C . SER C 1 136 ? -30.903 -16.877 -22.280 1.00 54.87 145 SER C C 1
ATOM 4748 O O . SER C 1 136 ? -32.065 -17.264 -22.426 1.00 55.97 145 SER C O 1
ATOM 4751 N N . GLY C 1 137 ? -30.518 -15.604 -22.361 1.00 53.91 146 GLY C N 1
ATOM 4752 C CA . GLY C 1 137 ? -31.437 -14.516 -22.768 1.00 52.25 146 GLY C CA 1
ATOM 4753 C C . GLY C 1 137 ? -31.790 -13.530 -21.657 1.00 49.18 146 GLY C C 1
ATOM 4754 O O . GLY C 1 137 ? -32.578 -12.625 -21.965 1.00 48.29 146 GLY C O 1
ATOM 4755 N N . VAL C 1 138 ? -31.195 -13.656 -20.455 1.00 47.31 147 VAL C N 1
ATOM 4756 C CA . VAL C 1 138 ? -31.390 -12.739 -19.282 1.00 44.06 147 VAL C CA 1
ATOM 4757 C C . VAL C 1 138 ? -30.586 -11.453 -19.490 1.00 42.11 147 VAL C C 1
ATOM 4758 O O . VAL C 1 138 ? -29.393 -11.551 -19.826 1.00 43.09 147 VAL C O 1
ATOM 4762 N N . VAL C 1 139 ? -31.217 -10.302 -19.255 1.00 39.72 148 VAL C N 1
ATOM 4763 C CA . VAL C 1 139 ? -30.544 -8.978 -19.147 1.00 38.03 148 VAL C CA 1
ATOM 4764 C C . VAL C 1 139 ? -29.906 -8.925 -17.770 1.00 37.55 148 VAL C C 1
ATOM 4765 O O . VAL C 1 139 ? -30.676 -8.858 -16.835 1.00 37.53 148 VAL C O 1
ATOM 4769 N N . VAL C 1 140 ? -28.579 -8.960 -17.661 1.00 38.24 149 VAL C N 1
ATOM 4770 C CA . VAL C 1 140 ? -27.884 -8.938 -16.349 1.00 37.85 149 VAL C CA 1
ATOM 4771 C C . VAL C 1 140 ? -27.351 -7.530 -16.128 1.00 36.66 149 VAL C C 1
ATOM 4772 O O . VAL C 1 140 ? -26.570 -7.057 -16.993 1.00 36.31 149 VAL C O 1
ATOM 4776 N N . VAL C 1 141 ? -27.810 -6.921 -15.026 1.00 35.73 150 VAL C N 1
ATOM 4777 C CA . VAL C 1 141 ? -27.483 -5.544 -14.548 1.00 34.43 150 VAL C CA 1
ATOM 4778 C C . VAL C 1 141 ? -26.814 -5.652 -13.180 1.00 34.35 150 VAL C C 1
ATOM 4779 O O . VAL C 1 141 ? -27.315 -6.438 -12.341 1.00 33.91 150 VAL C O 1
ATOM 4783 N N . ALA C 1 142 ? -25.753 -4.869 -12.952 1.00 34.52 151 ALA C N 1
ATOM 4784 C CA . ALA C 1 142 ? -25.057 -4.842 -11.656 1.00 34.89 151 ALA C CA 1
ATOM 4785 C C . ALA C 1 142 ? -24.487 -3.453 -11.357 1.00 35.17 151 ALA C C 1
ATOM 4786 O O . ALA C 1 142 ? -24.038 -2.775 -12.295 1.00 34.50 151 ALA C O 1
ATOM 4788 N N . ALA C 1 143 ? -24.503 -3.080 -10.071 1.00 36.52 152 ALA C N 1
ATOM 4789 C CA . ALA C 1 143 ? -23.831 -1.868 -9.537 1.00 37.76 152 ALA C CA 1
ATOM 4790 C C . ALA C 1 143 ? -22.338 -1.945 -9.859 1.00 40.22 152 ALA C C 1
ATOM 4791 O O . ALA C 1 143 ? -21.718 -3.019 -9.676 1.00 41.22 152 ALA C O 1
ATOM 4793 N N . ALA C 1 144 ? -21.790 -0.840 -10.348 1.00 41.61 153 ALA C N 1
ATOM 4794 C CA . ALA C 1 144 ? -20.380 -0.762 -10.767 1.00 43.46 153 ALA C CA 1
ATOM 4795 C C . ALA C 1 144 ? -19.506 -0.780 -9.513 1.00 45.02 153 ALA C C 1
ATOM 4796 O O . ALA C 1 144 ? -18.323 -1.193 -9.608 1.00 48.14 153 ALA C O 1
ATOM 4798 N N . GLY C 1 145 ? -20.060 -0.336 -8.384 1.00 44.30 154 GLY C N 1
ATOM 4799 C CA . GLY C 1 145 ? -19.307 -0.234 -7.121 1.00 45.81 154 GLY C CA 1
ATOM 4800 C C . GLY C 1 145 ? -19.172 1.195 -6.636 1.00 45.67 154 GLY C C 1
ATOM 4801 O O . GLY C 1 145 ? -19.396 2.106 -7.433 1.00 45.12 154 GLY C O 1
ATOM 4802 N N . ASN C 1 146 ? -18.790 1.362 -5.366 1.00 47.21 155 ASN C N 1
ATOM 4803 C CA . ASN C 1 146 ? -18.670 2.660 -4.656 1.00 47.20 155 ASN C CA 1
ATOM 4804 C C . ASN C 1 146 ? -17.212 2.864 -4.221 1.00 47.50 155 ASN C C 1
ATOM 4805 O O . ASN C 1 146 ? -17.003 3.396 -3.135 1.00 49.00 155 ASN C O 1
ATOM 4810 N N . SER C 1 147 ? -16.241 2.515 -5.067 1.00 47.33 156 SER C N 1
ATOM 4811 C CA . SER C 1 147 ? -14.781 2.577 -4.770 1.00 48.67 156 SER C CA 1
ATOM 4812 C C . SER C 1 147 ? -14.121 3.855 -5.294 1.00 48.52 156 SER C C 1
ATOM 4813 O O . SER C 1 147 ? -12.936 4.006 -5.074 1.00 49.71 156 SER C O 1
ATOM 4816 N N . GLY C 1 148 ? -14.862 4.737 -5.959 1.00 47.04 157 GLY C N 1
ATOM 4817 C CA . GLY C 1 148 ? -14.311 5.986 -6.524 1.00 47.96 157 GLY C CA 1
ATOM 4818 C C . GLY C 1 148 ? -13.168 5.712 -7.491 1.00 50.10 157 GLY C C 1
ATOM 4819 O O . GLY C 1 148 ? -13.033 4.540 -7.946 1.00 50.66 157 GLY C O 1
ATOM 4820 N N . THR C 1 149 ? -12.372 6.747 -7.796 1.00 51.08 158 THR C N 1
ATOM 4821 C CA . THR C 1 149 ? -11.260 6.713 -8.785 1.00 52.27 158 THR C CA 1
ATOM 4822 C C . THR C 1 149 ? -9.986 6.223 -8.113 1.00 53.72 158 THR C C 1
ATOM 4823 O O . THR C 1 149 ? -9.889 6.396 -6.927 1.00 52.92 158 THR C O 1
ATOM 4827 N N . SER C 1 150 ? -9.063 5.646 -8.874 1.00 55.89 159 SER C N 1
ATOM 4828 C CA . SER C 1 150 ? -7.718 5.238 -8.399 1.00 58.61 159 SER C CA 1
ATOM 4829 C C . SER C 1 150 ? -6.740 5.335 -9.567 1.00 60.06 159 SER C C 1
ATOM 4830 O O . SER C 1 150 ? -6.420 4.290 -10.181 1.00 60.75 159 SER C O 1
ATOM 4833 N N . GLY C 1 151 ? -6.338 6.565 -9.882 1.00 60.53 160 GLY C N 1
ATOM 4834 C CA . GLY C 1 151 ? -5.513 6.873 -11.060 1.00 62.38 160 GLY C CA 1
ATOM 4835 C C . GLY C 1 151 ? -6.203 6.333 -12.289 1.00 60.94 160 GLY C C 1
ATOM 4836 O O . GLY C 1 151 ? -7.413 6.565 -12.429 1.00 58.38 160 GLY C O 1
ATOM 4837 N N . SER C 1 152 ? -5.487 5.574 -13.115 1.00 62.36 161 SER C N 1
ATOM 4838 C CA . SER C 1 152 ? -6.024 5.032 -14.396 1.00 61.99 161 SER C CA 1
ATOM 4839 C C . SER C 1 152 ? -6.395 3.544 -14.218 1.00 61.59 161 SER C C 1
ATOM 4840 O O . SER C 1 152 ? -6.721 2.860 -15.216 1.00 62.03 161 SER C O 1
ATOM 4843 N N . SER C 1 153 ? -6.465 3.032 -12.991 1.00 60.64 162 SER C N 1
ATOM 4844 C CA . SER C 1 153 ? -6.977 1.662 -12.734 1.00 60.00 162 SER C CA 1
ATOM 4845 C C . SER C 1 153 ? -8.508 1.647 -12.726 1.00 57.57 162 SER C C 1
ATOM 4846 O O . SER C 1 153 ? -9.135 2.596 -12.216 1.00 56.91 162 SER C O 1
ATOM 4849 N N . SER C 1 154 ? -9.089 0.569 -13.247 1.00 56.49 163 SER C N 1
ATOM 4850 C CA . SER C 1 154 ? -10.502 0.176 -13.040 1.00 53.17 163 SER C CA 1
ATOM 4851 C C . SER C 1 154 ? -10.717 -0.077 -11.548 1.00 52.58 163 SER C C 1
ATOM 4852 O O . SER C 1 154 ? -9.884 -0.769 -10.966 1.00 54.45 163 SER C O 1
ATOM 4855 N N . THR C 1 155 ? -11.764 0.496 -10.954 1.00 50.61 164 THR C N 1
ATOM 4856 C CA . THR C 1 155 ? -12.219 0.228 -9.564 1.00 50.16 164 THR C CA 1
ATOM 4857 C C . THR C 1 155 ? -13.588 -0.467 -9.581 1.00 48.13 164 THR C C 1
ATOM 4858 O O . THR C 1 155 ? -14.192 -0.595 -8.509 1.00 47.34 164 THR C O 1
ATOM 4862 N N . VAL C 1 156 ? -14.047 -0.897 -10.753 1.00 47.84 165 VAL C N 1
ATOM 4863 C CA . VAL C 1 156 ? -15.355 -1.597 -10.918 1.00 46.69 165 VAL C CA 1
ATOM 4864 C C . VAL C 1 156 ? -15.257 -2.951 -10.219 1.00 46.58 165 VAL C C 1
ATOM 4865 O O . VAL C 1 156 ? -14.234 -3.641 -10.412 1.00 47.30 165 VAL C O 1
ATOM 4869 N N . SER C 1 157 ? -16.302 -3.319 -9.473 1.00 44.90 166 SER C N 1
ATOM 4870 C CA . SER C 1 157 ? -16.404 -4.634 -8.796 1.00 45.64 166 SER C CA 1
ATOM 4871 C C . SER C 1 157 ? -16.944 -5.709 -9.748 1.00 45.21 166 SER C C 1
ATOM 4872 O O . SER C 1 157 ? -17.525 -5.390 -10.816 1.00 44.30 166 SER C O 1
ATOM 4875 N N . TYR C 1 158 ? -16.706 -6.951 -9.352 1.00 45.93 167 TYR C N 1
ATOM 4876 C CA . TYR C 1 158 ? -17.267 -8.173 -9.959 1.00 46.94 167 TYR C CA 1
ATOM 4877 C C . TYR C 1 158 ? -18.624 -8.384 -9.294 1.00 46.51 167 TYR C C 1
ATOM 4878 O O . TYR C 1 158 ? -18.760 -8.082 -8.113 1.00 45.93 167 TYR C O 1
ATOM 4887 N N . PRO C 1 159 ? -19.684 -8.858 -9.992 1.00 46.48 168 PRO C N 1
ATOM 4888 C CA . PRO C 1 159 ? -19.613 -9.218 -11.410 1.00 47.35 168 PRO C CA 1
ATOM 4889 C C . PRO C 1 159 ? -19.778 -8.079 -12.445 1.00 47.02 168 PRO C C 1
ATOM 4890 O O . PRO C 1 159 ? -19.784 -8.402 -13.615 1.00 48.72 168 PRO C O 1
ATOM 4894 N N . ALA C 1 160 ? -19.944 -6.808 -12.045 1.00 44.88 169 ALA C N 1
ATOM 4895 C CA . ALA C 1 160 ? -20.248 -5.704 -12.992 1.00 43.22 169 ALA C CA 1
ATOM 4896 C C . ALA C 1 160 ? -19.123 -5.547 -14.021 1.00 43.46 169 ALA C C 1
ATOM 4897 O O . ALA C 1 160 ? -19.371 -5.149 -15.166 1.00 42.31 169 ALA C O 1
ATOM 4899 N N . LYS C 1 161 ? -17.912 -5.873 -13.598 1.00 44.54 170 LYS C N 1
ATOM 4900 C CA . LYS C 1 161 ? -16.697 -5.746 -14.414 1.00 45.89 170 LYS C CA 1
ATOM 4901 C C . LYS C 1 161 ? -16.741 -6.680 -15.639 1.00 46.61 170 LYS C C 1
ATOM 4902 O O . LYS C 1 161 ? -16.041 -6.391 -16.607 1.00 47.48 170 LYS C O 1
ATOM 4908 N N . TYR C 1 162 ? -17.504 -7.773 -15.618 1.00 46.00 171 TYR C N 1
ATOM 4909 C CA . TYR C 1 162 ? -17.586 -8.713 -16.767 1.00 46.56 171 TYR C CA 1
ATOM 4910 C C . TYR C 1 162 ? -18.215 -8.016 -17.968 1.00 45.49 171 TYR C C 1
ATOM 4911 O O . TYR C 1 162 ? -19.192 -7.308 -17.819 1.00 43.95 171 TYR C O 1
ATOM 4920 N N . PRO C 1 163 ? -17.678 -8.196 -19.196 1.00 47.16 172 PRO C N 1
ATOM 4921 C CA . PRO C 1 163 ? -18.263 -7.589 -20.391 1.00 46.97 172 PRO C CA 1
ATOM 4922 C C . PRO C 1 163 ? -19.700 -8.064 -20.704 1.00 46.20 172 PRO C C 1
ATOM 4923 O O . PRO C 1 163 ? -20.444 -7.298 -21.325 1.00 45.11 172 PRO C O 1
ATOM 4927 N N . SER C 1 164 ? -20.085 -9.269 -20.262 1.00 46.64 173 SER C N 1
ATOM 4928 C CA . SER C 1 164 ? -21.456 -9.819 -20.462 1.00 46.12 173 SER C CA 1
ATOM 4929 C C . SER C 1 164 ? -22.498 -9.103 -19.594 1.00 44.00 173 SER C C 1
ATOM 4930 O O . SER C 1 164 ? -23.679 -9.340 -19.838 1.00 44.40 173 SER C O 1
ATOM 4933 N N . VAL C 1 165 ? -22.083 -8.247 -18.657 1.00 43.32 174 VAL C N 1
ATOM 4934 C CA . VAL C 1 165 ? -22.965 -7.558 -17.665 1.00 41.68 174 VAL C CA 1
ATOM 4935 C C . VAL C 1 165 ? -23.024 -6.063 -17.968 1.00 40.78 174 VAL C C 1
ATOM 4936 O O . VAL C 1 165 ? -21.981 -5.498 -18.360 1.00 41.05 174 VAL C O 1
ATOM 4940 N N . ILE C 1 166 ? -24.164 -5.438 -17.657 1.00 39.83 175 ILE C N 1
ATOM 4941 C CA . ILE C 1 166 ? -24.371 -3.956 -17.728 1.00 38.68 175 ILE C CA 1
ATOM 4942 C C . ILE C 1 166 ? -23.922 -3.344 -16.388 1.00 38.12 175 ILE C C 1
ATOM 4943 O O . ILE C 1 166 ? -24.687 -3.383 -15.401 1.00 36.97 175 ILE C O 1
ATOM 4948 N N . ALA C 1 167 ? -22.713 -2.798 -16.359 1.00 38.90 176 ALA C N 1
ATOM 4949 C CA . ALA C 1 167 ? -22.154 -2.151 -15.157 1.00 39.63 176 ALA C CA 1
ATOM 4950 C C . ALA C 1 167 ? -22.720 -0.741 -15.072 1.00 38.61 176 ALA C C 1
ATOM 4951 O O . ALA C 1 167 ? -22.581 -0.030 -16.097 1.00 39.33 176 ALA C O 1
ATOM 4953 N N . VAL C 1 168 ? -23.311 -0.368 -13.928 1.00 37.07 177 VAL C N 1
ATOM 4954 C CA . VAL C 1 168 ? -24.068 0.908 -13.764 1.00 35.79 177 VAL C CA 1
ATOM 4955 C C . VAL C 1 168 ? -23.384 1.757 -12.688 1.00 35.54 177 VAL C C 1
ATOM 4956 O O . VAL C 1 168 ? -23.251 1.305 -11.539 1.00 34.86 177 VAL C O 1
ATOM 4960 N N . GLY C 1 169 ? -22.973 2.957 -13.071 1.00 36.53 178 GLY C N 1
ATOM 4961 C CA . GLY C 1 169 ? -22.463 3.997 -12.162 1.00 37.11 178 GLY C CA 1
ATOM 4962 C C . GLY C 1 169 ? -23.512 5.042 -11.874 1.00 35.82 178 GLY C C 1
ATOM 4963 O O . GLY C 1 169 ? -24.513 5.052 -12.554 1.00 34.45 178 GLY C O 1
ATOM 4964 N N . ALA C 1 170 ? -23.244 5.921 -10.915 1.00 37.68 179 ALA C N 1
ATOM 4965 C CA . ALA C 1 170 ? -24.237 6.814 -10.272 1.00 37.64 179 ALA C CA 1
ATOM 4966 C C . ALA C 1 170 ? -23.931 8.270 -10.596 1.00 38.49 179 ALA C C 1
ATOM 4967 O O . ALA C 1 170 ? -22.783 8.699 -10.363 1.00 40.35 179 ALA C O 1
ATOM 4969 N N . VAL C 1 171 ? -24.936 8.982 -11.101 1.00 38.89 180 VAL C N 1
ATOM 4970 C CA . VAL C 1 171 ? -24.966 10.470 -11.201 1.00 40.32 180 VAL C CA 1
ATOM 4971 C C . VAL C 1 171 ? -26.007 11.050 -10.224 1.00 40.29 180 VAL C C 1
ATOM 4972 O O . VAL C 1 171 ? -26.869 10.304 -9.728 1.00 40.42 180 VAL C O 1
ATOM 4976 N N . ASP C 1 172 ? -25.942 12.362 -10.018 1.00 44.10 181 ASP C N 1
ATOM 4977 C CA . ASP C 1 172 ? -26.909 13.175 -9.237 1.00 47.65 181 ASP C CA 1
ATOM 4978 C C . ASP C 1 172 ? -27.963 13.764 -10.190 1.00 49.23 181 ASP C C 1
ATOM 4979 O O . ASP C 1 172 ? -27.968 13.358 -11.359 1.00 52.46 181 ASP C O 1
ATOM 4984 N N . SER C 1 173 ? -28.781 14.713 -9.708 1.00 49.23 182 SER C N 1
ATOM 4985 C CA . SER C 1 173 ? -29.846 15.432 -10.459 1.00 48.39 182 SER C CA 1
ATOM 4986 C C . SER C 1 173 ? -29.300 16.172 -11.683 1.00 47.25 182 SER C C 1
ATOM 4987 O O . SER C 1 173 ? -30.110 16.535 -12.530 1.00 48.01 182 SER C O 1
ATOM 4990 N N . SER C 1 174 ? -27.997 16.471 -11.715 1.00 45.45 183 SER C N 1
ATOM 4991 C CA . SER C 1 174 ? -27.327 17.320 -12.731 1.00 44.54 183 SER C CA 1
ATOM 4992 C C . SER C 1 174 ? -26.500 16.446 -13.670 1.00 42.36 183 SER C C 1
ATOM 4993 O O . SER C 1 174 ? -25.764 17.010 -14.497 1.00 41.64 183 SER C O 1
ATOM 4996 N N . ASN C 1 175 ? -26.603 15.115 -13.535 1.00 39.81 184 ASN C N 1
ATOM 4997 C CA . ASN C 1 175 ? -25.882 14.107 -14.370 1.00 38.72 184 ASN C CA 1
ATOM 4998 C C . ASN C 1 175 ? -24.375 14.201 -14.123 1.00 39.34 184 ASN C C 1
ATOM 4999 O O . ASN C 1 175 ? -23.632 13.790 -15.032 1.00 39.69 184 ASN C O 1
ATOM 5004 N N . GLN C 1 176 ? -23.966 14.715 -12.951 1.00 39.50 185 GLN C N 1
ATOM 5005 C CA . GLN C 1 176 ? -22.565 14.744 -12.442 1.00 40.59 185 GLN C CA 1
ATOM 5006 C C . GLN C 1 176 ? -22.285 13.381 -11.795 1.00 38.59 185 GLN C C 1
ATOM 5007 O O . GLN C 1 176 ? -23.071 12.999 -10.913 1.00 36.45 185 GLN C O 1
ATOM 5013 N N . ARG C 1 177 ? -21.179 12.727 -12.171 1.00 38.83 186 ARG C N 1
ATOM 5014 C CA . ARG C 1 177 ? -20.661 11.500 -11.506 1.00 38.39 186 ARG C CA 1
ATOM 5015 C C . ARG C 1 177 ? -20.572 11.795 -10.012 1.00 37.26 186 ARG C C 1
ATOM 5016 O O . ARG C 1 177 ? -20.087 12.854 -9.666 1.00 37.54 186 ARG C O 1
ATOM 5024 N N . ALA C 1 178 ? -21.080 10.915 -9.165 1.00 36.46 187 ALA C N 1
ATOM 5025 C CA . ALA C 1 178 ? -20.854 10.961 -7.701 1.00 37.28 187 ALA C CA 1
ATOM 5026 C C . ALA C 1 178 ? -19.380 10.678 -7.453 1.00 39.30 187 ALA C C 1
ATOM 5027 O O . ALA C 1 178 ? -18.812 9.841 -8.137 1.00 39.77 187 ALA C O 1
ATOM 5029 N N . PRO C 1 179 ? -18.693 11.348 -6.509 1.00 41.96 188 PRO C N 1
ATOM 5030 C CA . PRO C 1 179 ? -17.247 11.152 -6.372 1.00 45.07 188 PRO C CA 1
ATOM 5031 C C . PRO C 1 179 ? -16.864 9.688 -6.045 1.00 46.19 188 PRO C C 1
ATOM 5032 O O . PRO C 1 179 ? -15.757 9.264 -6.400 1.00 49.01 188 PRO C O 1
ATOM 5036 N N . TRP C 1 180 ? -17.777 8.920 -5.447 1.00 44.98 189 TRP C N 1
ATOM 5037 C CA . TRP C 1 180 ? -17.525 7.538 -4.946 1.00 45.26 189 TRP C CA 1
ATOM 5038 C C . TRP C 1 180 ? -17.907 6.477 -6.003 1.00 42.44 189 TRP C C 1
ATOM 5039 O O . TRP C 1 180 ? -17.584 5.289 -5.776 1.00 42.07 189 TRP C O 1
ATOM 5050 N N . SER C 1 181 ? -18.583 6.866 -7.095 1.00 39.45 190 SER C N 1
ATOM 5051 C CA . SER C 1 181 ? -19.015 5.972 -8.209 1.00 37.48 190 SER C CA 1
ATOM 5052 C C . SER C 1 181 ? -17.780 5.358 -8.881 1.00 38.73 190 SER C C 1
ATOM 5053 O O . SER C 1 181 ? -16.927 6.128 -9.352 1.00 39.73 190 SER C O 1
ATOM 5056 N N . SER C 1 182 ? -17.689 4.025 -8.932 1.00 38.57 191 SER C N 1
ATOM 5057 C CA . SER C 1 182 ? -16.516 3.280 -9.460 1.00 39.95 191 SER C CA 1
ATOM 5058 C C . SER C 1 182 ? -16.311 3.627 -10.939 1.00 40.06 191 SER C C 1
ATOM 5059 O O . SER C 1 182 ? -17.260 4.116 -11.596 1.00 40.01 191 SER C O 1
ATOM 5062 N N . VAL C 1 183 ? -15.116 3.375 -11.457 1.00 41.48 192 VAL C N 1
ATOM 5063 C CA . VAL C 1 183 ? -14.695 3.861 -12.801 1.00 42.36 192 VAL C CA 1
ATOM 5064 C C . VAL C 1 183 ? -13.854 2.799 -13.505 1.00 43.62 192 VAL C C 1
ATOM 5065 O O . VAL C 1 183 ? -13.346 1.914 -12.832 1.00 44.90 192 VAL C O 1
ATOM 5069 N N . GLY C 1 184 ? -13.749 2.890 -14.819 1.00 44.11 193 GLY C N 1
ATOM 5070 C CA . GLY C 1 184 ? -12.964 1.946 -15.632 1.00 46.20 193 GLY C CA 1
ATOM 5071 C C . GLY C 1 184 ? -13.592 1.713 -17.003 1.00 45.91 193 GLY C C 1
ATOM 5072 O O . GLY C 1 184 ? -14.708 2.163 -17.278 1.00 44.35 193 GLY C O 1
ATOM 5073 N N . PRO C 1 185 ? -12.868 1.010 -17.900 1.00 47.55 194 PRO C N 1
ATOM 5074 C CA . PRO C 1 185 ? -13.380 0.739 -19.244 1.00 47.78 194 PRO C CA 1
ATOM 5075 C C . PRO C 1 185 ? -14.633 -0.169 -19.231 1.00 46.09 194 PRO C C 1
ATOM 5076 O O . PRO C 1 185 ? -15.353 -0.152 -20.213 1.00 45.57 194 PRO C O 1
ATOM 5080 N N . GLU C 1 186 ? -14.904 -0.889 -18.133 1.00 45.12 195 GLU C N 1
ATOM 5081 C CA . GLU C 1 186 ? -16.040 -1.847 -18.024 1.00 44.05 195 GLU C CA 1
ATOM 5082 C C . GLU C 1 186 ? -17.333 -1.096 -17.646 1.00 42.33 195 GLU C C 1
ATOM 5083 O O . GLU C 1 186 ? -18.427 -1.697 -17.669 1.00 40.44 195 GLU C O 1
ATOM 5089 N N . LEU C 1 187 ? -17.223 0.176 -17.261 1.00 42.18 196 LEU C N 1
ATOM 5090 C CA . LEU C 1 187 ? -18.394 0.982 -16.847 1.00 39.99 196 LEU C CA 1
ATOM 5091 C C . LEU C 1 187 ? -19.235 1.226 -18.098 1.00 39.45 196 LEU C C 1
ATOM 5092 O O . LEU C 1 187 ? -18.637 1.643 -19.081 1.00 40.91 196 LEU C O 1
ATOM 5097 N N . ASP C 1 188 ? -20.535 0.920 -18.075 1.00 37.92 197 ASP C N 1
ATOM 5098 C CA . ASP C 1 188 ? -21.369 0.856 -19.307 1.00 37.91 197 ASP C CA 1
ATOM 5099 C C . ASP C 1 188 ? -22.330 2.041 -19.399 1.00 37.26 197 ASP C C 1
ATOM 5100 O O . ASP C 1 188 ? -22.323 2.734 -20.465 1.00 37.73 197 ASP C O 1
ATOM 5105 N N . VAL C 1 189 ? -23.126 2.275 -18.354 1.00 36.62 198 VAL C N 1
ATOM 5106 C CA . VAL C 1 189 ? -24.076 3.419 -18.313 1.00 36.63 198 VAL C CA 1
ATOM 5107 C C . VAL C 1 189 ? -24.113 3.994 -16.907 1.00 37.46 198 VAL C C 1
ATOM 5108 O O . VAL C 1 189 ? -23.600 3.347 -15.976 1.00 38.45 198 VAL C O 1
ATOM 5112 N N . MET C 1 190 ? -24.735 5.165 -16.790 1.00 37.49 199 MET C N 1
ATOM 5113 C CA . MET C 1 190 ? -24.988 5.847 -15.510 1.00 37.25 199 MET C CA 1
ATOM 5114 C C . MET C 1 190 ? -26.504 5.939 -15.310 1.00 36.22 199 MET C C 1
ATOM 5115 O O . MET C 1 190 ? -27.239 5.979 -16.293 1.00 37.26 199 MET C O 1
ATOM 5120 N N . ALA C 1 191 ? -26.958 5.981 -14.072 1.00 35.76 200 ALA C N 1
ATOM 5121 C CA . ALA C 1 191 ? -28.357 6.263 -13.718 1.00 35.24 200 ALA C CA 1
ATOM 5122 C C . ALA C 1 191 ? -28.371 6.960 -12.365 1.00 35.23 200 ALA C C 1
ATOM 5123 O O . ALA C 1 191 ? -27.369 6.980 -11.671 1.00 35.05 200 ALA C O 1
ATOM 5125 N N . PRO C 1 192 ? -29.494 7.578 -11.969 1.00 36.25 201 PRO C N 1
ATOM 5126 C CA . PRO C 1 192 ? -29.559 8.313 -10.712 1.00 37.17 201 PRO C CA 1
ATOM 5127 C C . PRO C 1 192 ? -29.209 7.410 -9.524 1.00 38.69 201 PRO C C 1
ATOM 5128 O O . PRO C 1 192 ? -29.761 6.298 -9.472 1.00 37.31 201 PRO C O 1
ATOM 5132 N N . GLY C 1 193 ? -28.320 7.888 -8.637 1.00 40.83 202 GLY C N 1
ATOM 5133 C CA . GLY C 1 193 ? -27.909 7.158 -7.424 1.00 43.02 202 GLY C CA 1
ATOM 5134 C C . GLY C 1 193 ? -27.658 8.058 -6.219 1.00 45.97 202 GLY C C 1
ATOM 5135 O O . GLY C 1 193 ? -26.874 7.627 -5.341 1.00 47.31 202 GLY C O 1
ATOM 5136 N N . VAL C 1 194 ? -28.223 9.276 -6.189 1.00 47.41 203 VAL C N 1
ATOM 5137 C CA . VAL C 1 194 ? -27.997 10.285 -5.112 1.00 47.79 203 VAL C CA 1
ATOM 5138 C C . VAL C 1 194 ? -29.363 10.575 -4.477 1.00 51.65 203 VAL C C 1
ATOM 5139 O O . VAL C 1 194 ? -30.307 10.858 -5.263 1.00 53.61 203 VAL C O 1
ATOM 5143 N N . SER C 1 195 ? -29.463 10.526 -3.143 1.00 55.53 204 SER C N 1
ATOM 5144 C CA . SER C 1 195 ? -30.663 10.897 -2.327 1.00 56.33 204 SER C CA 1
ATOM 5145 C C . SER C 1 195 ? -31.938 10.299 -2.956 1.00 53.05 204 SER C C 1
ATOM 5146 O O . SER C 1 195 ? -32.872 11.030 -3.250 1.00 47.63 204 SER C O 1
ATOM 5149 N N . ILE C 1 196 ? -31.917 8.981 -3.154 1.00 52.52 205 ILE C N 1
ATOM 5150 C CA . ILE C 1 196 ? -33.038 8.153 -3.681 1.00 52.06 205 ILE C CA 1
ATOM 5151 C C . ILE C 1 196 ? -33.942 7.784 -2.494 1.00 51.45 205 ILE C C 1
ATOM 5152 O O . ILE C 1 196 ? -33.472 7.147 -1.558 1.00 52.57 205 ILE C O 1
ATOM 5157 N N . CYS C 1 197 ? -35.216 8.167 -2.531 1.00 50.52 206 CYS C N 1
ATOM 5158 C CA . CYS C 1 197 ? -36.239 7.968 -1.461 1.00 48.71 206 CYS C CA 1
ATOM 5159 C C . CYS C 1 197 ? -36.205 6.548 -0.890 1.00 46.69 206 CYS C C 1
ATOM 5160 O O . CYS C 1 197 ? -36.234 5.616 -1.667 1.00 48.17 206 CYS C O 1
ATOM 5163 N N . SER C 1 198 ? -36.154 6.380 0.424 1.00 45.53 207 SER C N 1
ATOM 5164 C CA . SER C 1 198 ? -36.417 5.060 1.045 1.00 44.89 207 SER C CA 1
ATOM 5165 C C . SER C 1 198 ? -37.875 5.034 1.549 1.00 41.64 207 SER C C 1
ATOM 5166 O O . SER C 1 198 ? -38.469 6.095 1.759 1.00 39.73 207 SER C O 1
ATOM 5169 N N . THR C 1 199 ? -38.481 3.847 1.620 1.00 41.04 208 THR C N 1
ATOM 5170 C CA . THR C 1 199 ? -39.886 3.649 2.085 1.00 42.41 208 THR C CA 1
ATOM 5171 C C . THR C 1 199 ? -39.949 2.822 3.384 1.00 41.04 208 THR C C 1
ATOM 5172 O O . THR C 1 199 ? -41.076 2.712 3.961 1.00 42.91 208 THR C O 1
ATOM 5176 N N . LEU C 1 200 ? -38.804 2.366 3.912 1.00 38.33 209 LEU C N 1
ATOM 5177 C CA . LEU C 1 200 ? -38.723 1.767 5.275 1.00 37.99 209 LEU C CA 1
ATOM 5178 C C . LEU C 1 200 ? -38.477 2.843 6.339 1.00 35.80 209 LEU C C 1
ATOM 5179 O O . LEU C 1 200 ? -37.608 3.701 6.194 1.00 34.26 209 LEU C O 1
ATOM 5184 N N . PRO C 1 201 ? -39.224 2.801 7.465 1.00 34.90 210 PRO C N 1
ATOM 5185 C CA . PRO C 1 201 ? -39.152 3.863 8.460 1.00 34.75 210 PRO C CA 1
ATOM 5186 C C . PRO C 1 201 ? -37.713 3.943 8.993 1.00 34.41 210 PRO C C 1
ATOM 5187 O O . PRO C 1 201 ? -37.016 2.966 8.843 1.00 34.49 210 PRO C O 1
ATOM 5191 N N . GLY C 1 202 ? -37.316 5.048 9.632 1.00 34.11 211 GLY C N 1
ATOM 5192 C CA . GLY C 1 202 ? -35.944 5.248 10.147 1.00 34.87 211 GLY C CA 1
ATOM 5193 C C . GLY C 1 202 ? -35.804 6.542 10.911 1.00 36.17 211 GLY C C 1
ATOM 5194 O O . GLY C 1 202 ? -36.807 7.208 11.054 1.00 35.81 211 GLY C O 1
ATOM 5195 N N . ASN C 1 203 ? -34.599 6.884 11.372 1.00 38.53 212 ASN C N 1
ATOM 5196 C CA . ASN C 1 203 ? -34.325 8.089 12.196 1.00 41.41 212 ASN C CA 1
ATOM 5197 C C . ASN C 1 203 ? -33.641 9.181 11.352 1.00 42.85 212 ASN C C 1
ATOM 5198 O O . ASN C 1 203 ? -33.622 10.316 11.827 1.00 43.88 212 ASN C O 1
ATOM 5203 N N . LYS C 1 204 ? -33.174 8.874 10.132 1.00 45.35 213 LYS C N 1
ATOM 5204 C CA . LYS C 1 204 ? -32.711 9.829 9.080 1.00 47.49 213 LYS C CA 1
ATOM 5205 C C . LYS C 1 204 ? -33.806 9.953 8.012 1.00 45.65 213 LYS C C 1
ATOM 5206 O O . LYS C 1 204 ? -33.933 11.056 7.463 1.00 46.47 213 LYS C O 1
ATOM 5212 N N . ALA C 1 207 ? -33.227 8.806 2.360 1.00 75.55 216 ALA C N 1
ATOM 5213 C CA . ALA C 1 207 ? -32.566 8.777 1.032 1.00 76.56 216 ALA C CA 1
ATOM 5214 C C . ALA C 1 207 ? -31.235 7.998 1.098 1.00 81.10 216 ALA C C 1
ATOM 5215 O O . ALA C 1 207 ? -30.338 8.435 1.830 1.00 83.60 216 ALA C O 1
ATOM 5217 N N . HIS C 1 208 ? -31.146 6.872 0.370 1.00 83.91 217 HIS C N 1
ATOM 5218 C CA . HIS C 1 208 ? -29.938 6.073 0.031 1.00 83.93 217 HIS C CA 1
ATOM 5219 C C . HIS C 1 208 ? -29.111 6.819 -1.029 1.00 78.29 217 HIS C C 1
ATOM 5220 O O . HIS C 1 208 ? -29.743 7.342 -1.950 1.00 70.23 217 HIS C O 1
ATOM 5227 N N . SER C 1 209 ? -27.778 6.798 -0.969 1.00 73.84 218 SER C N 1
ATOM 5228 C CA . SER C 1 209 ? -26.892 7.130 -2.122 1.00 68.20 218 SER C CA 1
ATOM 5229 C C . SER C 1 209 ? -26.061 5.892 -2.477 1.00 65.78 218 SER C C 1
ATOM 5230 O O . SER C 1 209 ? -25.690 5.164 -1.540 1.00 69.05 218 SER C O 1
ATOM 5233 N N . GLY C 1 210 ? -25.737 5.676 -3.759 1.00 60.55 219 GLY C N 1
ATOM 5234 C CA . GLY C 1 210 ? -24.824 4.592 -4.180 1.00 57.24 219 GLY C CA 1
ATOM 5235 C C . GLY C 1 210 ? -25.065 4.109 -5.598 1.00 53.84 219 GLY C C 1
ATOM 5236 O O . GLY C 1 210 ? -26.079 4.510 -6.214 1.00 50.60 219 GLY C O 1
ATOM 5237 N N . THR C 1 211 ? -24.200 3.226 -6.095 1.00 51.93 220 THR C N 1
ATOM 5238 C CA . THR C 1 211 ? -24.418 2.587 -7.413 1.00 49.87 220 THR C CA 1
ATOM 5239 C C . THR C 1 211 ? -25.502 1.516 -7.303 1.00 48.45 220 THR C C 1
ATOM 5240 O O . THR C 1 211 ? -26.026 1.139 -8.344 1.00 47.39 220 THR C O 1
ATOM 5251 N N . PRO C 1 213 ? -28.735 1.988 -5.948 1.00 42.75 222 PRO C N 1
ATOM 5252 C CA . PRO C 1 213 ? -29.916 2.628 -6.516 1.00 40.47 222 PRO C CA 1
ATOM 5253 C C . PRO C 1 213 ? -29.755 2.961 -7.999 1.00 38.94 222 PRO C C 1
ATOM 5254 O O . PRO C 1 213 ? -30.714 2.862 -8.678 1.00 38.49 222 PRO C O 1
ATOM 5258 N N . ALA C 1 214 ? -28.560 3.331 -8.460 1.00 39.49 223 ALA C N 1
ATOM 5259 C CA . ALA C 1 214 ? -28.309 3.547 -9.902 1.00 39.13 223 ALA C CA 1
ATOM 5260 C C . ALA C 1 214 ? -28.706 2.291 -10.685 1.00 38.21 223 ALA C C 1
ATOM 5261 O O . ALA C 1 214 ? -29.437 2.416 -11.669 1.00 39.15 223 ALA C O 1
ATOM 5263 N N . SER C 1 215 ? -28.237 1.121 -10.271 1.00 36.98 224 SER C N 1
ATOM 5264 C CA . SER C 1 215 ? -28.444 -0.147 -11.013 1.00 36.24 224 SER C CA 1
ATOM 5265 C C . SER C 1 215 ? -29.909 -0.563 -10.901 1.00 34.82 224 SER C C 1
ATOM 5266 O O . SER C 1 215 ? -30.430 -1.126 -11.884 1.00 35.35 224 SER C O 1
ATOM 5269 N N . ASN C 1 216 ? -30.541 -0.282 -9.758 1.00 32.56 225 ASN C N 1
ATOM 5270 C CA . ASN C 1 216 ? -31.984 -0.526 -9.540 1.00 30.98 225 ASN C CA 1
ATOM 5271 C C . ASN C 1 216 ? -32.772 0.147 -10.672 1.00 30.60 225 ASN C C 1
ATOM 5272 O O . ASN C 1 216 ? -33.646 -0.533 -11.240 1.00 31.99 225 ASN C O 1
ATOM 5277 N N . HIS C 1 217 ? -32.458 1.408 -11.018 1.00 29.05 226 HIS C N 1
ATOM 5278 C CA . HIS C 1 217 ? -33.131 2.181 -12.096 1.00 27.95 226 HIS C CA 1
ATOM 5279 C C . HIS C 1 217 ? -32.963 1.451 -13.430 1.00 28.83 226 HIS C C 1
ATOM 5280 O O . HIS C 1 217 ? -33.922 1.407 -14.207 1.00 28.55 226 HIS C O 1
ATOM 5287 N N . VAL C 1 218 ? -31.779 0.909 -13.704 1.00 29.74 227 VAL C N 1
ATOM 5288 C CA . VAL C 1 218 ? -31.492 0.286 -15.025 1.00 31.10 227 VAL C CA 1
ATOM 5289 C C . VAL C 1 218 ? -32.284 -1.017 -15.133 1.00 31.38 227 VAL C C 1
ATOM 5290 O O . VAL C 1 218 ? -32.832 -1.258 -16.217 1.00 33.42 227 VAL C O 1
ATOM 5294 N N . ALA C 1 219 ? -32.340 -1.828 -14.075 1.00 30.75 228 ALA C N 1
ATOM 5295 C CA . ALA C 1 219 ? -33.084 -3.104 -14.090 1.00 31.10 228 ALA C CA 1
ATOM 5296 C C . ALA C 1 219 ? -34.560 -2.788 -14.328 1.00 31.23 228 ALA C C 1
ATOM 5297 O O . ALA C 1 219 ? -35.161 -3.428 -15.220 1.00 31.70 228 ALA C O 1
ATOM 5299 N N . GLY C 1 220 ? -35.103 -1.821 -13.581 1.00 30.08 229 GLY C N 1
ATOM 5300 C CA . GLY C 1 220 ? -36.434 -1.245 -13.854 1.00 30.38 229 GLY C CA 1
ATOM 5301 C C . GLY C 1 220 ? -36.607 -0.855 -15.327 1.00 30.98 229 GLY C C 1
ATOM 5302 O O . GLY C 1 220 ? -37.638 -1.210 -15.915 1.00 31.80 229 GLY C O 1
ATOM 5303 N N . ALA C 1 221 ? -35.651 -0.137 -15.909 1.00 30.42 230 ALA C N 1
ATOM 5304 C CA . ALA C 1 221 ? -35.719 0.363 -17.301 1.00 30.95 230 ALA C CA 1
ATOM 5305 C C . ALA C 1 221 ? -35.801 -0.822 -18.267 1.00 31.77 230 ALA C C 1
ATOM 5306 O O . ALA C 1 221 ? -36.538 -0.727 -19.271 1.00 32.94 230 ALA C O 1
ATOM 5308 N N . ALA C 1 222 ? -35.067 -1.901 -17.994 1.00 31.45 231 ALA C N 1
ATOM 5309 C CA . ALA C 1 222 ? -35.047 -3.107 -18.844 1.00 32.51 231 ALA C CA 1
ATOM 5310 C C . ALA C 1 222 ? -36.442 -3.738 -18.833 1.00 32.60 231 ALA C C 1
ATOM 5311 O O . ALA C 1 222 ? -36.930 -4.104 -19.902 1.00 33.69 231 ALA C O 1
ATOM 5313 N N . ALA C 1 223 ? -37.085 -3.794 -17.666 1.00 32.16 232 ALA C N 1
ATOM 5314 C CA . ALA C 1 223 ? -38.457 -4.322 -17.495 1.00 32.35 232 ALA C CA 1
ATOM 5315 C C . ALA C 1 223 ? -39.454 -3.428 -18.245 1.00 32.50 232 ALA C C 1
ATOM 5316 O O . ALA C 1 223 ? -40.415 -3.958 -18.799 1.00 33.70 232 ALA C O 1
ATOM 5318 N N . LEU C 1 224 ? -39.247 -2.113 -18.258 1.00 31.98 233 LEU C N 1
ATOM 5319 C CA . LEU C 1 224 ? -40.091 -1.163 -19.034 1.00 31.93 233 LEU C CA 1
ATOM 5320 C C . LEU C 1 224 ? -39.899 -1.416 -20.528 1.00 33.39 233 LEU C C 1
ATOM 5321 O O . LEU C 1 224 ? -40.901 -1.355 -21.231 1.00 34.44 233 LEU C O 1
ATOM 5326 N N . ILE C 1 225 ? -38.674 -1.695 -20.985 1.00 33.77 234 ILE C N 1
ATOM 5327 C CA . ILE C 1 225 ? -38.391 -1.918 -22.433 1.00 34.80 234 ILE C CA 1
ATOM 5328 C C . ILE C 1 225 ? -39.049 -3.235 -22.857 1.00 35.93 234 ILE C C 1
ATOM 5329 O O . ILE C 1 225 ? -39.644 -3.235 -23.952 1.00 36.77 234 ILE C O 1
ATOM 5334 N N . LEU C 1 226 ? -38.978 -4.288 -22.028 1.00 35.69 235 LEU C N 1
ATOM 5335 C CA . LEU C 1 226 ? -39.557 -5.632 -22.343 1.00 37.14 235 LEU C CA 1
ATOM 5336 C C . LEU C 1 226 ? -41.099 -5.613 -22.203 1.00 39.00 235 LEU C C 1
ATOM 5337 O O . LEU C 1 226 ? -41.743 -6.474 -22.776 1.00 40.89 235 LEU C O 1
ATOM 5342 N N . SER C 1 227 ? -41.682 -4.691 -21.434 1.00 39.57 236 SER C N 1
ATOM 5343 C CA . SER C 1 227 ? -43.137 -4.430 -21.379 1.00 40.58 236 SER C CA 1
ATOM 5344 C C . SER C 1 227 ? -43.637 -4.141 -22.780 1.00 41.87 236 SER C C 1
ATOM 5345 O O . SER C 1 227 ? -44.714 -4.599 -23.142 1.00 42.29 236 SER C O 1
ATOM 5348 N N . LYS C 1 228 ? -42.882 -3.296 -23.473 1.00 42.44 237 LYS C N 1
ATOM 5349 C CA . LYS C 1 228 ? -43.270 -2.659 -24.754 1.00 43.87 237 LYS C CA 1
ATOM 5350 C C . LYS C 1 228 ? -42.844 -3.559 -25.915 1.00 45.16 237 LYS C C 1
ATOM 5351 O O . LYS C 1 228 ? -43.622 -3.699 -26.849 1.00 45.73 237 LYS C O 1
ATOM 5357 N N . HIS C 1 229 ? -41.630 -4.116 -25.837 1.00 44.12 238 HIS C N 1
ATOM 5358 C CA . HIS C 1 229 ? -41.040 -5.051 -26.820 1.00 44.06 238 HIS C CA 1
ATOM 5359 C C . HIS C 1 229 ? -40.800 -6.381 -26.124 1.00 43.41 238 HIS C C 1
ATOM 5360 O O . HIS C 1 229 ? -39.667 -6.722 -25.801 1.00 41.46 238 HIS C O 1
ATOM 5367 N N . PRO C 1 230 ? -41.858 -7.177 -25.852 1.00 44.43 239 PRO C N 1
ATOM 5368 C CA . PRO C 1 230 ? -41.682 -8.422 -25.107 1.00 44.52 239 PRO C CA 1
ATOM 5369 C C . PRO C 1 230 ? -40.891 -9.442 -25.943 1.00 46.84 239 PRO C C 1
ATOM 5370 O O . PRO C 1 230 ? -40.365 -10.326 -25.354 1.00 47.96 239 PRO C O 1
ATOM 5374 N N . ASN C 1 231 ? -40.788 -9.266 -27.264 1.00 48.42 240 ASN C N 1
ATOM 5375 C CA . ASN C 1 231 ? -40.067 -10.202 -28.168 1.00 50.59 240 ASN C CA 1
ATOM 5376 C C . ASN C 1 231 ? -38.613 -9.754 -28.403 1.00 48.07 240 ASN C C 1
ATOM 5377 O O . ASN C 1 231 ? -37.906 -10.463 -29.125 1.00 49.52 240 ASN C O 1
ATOM 5382 N N . TRP C 1 232 ? -38.163 -8.649 -27.818 1.00 44.50 241 TRP C N 1
ATOM 5383 C CA . TRP C 1 232 ? -36.755 -8.183 -27.918 1.00 44.10 241 TRP C CA 1
ATOM 5384 C C . TRP C 1 232 ? -35.864 -9.115 -27.097 1.00 45.10 241 TRP C C 1
ATOM 5385 O O . TRP C 1 232 ? -36.281 -9.524 -25.978 1.00 44.45 241 TRP C O 1
ATOM 5396 N N . THR C 1 233 ? -34.660 -9.401 -27.593 1.00 46.76 242 THR C N 1
ATOM 5397 C CA . THR C 1 233 ? -33.651 -10.225 -26.877 1.00 47.36 242 THR C CA 1
ATOM 5398 C C . THR C 1 233 ? -32.893 -9.333 -25.882 1.00 44.94 242 THR C C 1
ATOM 5399 O O . THR C 1 233 ? -33.018 -8.115 -25.941 1.00 44.18 242 THR C O 1
ATOM 5403 N N . ASN C 1 234 ? -32.146 -9.923 -24.964 1.00 43.54 243 ASN C N 1
ATOM 5404 C CA . ASN C 1 234 ? -31.321 -9.151 -23.999 1.00 41.63 243 ASN C CA 1
ATOM 5405 C C . ASN C 1 234 ? -30.320 -8.300 -24.779 1.00 41.89 243 ASN C C 1
ATOM 5406 O O . ASN C 1 234 ? -30.044 -7.167 -24.351 1.00 40.38 243 ASN C O 1
ATOM 5411 N N . THR C 1 235 ? -29.795 -8.813 -25.895 1.00 43.43 244 THR C N 1
ATOM 5412 C CA . THR C 1 235 ? -28.844 -8.050 -26.744 1.00 43.66 244 THR C CA 1
ATOM 5413 C C . THR C 1 235 ? -29.527 -6.732 -27.116 1.00 42.75 244 THR C C 1
ATOM 5414 O O . THR C 1 235 ? -28.911 -5.658 -26.832 1.00 41.33 244 THR C O 1
ATOM 5418 N N . GLN C 1 236 ? -30.745 -6.817 -27.677 1.00 42.93 245 GLN C N 1
ATOM 5419 C CA . GLN C 1 236 ? -31.523 -5.643 -28.171 1.00 42.65 245 GLN C CA 1
ATOM 5420 C C . GLN C 1 236 ? -31.806 -4.687 -26.990 1.00 40.54 245 GLN C C 1
ATOM 5421 O O . GLN C 1 236 ? -31.551 -3.481 -27.133 1.00 40.32 245 GLN C O 1
ATOM 5427 N N . VAL C 1 237 ? -32.285 -5.191 -25.849 1.00 38.89 246 VAL C N 1
ATOM 5428 C CA . VAL C 1 237 ? -32.541 -4.351 -24.650 1.00 37.02 246 VAL C CA 1
ATOM 5429 C C . VAL C 1 237 ? -31.231 -3.658 -24.289 1.00 37.16 246 VAL C C 1
ATOM 5430 O O . VAL C 1 237 ? -31.263 -2.449 -24.031 1.00 38.81 246 VAL C O 1
ATOM 5434 N N . ARG C 1 238 ? -30.106 -4.365 -24.280 1.00 37.32 247 ARG C N 1
ATOM 5435 C CA . ARG C 1 238 ? -28.820 -3.744 -23.890 1.00 37.24 247 ARG C CA 1
ATOM 5436 C C . ARG C 1 238 ? -28.389 -2.707 -24.934 1.00 38.64 247 ARG C C 1
ATOM 5437 O O . ARG C 1 238 ? -27.997 -1.624 -24.523 1.00 37.38 247 ARG C O 1
ATOM 5445 N N . SER C 1 239 ? -28.430 -3.005 -26.236 1.00 42.19 248 SER C N 1
ATOM 5446 C CA . SER C 1 239 ? -28.100 -2.007 -27.302 1.00 44.33 248 SER C CA 1
ATOM 5447 C C . SER C 1 239 ? -28.975 -0.763 -27.110 1.00 44.28 248 SER C C 1
ATOM 5448 O O . SER C 1 239 ? -28.430 0.351 -27.201 1.00 45.48 248 SER C O 1
ATOM 5451 N N . SER C 1 240 ? -30.281 -0.939 -26.904 1.00 43.60 249 SER C N 1
ATOM 5452 C CA . SER C 1 240 ? -31.248 0.179 -26.817 1.00 42.53 249 SER C CA 1
ATOM 5453 C C . SER C 1 240 ? -30.788 1.134 -25.712 1.00 41.25 249 SER C C 1
ATOM 5454 O O . SER C 1 240 ? -30.784 2.357 -25.936 1.00 40.65 249 SER C O 1
ATOM 5457 N N . LEU C 1 241 ? -30.373 0.586 -24.572 1.00 40.45 250 LEU C N 1
ATOM 5458 C CA . LEU C 1 241 ? -29.955 1.399 -23.405 1.00 39.68 250 LEU C CA 1
ATOM 5459 C C . LEU C 1 241 ? -28.646 2.142 -23.720 1.00 39.66 250 LEU C C 1
ATOM 5460 O O . LEU C 1 241 ? -28.573 3.332 -23.455 1.00 39.34 250 LEU C O 1
ATOM 5465 N N . GLU C 1 242 ? -27.669 1.465 -24.308 1.00 40.71 251 GLU C N 1
ATOM 5466 C CA . GLU C 1 242 ? -26.317 2.026 -24.560 1.00 42.31 251 GLU C CA 1
ATOM 5467 C C . GLU C 1 242 ? -26.344 3.009 -25.746 1.00 42.95 251 GLU C C 1
ATOM 5468 O O . GLU C 1 242 ? -25.664 4.085 -25.642 1.00 42.87 251 GLU C O 1
ATOM 5474 N N . ASN C 1 243 ? -27.087 2.708 -26.809 1.00 42.48 252 ASN C N 1
ATOM 5475 C CA . ASN C 1 243 ? -27.007 3.503 -28.060 1.00 43.94 252 ASN C CA 1
ATOM 5476 C C . ASN C 1 243 ? -27.833 4.794 -27.943 1.00 43.21 252 ASN C C 1
ATOM 5477 O O . ASN C 1 243 ? -27.606 5.699 -28.769 1.00 44.13 252 ASN C O 1
ATOM 5482 N N . THR C 1 244 ? -28.754 4.884 -26.978 1.00 42.10 253 THR C N 1
ATOM 5483 C CA . THR C 1 244 ? -29.683 6.039 -26.827 1.00 41.51 253 THR C CA 1
ATOM 5484 C C . THR C 1 244 ? -29.360 6.811 -25.544 1.00 41.00 253 THR C C 1
ATOM 5485 O O . THR C 1 244 ? -30.101 7.765 -25.191 1.00 42.72 253 THR C O 1
ATOM 5489 N N . ALA C 1 245 ? -28.312 6.416 -24.836 1.00 40.56 254 ALA C N 1
ATOM 5490 C CA . ALA C 1 245 ? -27.860 7.109 -23.611 1.00 39.58 254 ALA C CA 1
ATOM 5491 C C . ALA C 1 245 ? -27.579 8.565 -23.952 1.00 39.71 254 ALA C C 1
ATOM 5492 O O . ALA C 1 245 ? -27.153 8.819 -25.047 1.00 40.53 254 ALA C O 1
ATOM 5494 N N . THR C 1 246 ? -27.849 9.469 -23.024 1.00 39.31 255 THR C N 1
ATOM 5495 C CA . THR C 1 246 ? -27.411 10.875 -23.090 1.00 40.09 255 THR C CA 1
ATOM 5496 C C . THR C 1 246 ? -25.925 10.915 -22.728 1.00 41.45 255 THR C C 1
ATOM 5497 O O . THR C 1 246 ? -25.582 10.539 -21.595 1.00 42.38 255 THR C O 1
ATOM 5501 N N . LYS C 1 247 ? -25.082 11.299 -23.678 1.00 43.39 256 LYS C N 1
ATOM 5502 C CA . LYS C 1 247 ? -23.615 11.410 -23.520 1.00 44.44 256 LYS C CA 1
ATOM 5503 C C . LYS C 1 247 ? -23.318 12.404 -22.398 1.00 42.89 256 LYS C C 1
ATOM 5504 O O . LYS C 1 247 ? -23.921 13.486 -22.361 1.00 41.22 256 LYS C O 1
ATOM 5510 N N . LEU C 1 248 ? -22.428 12.005 -21.495 1.00 42.38 257 LEU C N 1
ATOM 5511 C CA . LEU C 1 248 ? -21.885 12.881 -20.433 1.00 42.11 257 LEU C CA 1
ATOM 5512 C C . LEU C 1 248 ? -20.390 13.003 -20.704 1.00 43.80 257 LEU C C 1
ATOM 5513 O O . LEU C 1 248 ? -20.046 13.247 -21.877 1.00 45.88 257 LEU C O 1
ATOM 5518 N N . GLY C 1 249 ? -19.545 12.829 -19.689 1.00 43.95 258 GLY C N 1
ATOM 5519 C CA . GLY C 1 249 ? -18.069 12.983 -19.777 1.00 45.81 258 GLY C CA 1
ATOM 5520 C C . GLY C 1 249 ? -17.375 11.813 -20.454 1.00 46.41 258 GLY C C 1
ATOM 5521 O O . GLY C 1 249 ? -18.068 11.039 -21.109 1.00 45.70 258 GLY C O 1
ATOM 5522 N N . ASP C 1 250 ? -16.055 11.690 -20.288 1.00 48.39 259 ASP C N 1
ATOM 5523 C CA . ASP C 1 250 ? -15.215 10.566 -20.786 1.00 50.06 259 ASP C CA 1
ATOM 5524 C C . ASP C 1 250 ? -15.837 9.244 -20.342 1.00 47.49 259 ASP C C 1
ATOM 5525 O O . ASP C 1 250 ? -16.452 9.213 -19.264 1.00 46.49 259 ASP C O 1
ATOM 5530 N N . SER C 1 251 ? -15.694 8.186 -21.139 1.00 46.92 260 SER C N 1
ATOM 5531 C CA . SER C 1 251 ? -16.378 6.883 -20.917 1.00 44.98 260 SER C CA 1
ATOM 5532 C C . SER C 1 251 ? -15.722 6.106 -19.761 1.00 44.62 260 SER C C 1
ATOM 5533 O O . SER C 1 251 ? -16.385 5.212 -19.196 1.00 43.38 260 SER C O 1
ATOM 5536 N N . PHE C 1 252 ? -14.474 6.424 -19.402 1.00 45.66 261 PHE C N 1
ATOM 5537 C CA . PHE C 1 252 ? -13.785 5.853 -18.222 1.00 45.64 261 PHE C CA 1
ATOM 5538 C C . PHE C 1 252 ? -14.640 6.135 -16.980 1.00 43.77 261 PHE C C 1
ATOM 5539 O O . PHE C 1 252 ? -14.787 5.274 -16.132 1.00 42.78 261 PHE C O 1
ATOM 5547 N N . TYR C 1 253 ? -15.227 7.324 -16.904 1.00 43.46 262 TYR C N 1
ATOM 5548 C CA . TYR C 1 253 ? -15.888 7.897 -15.697 1.00 42.06 262 TYR C CA 1
ATOM 5549 C C . TYR C 1 253 ? -17.417 7.754 -15.792 1.00 40.30 262 TYR C C 1
ATOM 5550 O O . TYR C 1 253 ? -18.052 7.565 -14.752 1.00 38.82 262 TYR C O 1
ATOM 5559 N N . TYR C 1 254 ? -17.987 7.823 -17.005 1.00 40.83 263 TYR C N 1
ATOM 5560 C CA . TYR C 1 254 ? -19.446 7.917 -17.269 1.00 38.94 263 TYR C CA 1
ATOM 5561 C C . TYR C 1 254 ? -19.950 6.797 -18.195 1.00 39.04 263 TYR C C 1
ATOM 5562 O O . TYR C 1 254 ? -21.171 6.767 -18.392 1.00 38.40 263 TYR C O 1
ATOM 5571 N N . GLY C 1 255 ? -19.088 5.935 -18.764 1.00 40.14 264 GLY C N 1
ATOM 5572 C CA . GLY C 1 255 ? -19.465 5.089 -19.923 1.00 40.35 264 GLY C CA 1
ATOM 5573 C C . GLY C 1 255 ? -20.295 5.858 -20.949 1.00 40.29 264 GLY C C 1
ATOM 5574 O O . GLY C 1 255 ? -19.973 7.030 -21.205 1.00 40.81 264 GLY C O 1
ATOM 5575 N N . LYS C 1 256 ? -21.382 5.268 -21.448 1.00 39.64 265 LYS C N 1
ATOM 5576 C CA . LYS C 1 256 ? -22.192 5.829 -22.574 1.00 40.17 265 LYS C CA 1
ATOM 5577 C C . LYS C 1 256 ? -22.947 7.079 -22.117 1.00 38.89 265 LYS C C 1
ATOM 5578 O O . LYS C 1 256 ? -23.321 7.914 -22.970 1.00 40.18 265 LYS C O 1
ATOM 5584 N N . GLY C 1 257 ? -23.220 7.167 -20.827 1.00 37.09 266 GLY C N 1
ATOM 5585 C CA . GLY C 1 257 ? -23.946 8.304 -20.245 1.00 35.75 266 GLY C CA 1
ATOM 5586 C C . GLY C 1 257 ? -25.207 7.901 -19.524 1.00 33.51 266 GLY C C 1
ATOM 5587 O O . GLY C 1 257 ? -25.335 6.744 -19.080 1.00 33.13 266 GLY C O 1
ATOM 5588 N N . LEU C 1 258 ? -26.115 8.847 -19.389 1.00 32.41 267 LEU C N 1
ATOM 5589 C CA . LEU C 1 258 ? -27.370 8.642 -18.641 1.00 30.99 267 LEU C CA 1
ATOM 5590 C C . LEU C 1 258 ? -28.325 7.830 -19.495 1.00 30.98 267 LEU C C 1
ATOM 5591 O O . LEU C 1 258 ? -28.591 8.270 -20.626 1.00 31.38 267 LEU C O 1
ATOM 5596 N N . ILE C 1 259 ? -28.872 6.739 -18.953 1.00 30.77 268 ILE C N 1
ATOM 5597 C CA . ILE C 1 259 ? -29.924 5.963 -19.673 1.00 31.34 268 ILE C CA 1
ATOM 5598 C C . ILE C 1 259 ? -31.151 6.871 -19.890 1.00 32.13 268 ILE C C 1
ATOM 5599 O O . ILE C 1 259 ? -31.470 7.712 -19.014 1.00 32.88 268 ILE C O 1
ATOM 5604 N N . ASN C 1 260 ? -31.818 6.696 -21.025 1.00 32.74 269 ASN C N 1
ATOM 5605 C CA . ASN C 1 260 ? -33.062 7.401 -21.407 1.00 32.85 269 ASN C CA 1
ATOM 5606 C C . ASN C 1 260 ? -34.009 6.314 -21.922 1.00 33.77 269 ASN C C 1
ATOM 5607 O O . ASN C 1 260 ? -33.952 5.968 -23.112 1.00 35.58 269 ASN C O 1
ATOM 5612 N N . VAL C 1 261 ? -34.784 5.712 -21.028 1.00 33.55 270 VAL C N 1
ATOM 5613 C CA . VAL C 1 261 ? -35.639 4.524 -21.337 1.00 33.88 270 VAL C CA 1
ATOM 5614 C C . VAL C 1 261 ? -36.706 4.935 -22.372 1.00 34.46 270 VAL C C 1
ATOM 5615 O O . VAL C 1 261 ? -37.193 4.041 -23.095 1.00 33.80 270 VAL C O 1
ATOM 5619 N N . GLU C 1 262 ? -37.027 6.234 -22.475 1.00 34.33 271 GLU C N 1
ATOM 5620 C CA . GLU C 1 262 ? -37.982 6.735 -23.496 1.00 35.66 271 GLU C CA 1
ATOM 5621 C C . GLU C 1 262 ? -37.374 6.509 -24.880 1.00 36.46 271 GLU C C 1
ATOM 5622 O O . GLU C 1 262 ? -38.031 5.892 -25.694 1.00 36.53 271 GLU C O 1
ATOM 5628 N N . ALA C 1 263 ? -36.182 7.041 -25.118 1.00 37.33 272 ALA C N 1
ATOM 5629 C CA . ALA C 1 263 ? -35.443 6.925 -26.393 1.00 39.92 272 ALA C CA 1
ATOM 5630 C C . ALA C 1 263 ? -35.101 5.460 -26.655 1.00 41.44 272 ALA C C 1
ATOM 5631 O O . ALA C 1 263 ? -35.092 5.085 -27.838 1.00 43.80 272 ALA C O 1
ATOM 5633 N N . ALA C 1 264 ? -34.829 4.683 -25.601 1.00 41.57 273 ALA C N 1
ATOM 5634 C CA . ALA C 1 264 ? -34.400 3.268 -25.665 1.00 43.12 273 ALA C CA 1
ATOM 5635 C C . ALA C 1 264 ? -35.530 2.402 -26.222 1.00 45.87 273 ALA C C 1
ATOM 5636 O O . ALA C 1 264 ? -35.246 1.545 -27.068 1.00 48.11 273 ALA C O 1
ATOM 5638 N N . ALA C 1 265 ? -36.763 2.637 -25.768 1.00 47.90 274 ALA C N 1
ATOM 5639 C CA . ALA C 1 265 ? -37.969 1.857 -26.127 1.00 50.85 274 ALA C CA 1
ATOM 5640 C C . ALA C 1 265 ? -38.539 2.273 -27.499 1.00 55.88 274 ALA C C 1
ATOM 5641 O O . ALA C 1 265 ? -39.549 1.690 -27.906 1.00 58.02 274 ALA C O 1
ATOM 5643 N N . GLN C 1 266 ? -37.933 3.238 -28.194 1.00 61.96 275 GLN C N 1
ATOM 5644 C CA . GLN C 1 266 ? -38.329 3.699 -29.556 1.00 69.06 275 GLN C CA 1
ATOM 5645 C C . GLN C 1 266 ? -37.385 3.113 -30.608 1.00 78.00 275 GLN C C 1
ATOM 5646 O O . GLN C 1 266 ? -37.857 2.951 -31.745 1.00 87.87 275 GLN C O 1
ATOM 5652 N N . HIS C 1 267 ? -36.122 2.829 -30.223 1.00 86.66 276 HIS C N 1
ATOM 5653 C CA . HIS C 1 267 ? -34.944 2.387 -31.041 1.00 93.34 276 HIS C CA 1
ATOM 5654 C C . HIS C 1 267 ? -35.329 1.340 -32.116 1.00 98.20 276 HIS C C 1
ATOM 5655 O O . HIS C 1 267 ? -35.360 0.137 -31.785 1.00 91.70 276 HIS C O 1
ATOM 5662 N N . HIS C 1 268 ? -35.594 1.768 -33.369 1.00 106.56 277 HIS C N 1
ATOM 5663 C CA . HIS C 1 268 ? -35.934 0.869 -34.517 1.00 110.14 277 HIS C CA 1
ATOM 5664 C C . HIS C 1 268 ? -34.614 0.406 -35.168 1.00 114.12 277 HIS C C 1
ATOM 5665 O O . HIS C 1 268 ? -34.393 0.712 -36.375 1.00 119.81 277 HIS C O 1
ATOM 5672 N N . HIS C 1 269 ? -33.797 -0.331 -34.383 1.00 110.31 278 HIS C N 1
ATOM 5673 C CA . HIS C 1 269 ? -32.507 -1.001 -34.758 1.00 104.38 278 HIS C CA 1
ATOM 5674 C C . HIS C 1 269 ? -32.354 -1.053 -36.293 1.00 97.13 278 HIS C C 1
ATOM 5675 O O . HIS C 1 269 ? -32.170 -2.100 -36.927 1.00 85.05 278 HIS C O 1
ATOM 5682 N N . GLY D 3 4 ? -12.978 -15.629 -0.778 1.00 101.49 40 GLY P N 1
ATOM 5683 C CA . GLY D 3 4 ? -14.017 -15.272 -1.773 1.00 101.37 40 GLY P CA 1
ATOM 5684 C C . GLY D 3 4 ? -15.397 -15.085 -1.146 1.00 97.09 40 GLY P C 1
ATOM 5685 O O . GLY D 3 4 ? -16.136 -16.105 -1.005 1.00 94.33 40 GLY P O 1
ATOM 5686 N N . SER D 3 5 ? -15.766 -13.835 -0.796 1.00 95.65 41 SER P N 1
ATOM 5687 C CA . SER D 3 5 ? -17.153 -13.454 -0.373 1.00 91.32 41 SER P CA 1
ATOM 5688 C C . SER D 3 5 ? -17.459 -11.950 -0.590 1.00 89.01 41 SER P C 1
ATOM 5689 O O . SER D 3 5 ? -17.062 -11.083 0.203 1.00 89.72 41 SER P O 1
ATOM 5692 N N . PRO D 3 6 ? -18.109 -11.589 -1.741 1.00 87.36 42 PRO P N 1
ATOM 5693 C CA . PRO D 3 6 ? -18.825 -10.320 -1.936 1.00 82.95 42 PRO P CA 1
ATOM 5694 C C . PRO D 3 6 ? -19.944 -9.864 -0.993 1.00 75.76 42 PRO P C 1
ATOM 5695 O O . PRO D 3 6 ? -20.812 -10.612 -0.634 1.00 72.10 42 PRO P O 1
ATOM 5699 N N . VAL D 3 7 ? -19.918 -8.563 -0.737 1.00 74.64 43 VAL P N 1
ATOM 5700 C CA . VAL D 3 7 ? -20.823 -7.804 0.171 1.00 72.78 43 VAL P CA 1
ATOM 5701 C C . VAL D 3 7 ? -21.928 -7.175 -0.695 1.00 69.24 43 VAL P C 1
ATOM 5702 O O . VAL D 3 7 ? -22.140 -7.648 -1.813 1.00 68.75 43 VAL P O 1
ATOM 5706 N N . THR D 3 8 ? -22.608 -6.167 -0.160 1.00 67.38 44 THR P N 1
ATOM 5707 C CA . THR D 3 8 ? -23.583 -5.295 -0.853 1.00 67.50 44 THR P CA 1
ATOM 5708 C C . THR D 3 8 ? -22.914 -3.950 -1.201 1.00 69.99 44 THR P C 1
ATOM 5709 O O . THR D 3 8 ? -21.847 -3.649 -0.610 1.00 71.95 44 THR P O 1
ATOM 5713 N N . LEU D 3 9 ? -23.503 -3.187 -2.142 1.00 71.77 45 LEU P N 1
ATOM 5714 C CA . LEU D 3 9 ? -23.022 -1.860 -2.626 1.00 74.49 45 LEU P CA 1
ATOM 5715 C C . LEU D 3 9 ? -24.168 -0.876 -2.471 1.00 74.71 45 LEU P C 1
ATOM 5716 O O . LEU D 3 9 ? -25.285 -1.322 -2.654 1.00 72.57 45 LEU P O 1
ATOM 5721 N N . ASP D 3 10 ? -23.867 0.394 -2.190 1.00 78.63 46 ASP P N 1
ATOM 5722 C CA . ASP D 3 10 ? -24.663 1.288 -1.303 1.00 81.92 46 ASP P CA 1
ATOM 5723 C C . ASP D 3 10 ? -24.975 0.496 -0.025 1.00 82.38 46 ASP P C 1
ATOM 5724 O O . ASP D 3 10 ? -24.243 0.578 0.961 1.00 85.86 46 ASP P O 1
#

Organism: Bacillus amyloliquefaciens (NCBI:txid1390)

Secondary structure (DSSP, 8-state):
-----THHHHTTTHHHHHTT-S-TT-EEEEEES---TT-TT--EEEEEE--TT---TT--SSSHHHHHHHHHHHHSTT-EEEEEE---TTS---HHHHHHHHHHHHHTT-SEEEE---BS---HHHHHHHHHHHHHT-EEEEE--S---BTBB--PPBTTTSTTSEEEEEE-TTSPBPTTS--STT--EEEE-SSEEEEETTTEEEEE----HHHHHHHHHHHHHHH-TT--HHHHHHHHHHTSBP-S-HHHHTT-B--HHHHTT-/-----THHHHTTTHHHHTTT-S-TT-EEEEEES---TTSTT--EEEEEE--TT---TT--SSSHHHHHHHHHHHHSTT-EEEEEE-S-TTSB--HHHHHHHHHHHHHTT-SEEEE--BBS---HHHHHHHHHHHHHT-EEEEE--S---BTBS--PPBTTTSTTSEEEEEE-TT-PBPTTS--STT--EEEE-SSEEEEETTTEEEEE-SHHHHHHHHHHHHHHHHHH-TT--HHHHHHHHHHT-B--S-HHHHTT-B--HHHHTT---/-----HHHHHTTTHHHHHTT-S-TT-EEEEEES---TTSSS--EEEEEE--TT---TT--SSSHHHHHHHHHHHHSTT-EEEEEE-S-TTS---HHHHHHHHHHHHHTT-SEEEE-EEBS---HHHHHHHHHHHHHT-EEEEE--S---BTBB--PPBTTTSTTSEEEEEE-TT-PBPTTS--STTEEEEEE-SSB---S-B---B----HHHHHHHHHHHHHHH-TT--HHHHHHHHHHT-B--S-HH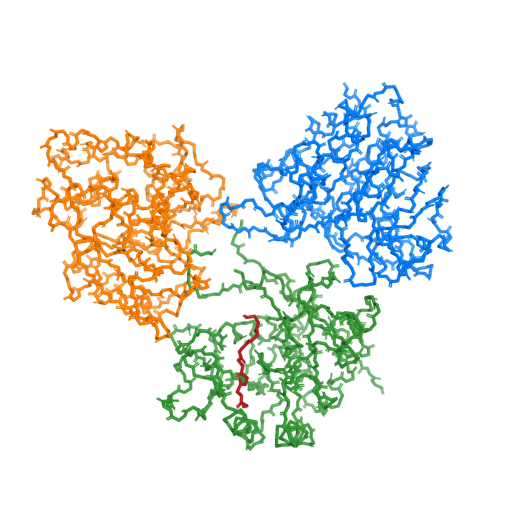HHTT-B--HHHHTT---/---EE--

Nearest PDB structures (foldseek):
  5ox2-assembly1_A  TM=9.995E-01  e=5.313E-56  Bacillus amyloliquefaciens
  1sue-assembly1_A  TM=9.971E-01  e=6.347E-55  Bacillus amyloliquefaciens
  1gnv-assembly1_A  TM=9.983E-01  e=1.733E-53  Bacillus amyloliquefaciens
  3cnq-assembly1_S  TM=9.972E-01  e=1.261E-53  Bacillus amyloliquefaciens
  7am7-assembly3_C  TM=9.694E-01  e=1.626E-53  Bacillus amyloliquefaciens

CATH classification: 3.40.50.200

Foldseek 3Di:
DDDQFPQLVVLPLVLLVVVVQQLAPAFEEEAFQAAQCVAPQAHAQEEAELPPVDGDRNDRLPQPSNQLRFLLCSSRVNHHYYRYHQADPVRDHDLVSSLVSLVVCLVVVHQEYEAADFDADDDPSSLVSLLVSVVSQHQYEYEQFQQFDDPQDFPGGPPLQRLSHAYEFADDPVLHGDRRTTFALSHQAYTHFFQGWTDGHPNDIGGDGGSSRRSNLRSLLSSLCSLVVVDTSVLSSCLQRVQADCDDDCRRGNSGYGRSSSSSVD/DADQFPQLVVLPLVLLVVVVQQLAPAFEEEEWQAALCVQPQAHAQEEAELPPVCGDRNDRLQFQSNQLRFLLCSSRVNHHYYRYHQAHNVGDHDLVSSLVSLVVCLVVVHQEYEYADFDADDDPSSLVSLLVSLVSFHQYFYEQFQQADDDQDFPGGPPLQRLSHAYEFADDPVLHGDRRTTFALSHQAYTHFQQTWTDGHPNDIGGHGGSSSRRSNLRSLLSSLCSLVVPDTSVLSSCLQRVQADQDDDCRRGHSGYGRSSSSSVDPD/DADDQVQLVVLPLVVLVVVVQQLAPAFEELAWQAAAPVDPQLQAQEEAFLPPVDGDRNHRLQCPSNQLSVLLCSSRVNHHYYRYHQAHNVGDHDLVSSLVSLVVCLVVVHQEYEAQDFDADDDPSNLVSLLVSLVSQYQAFYEQFQQADDPQDFPGGPPLQRLSHAYEFADDSVLHGDRRTTFALSHAAYGHFFQRDGPDDDDDRGGGSSRRSNLRSLLSSLCSLVVVDTSVLLSCLQQVQADDDDDCRRGNSGYGNSSSSSVPPD/DDDDDDD

Radius of gyration: 27.7 Å; Cα contacts (8 Å, |Δi|>4): 2375; chains: 4; bounding box: 57×74×79 Å

InterPro domains:
  IPR000209 Peptidase S8/S53 domain [PF00082] (130-373)
  IPR015500 Peptidase S8, subtilisin-related [PR00723] (130-149)
  IPR015500 Peptidase S8, subtilisin-related [PR00723] (167-180)
  IPR015500 Peptidase S8, subtilisin-related [PR00723] (325-341)
  IPR022398 Peptidase S8, subtilisin, His-active site [PS00137] (171-181)
  IPR023827 Peptidase S8, subtilisin, Asp-active site [PS00136] (135-146)
  IPR023828 Peptidase S8, subtilisin, Ser-active site [PS00138] (326-336)
  IPR034202 Subtilisin Carlsberg-like catalytic domain [cd07477] (132-360)
  IPR036852 Peptidase S8/S53 domain superfamily [G3DSA:3.40.50.200] (110-382)
  IPR036852 Peptidase S8/S53 domain superfamily [SSF52743] (108-381)
  IPR037045 Peptidase S8 propeptide/proteinase inhibitor I9 superfamily [G3DSA:3.30.70.80] (30-109)
  IPR050131 Subtilisin-like serine protease [PTHR43806] (32-370)
  IPR054399 Fervidolysin-like, N-terminal prodomain [PF22148] (41-99)

Solvent-accessible surface area: 27049 Å² total

Sequence (808 aa):
AKCVSYGVSQIKAPALHSQGYTGSNVKVAVIDSGIDSSHPDLNVAGGASFVPSETNPFQDNNSHGTHVAGTVLAVAPSASLYAVKVLGADGSGQYSWIINGIEWAIANNMDVINMSLGGPSGSAALKAAVDKAVASGVVVVAAAGNSGTSGSSSTVSYPAKYPSVIAVGAVDSSNQRAPWSSVGPELDVMAPGVSICSTLPGNKYGAHSGTPASNHVAGAAALILSKHPNWTNTQVRSSLENTATKLGDSFYYGKGLINVEAAAQHAKCVSYGVSQIKAPALHSQGYTGSNVKVAVIDSGIDSSHPDLNVAGGASFVPSETNPFQDNNSHGTHVAGTVLAVAPSASLYAVKVLGADGSGQYSWIINGIEWAIANNMDVINMSLGGPSGSAALKAAVDKAVASGVVVVAAAGNSGTSGSSSTVSYPAKYPSVIAVGAVDSSNQRAPWSSVGPELDVMAPGVSICSTLPGNKYGAHSGTCPASNHVAGAAALILSKHPNWTNTQVRSSLENTATKLGDSFYYGKGLINVEAAAQHHHAKCVSYGVSQIKAPALHSQGYTGSNVKVAVIDSGIDSSHPDLNVAGGASFVPSETNPFQDNNSHGTHVAGTVLAVAPSASLYAVKVLGADGSGQYSWIINGIEWAIANNMDVINMSLGGPSGSAALKAAVDKAVASGVVVVAAAGNSGTSGSSSTVSYPAKYPSVIAVGAVDSSNQRAPWSSVGPELDVMAPGVSICSTLPGNKAHSGTPASNHVAGAAALILSKHPNWTNTQVRSSLENTATKLGDSFYYGKGLINVEAAAQHHHGSPVTLD